Protein AF-0000000086637754 (afdb_homodimer)

Foldseek 3Di:
DPPADVLLVLVLVVLCVVDPDNVVSCVVSVVVVVVPDPPCPPHRCPCLNVFVLVVCCSPQCLLQPDQDPVLVVLVVVLVVLLVVVPPPPPDDPPPPVPVPLSRPPPPPVCPPPPPPDQLDPLQVQADCVLQDPQPDDSVVLSVLLSVCLAPPCLVQLQFQPVVASVCRSVVHPPRYHSLLSLLSLLLSLLLCCLNPVVSVVCNVVSLVVNVVVLVVPLVPQDSSNLSSLLSNLVSCVLAQNNVSNLVSLVSSLVSCVVLVQFLDPDPPNVVVLVPDDPNSLLRSQSNSLSSLLSLLLVLLFQVAAPGDARPGHGPRDHRLDDPDPDDPPDPVNVSSVVSCSRNNCRRSLSSVVSRLSSVVSCQQHVPQDPPFDFSCVRDPVLVLLVSLVVLSVSSSVDDPLLGDDPPHDLSSLLVSLVSLSSNLSSLVSCQVVCVPPPDHAARDVDSHPNHHSNSSNVSSLVVLLSSLSCSVVRDVSLLRDCSNLSSLLSNLLVLLVPVVDPCSVVSLSVSLVSLLSNCSSGVSSLLLSLLSLLVSLLSPVDALVRSVVSNCVSCVVVDDPDPDQRHWQGFRNPNVCSPPSRCRTSSNSSVCSVVSNVVRCVVVVVVVPPPPPPPPPVPPVVVD/DPPADVLLVLVLVVLCVVDPDNVVSCVVSVVVVVVPDPPCPVRNCPVLRVFPLVVCCSPQCLLQPDQDPVLVVLVVVLVVLLCVLVPPPPDDPPPPVPVPLSRPPPPPPPPPPPVPDQLDPLQVQADCVLQDPQPDDSVVLSVLLSVCLAPPCLVQLQFQPVVASVCRSVVHPPRYHSLLSLLSLLLSLLLCCLNPVVSVVCNVVSLVVNVVVLVVPLVPQDSSNLSSLLSNLVSCVLAQNNVVNLVSLVSSLVSCVVLVQFLDPDPPVVVVLVPDDPNVNLRSQSNSLSSLLSLLLVLLFQVAAPGDARPGGGPRDHRLDDPDPDDPPDPVNVSSVVSCSRNNCRRSLSSVVSRLSSVVSCQQHVPQDPPFDFSCVRDPVLVLLVSLVVLSVSSSVDDPLLGDDPPHDLSSLLVSLVSLSSNLSSLVSCQVVCVPPPDHAASPVDSHPNHHSNSSNVSSLVVLLSSLSCSVVRDVSLLRDCSNLSSLLSNLLVCLVPVVDPCSVVSLSVSLVSLLSNCSSGVSSLLLSLLSLLVSLLSPVDALVRSVSSNCVSCVVVPDPDPDQRHWQGFRNPVVCSVPSRCRTSSNSNVCSVVSNVVRCVVVVVVVPPPPPPPPPVVPVVVD

Sequence (1248 aa):
MKTGPESQAIDILRVLRSHADFDTAMSIIQPRIAQRNPGQERAAETPRHLGLESELMARHSLAFPPLQHLESDILKEVFNTGHASTTDSENDSSMTNEEPNPFPAHNTIRSPVPALDPCDERLEELDMSFWTAVPIPSDLAAKIISLYLETDHPLLGAFDPDLFVNDMINCRTEYCSHLLISAVMYWGCQLYTTLDSTVKHYRPQFCEEAEKRWTEEKWRDSLLTLAATQLLGLAYLGDGKDHYVLTYVSEVNSMGTRMGLFGVESSIAITKARELSPEMQSATSYAAWGTFNWIVLMALFYQQPGLSYPDYPPLLPIPGHAWHHVTDGSPESIRQTLQLRYMGDTFPVLCRFWRIIHEVTLKYYRDQPFPREGLSSHVTLSFAEYKYRELIAWAETLPPSMVRSEQSPHHVLVFHIWLHVAILSILRPFTVRARDSPKPLRLKTFPCKRSSPDAAYKASVHQLKRLIVVYRKNYKCSTYTMLWHTALIHVANAILGDTKDPAWRFYLFFCIQTYADLRRSFRFAETIGRSLVSMTLQQGDLTANEARRLMEQFEENRLSSSSDNIRATFMADLNLAMTDPEEASVESLSGRFEDIALFREFTNGGDSSEDEPMESDDNAWDTLMKTGPESQAIDILRVLRSHADFDTAMSIIQPRIAQRNPGQERAAETPRHLGLESELMARHSLAFPPLQHLESDILKEVFNTGHASTTDSENDSSMTNEEPNPFPAHNTIRSPVPALDPCDERLEELDMSFWTAVPIPSDLAAKIISLYLETDHPLLGAFDPDLFVNDMINCRTEYCSHLLISAVMYWGCQLYTTLDSTVKHYRPQFCEEAEKRWTEEKWRDSLLTLAATQLLGLAYLGDGKDHYVLTYVSEVNSMGTRMGLFGVESSIAITKARELSPEMQSATSYAAWGTFNWIVLMALFYQQPGLSYPDYPPLLPIPGHAWHHVTDGSPESIRQTLQLRYMGDTFPVLCRFWRIIHEVTLKYYRDQPFPREGLSSHVTLSFAEYKYRELIAWAETLPPSMVRSEQSPHHVLVFHIWLHVAILSILRPFTVRARDSPKPLRLKTFPCKRSSPDAAYKASVHQLKRLIVVYRKNYKCSTYTMLWHTALIHVANAILGDTKDPAWRFYLFFCIQTYADLRRSFRFAETIGRSLVSMTLQQGDLTANEARRLMEQFEENRLSSSSDNIRATFMADLNLAMTDPEEASVESLSGRFEDIALFREFTNGGDSSEDEPMESDDNAWDTL

Solvent-accessible surface area (backbone atoms only — not comparable to full-atom values): 67335 Å² total; per-residue (Å²): 91,56,81,52,40,63,68,53,22,50,48,49,42,48,46,43,41,76,32,90,50,64,66,60,26,42,62,62,46,43,58,68,53,58,72,53,57,81,83,65,65,67,67,56,71,49,53,52,72,35,55,42,50,57,40,38,32,69,76,37,37,72,72,34,56,68,91,45,68,68,54,50,50,50,49,49,51,56,52,45,50,38,51,55,56,63,61,74,70,65,69,82,72,77,69,76,73,62,70,62,66,34,71,59,76,72,69,65,72,71,58,69,73,63,81,70,70,59,82,48,77,64,44,78,60,40,58,41,74,81,54,43,86,67,91,61,57,32,70,59,51,33,52,32,53,31,50,36,48,62,56,47,35,26,76,45,30,39,51,39,66,66,53,26,51,53,19,51,47,67,74,38,68,86,58,27,48,50,46,32,51,26,15,51,46,26,37,20,29,32,35,39,20,65,81,39,63,77,40,51,72,50,29,64,54,25,43,53,52,22,49,55,44,41,72,70,43,68,82,52,86,43,64,60,52,44,33,21,42,54,38,40,24,52,36,32,40,36,61,9,39,33,75,51,26,59,51,33,48,40,46,44,50,53,48,36,38,75,72,46,36,24,45,52,91,62,68,61,48,50,58,58,48,66,72,43,53,72,66,53,39,47,38,49,22,19,27,31,47,14,50,51,42,48,44,44,50,48,48,68,60,36,68,50,75,84,65,68,72,75,80,34,71,54,81,57,57,52,58,84,52,70,86,50,97,72,60,90,82,35,76,64,46,52,48,44,52,53,50,34,68,61,30,51,67,48,39,45,51,44,52,56,51,39,55,57,48,40,58,48,46,41,58,62,40,71,60,46,59,85,76,77,54,46,54,57,77,77,44,54,67,68,56,40,50,48,52,52,40,25,50,53,17,49,41,63,58,56,53,78,85,61,45,89,52,94,80,44,57,70,64,45,52,42,49,53,43,51,51,34,46,50,50,40,64,56,29,51,67,43,26,62,54,35,69,67,38,88,61,76,46,62,44,62,61,45,49,25,75,67,23,21,44,42,48,55,37,50,43,36,48,55,51,42,58,49,48,56,52,49,42,55,73,75,32,76,60,58,48,39,52,66,90,58,51,64,47,44,46,52,50,46,49,52,32,69,76,39,68,82,42,86,58,32,63,57,52,45,49,49,41,40,51,51,26,51,50,29,33,69,34,18,52,36,32,51,43,45,37,42,14,53,48,28,51,38,38,70,73,60,80,40,52,56,69,58,45,52,51,52,46,45,63,56,45,72,70,58,74,75,80,70,84,70,81,68,39,39,74,34,56,48,38,64,75,47,34,46,76,38,48,70,67,14,7,19,42,45,29,35,69,37,32,66,61,49,37,50,52,50,50,56,64,59,57,58,64,64,66,68,78,58,82,74,80,77,70,82,63,54,75,80,66,111,93,57,82,52,42,66,67,53,22,51,50,50,42,48,46,40,42,76,31,90,50,64,67,59,27,41,62,61,47,43,57,69,54,58,73,53,55,83,85,66,65,67,68,57,71,50,51,51,70,60,33,43,53,50,39,39,31,71,77,37,38,72,73,34,56,69,90,44,68,68,55,49,52,50,49,49,50,57,53,43,51,38,50,56,57,63,62,75,68,66,69,79,73,76,70,76,73,62,70,62,66,33,70,58,77,71,70,66,73,71,59,69,73,63,82,70,70,60,82,49,77,66,45,78,61,40,59,41,75,80,55,43,86,67,91,62,55,32,71,60,51,32,51,31,52,31,50,35,48,64,57,48,35,26,76,44,30,39,51,38,66,67,54,26,52,52,18,51,47,66,74,38,69,86,59,26,48,51,45,32,50,25,15,50,46,26,36,21,28,33,37,39,19,66,81,38,64,76,41,51,71,50,28,64,53,26,45,52,52,23,50,54,43,41,72,70,42,68,83,51,87,43,67,57,52,45,31,20,42,52,39,40,23,52,34,31,40,37,61,10,39,33,76,52,25,60,49,33,48,39,47,44,52,51,47,36,39,74,72,48,36,25,44,52,91,64,69,61,47,50,58,59,47,68,72,44,53,71,66,54,36,48,38,49,21,19,29,30,48,16,50,51,42,48,44,45,50,48,48,68,59,37,70,50,75,85,64,69,71,74,80,33,71,53,82,58,58,54,57,84,52,69,88,52,96,72,61,89,82,34,75,63,46,52,48,44,51,52,49,35,67,61,31,50,68,47,39,44,52,45,51,57,50,40,55,58,47,41,57,49,48,40,58,63,40,70,62,47,60,83,76,78,54,46,52,58,77,77,44,54,68,68,55,40,51,48,52,52,40,24,51,53,16,49,42,63,57,54,54,78,85,60,46,88,52,94,80,44,56,70,62,44,52,43,48,54,42,50,52,34,47,49,50,39,64,56,29,51,66,43,27,61,55,33,69,68,36,91,60,76,46,62,44,60,61,44,50,26,76,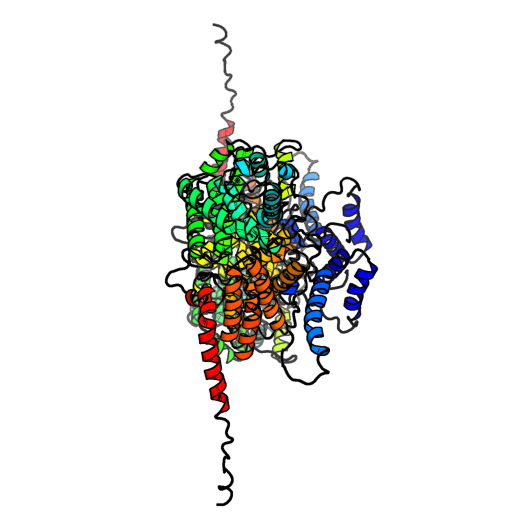66,23,22,43,42,49,54,36,50,44,37,49,55,50,42,59,49,48,56,53,49,43,55,72,74,30,75,60,59,47,38,51,66,89,57,49,64,47,43,47,52,50,48,49,53,31,70,76,39,70,81,43,85,58,31,63,58,52,46,47,49,43,41,50,50,24,52,49,29,32,69,36,19,53,34,31,52,44,45,36,44,15,52,48,28,50,40,40,70,73,61,80,39,51,55,67,58,44,50,49,52,47,45,64,56,46,70,70,58,75,74,80,70,84,68,81,69,39,39,75,34,55,47,39,64,74,46,35,45,76,37,48,70,70,14,8,19,42,45,29,36,70,38,34,66,60,49,37,50,52,52,49,55,63,60,58,57,64,68,65,66,78,58,81,75,80,80,65,78,65,56,67,78,67,110

Organism: NCBI:txid1208366

Nearest PDB structures (foldseek):
  4y6c-assembly1_A-2  TM=3.948E-01  e=2.705E+00  Podospora anserina
  4y6w-assembly1_A-2  TM=4.266E-01  e=5.555E+00  Podospora anserina
  8qai-assembly2_B  TM=2.849E-01  e=2.239E+00  synthetic construct
  6swu-assembly3_E  TM=2.716E-01  e=4.596E+00  Mus musculus
  4y6c-assembly1_A-2  TM=4.255E-01  e=1.484E+00  Podospora anserina

Radius of gyration: 36.79 Å; Cα contacts (8 Å, |Δi|>4): 1659; chains: 2; bounding box: 150×104×73 Å

Secondary structure (DSSP, 8-state):
--SS-HHHHHHHHHHHHH-S-HHHHHHHHHHHHHTS-SSS------TTTS-HHHHHHHH-TTTSPPPPHHHHHHHHHHHHHHHHHHHGGGSS---------SS---------------SSGGGGG--GGGT-SS---HHHHHHHHHHHHHHTHHHH--S-HHHHHHHHHTT-SSS--HHHHHHHHHHHHHHHTTT-GGGGGHHHHHHHHHHHHHHHHTTS--HHHHHHHHHHHHHHHHTTBHHHHHHHHHHHHHHHHHTTSSS---THHHHHHHTS-HHHHHHHHHHHHHHHHHHHHHHHHH--TT----SS---SPPTTS-SS---TTSHHHHHHHHHHHHHTTHHHHHHHHHHHHHHHHIIIIITPPSS---HHHHS-HHHHHHHHHHHHHHHTT--GGGS--TT--HHHHHHHHHHHHHHHHHHGGGHHHHHH-SS----TTSS-TT--HHHHHHHHHHHHHHHHHHHHHH-GGGGT--TTTHHHHHHHHHHHH-TTSTTHHHHHHHHHHHHHHHTTT-THHHHHHHHHHHHHHHHTSS-HHHHHHHHHHHHHT------S--B--SBS-HHHHTT-HHHHBHHHHHHTHHHHHHHHHHHHHTTTTS-------TTGGGT-/--SS-HHHHHHHHHHHHH-S-HHHHHHHHHHHHHTS-SSS------HHHH-HHHHHHHH-TTTSPPPPHHHHHHHHHHHHHHHHHHHGGGSS---------SS---------------SSGGGGG--GGGT-SS---HHHHHHHHHHHHHHTHHHH--S-HHHHHHHHHHT-SSS--HHHHHHHHHHHHHHHTTT-GGGGGHHHHHHHHHHHHHHHHTTS--HHHHHHHHHHHHHHHHTTBHHHHHHHHHHHHHHHHHTTSSS---THHHHHHHTS-HHHHHHHHHHHHHHHHHHHHHHHHH--TT----SS---SPPTTS-SS---TTSHHHHHHHHHHHHHTTHHHHHHHHHHHHHHHHIIIIITPPSS---HHHHS-HHHHHHHHHHHHHHHTT--GGGS--TT--HHHHHHHHHHHHHHHHHHGGGHHHHHH-SS----TTSS-TT--HHHHHHHHHHHHHHHHHHHHHH-GGGGT--TTTHHHHHHHHHHHH-TTSTTHHHHHHHHHHHHHHHTTT-THHHHHHHHHHHHHHHTTSS-HHHHHHHHHHHHHT------S--B--SBS-HHHHTT-HHHHBHHHHHHTHHHHHHHHHHHHHTTTTS-------TTSTTT-

Structure (mmCIF, N/CA/C/O backbone):
data_AF-0000000086637754-model_v1
#
loop_
_entity.id
_entity.type
_entity.pdbx_description
1 polymer 'Nitrogen assimilation transcription factor nit-4'
#
loop_
_atom_site.group_PDB
_atom_site.id
_atom_site.type_symbol
_atom_site.label_atom_id
_atom_site.label_alt_id
_atom_site.label_comp_id
_atom_site.label_asym_id
_atom_site.label_entity_id
_atom_site.label_seq_id
_atom_site.pdbx_PDB_ins_code
_atom_site.Cartn_x
_atom_site.Cartn_y
_atom_site.Cartn_z
_atom_site.occupancy
_atom_site.B_iso_or_equiv
_atom_site.auth_seq_id
_atom_site.auth_comp_id
_atom_site.auth_asym_id
_atom_site.auth_atom_id
_atom_site.pdbx_PDB_model_num
ATOM 1 N N . MET A 1 1 ? -2.59 -16.094 26.703 1 65.69 1 MET A N 1
ATOM 2 C CA . MET A 1 1 ? -1.518 -15.602 25.844 1 65.69 1 MET A CA 1
ATOM 3 C C . MET A 1 1 ? -0.929 -16.734 25.016 1 65.69 1 MET A C 1
ATOM 5 O O . MET A 1 1 ? -0.54 -16.516 23.859 1 65.69 1 MET A O 1
ATOM 9 N N . LYS A 1 2 ? -1.08 -17.797 25.641 1 63 2 LYS A N 1
ATOM 10 C CA . LYS A 1 2 ? -0.483 -18.938 24.953 1 63 2 LYS A CA 1
ATOM 11 C C . LYS A 1 2 ? -1.497 -19.625 24.031 1 63 2 LYS A C 1
ATOM 13 O O . LYS A 1 2 ? -1.157 -20.047 22.938 1 63 2 LYS A O 1
ATOM 18 N N . THR A 1 3 ? -2.656 -19.797 24.516 1 61.31 3 THR A N 1
ATOM 19 C CA . THR A 1 3 ? -3.6 -20.688 23.859 1 61.31 3 THR A CA 1
ATOM 20 C C . THR A 1 3 ? -4.625 -19.906 23.047 1 61.31 3 THR A C 1
ATOM 22 O O . THR A 1 3 ? -5.227 -20.438 22.109 1 61.31 3 THR A O 1
ATOM 25 N N . GLY A 1 4 ? -4.832 -18.703 23.438 1 57.12 4 GLY A N 1
ATOM 26 C CA . GLY A 1 4 ? -5.828 -17.922 22.719 1 57.12 4 GLY A CA 1
ATOM 27 C C . GLY A 1 4 ? -5.359 -17.453 21.359 1 57.12 4 GLY A C 1
ATOM 28 O O . GLY A 1 4 ? -4.215 -17.703 20.969 1 57.12 4 GLY A O 1
ATOM 29 N N . PRO A 1 5 ? -6.309 -16.984 20.5 1 61.28 5 PRO A N 1
ATOM 30 C CA . PRO A 1 5 ? -5.91 -16.422 19.203 1 61.28 5 PRO A CA 1
ATOM 31 C C . PRO A 1 5 ? -4.797 -15.391 19.328 1 61.28 5 PRO A C 1
ATOM 33 O O . PRO A 1 5 ? -4.742 -14.648 20.312 1 61.28 5 PRO A O 1
ATOM 36 N N . GLU A 1 6 ? -3.842 -15.406 18.422 1 62.47 6 GLU A N 1
ATOM 37 C CA . GLU A 1 6 ? -2.65 -14.57 18.5 1 62.47 6 GLU A CA 1
ATOM 38 C C . GLU A 1 6 ? -3.023 -13.094 18.625 1 62.47 6 GLU A C 1
ATOM 40 O O . GLU A 1 6 ? -2.408 -12.352 19.391 1 62.47 6 GLU A O 1
ATOM 45 N N . SER A 1 7 ? -3.955 -12.781 17.938 1 60.72 7 SER A N 1
ATOM 46 C CA . SER A 1 7 ? -4.391 -11.391 18.016 1 60.72 7 SER A CA 1
ATOM 47 C C . SER A 1 7 ? -4.797 -11.016 19.438 1 60.72 7 SER A C 1
ATOM 49 O O . SER A 1 7 ? -4.453 -9.938 19.922 1 60.72 7 SER A O 1
ATOM 51 N N . GLN A 1 8 ? -5.391 -11.953 20.031 1 62 8 GLN A N 1
ATOM 52 C CA . GLN A 1 8 ? -5.801 -11.727 21.422 1 62 8 GLN A CA 1
ATOM 53 C C . GLN A 1 8 ? -4.594 -11.727 22.359 1 62 8 GLN A C 1
ATOM 55 O O . GLN A 1 8 ? -4.539 -10.945 23.312 1 62 8 GLN A O 1
ATOM 60 N N . ALA A 1 9 ? -3.77 -12.555 22.031 1 68.5 9 ALA A N 1
ATOM 61 C CA . ALA A 1 9 ? -2.564 -12.633 22.859 1 68.5 9 ALA A CA 1
ATOM 62 C C . ALA A 1 9 ? -1.746 -11.344 22.75 1 68.5 9 ALA A C 1
ATOM 64 O O . ALA A 1 9 ? -1.242 -10.844 23.766 1 68.5 9 ALA A O 1
ATOM 65 N N . ILE A 1 10 ? -1.722 -10.859 21.625 1 68.75 10 ILE A N 1
ATOM 66 C CA . ILE A 1 10 ? -0.974 -9.625 21.422 1 68.75 10 ILE A CA 1
ATOM 67 C C . ILE A 1 10 ? -1.717 -8.461 22.062 1 68.75 10 ILE A C 1
ATOM 69 O O . ILE A 1 10 ? -1.1 -7.586 22.672 1 68.75 10 ILE A O 1
ATOM 73 N N . ASP A 1 11 ? -2.988 -8.555 22.031 1 64.81 11 ASP A N 1
ATOM 74 C CA . ASP A 1 11 ? -3.801 -7.555 22.719 1 64.81 11 ASP A CA 1
ATOM 75 C C . ASP A 1 11 ? -3.572 -7.605 24.219 1 64.81 11 ASP A C 1
ATOM 77 O O . ASP A 1 11 ? -3.443 -6.566 24.875 1 64.81 11 ASP A O 1
ATOM 81 N N . ILE A 1 12 ? -3.57 -8.727 24.734 1 68.5 12 ILE A N 1
ATOM 82 C CA . ILE A 1 12 ? -3.326 -8.93 26.156 1 68.5 12 ILE A CA 1
ATOM 83 C C . ILE A 1 12 ? -1.937 -8.414 26.531 1 68.5 12 ILE A C 1
ATOM 85 O O . ILE A 1 12 ? -1.764 -7.742 27.547 1 68.5 12 ILE A O 1
ATOM 89 N N . LEU A 1 13 ? -1.09 -8.617 25.609 1 73.25 13 LEU A N 1
ATOM 90 C CA . LEU A 1 13 ? 0.275 -8.164 25.859 1 73.25 13 LEU A CA 1
ATOM 91 C C . LEU A 1 13 ? 0.349 -6.637 25.859 1 73.25 13 LEU A C 1
ATOM 93 O O . LEU A 1 13 ? 1.004 -6.043 26.719 1 73.25 13 LEU A O 1
ATOM 97 N N . ARG A 1 14 ? -0.267 -6.145 25.062 1 65.75 14 ARG A N 1
ATOM 98 C CA . ARG A 1 14 ? -0.258 -4.691 24.953 1 65.75 14 ARG A CA 1
ATOM 99 C C . ARG A 1 14 ? -0.951 -4.051 26.156 1 65.75 14 ARG A C 1
ATOM 101 O O . ARG A 1 14 ? -0.489 -3.031 26.672 1 65.75 14 ARG A O 1
ATOM 108 N N . VAL A 1 15 ? -2.059 -4.672 26.594 1 65.88 15 VAL A N 1
ATOM 109 C CA . VAL A 1 15 ? -2.719 -4.227 27.812 1 65.88 15 VAL A CA 1
ATOM 110 C C . VAL A 1 15 ? -1.765 -4.367 29 1 65.88 15 VAL A C 1
ATOM 112 O O . VAL A 1 15 ? -1.677 -3.471 29.844 1 65.88 15 VAL A O 1
ATOM 115 N N . LEU A 1 16 ? -1.052 -5.367 28.906 1 68.81 16 LEU A N 1
ATOM 116 C CA . LEU A 1 16 ? -0.097 -5.629 29.969 1 68.81 16 LEU A CA 1
ATOM 117 C C . LEU A 1 16 ? 1.029 -4.602 29.969 1 68.81 16 LEU A C 1
ATOM 119 O O . LEU A 1 16 ? 1.475 -4.148 31.016 1 68.81 16 LEU A O 1
ATOM 123 N N . ARG A 1 17 ? 1.296 -4.211 28.781 1 65.25 17 ARG A N 1
ATOM 124 C CA . ARG A 1 17 ? 2.43 -3.303 28.625 1 65.25 17 ARG A CA 1
ATOM 125 C C . ARG A 1 17 ? 2.018 -1.862 28.906 1 65.25 17 ARG A C 1
ATOM 127 O O . ARG A 1 17 ? 2.828 -1.06 29.375 1 65.25 17 ARG A O 1
ATOM 134 N N . SER A 1 18 ? 0.872 -1.522 28.672 1 59.44 18 SER A N 1
ATOM 135 C CA . SER A 1 18 ? 0.367 -0.158 28.781 1 59.44 18 SER A CA 1
ATOM 136 C C . SER A 1 18 ? 0.038 0.196 30.234 1 59.44 18 SER A C 1
ATOM 138 O O . SER A 1 18 ? -0.172 1.366 30.562 1 59.44 18 SER A O 1
ATOM 140 N N . HIS A 1 19 ? -0.045 -0.891 31.094 1 54.66 19 HIS A N 1
ATOM 141 C CA . HIS A 1 19 ? -0.387 -0.637 32.5 1 54.66 19 HIS A CA 1
ATOM 142 C C . HIS A 1 19 ? 0.772 -0.991 33.406 1 54.66 19 HIS A C 1
ATOM 144 O O . HIS A 1 19 ? 1.374 -2.059 33.281 1 54.66 19 HIS A O 1
ATOM 150 N N . ALA A 1 20 ? 1.177 -0.069 34.156 1 60.94 20 ALA A N 1
ATOM 151 C CA . ALA A 1 20 ? 2.266 -0.27 35.125 1 60.94 20 ALA A CA 1
ATOM 152 C C . ALA A 1 20 ? 1.898 -1.324 36.156 1 60.94 20 ALA A C 1
ATOM 154 O O . ALA A 1 20 ? 2.742 -2.129 36.562 1 60.94 20 ALA A O 1
ATOM 155 N N . ASP A 1 21 ? 0.705 -1.374 36.719 1 64.31 21 ASP A N 1
ATOM 156 C CA . ASP A 1 21 ? 0.228 -2.295 37.75 1 64.31 21 ASP A CA 1
ATOM 157 C C . ASP A 1 21 ? -0.398 -3.539 37.125 1 64.31 21 ASP A C 1
ATOM 159 O O . ASP A 1 21 ? -1.306 -3.434 36.312 1 64.31 21 ASP A O 1
ATOM 163 N N . PHE A 1 22 ? 0.219 -4.664 37.469 1 64.12 22 PHE A N 1
ATOM 164 C CA . PHE A 1 22 ? -0.207 -5.953 36.938 1 64.12 22 PHE A CA 1
ATOM 165 C C . PHE A 1 22 ? -1.656 -6.242 37.312 1 64.12 22 PHE A C 1
ATOM 167 O O . PHE A 1 22 ? -2.416 -6.781 36.5 1 64.12 22 PHE A O 1
ATOM 174 N N . ASP A 1 23 ? -2 -5.84 38.438 1 63.53 23 ASP A N 1
ATOM 175 C CA . ASP A 1 23 ? -3.357 -6.109 38.906 1 63.53 23 ASP A CA 1
ATOM 176 C C . ASP A 1 23 ? -4.383 -5.336 38.094 1 63.53 23 ASP A C 1
ATOM 178 O O . ASP A 1 23 ? -5.445 -5.867 37.75 1 63.53 23 ASP A O 1
ATOM 182 N N . THR A 1 24 ? -4.039 -4.254 37.781 1 62.84 24 THR A N 1
ATOM 183 C CA . THR A 1 24 ? -4.918 -3.434 36.969 1 62.84 24 THR A CA 1
ATOM 184 C C . THR A 1 24 ? -4.988 -3.984 35.531 1 62.84 24 THR A C 1
ATOM 186 O O . THR A 1 24 ? -6.066 -4.043 34.938 1 62.84 24 THR A O 1
ATOM 189 N N . ALA A 1 25 ? -3.865 -4.363 35.062 1 66 25 ALA A N 1
ATOM 190 C CA . ALA A 1 25 ? -3.846 -4.961 33.75 1 66 25 ALA A CA 1
ATOM 191 C C . ALA A 1 25 ? -4.695 -6.23 33.719 1 66 25 ALA A C 1
ATOM 193 O O . ALA A 1 25 ? -5.469 -6.438 32.75 1 66 25 ALA A O 1
ATOM 194 N N . MET A 1 26 ? -4.594 -6.938 34.75 1 66.62 26 MET A N 1
ATOM 195 C CA . MET A 1 26 ? -5.309 -8.211 34.812 1 66.62 26 MET A CA 1
ATOM 196 C C . MET A 1 26 ? -6.805 -7.984 35 1 66.62 26 MET A C 1
ATOM 198 O O . MET A 1 26 ? -7.617 -8.789 34.531 1 66.62 26 MET A O 1
ATOM 202 N N . SER A 1 27 ? -7.18 -7.008 35.625 1 64.56 27 SER A N 1
ATOM 203 C CA . SER A 1 27 ? -8.594 -6.695 35.781 1 64.56 27 SER A CA 1
ATOM 204 C C . SER A 1 27 ? -9.258 -6.352 34.469 1 64.56 27 SER A C 1
ATOM 206 O O . SER A 1 27 ? -10.461 -6.562 34.281 1 64.56 27 SER A O 1
ATOM 208 N N . ILE A 1 28 ? -8.414 -5.906 33.562 1 62.66 28 ILE A N 1
ATOM 209 C CA . ILE A 1 28 ? -8.906 -5.566 32.219 1 62.66 28 ILE A CA 1
ATOM 210 C C . ILE A 1 28 ? -8.93 -6.816 31.344 1 62.66 28 ILE A C 1
ATOM 212 O O . ILE A 1 28 ? -9.859 -7.02 30.562 1 62.66 28 ILE A O 1
ATOM 216 N N . ILE A 1 29 ? -7.969 -7.582 31.609 1 62.34 29 ILE A N 1
ATOM 217 C CA . ILE A 1 29 ? -7.762 -8.758 30.766 1 62.34 29 ILE A CA 1
ATOM 218 C C . ILE A 1 29 ? -8.711 -9.875 31.188 1 62.34 29 ILE A C 1
ATOM 220 O O . ILE A 1 29 ? -9.281 -10.57 30.344 1 62.34 29 ILE A O 1
ATOM 224 N N . GLN A 1 30 ? -8.922 -10.031 32.5 1 61.75 30 GLN A N 1
ATOM 225 C CA . GLN A 1 30 ? -9.633 -11.172 33.094 1 61.75 30 GLN A CA 1
ATOM 226 C C . GLN A 1 30 ? -11.094 -11.18 32.656 1 61.75 30 GLN A C 1
ATOM 228 O O . GLN A 1 30 ? -11.625 -12.227 32.25 1 61.75 30 GLN A O 1
ATOM 233 N N . PRO A 1 31 ? -11.773 -10.164 32.75 1 56.25 31 PRO A N 1
ATOM 234 C CA . PRO A 1 31 ? -13.156 -10.258 32.281 1 56.25 31 PRO A CA 1
ATOM 235 C C . PRO A 1 31 ? -13.242 -10.578 30.781 1 56.25 31 PRO A C 1
ATOM 237 O O . PRO A 1 31 ? -14.203 -11.219 30.344 1 56.25 31 PRO A O 1
ATOM 240 N N . ARG A 1 32 ? -12.328 -10.156 30.078 1 50.78 32 ARG A N 1
ATOM 241 C CA . ARG A 1 32 ? -12.32 -10.422 28.641 1 50.78 32 ARG A CA 1
ATOM 242 C C . ARG A 1 32 ? -12.016 -11.891 28.359 1 50.78 32 ARG A C 1
ATOM 244 O O . ARG A 1 32 ? -12.531 -12.469 27.406 1 50.78 32 ARG A O 1
ATOM 251 N N . ILE A 1 33 ? -11.242 -12.359 29.25 1 51.59 33 ILE A N 1
ATOM 252 C CA . ILE A 1 33 ? -10.93 -13.781 29.156 1 51.59 33 ILE A CA 1
ATOM 253 C C . ILE A 1 33 ? -12.062 -14.594 29.781 1 51.59 33 ILE A C 1
ATOM 255 O O . ILE A 1 33 ? -12.422 -15.664 29.281 1 51.59 33 ILE A O 1
ATOM 259 N N . ALA A 1 34 ? -12.562 -14.328 30.953 1 46.62 34 ALA A N 1
ATOM 260 C CA . ALA A 1 34 ? -13.594 -15.062 31.688 1 46.62 34 ALA A CA 1
ATOM 261 C C . ALA A 1 34 ? -14.891 -15.133 30.875 1 46.62 34 ALA A C 1
ATOM 263 O O . ALA A 1 34 ? -15.656 -16.094 31 1 46.62 34 ALA A O 1
ATOM 264 N N . GLN A 1 35 ? -15.43 -14.094 30.375 1 41.38 35 GLN A N 1
ATOM 265 C CA . GLN A 1 35 ? -16.688 -14.242 29.641 1 41.38 35 GLN A CA 1
ATOM 266 C C . GLN A 1 35 ? -16.562 -15.305 28.562 1 41.38 35 GLN A C 1
ATOM 268 O O . GLN A 1 35 ? -17.531 -15.617 27.875 1 41.38 35 GLN A O 1
ATOM 273 N N . ARG A 1 36 ? -15.414 -15.766 28.328 1 39.34 36 ARG A N 1
ATOM 274 C CA . ARG A 1 36 ? -15.375 -16.891 27.406 1 39.34 36 ARG A CA 1
ATOM 275 C C . ARG A 1 36 ? -15.82 -18.188 28.078 1 39.34 36 ARG A C 1
ATOM 277 O O . ARG A 1 36 ? -15.109 -18.703 28.938 1 39.34 36 ARG A O 1
ATOM 284 N N . ASN A 1 37 ? -17.125 -18.453 28.359 1 33.06 37 ASN A N 1
ATOM 285 C CA . ASN A 1 37 ? -17.625 -19.797 28.609 1 33.06 37 ASN A CA 1
ATOM 286 C C . ASN A 1 37 ? -16.859 -20.844 27.797 1 33.06 37 ASN A C 1
ATOM 288 O O . ASN A 1 37 ? -16.484 -20.578 26.656 1 33.06 37 ASN A O 1
ATOM 292 N N . PRO A 1 38 ? -16.391 -22.062 28.375 1 34.97 38 PRO A N 1
ATOM 293 C CA . PRO A 1 38 ? -15.68 -23.203 27.797 1 34.97 38 PRO A CA 1
ATOM 294 C C . PRO A 1 38 ? -16.219 -23.594 26.422 1 34.97 38 PRO A C 1
ATOM 296 O O . PRO A 1 38 ? -15.484 -24.156 25.609 1 34.97 38 PRO A O 1
ATOM 299 N N . GLY A 1 39 ? -17.562 -24.094 26.344 1 32.22 39 GLY A N 1
ATOM 300 C CA . GLY A 1 39 ? -18.188 -24.641 25.156 1 32.22 39 GLY A CA 1
ATOM 301 C C . GLY A 1 39 ? -18 -23.781 23.922 1 32.22 39 GLY A C 1
ATOM 302 O O . GLY A 1 39 ? -18.047 -24.266 22.797 1 32.22 39 GLY A O 1
ATOM 303 N N . GLN A 1 40 ? -18.656 -22.656 24.031 1 29.58 40 GLN A N 1
ATOM 304 C CA . GLN A 1 40 ? -18.656 -21.875 22.797 1 29.58 40 GLN A CA 1
ATOM 305 C C . GLN A 1 40 ? -17.266 -21.344 22.484 1 29.58 40 GLN A C 1
ATOM 307 O O . GLN A 1 40 ? -16.828 -20.344 23.062 1 29.58 40 GLN A O 1
ATOM 312 N N . GLU A 1 41 ? -16.25 -22.156 22.578 1 31.39 41 GLU A N 1
ATOM 313 C CA . GLU A 1 41 ? -14.945 -21.875 21.969 1 31.39 41 GLU A CA 1
ATOM 314 C C . GLU A 1 41 ? -15.062 -20.828 20.875 1 31.39 41 GLU A C 1
ATOM 316 O O . GLU A 1 41 ? -15.375 -21.156 19.719 1 31.39 41 GLU A O 1
ATOM 321 N N . ARG A 1 42 ? -15.703 -19.766 21.203 1 31.08 42 ARG A N 1
ATOM 322 C CA . ARG A 1 42 ? -15.766 -18.734 20.172 1 31.08 42 ARG A CA 1
ATOM 323 C C . ARG A 1 42 ? -14.406 -18.547 19.5 1 31.08 42 ARG A C 1
ATOM 325 O O . ARG A 1 42 ? -13.406 -18.297 20.172 1 31.08 42 ARG A O 1
ATOM 332 N N . ALA A 1 43 ? -14.133 -19.094 18.484 1 28.39 43 ALA A N 1
ATOM 333 C CA . ALA A 1 43 ? -13.133 -18.859 17.453 1 28.39 43 ALA A CA 1
ATOM 334 C C . ALA A 1 43 ? -12.562 -17.453 17.531 1 28.39 43 ALA A C 1
ATOM 336 O O . ALA A 1 43 ? -13.312 -16.469 17.609 1 28.39 43 ALA A O 1
ATOM 337 N N . ALA A 1 44 ? -11.445 -17.172 18.281 1 33.03 44 ALA A N 1
ATOM 338 C CA . ALA A 1 44 ? -10.641 -15.953 18.203 1 33.03 44 ALA A CA 1
ATOM 339 C C . ALA A 1 44 ? -11.039 -15.094 17.016 1 33.03 44 ALA A C 1
ATOM 341 O O . ALA A 1 44 ? -10.852 -15.492 15.867 1 33.03 44 ALA A O 1
ATOM 342 N N . GLU A 1 45 ? -11.984 -14.438 17.047 1 35.22 45 GLU A N 1
ATOM 343 C CA . GLU A 1 45 ? -12.43 -13.539 15.984 1 35.22 45 GLU A CA 1
ATOM 344 C C . GLU A 1 45 ? -11.25 -12.891 15.273 1 35.22 45 GLU A C 1
ATOM 346 O O . GLU A 1 45 ? -10.477 -12.148 15.883 1 35.22 45 GLU A O 1
ATOM 351 N N . THR A 1 46 ? -10.391 -13.477 14.578 1 39.03 46 THR A N 1
ATOM 352 C CA . THR A 1 46 ? -9.359 -12.961 13.68 1 39.03 46 THR A CA 1
ATOM 353 C C . THR A 1 46 ? -9.617 -11.5 13.344 1 39.03 46 THR A C 1
ATOM 355 O O . THR A 1 46 ? -10.766 -11.102 13.117 1 39.03 46 THR A O 1
ATOM 358 N N . PRO A 1 47 ? -8.75 -10.539 13.781 1 41.12 47 PRO A N 1
ATOM 359 C CA . PRO A 1 47 ? -8.953 -9.156 13.344 1 41.12 47 PRO A CA 1
ATOM 360 C C . PRO A 1 47 ? -9.711 -9.07 12.016 1 41.12 47 PRO A C 1
ATOM 362 O O . PRO A 1 47 ? -10.125 -7.977 11.609 1 41.12 47 PRO A O 1
ATOM 365 N N . ARG A 1 48 ? -9.727 -10.156 11.305 1 47.75 48 ARG A N 1
ATOM 366 C CA . ARG A 1 48 ? -10.469 -10.18 10.039 1 47.75 48 ARG A CA 1
ATOM 367 C C . ARG A 1 48 ? -11.93 -9.805 10.258 1 47.75 48 ARG A C 1
ATOM 369 O O . ARG A 1 48 ? -12.547 -9.188 9.391 1 47.75 48 ARG A O 1
ATOM 376 N N . HIS A 1 49 ? -12.328 -10.117 11.477 1 50.31 49 HIS A N 1
ATOM 377 C CA . HIS A 1 49 ? -13.75 -9.844 11.664 1 50.31 49 HIS A CA 1
ATOM 378 C C . HIS A 1 49 ? -13.961 -8.586 12.492 1 50.31 49 HIS A C 1
ATOM 380 O O . HIS A 1 49 ? -15.086 -8.117 12.648 1 50.31 49 HIS A O 1
ATOM 386 N N . LEU A 1 50 ? -12.711 -8.164 12.898 1 61.31 50 LEU A N 1
ATOM 387 C CA . LEU A 1 50 ? -12.883 -6.887 13.578 1 61.31 50 LEU A CA 1
ATOM 388 C C . LEU A 1 50 ? -12.758 -5.73 12.594 1 61.31 50 LEU A C 1
ATOM 390 O O . LEU A 1 50 ? -12.133 -5.867 11.539 1 61.31 50 LEU A O 1
ATOM 394 N N . GLY A 1 51 ? -13.711 -4.914 12.586 1 81.38 51 GLY A N 1
ATOM 395 C CA . GLY A 1 51 ? -13.773 -3.727 11.75 1 81.38 51 GLY A CA 1
ATOM 396 C C . GLY A 1 51 ? -12.406 -3.141 11.445 1 81.38 51 GLY A C 1
ATOM 397 O O . GLY A 1 51 ? -11.414 -3.498 12.086 1 81.38 51 GLY A O 1
ATOM 398 N N . LEU A 1 52 ? -12.047 -2.557 10.43 1 90.12 52 LEU A N 1
ATOM 399 C CA . LEU A 1 52 ? -10.797 -1.937 10.008 1 90.12 52 LEU A CA 1
ATOM 400 C C . LEU A 1 52 ? -10.188 -1.12 11.141 1 90.12 52 LEU A C 1
ATOM 402 O O . LEU A 1 52 ? -8.969 -1.132 11.336 1 90.12 52 LEU A O 1
ATOM 406 N N . GLU A 1 53 ? -11.008 -0.429 11.938 1 91.31 53 GLU A N 1
ATOM 407 C CA . GLU A 1 53 ? -10.508 0.398 13.031 1 91.31 53 GLU A CA 1
ATOM 408 C C . GLU A 1 53 ? -9.766 -0.443 14.07 1 91.31 53 GLU A C 1
ATOM 410 O O . GLU A 1 53 ? -8.727 -0.025 14.586 1 91.31 53 GLU A O 1
ATOM 415 N N . SER A 1 54 ? -10.289 -1.599 14.297 1 87.44 54 SER A N 1
ATOM 416 C CA . SER A 1 54 ? -9.641 -2.504 15.242 1 87.44 54 SER A CA 1
ATOM 417 C C . SER A 1 54 ? -8.289 -2.975 14.719 1 87.44 54 SER A C 1
ATOM 419 O O . SER A 1 54 ? -7.324 -3.078 15.477 1 87.44 54 SER A O 1
ATOM 421 N N . GLU A 1 55 ? -8.297 -3.271 13.469 1 86.5 55 GLU A N 1
ATOM 422 C CA . GLU A 1 55 ? -7.027 -3.668 12.859 1 86.5 55 GLU A CA 1
ATOM 423 C C . GLU A 1 55 ? -6.004 -2.539 12.938 1 86.5 55 GLU A C 1
ATOM 425 O O . GLU A 1 55 ? -4.832 -2.777 13.25 1 86.5 55 GLU A O 1
ATOM 430 N N . LEU A 1 56 ? -6.418 -1.331 12.617 1 91.25 56 LEU A N 1
ATOM 431 C CA . LEU A 1 56 ? -5.539 -0.167 12.648 1 91.25 56 LEU A CA 1
ATOM 432 C C . LEU A 1 56 ? -5 0.074 14.055 1 91.25 56 LEU A C 1
ATOM 434 O O . LEU A 1 56 ? -3.811 0.346 14.227 1 91.25 56 LEU A O 1
ATOM 438 N N . MET A 1 57 ? -5.824 -0.036 15.039 1 87.94 57 MET A N 1
ATOM 439 C CA . MET A 1 57 ? -5.41 0.168 16.422 1 87.94 57 MET A CA 1
ATOM 440 C C . MET A 1 57 ? -4.398 -0.889 16.859 1 87.94 57 MET A C 1
ATOM 442 O O . MET A 1 57 ? -3.467 -0.594 17.609 1 87.94 57 MET A O 1
ATOM 446 N N . ALA A 1 58 ? -4.559 -2.035 16.281 1 79.88 58 ALA A N 1
ATOM 447 C CA . ALA A 1 58 ? -3.721 -3.164 16.688 1 79.88 58 ALA A CA 1
ATOM 448 C C . ALA A 1 58 ? -2.371 -3.125 15.969 1 79.88 58 ALA A C 1
ATOM 450 O O . ALA A 1 58 ? -1.333 -3.387 16.578 1 79.88 58 ALA A O 1
ATOM 451 N N . ARG A 1 59 ? -2.428 -2.793 14.75 1 80.69 59 ARG A N 1
ATOM 452 C CA . ARG A 1 59 ? -1.225 -2.947 13.938 1 80.69 59 ARG A CA 1
ATOM 453 C C . ARG A 1 59 ? -0.526 -1.606 13.734 1 80.69 59 ARG A C 1
ATOM 455 O O . ARG A 1 59 ? 0.663 -1.563 13.406 1 80.69 59 ARG A O 1
ATOM 462 N N . HIS A 1 60 ? -1.243 -0.56 13.898 1 86.81 60 HIS A N 1
ATOM 463 C CA . HIS A 1 60 ? -0.731 0.784 13.648 1 86.81 60 HIS A CA 1
ATOM 464 C C . HIS A 1 60 ? -1.098 1.729 14.789 1 86.81 60 HIS A C 1
ATOM 466 O O . HIS A 1 60 ? -1.679 2.791 14.562 1 86.81 60 HIS A O 1
ATOM 472 N N . SER A 1 61 ? -0.607 1.445 15.922 1 85.12 61 SER A N 1
ATOM 473 C CA . SER A 1 61 ? -1.05 2.094 17.156 1 85.12 61 SER A CA 1
ATOM 474 C C . SER A 1 61 ? -0.463 3.496 17.281 1 85.12 61 SER A C 1
ATOM 476 O O . SER A 1 61 ? -0.992 4.332 18.016 1 85.12 61 SER A O 1
ATOM 478 N N . LEU A 1 62 ? 0.552 3.773 16.594 1 87.19 62 LEU A N 1
ATOM 479 C CA . LEU A 1 62 ? 1.131 5.109 16.719 1 87.19 62 LEU A CA 1
ATOM 480 C C . LEU A 1 62 ? 0.264 6.137 15.992 1 87.19 62 LEU A C 1
ATOM 482 O O . LEU A 1 62 ? 0.108 7.266 16.469 1 87.19 62 LEU A O 1
ATOM 486 N N . ALA A 1 63 ? -0.27 5.676 14.898 1 90.94 63 ALA A N 1
ATOM 487 C CA . ALA A 1 63 ? -1.165 6.562 14.156 1 90.94 63 ALA A CA 1
ATOM 488 C C . ALA A 1 63 ? -2.592 6.469 14.688 1 90.94 63 ALA A C 1
ATOM 490 O O . ALA A 1 63 ? -3.342 7.445 14.641 1 90.94 63 ALA A O 1
ATOM 491 N N . PHE A 1 64 ? -2.943 5.27 15.109 1 93.06 64 PHE A N 1
ATOM 492 C CA . PHE A 1 64 ? -4.297 5.012 15.594 1 93.06 64 PHE A CA 1
ATOM 493 C C . PHE A 1 64 ? -4.266 4.414 16.984 1 93.06 64 PHE A C 1
ATOM 495 O O . PHE A 1 64 ? -4.676 3.268 17.188 1 93.06 64 PHE A O 1
ATOM 502 N N . PRO A 1 65 ? -3.902 5.266 17.875 1 90.06 65 PRO A N 1
ATOM 503 C CA . PRO A 1 65 ? -3.871 4.746 19.25 1 90.06 65 PRO A CA 1
ATOM 504 C C . PRO A 1 65 ? -5.266 4.461 19.797 1 90.06 65 PRO A C 1
ATOM 506 O O . PRO A 1 65 ? -6.215 5.188 19.5 1 90.06 65 PRO A O 1
ATOM 509 N N . PRO A 1 66 ? -5.332 3.42 20.578 1 84.62 66 PRO A N 1
ATOM 510 C CA . PRO A 1 66 ? -6.609 3.211 21.266 1 84.62 66 PRO A CA 1
ATOM 511 C C . PRO A 1 66 ? -6.938 4.324 22.25 1 84.62 66 PRO A C 1
ATOM 513 O O . PRO A 1 66 ? -6.062 5.121 22.594 1 84.62 66 PRO A O 1
ATOM 516 N N . LEU A 1 67 ? -8.188 4.418 22.594 1 82.31 67 LEU A N 1
ATOM 517 C CA . LEU A 1 67 ? -8.625 5.43 23.547 1 82.31 67 LEU A CA 1
ATOM 518 C C . LEU A 1 67 ? -7.891 5.281 24.875 1 82.31 67 LEU A C 1
ATOM 520 O O . LEU A 1 67 ? -7.965 4.227 25.516 1 82.31 67 LEU A O 1
ATOM 524 N N . GLN A 1 68 ? -7.18 6.309 25.203 1 77.56 68 GLN A N 1
ATOM 525 C CA . GLN A 1 68 ? -6.434 6.305 26.453 1 77.56 68 GLN A CA 1
ATOM 526 C C . GLN A 1 68 ? -7.32 6.73 27.625 1 77.56 68 GLN A C 1
ATOM 528 O O . GLN A 1 68 ? -8.336 7.398 27.422 1 77.56 68 GLN A O 1
ATOM 533 N N . HIS A 1 69 ? -6.949 6.359 28.734 1 72.81 69 HIS A N 1
ATOM 534 C CA . HIS A 1 69 ? -7.738 6.645 29.922 1 72.81 69 HIS A CA 1
ATOM 535 C C . HIS A 1 69 ? -7.934 8.148 30.109 1 72.81 69 HIS A C 1
ATOM 537 O O . HIS A 1 69 ? -9.039 8.602 30.406 1 72.81 69 HIS A O 1
ATOM 543 N N . LEU A 1 70 ? -6.934 8.797 29.969 1 74.44 70 LEU A N 1
ATOM 544 C CA . LEU A 1 70 ? -7.012 10.242 30.141 1 74.44 70 LEU A CA 1
ATOM 545 C C . LEU A 1 70 ? -7.988 10.852 29.141 1 74.44 70 LEU A C 1
ATOM 547 O O . LEU A 1 70 ? -8.758 11.75 29.484 1 74.44 70 LEU A O 1
ATOM 551 N N . GLU A 1 71 ? -7.891 10.406 27.969 1 79.62 71 GLU A N 1
ATOM 552 C CA . GLU A 1 71 ? -8.797 10.906 26.938 1 79.62 71 GLU A CA 1
ATOM 553 C C . GLU A 1 71 ? -10.25 10.57 27.266 1 79.62 71 GLU A C 1
ATOM 555 O O . GLU A 1 71 ? -11.141 11.398 27.078 1 79.62 71 GLU A O 1
ATOM 560 N N . SER A 1 72 ? -10.367 9.375 27.734 1 78.56 72 SER A N 1
ATOM 561 C CA . SER A 1 72 ? -11.711 8.93 28.094 1 78.56 72 SER A CA 1
ATOM 562 C C . SER A 1 72 ? -12.297 9.789 29.219 1 78.56 72 SER A C 1
ATOM 564 O O . SER A 1 72 ? -13.477 10.148 29.172 1 78.56 72 SER A O 1
ATOM 566 N N . ASP A 1 73 ? -11.484 10.086 30.094 1 77.5 73 ASP A N 1
ATOM 567 C CA . ASP A 1 73 ? -11.922 10.922 31.203 1 77.5 73 ASP A CA 1
ATOM 568 C C . ASP A 1 73 ? -12.305 12.32 30.719 1 77.5 73 ASP A C 1
ATOM 570 O O . ASP A 1 73 ? -13.312 12.883 31.156 1 77.5 73 ASP A O 1
ATOM 574 N N . ILE A 1 74 ? -11.578 12.773 29.875 1 79.44 74 ILE A N 1
ATOM 575 C CA . ILE A 1 74 ? -11.836 14.102 29.344 1 79.44 74 ILE A CA 1
ATOM 576 C C . ILE A 1 74 ? -13.133 14.102 28.547 1 79.44 74 ILE A C 1
ATOM 578 O O . ILE A 1 74 ? -13.969 14.992 28.703 1 79.44 74 ILE A O 1
ATOM 582 N N . LEU A 1 75 ? -13.297 13.148 27.844 1 81.62 75 LEU A N 1
ATOM 583 C CA . LEU A 1 75 ? -14.484 13.047 27 1 81.62 75 LEU A CA 1
ATOM 584 C C . LEU A 1 75 ? -15.734 12.883 27.859 1 81.62 75 LEU A C 1
ATOM 586 O O . LEU A 1 75 ? -16.766 13.516 27.594 1 81.62 75 LEU A O 1
ATOM 590 N N . LYS A 1 76 ? -15.547 12.086 28.875 1 73.5 76 LYS A N 1
ATOM 591 C CA . LYS A 1 76 ? -16.672 11.883 29.781 1 73.5 76 LYS A CA 1
ATOM 592 C C . LYS A 1 76 ? -17.047 13.188 30.484 1 73.5 76 LYS A C 1
ATOM 594 O O . LYS A 1 76 ? -18.219 13.5 30.641 1 73.5 76 LYS A O 1
ATOM 599 N N . GLU A 1 77 ? -16.078 13.805 30.844 1 75.38 77 GLU A N 1
ATOM 600 C CA . GLU A 1 77 ? -16.297 15.078 31.516 1 75.38 77 GLU A CA 1
ATOM 601 C C . GLU A 1 77 ? -16.984 16.078 30.594 1 75.38 77 GLU A C 1
ATOM 603 O O . GLU A 1 77 ? -17.922 16.766 30.984 1 75.38 77 GLU A O 1
ATOM 608 N N . VAL A 1 78 ? -16.547 16.094 29.406 1 74.12 78 VAL A N 1
ATOM 609 C CA . VAL A 1 78 ? -17.047 17.078 28.438 1 74.12 78 VAL A CA 1
ATOM 610 C C . VAL A 1 78 ? -18.469 16.688 28.016 1 74.12 78 VAL A C 1
ATOM 612 O O . VAL A 1 78 ? -19.328 17.562 27.859 1 74.12 78 VAL A O 1
ATOM 615 N N . PHE A 1 79 ? -18.703 15.445 27.922 1 72.56 79 PHE A N 1
ATOM 616 C CA . PHE A 1 79 ? -20.016 14.977 27.516 1 72.56 79 PHE A CA 1
ATOM 617 C C . PHE A 1 79 ? -21.031 15.148 28.641 1 72.56 79 PHE A C 1
ATOM 619 O O . PHE A 1 79 ? -22.203 15.438 28.391 1 72.56 79 PHE A O 1
ATOM 626 N N . ASN A 1 80 ? -20.562 14.867 29.844 1 64.44 80 ASN A N 1
ATOM 627 C CA . ASN A 1 80 ? -21.438 15.016 31 1 64.44 80 ASN A CA 1
ATOM 628 C C . ASN A 1 80 ? -21.781 16.469 31.266 1 64.44 80 ASN A C 1
ATOM 630 O O . ASN A 1 80 ? -22.906 16.781 31.672 1 64.44 80 ASN A O 1
ATOM 634 N N . THR A 1 81 ? -20.859 17.203 31.172 1 55.97 81 THR A N 1
ATOM 635 C CA . THR A 1 81 ? -21.125 18.625 31.344 1 55.97 81 THR A CA 1
ATOM 636 C C . THR A 1 81 ? -22.094 19.141 30.281 1 55.97 81 THR A C 1
ATOM 638 O O . THR A 1 81 ? -22.922 20.016 30.562 1 55.97 81 THR A O 1
ATOM 641 N N . GLY A 1 82 ? -22.078 18.516 29.281 1 51.06 82 GLY A N 1
ATOM 642 C CA . GLY A 1 82 ? -23.031 18.859 28.234 1 51.06 82 GLY A CA 1
ATOM 643 C C . GLY A 1 82 ? -24.453 18.391 28.531 1 51.06 82 GLY A C 1
ATOM 644 O O . GLY A 1 82 ? -25.422 19.094 28.25 1 51.06 82 GLY A O 1
ATOM 645 N N . HIS A 1 83 ? -24.609 17.141 29.312 1 46.5 83 HIS A N 1
ATOM 646 C CA . HIS A 1 83 ? -25.906 16.609 29.703 1 46.5 83 HIS A CA 1
ATOM 647 C C . HIS A 1 83 ? -26.438 17.312 30.938 1 46.5 83 HIS A C 1
ATOM 649 O O . HIS A 1 83 ? -27.656 17.5 31.078 1 46.5 83 HIS A O 1
ATOM 655 N N . ALA A 1 84 ? -25.672 17.625 32.062 1 42.94 84 ALA A N 1
ATOM 656 C CA . ALA A 1 84 ? -26.141 18.234 33.312 1 42.94 84 ALA A CA 1
ATOM 657 C C . ALA A 1 84 ? -26.766 19.594 33.031 1 42.94 84 ALA A C 1
ATOM 659 O O . ALA A 1 84 ? -27.703 20 33.75 1 42.94 84 ALA A O 1
ATOM 660 N N . SER A 1 85 ? -26.375 20.172 32.188 1 39.47 85 SER A N 1
ATOM 661 C CA . SER A 1 85 ? -27.062 21.438 31.969 1 39.47 85 SER A CA 1
ATOM 662 C C . SER A 1 85 ? -28.484 21.234 31.469 1 39.47 85 SER A C 1
ATOM 664 O O . SER A 1 85 ? -29.297 22.156 31.5 1 39.47 85 SER A O 1
ATOM 666 N N . THR A 1 86 ? -28.844 19.969 31.156 1 35.84 86 THR A N 1
ATOM 667 C CA . THR A 1 86 ? -30.219 19.734 30.719 1 35.84 86 THR A CA 1
ATOM 668 C C . THR A 1 86 ? -31.109 19.359 31.906 1 35.84 86 THR A C 1
ATOM 670 O O . THR A 1 86 ? -32.312 19.594 31.875 1 35.84 86 THR A O 1
ATOM 673 N N . THR A 1 87 ? -30.703 18.719 33 1 34.16 87 THR A N 1
ATOM 674 C CA . THR A 1 87 ? -31.625 18.172 33.969 1 34.16 87 THR A CA 1
ATOM 675 C C . THR A 1 87 ? -32.031 19.234 35 1 34.16 87 THR A C 1
ATOM 677 O O . THR A 1 87 ? -33.094 19.109 35.625 1 34.16 87 THR A O 1
ATOM 680 N N . ASP A 1 88 ? -31.156 20.047 35.594 1 33.16 88 ASP A N 1
ATOM 681 C CA . ASP A 1 88 ? -31.625 20.797 36.75 1 33.16 88 ASP A CA 1
ATOM 682 C C . ASP A 1 88 ? -32.688 21.812 36.375 1 33.16 88 ASP A C 1
ATOM 684 O O . ASP A 1 88 ? -33.156 22.594 37.219 1 33.16 88 ASP A O 1
ATOM 688 N N . SER A 1 89 ? -32.906 22.219 35.156 1 33.16 89 SER A N 1
ATOM 689 C CA . SER A 1 89 ? -33.906 23.266 34.938 1 33.16 89 SER A CA 1
ATOM 690 C C . SER A 1 89 ? -35.312 22.703 35 1 33.16 89 SER A C 1
ATOM 692 O O . SER A 1 89 ? -36.156 23.078 34.188 1 33.16 89 SER A O 1
ATOM 694 N N . GLU A 1 90 ? -35.562 21.625 35.562 1 30.75 90 GLU A N 1
ATOM 695 C CA . GLU A 1 90 ? -37 21.281 35.562 1 30.75 90 GLU A CA 1
ATOM 696 C C . GLU A 1 90 ? -37.781 22.25 36.438 1 30.75 90 GLU A C 1
ATOM 698 O O . GLU A 1 90 ? -39.031 22.156 36.5 1 30.75 90 GLU A O 1
ATOM 703 N N . ASN A 1 91 ? -37.312 22.797 37.531 1 29.62 91 ASN A N 1
ATOM 704 C CA . ASN A 1 91 ? -38.438 23.297 38.312 1 29.62 91 ASN A CA 1
ATOM 705 C C . ASN A 1 91 ? -39.156 24.469 37.625 1 29.62 91 ASN A C 1
ATOM 707 O O . ASN A 1 91 ? -40.375 24.609 37.719 1 29.62 91 ASN A O 1
ATOM 711 N N . ASP A 1 92 ? -38.688 25.75 37.781 1 30.8 92 ASP A N 1
ATOM 712 C CA . ASP A 1 92 ? -39.594 26.859 37.531 1 30.8 92 ASP A CA 1
ATOM 713 C C . ASP A 1 92 ? -40 26.922 36.062 1 30.8 92 ASP A C 1
ATOM 715 O O . ASP A 1 92 ? -39.188 26.766 35.156 1 30.8 92 ASP A O 1
ATOM 719 N N . SER A 1 93 ? -41.375 26.734 35.656 1 29.31 93 SER A N 1
ATOM 720 C CA . SER A 1 93 ? -42.219 26.531 34.469 1 29.31 93 SER A CA 1
ATOM 721 C C . SER A 1 93 ? -41.906 27.562 33.406 1 29.31 93 SER A C 1
ATOM 723 O O . SER A 1 93 ? -42.562 27.625 32.375 1 29.31 93 SER A O 1
ATOM 725 N N . SER A 1 94 ? -41.719 28.891 33.75 1 28.78 94 SER A N 1
ATOM 726 C CA . SER A 1 94 ? -41.844 29.766 32.594 1 28.78 94 SER A CA 1
ATOM 727 C C . SER A 1 94 ? -40.906 29.328 31.469 1 28.78 94 SER A C 1
ATOM 729 O O . SER A 1 94 ? -39.75 29.047 31.719 1 28.78 94 SER A O 1
ATOM 731 N N . MET A 1 95 ? -41.5 28.719 30.344 1 27.39 95 MET A N 1
ATOM 732 C CA . MET A 1 95 ? -41 28.156 29.094 1 27.39 95 MET A CA 1
ATOM 733 C C . MET A 1 95 ? -39.875 29 28.516 1 27.39 95 MET A C 1
ATOM 735 O O . MET A 1 95 ? -39.719 29.078 27.297 1 27.39 95 MET A O 1
ATOM 739 N N . THR A 1 96 ? -39.438 30.094 29.125 1 28.75 96 THR A N 1
ATOM 740 C CA . THR A 1 96 ? -38.5 30.625 28.156 1 28.75 96 THR A CA 1
ATOM 741 C C . THR A 1 96 ? -37.438 29.562 27.797 1 28.75 96 THR A C 1
ATOM 743 O O . THR A 1 96 ? -36.75 29.031 28.688 1 28.75 96 THR A O 1
ATOM 746 N N . ASN A 1 97 ? -37.844 28.625 26.891 1 30.06 97 ASN A N 1
ATOM 747 C CA . ASN A 1 97 ? -37.125 27.578 26.156 1 30.06 97 ASN A CA 1
ATOM 748 C C . ASN A 1 97 ? -35.656 27.938 25.938 1 30.06 97 ASN A C 1
ATOM 750 O O . ASN A 1 97 ? -35.281 28.312 24.828 1 30.06 97 ASN A O 1
ATOM 754 N N . GLU A 1 98 ? -35.188 28.859 26.672 1 30.53 98 GLU A N 1
ATOM 755 C CA . GLU A 1 98 ? -33.781 29.047 26.359 1 30.53 98 GLU A CA 1
ATOM 756 C C . GLU A 1 98 ? -33 27.766 26.594 1 30.53 98 GLU A C 1
ATOM 758 O O . GLU A 1 98 ? -32.844 27.297 27.734 1 30.53 98 GLU A O 1
ATOM 763 N N . GLU A 1 99 ? -33.312 26.734 25.797 1 33.53 99 GLU A N 1
ATOM 764 C CA . GLU A 1 99 ? -32.438 25.578 25.844 1 33.53 99 GLU A CA 1
ATOM 765 C C . GLU A 1 99 ? -31.016 25.984 26.234 1 33.53 99 GLU A C 1
ATOM 767 O O . GLU A 1 99 ? -30.422 26.875 25.609 1 33.53 99 GLU A O 1
ATOM 772 N N . PRO A 1 100 ? -30.75 25.891 27.547 1 32.81 100 PRO A N 1
ATOM 773 C CA . PRO A 1 100 ? -29.422 26.312 27.984 1 32.81 100 PRO A CA 1
ATOM 774 C C . PRO A 1 100 ? -28.312 25.844 27.062 1 32.81 100 PRO A C 1
ATOM 776 O O . PRO A 1 100 ? -28.453 24.797 26.406 1 32.81 100 PRO A O 1
ATOM 779 N N . ASN A 1 101 ? -27.641 26.766 26.453 1 34.72 101 ASN A N 1
ATOM 780 C CA . ASN A 1 101 ? -26.391 26.484 25.75 1 34.72 101 ASN A CA 1
ATOM 781 C C . ASN A 1 101 ? -25.578 25.422 26.484 1 34.72 101 ASN A C 1
ATOM 783 O O . ASN A 1 101 ? -25.219 25.609 27.641 1 34.72 101 ASN A O 1
ATOM 787 N N . PRO A 1 102 ? -25.953 24.219 26.297 1 37.28 102 PRO A N 1
ATOM 788 C CA . PRO A 1 102 ? -25.312 23.125 27.016 1 37.28 102 PRO A CA 1
ATOM 789 C C . PRO A 1 102 ? -23.812 23.359 27.234 1 37.28 102 PRO A C 1
ATOM 791 O O . PRO A 1 102 ? -23.156 22.594 27.953 1 37.28 102 PRO A O 1
ATOM 794 N N . PHE A 1 103 ? -23.156 23.922 26.375 1 34.34 103 PHE A N 1
ATOM 795 C CA . PHE A 1 103 ? -21.75 24.188 26.562 1 34.34 103 PHE A CA 1
ATOM 796 C C . PHE A 1 103 ? -21.547 25.484 27.328 1 34.34 103 PHE A C 1
ATOM 798 O O . PHE A 1 103 ? -21.578 26.578 26.75 1 34.34 103 PHE A O 1
ATOM 805 N N . PRO A 1 104 ? -22 25.531 28.625 1 34.44 104 PRO A N 1
ATOM 806 C CA . PRO A 1 104 ? -21.656 26.797 29.297 1 34.44 104 PRO A CA 1
ATOM 807 C C . PRO A 1 104 ? -20.266 27.297 28.922 1 34.44 104 PRO A C 1
ATOM 809 O O . PRO A 1 104 ? -19.406 26.516 28.5 1 34.44 104 PRO A O 1
ATOM 812 N N . ALA A 1 105 ? -20.156 28.625 28.641 1 35.44 105 ALA A N 1
ATOM 813 C CA . ALA A 1 105 ? -18.844 29.25 28.469 1 35.44 105 ALA A CA 1
ATOM 814 C C . ALA A 1 105 ? -17.812 28.625 29.406 1 35.44 105 ALA A C 1
ATOM 816 O O . ALA A 1 105 ? -18 28.641 30.625 1 35.44 105 ALA A O 1
ATOM 817 N N . HIS A 1 106 ? -17.453 27.406 29.219 1 32.59 106 HIS A N 1
ATOM 818 C CA . HIS A 1 106 ? -16.328 27.047 30.062 1 32.59 106 HIS A CA 1
ATOM 819 C C . HIS A 1 106 ? -15.555 28.281 30.516 1 32.59 106 HIS A C 1
ATOM 821 O O . HIS A 1 106 ? -15.039 29.047 29.703 1 32.59 106 HIS A O 1
ATOM 827 N N . ASN A 1 107 ? -16.062 28.922 31.562 1 30.2 107 ASN A N 1
ATOM 828 C CA . ASN A 1 107 ? -15.18 29.875 32.219 1 30.2 107 ASN A CA 1
ATOM 829 C C . ASN A 1 107 ? -13.742 29.359 32.281 1 30.2 107 ASN A C 1
ATOM 831 O O . ASN A 1 107 ? -13.445 28.438 33.031 1 30.2 107 ASN A O 1
ATOM 835 N N . THR A 1 108 ? -13.164 29.078 31.203 1 33.56 108 THR A N 1
ATOM 836 C CA . THR A 1 108 ? -11.727 28.891 31.375 1 33.56 108 THR A CA 1
ATOM 837 C C . THR A 1 108 ? -11.219 29.688 32.562 1 33.56 108 THR A C 1
ATOM 839 O O . THR A 1 108 ? -11.367 30.906 32.625 1 33.56 108 THR A O 1
ATOM 842 N N . ILE A 1 109 ? -11.492 29.25 33.781 1 32 109 ILE A N 1
ATOM 843 C CA . ILE A 1 109 ? -10.734 29.828 34.875 1 32 109 ILE A CA 1
ATOM 844 C C . ILE A 1 109 ? -9.461 30.484 34.344 1 32 109 ILE A C 1
ATOM 846 O O . ILE A 1 109 ? -8.625 29.812 33.75 1 32 109 ILE A O 1
ATOM 850 N N . ARG A 1 110 ? -9.555 31.734 34.031 1 36.22 110 ARG A N 1
ATOM 851 C CA . ARG A 1 110 ? -8.43 32.656 33.844 1 36.22 110 ARG A CA 1
ATOM 852 C C . ARG A 1 110 ? -7.277 32.312 34.75 1 36.22 110 ARG A C 1
ATOM 854 O O . ARG A 1 110 ? -7.23 32.781 35.906 1 36.22 110 ARG A O 1
ATOM 861 N N . SER A 1 111 ? -7.055 31.062 35.125 1 33.66 111 SER A N 1
ATOM 862 C CA . SER A 1 111 ? -5.809 31.172 35.875 1 33.66 111 SER A CA 1
ATOM 863 C C . SER A 1 111 ? -4.898 32.25 35.281 1 33.66 111 SER A C 1
ATOM 865 O O . SER A 1 111 ? -4.781 32.375 34.062 1 33.66 111 SER A O 1
ATOM 867 N N . PRO A 1 112 ? -4.773 33.281 35.969 1 34.41 112 PRO A N 1
ATOM 868 C CA . PRO A 1 112 ? -3.779 34.219 35.438 1 34.41 112 PRO A CA 1
ATOM 869 C C . PRO A 1 112 ? -2.648 33.562 34.688 1 34.41 112 PRO A C 1
ATOM 871 O O . PRO A 1 112 ? -2.188 32.469 35.094 1 34.41 112 PRO A O 1
ATOM 874 N N . VAL A 1 113 ? -2.705 33.531 33.406 1 40.97 113 VAL A N 1
ATOM 875 C CA . VAL A 1 113 ? -1.516 33.125 32.656 1 40.97 113 VAL A CA 1
ATOM 876 C C . VAL A 1 113 ? -0.271 33.344 33.531 1 40.97 113 VAL A C 1
ATOM 878 O O . VAL A 1 113 ? 0.034 34.5 33.906 1 40.97 113 VAL A O 1
ATOM 881 N N . PRO A 1 114 ? 0.049 32.562 34.406 1 41.03 114 PRO A N 1
ATOM 882 C CA . PRO A 1 114 ? 1.321 32.875 35.062 1 41.03 114 PRO A CA 1
ATOM 883 C C . PRO A 1 114 ? 2.275 33.625 34.125 1 41.03 114 PRO A C 1
ATOM 885 O O . PRO A 1 114 ? 2.189 33.5 32.906 1 41.03 114 PRO A O 1
ATOM 888 N N . ALA A 1 115 ? 2.74 34.719 34.5 1 45.56 115 ALA A N 1
ATOM 889 C CA . ALA A 1 115 ? 3.82 35.438 33.844 1 45.56 115 ALA A CA 1
ATOM 890 C C . ALA A 1 115 ? 4.742 34.5 33.094 1 45.56 115 ALA A C 1
ATOM 892 O O . ALA A 1 115 ? 5.426 33.656 33.719 1 45.56 115 ALA A O 1
ATOM 893 N N . LEU A 1 116 ? 4.324 33.969 31.953 1 53.72 116 LEU A N 1
ATOM 894 C CA . LEU A 1 116 ? 5.102 33.031 31.141 1 53.72 116 LEU A CA 1
ATOM 895 C C . LEU A 1 116 ? 6.574 33.406 31.125 1 53.72 116 LEU A C 1
ATOM 897 O O . LEU A 1 116 ? 6.906 34.562 30.781 1 53.72 116 LEU A O 1
ATOM 901 N N . ASP A 1 117 ? 7.363 32.844 31.938 1 65.5 117 ASP A N 1
ATOM 902 C CA . ASP A 1 117 ? 8.797 33 31.734 1 65.5 117 ASP A CA 1
ATOM 903 C C . ASP A 1 117 ? 9.156 32.844 30.25 1 65.5 117 ASP A C 1
ATOM 905 O O . ASP A 1 117 ? 8.555 32.031 29.531 1 65.5 117 ASP A O 1
ATOM 909 N N . PRO A 1 118 ? 9.781 33.844 29.781 1 77.31 118 PRO A N 1
ATOM 910 C CA . PRO A 1 118 ? 10.195 33.781 28.375 1 77.31 118 PRO A CA 1
ATOM 911 C C . PRO A 1 118 ? 10.805 32.406 28.016 1 77.31 118 PRO A C 1
ATOM 913 O O . PRO A 1 118 ? 11.469 31.797 28.859 1 77.31 118 PRO A O 1
ATOM 916 N N . CYS A 1 119 ? 10.43 31.938 26.938 1 81.81 119 CYS A N 1
ATOM 917 C CA . CYS A 1 119 ? 10.953 30.656 26.469 1 81.81 119 CYS A CA 1
ATOM 918 C C . CYS A 1 119 ? 12.469 30.719 26.297 1 81.81 119 CYS A C 1
ATOM 920 O O . CYS A 1 119 ? 13.141 29.688 26.281 1 81.81 119 CYS A O 1
ATOM 922 N N . ASP A 1 120 ? 13 31.891 26.094 1 85.19 120 ASP A N 1
ATOM 923 C CA . ASP A 1 120 ? 14.414 32.188 25.938 1 85.19 120 ASP A CA 1
ATOM 924 C C . ASP A 1 120 ? 14.844 33.375 26.812 1 85.19 120 ASP A C 1
ATOM 926 O O . ASP A 1 120 ? 14.336 34.469 26.656 1 85.19 120 ASP A O 1
ATOM 930 N N . GLU A 1 121 ? 15.82 33.188 27.594 1 86.75 121 GLU A N 1
ATOM 931 C CA . GLU A 1 121 ? 16.25 34.188 28.562 1 86.75 121 GLU A CA 1
ATOM 932 C C . GLU A 1 121 ? 16.844 35.406 27.844 1 86.75 121 GLU A C 1
ATOM 934 O O . GLU A 1 121 ? 16.781 36.531 28.359 1 86.75 121 GLU A O 1
ATOM 939 N N . ARG A 1 122 ? 17.281 35.281 26.656 1 90.06 122 ARG A N 1
ATOM 940 C CA . ARG A 1 122 ? 17.891 36.375 25.906 1 90.06 122 ARG A CA 1
ATOM 941 C C . ARG A 1 122 ? 16.859 37.438 25.594 1 90.06 122 ARG A C 1
ATOM 943 O O . ARG A 1 122 ? 17.234 38.594 25.328 1 90.06 122 ARG A O 1
ATOM 950 N N . LEU A 1 123 ? 15.68 37.094 25.641 1 92.62 123 LEU A N 1
ATOM 951 C CA . LEU A 1 123 ? 14.609 38 25.234 1 92.62 123 LEU A CA 1
ATOM 952 C C . LEU A 1 123 ? 14.43 39.125 26.25 1 92.62 123 LEU A C 1
ATOM 954 O O . LEU A 1 123 ? 13.805 40.156 25.953 1 92.62 123 LEU A O 1
ATOM 958 N N . GLU A 1 124 ? 15.031 38.969 27.391 1 91.75 124 GLU A N 1
ATOM 959 C CA . GLU A 1 124 ? 14.953 40.031 28.422 1 91.75 124 GLU A CA 1
ATOM 960 C C . GLU A 1 124 ? 15.75 41.25 28 1 91.75 124 GLU A C 1
ATOM 962 O O . GLU A 1 124 ? 15.484 42.375 28.484 1 91.75 124 GLU A O 1
ATOM 967 N N . GLU A 1 125 ? 16.641 41.062 27.078 1 93.94 125 GLU A N 1
ATOM 968 C CA . GLU A 1 125 ? 17.531 42.156 26.656 1 93.94 125 GLU A CA 1
ATOM 969 C C . GLU A 1 125 ? 17.031 42.781 25.359 1 93.94 125 GLU A C 1
ATOM 971 O O . GLU A 1 125 ? 17.734 43.594 24.75 1 93.94 125 GLU A O 1
ATOM 976 N N . LEU A 1 126 ? 15.852 42.5 25 1 96.06 126 LEU A N 1
ATOM 977 C CA . LEU A 1 126 ? 15.312 42.969 23.719 1 96.06 126 LEU A CA 1
ATOM 978 C C . LEU A 1 126 ? 15.109 44.469 23.734 1 96.06 126 LEU A C 1
ATOM 980 O O . LEU A 1 126 ? 14.625 45.031 24.734 1 96.06 126 LEU A O 1
ATOM 984 N N . ASP A 1 127 ? 15.547 45.125 22.656 1 95.5 127 ASP A N 1
ATOM 985 C CA . ASP A 1 127 ? 15.305 46.531 22.438 1 95.5 127 ASP A CA 1
ATOM 986 C C . ASP A 1 127 ? 14.5 46.781 21.172 1 95.5 127 ASP A C 1
ATOM 988 O O . ASP A 1 127 ? 15.055 46.781 20.062 1 95.5 127 ASP A O 1
ATOM 992 N N . MET A 1 128 ? 13.266 47.125 21.25 1 96.69 128 MET A N 1
ATOM 993 C CA . MET A 1 128 ? 12.359 47.25 20.125 1 96.69 128 MET A CA 1
ATOM 994 C C . MET A 1 128 ? 12.539 48.562 19.406 1 96.69 128 MET A C 1
ATOM 996 O O . MET A 1 128 ? 12.125 48.719 18.25 1 96.69 128 MET A O 1
ATOM 1000 N N . SER A 1 129 ? 13.188 49.438 20.062 1 95.94 129 SER A N 1
ATOM 1001 C CA . SER A 1 129 ? 13.359 50.781 19.469 1 95.94 129 SER A CA 1
ATOM 1002 C C . SER A 1 129 ? 14.227 50.719 18.219 1 95.94 129 SER A C 1
ATOM 1004 O O . SER A 1 129 ? 14.078 51.531 17.312 1 95.94 129 SER A O 1
ATOM 1006 N N . PHE A 1 130 ? 15.023 49.781 18.188 1 96.62 130 PHE A N 1
ATOM 1007 C CA . PHE A 1 130 ? 15.883 49.594 17.031 1 96.62 130 PHE A CA 1
ATOM 1008 C C . PHE A 1 130 ? 15.094 49.031 15.852 1 96.62 130 PHE A C 1
ATOM 1010 O O . PHE A 1 130 ? 15.383 49.344 14.695 1 96.62 130 PHE A O 1
ATOM 1017 N N . TRP A 1 131 ? 14.125 48.25 16.047 1 97.75 131 TRP A N 1
ATOM 1018 C CA . TRP A 1 131 ? 13.539 47.375 15.016 1 97.75 131 TRP A CA 1
ATOM 1019 C C . TRP A 1 131 ? 12.266 48 14.453 1 97.75 131 TRP A C 1
ATOM 1021 O O . TRP A 1 131 ? 11.891 47.719 13.312 1 97.75 131 TRP A O 1
ATOM 1031 N N . THR A 1 132 ? 11.57 48.781 15.242 1 97.69 132 THR A N 1
ATOM 1032 C CA . THR A 1 132 ? 10.258 49.25 14.797 1 97.69 132 THR A CA 1
ATOM 1033 C C . THR A 1 132 ? 9.984 50.656 15.273 1 97.69 132 THR A C 1
ATOM 1035 O O . THR A 1 132 ? 10.578 51.125 16.25 1 97.69 132 THR A O 1
ATOM 1038 N N . ALA A 1 133 ? 9.133 51.312 14.547 1 96.56 133 ALA A N 1
ATOM 1039 C CA . ALA A 1 133 ? 8.68 52.656 14.93 1 96.56 133 ALA A CA 1
ATOM 1040 C C . ALA A 1 133 ? 7.418 52.594 15.797 1 96.56 133 ALA A C 1
ATOM 1042 O O . ALA A 1 133 ? 7 53.594 16.375 1 96.56 133 ALA A O 1
ATOM 1043 N N . VAL A 1 134 ? 6.855 51.406 15.859 1 97.62 134 VAL A N 1
ATOM 1044 C CA . VAL A 1 134 ? 5.672 51.219 16.688 1 97.62 134 VAL A CA 1
ATOM 1045 C C . VAL A 1 134 ? 6.047 51.344 18.156 1 97.62 134 VAL A C 1
ATOM 1047 O O . VAL A 1 134 ? 7 50.688 18.625 1 97.62 134 VAL A O 1
ATOM 1050 N N . PRO A 1 135 ? 5.363 52.156 18.906 1 95.94 135 PRO A N 1
ATOM 1051 C CA . PRO A 1 135 ? 5.742 52.406 20.297 1 95.94 135 PRO A CA 1
ATOM 1052 C C . PRO A 1 135 ? 5.32 51.281 21.234 1 95.94 135 PRO A C 1
ATOM 1054 O O . PRO A 1 135 ? 4.617 51.531 22.219 1 95.94 135 PRO A O 1
ATOM 1057 N N . ILE A 1 136 ? 5.746 50.094 21.047 1 96.75 136 ILE A N 1
ATOM 1058 C CA . ILE A 1 136 ? 5.457 48.969 21.922 1 96.75 136 ILE A CA 1
ATOM 1059 C C . ILE A 1 136 ? 6.594 48.812 22.938 1 96.75 136 ILE A C 1
ATOM 1061 O O . ILE A 1 136 ? 7.77 48.906 22.578 1 96.75 136 ILE A O 1
ATOM 1065 N N . PRO A 1 137 ? 6.254 48.656 24.203 1 96.31 137 PRO A N 1
ATOM 1066 C CA . PRO A 1 137 ? 7.309 48.375 25.188 1 96.31 137 PRO A CA 1
ATOM 1067 C C . PRO A 1 137 ? 8.07 47.094 24.875 1 96.31 137 PRO A C 1
ATOM 1069 O O . PRO A 1 137 ? 7.461 46.094 24.469 1 96.31 137 PRO A O 1
ATOM 1072 N N . SER A 1 138 ? 9.359 47.094 25.078 1 96.06 138 SER A N 1
ATOM 1073 C CA . SER A 1 138 ? 10.219 45.969 24.75 1 96.06 138 SER A CA 1
ATOM 1074 C C . SER A 1 138 ? 9.844 44.75 25.547 1 96.06 138 SER A C 1
ATOM 1076 O O . SER A 1 138 ? 9.93 43.625 25.047 1 96.06 138 SER A O 1
ATOM 1078 N N . ASP A 1 139 ? 9.445 44.969 26.75 1 93.81 139 ASP A N 1
ATOM 1079 C CA . ASP A 1 139 ? 9.078 43.844 27.609 1 93.81 139 ASP A CA 1
ATOM 1080 C C . ASP A 1 139 ? 7.832 43.125 27.078 1 93.81 139 ASP A C 1
ATOM 1082 O O . ASP A 1 139 ? 7.758 41.906 27.078 1 93.81 139 ASP A O 1
ATOM 1086 N N . LEU A 1 140 ? 6.902 43.938 26.625 1 95.06 140 LEU A N 1
ATOM 1087 C CA . LEU A 1 140 ? 5.691 43.344 26.047 1 95.06 140 LEU A CA 1
ATOM 1088 C C . LEU A 1 140 ? 5.996 42.656 24.719 1 95.06 140 LEU A C 1
ATOM 1090 O O . LEU A 1 140 ? 5.48 41.562 24.469 1 95.06 140 LEU A O 1
ATOM 1094 N N . ALA A 1 141 ? 6.77 43.281 23.938 1 96.88 141 ALA A N 1
ATOM 1095 C CA . ALA A 1 141 ? 7.168 42.688 22.672 1 96.88 141 ALA A CA 1
ATOM 1096 C C . ALA A 1 141 ? 7.867 41.344 22.906 1 96.88 141 ALA A C 1
ATOM 1098 O O . ALA A 1 141 ? 7.656 40.406 22.141 1 96.88 141 ALA A O 1
ATOM 1099 N N . ALA A 1 142 ? 8.68 41.281 23.891 1 95.44 142 ALA A N 1
ATOM 1100 C CA . ALA A 1 142 ? 9.398 40.031 24.219 1 95.44 142 ALA A CA 1
ATOM 1101 C C . ALA A 1 142 ? 8.43 38.906 24.562 1 95.44 142 ALA A C 1
ATOM 1103 O O . ALA A 1 142 ? 8.648 37.781 24.172 1 95.44 142 ALA A O 1
ATOM 1104 N N . LYS A 1 143 ? 7.434 39.25 25.234 1 94.31 143 LYS A N 1
ATOM 1105 C CA . LYS A 1 143 ? 6.426 38.25 25.578 1 94.31 143 LYS A CA 1
ATOM 1106 C C . LYS A 1 143 ? 5.691 37.75 24.344 1 94.31 143 LYS A C 1
ATOM 1108 O O . LYS A 1 143 ? 5.41 36.562 24.219 1 94.31 143 LYS A O 1
ATOM 1113 N N . ILE A 1 144 ? 5.387 38.656 23.5 1 96 144 ILE A N 1
ATOM 1114 C CA . ILE A 1 144 ? 4.676 38.312 22.266 1 96 144 ILE A CA 1
ATOM 1115 C C . ILE A 1 144 ? 5.547 37.406 21.406 1 96 144 ILE A C 1
ATOM 1117 O O . ILE A 1 144 ? 5.078 36.375 20.891 1 96 144 ILE A O 1
ATOM 1121 N N . ILE A 1 145 ? 6.75 37.75 21.234 1 95.44 145 ILE A N 1
ATOM 1122 C CA . ILE A 1 145 ? 7.68 36.969 20.438 1 95.44 145 ILE A CA 1
ATOM 1123 C C . ILE A 1 145 ? 7.898 35.594 21.078 1 95.44 145 ILE A C 1
ATOM 1125 O O . ILE A 1 145 ? 7.961 34.562 20.391 1 95.44 145 ILE A O 1
ATOM 1129 N N . SER A 1 146 ? 8 35.594 22.391 1 92.88 146 SER A N 1
ATOM 1130 C CA . SER A 1 146 ? 8.148 34.344 23.109 1 92.88 146 SER A CA 1
ATOM 1131 C C . SER A 1 146 ? 6.965 33.406 22.859 1 92.88 146 SER A C 1
ATOM 1133 O O . SER A 1 146 ? 7.141 32.219 22.656 1 92.88 146 SER A O 1
ATOM 1135 N N . LEU A 1 147 ? 5.82 33.969 22.859 1 92.81 147 LEU A N 1
ATOM 1136 C CA . LEU A 1 147 ? 4.617 33.188 22.609 1 92.81 147 LEU A CA 1
ATOM 1137 C C . LEU A 1 147 ? 4.656 32.562 21.219 1 92.81 147 LEU A C 1
ATOM 1139 O O . LEU A 1 147 ? 4.355 31.391 21.047 1 92.81 147 LEU A O 1
ATOM 1143 N N . TYR A 1 148 ? 5.004 33.344 20.25 1 93.94 148 TYR A N 1
ATOM 1144 C CA . TYR A 1 148 ? 5.109 32.844 18.891 1 93.94 148 TYR A CA 1
ATOM 1145 C C . TYR A 1 148 ? 6.121 31.719 18.781 1 93.94 148 TYR A C 1
ATOM 1147 O O . TYR A 1 148 ? 5.852 30.688 18.156 1 93.94 148 TYR A O 1
ATOM 1155 N N . LEU A 1 149 ? 7.27 31.891 19.328 1 92.38 149 LEU A N 1
ATOM 1156 C CA . LEU A 1 149 ? 8.359 30.922 19.234 1 92.38 149 LEU A CA 1
ATOM 1157 C C . LEU A 1 149 ? 7.969 29.609 19.906 1 92.38 149 LEU A C 1
ATOM 1159 O O . LEU A 1 149 ? 8.398 28.531 19.469 1 92.38 149 LEU A O 1
ATOM 1163 N N . GLU A 1 150 ? 7.109 29.688 20.812 1 88.88 150 GLU A N 1
ATOM 1164 C CA . GLU A 1 150 ? 6.727 28.5 21.578 1 88.88 150 GLU A CA 1
ATOM 1165 C C . GLU A 1 150 ? 5.562 27.781 20.906 1 88.88 150 GLU A C 1
ATOM 1167 O O . GLU A 1 150 ? 5.48 26.547 20.953 1 88.88 150 GLU A O 1
ATOM 1172 N N . THR A 1 151 ? 4.684 28.484 20.312 1 90.94 151 THR A N 1
ATOM 1173 C CA . THR A 1 151 ? 3.43 27.875 19.891 1 90.94 151 THR A CA 1
ATOM 1174 C C . THR A 1 151 ? 3.451 27.594 18.391 1 90.94 151 THR A C 1
ATOM 1176 O O . THR A 1 151 ? 3.25 26.453 17.969 1 90.94 151 THR A O 1
ATOM 1179 N N . ASP A 1 152 ? 3.756 28.562 17.594 1 94.31 152 ASP A N 1
ATOM 1180 C CA . ASP A 1 152 ? 3.545 28.422 16.156 1 94.31 152 ASP A CA 1
ATOM 1181 C C . ASP A 1 152 ? 4.852 28.094 15.445 1 94.31 152 ASP A C 1
ATOM 1183 O O . ASP A 1 152 ? 4.848 27.422 14.414 1 94.31 152 ASP A O 1
ATOM 1187 N N . HIS A 1 153 ? 5.934 28.609 15.945 1 93.94 153 HIS A N 1
ATOM 1188 C CA . HIS A 1 153 ? 7.191 28.438 15.227 1 93.94 153 HIS A CA 1
ATOM 1189 C C . HIS A 1 153 ? 7.543 26.953 15.07 1 93.94 153 HIS A C 1
ATOM 1191 O O . HIS A 1 153 ? 8.055 26.547 14.031 1 93.94 153 HIS A O 1
ATOM 1197 N N . PRO A 1 154 ? 7.309 26.141 16.078 1 92.31 154 PRO A N 1
ATOM 1198 C CA . PRO A 1 154 ? 7.625 24.719 15.906 1 92.31 154 PRO A CA 1
ATOM 1199 C C . PRO A 1 154 ? 6.855 24.078 14.75 1 92.31 154 PRO A C 1
ATOM 1201 O O . PRO A 1 154 ? 7.309 23.078 14.18 1 92.31 154 PRO A O 1
ATOM 1204 N N . LEU A 1 155 ? 5.746 24.641 14.43 1 95.38 155 LEU A N 1
ATOM 1205 C CA . LEU A 1 155 ? 4.891 24.094 13.383 1 95.38 155 LEU A CA 1
ATOM 1206 C C . LEU A 1 155 ? 5.223 24.719 12.031 1 95.38 155 LEU A C 1
ATOM 1208 O O . LEU A 1 155 ? 5.117 24.047 10.992 1 95.38 155 LEU A O 1
ATOM 1212 N N . LEU A 1 156 ? 5.633 25.969 12.039 1 95.62 156 LEU A N 1
ATOM 1213 C CA . LEU A 1 156 ? 5.82 26.703 10.797 1 95.62 156 LEU A CA 1
ATOM 1214 C C . LEU A 1 156 ? 7.281 26.688 10.367 1 95.62 156 LEU A C 1
ATOM 1216 O O . LEU A 1 156 ? 7.586 26.578 9.18 1 95.62 156 LEU A O 1
ATOM 1220 N N . GLY A 1 157 ? 8.156 26.844 11.297 1 93.81 157 GLY A N 1
ATOM 1221 C CA . GLY A 1 157 ? 9.586 26.766 11.047 1 93.81 157 GLY A CA 1
ATOM 1222 C C . GLY A 1 157 ? 10.055 27.734 9.961 1 93.81 157 GLY A C 1
ATOM 1223 O O . GLY A 1 157 ? 10.867 27.375 9.117 1 93.81 157 GLY A O 1
ATOM 1224 N N . ALA A 1 158 ? 9.617 28.938 9.953 1 94.75 158 ALA A N 1
ATOM 1225 C CA . ALA A 1 158 ? 9.867 29.906 8.883 1 94.75 158 ALA A CA 1
ATOM 1226 C C . ALA A 1 158 ? 11.328 30.344 8.875 1 94.75 158 ALA A C 1
ATOM 1228 O O . ALA A 1 158 ? 11.844 30.766 7.836 1 94.75 158 ALA A O 1
ATOM 1229 N N . PHE A 1 159 ? 12 30.328 9.977 1 95.5 159 PHE A N 1
ATOM 1230 C CA . PHE A 1 159 ? 13.398 30.719 10.125 1 95.5 159 PHE A CA 1
ATOM 1231 C C . PHE A 1 159 ? 14.062 29.953 11.266 1 95.5 159 PHE A C 1
ATOM 1233 O O . PHE A 1 159 ? 13.383 29.297 12.062 1 95.5 159 PHE A O 1
ATOM 1240 N N . ASP A 1 160 ? 15.383 29.984 11.266 1 92.38 160 ASP A N 1
ATOM 1241 C CA . ASP A 1 160 ? 16.109 29.406 12.391 1 92.38 160 ASP A CA 1
ATOM 1242 C C . ASP A 1 160 ? 15.914 30.234 13.656 1 92.38 160 ASP A C 1
ATOM 1244 O O . ASP A 1 160 ? 16.375 31.375 13.727 1 92.38 160 ASP A O 1
ATOM 1248 N N . PRO A 1 161 ? 15.281 29.641 14.695 1 92.06 161 PRO A N 1
ATOM 1249 C CA . PRO A 1 161 ? 14.898 30.453 15.852 1 92.06 161 PRO A CA 1
ATOM 1250 C C . PRO A 1 161 ? 16.109 30.922 16.656 1 92.06 161 PRO A C 1
ATOM 1252 O O . PRO A 1 161 ? 16.094 32.031 17.219 1 92.06 161 PRO A O 1
ATOM 1255 N N . ASP A 1 162 ? 17.109 30.141 16.703 1 89.81 162 ASP A N 1
ATOM 1256 C CA . ASP A 1 162 ? 18.297 30.516 17.469 1 89.81 162 ASP A CA 1
ATOM 1257 C C . ASP A 1 162 ? 19.016 31.688 16.812 1 89.81 162 ASP A C 1
ATOM 1259 O O . ASP A 1 162 ? 19.406 32.656 17.5 1 89.81 162 ASP A O 1
ATOM 1263 N N . LEU A 1 163 ? 19.203 31.609 15.547 1 93.06 163 LEU A N 1
ATOM 1264 C CA . LEU A 1 163 ? 19.875 32.688 14.812 1 93.06 163 LEU A CA 1
ATOM 1265 C C . LEU A 1 163 ? 19.031 33.938 14.836 1 93.06 163 LEU A C 1
ATOM 1267 O O . LEU A 1 163 ? 19.578 35.062 14.969 1 93.06 163 LEU A O 1
ATOM 1271 N N . PHE A 1 164 ? 17.828 33.812 14.758 1 95.56 164 PHE A N 1
ATOM 1272 C CA . PHE A 1 164 ? 16.891 34.938 14.789 1 95.56 164 PHE A CA 1
ATOM 1273 C C . PHE A 1 164 ? 16.969 35.656 16.125 1 95.56 164 PHE A C 1
ATOM 1275 O O . PHE A 1 164 ? 17.109 36.875 16.156 1 95.56 164 PHE A O 1
ATOM 1282 N N . VAL A 1 165 ? 16.891 34.906 17.188 1 94.19 165 VAL A N 1
ATOM 1283 C CA . VAL A 1 165 ? 16.891 35.531 18.516 1 94.19 165 VAL A CA 1
ATOM 1284 C C . VAL A 1 165 ? 18.234 36.188 18.766 1 94.19 165 VAL A C 1
ATOM 1286 O O . VAL A 1 165 ? 18.297 37.312 19.312 1 94.19 165 VAL A O 1
ATOM 1289 N N . ASN A 1 166 ? 19.25 35.5 18.359 1 93.75 166 ASN A N 1
ATOM 1290 C CA . ASN A 1 166 ? 20.594 36.062 18.547 1 93.75 166 ASN A CA 1
ATOM 1291 C C . ASN A 1 166 ? 20.75 37.406 17.844 1 93.75 166 ASN A C 1
ATOM 1293 O O . ASN A 1 166 ? 21.25 38.375 18.438 1 93.75 166 ASN A O 1
ATOM 1297 N N . ASP A 1 167 ? 20.359 37.438 16.656 1 96.69 167 ASP A N 1
ATOM 1298 C CA . ASP A 1 167 ? 20.516 38.656 15.883 1 96.69 167 ASP A CA 1
ATOM 1299 C C . ASP A 1 167 ? 19.547 39.75 16.391 1 96.69 167 ASP A C 1
ATOM 1301 O O . ASP A 1 167 ? 19.891 40.906 16.406 1 96.69 167 ASP A O 1
ATOM 1305 N N . MET A 1 168 ? 18.422 39.406 16.75 1 97 168 MET A N 1
ATOM 1306 C CA . MET A 1 168 ? 17.438 40.344 17.266 1 97 168 MET A CA 1
ATOM 1307 C C . MET A 1 168 ? 17.953 41.062 18.516 1 97 168 MET A C 1
ATOM 1309 O O . MET A 1 168 ? 17.859 42.281 18.625 1 97 168 MET A O 1
ATOM 1313 N N . ILE A 1 169 ? 18.516 40.281 19.406 1 96.06 169 ILE A N 1
ATOM 1314 C CA . ILE A 1 169 ? 18.984 40.812 20.672 1 96.06 169 ILE A CA 1
ATOM 1315 C C . ILE A 1 169 ? 20.219 41.688 20.453 1 96.06 169 ILE A C 1
ATOM 1317 O O . ILE A 1 169 ? 20.391 42.719 21.109 1 96.06 169 ILE A O 1
ATOM 1321 N N . ASN A 1 170 ? 21.031 41.344 19.5 1 96.56 170 ASN A N 1
ATOM 1322 C CA . ASN A 1 170 ? 22.281 42.062 19.25 1 96.56 170 ASN A CA 1
ATOM 1323 C C . ASN A 1 170 ? 22.109 43.125 18.156 1 96.56 170 ASN A C 1
ATOM 1325 O O . ASN A 1 170 ? 23.094 43.719 17.719 1 96.56 170 ASN A O 1
ATOM 1329 N N . CYS A 1 171 ? 20.969 43.312 17.688 1 96.5 171 CYS A N 1
ATOM 1330 C CA . CYS A 1 171 ? 20.625 44.312 16.703 1 96.5 171 CYS A CA 1
ATOM 1331 C C . CYS A 1 171 ? 21.453 44.125 15.43 1 96.5 171 CYS A C 1
ATOM 1333 O O . CYS A 1 171 ? 22.062 45.094 14.938 1 96.5 171 CYS A O 1
ATOM 1335 N N . ARG A 1 172 ? 21.516 42.875 15.023 1 96.62 172 ARG A N 1
ATOM 1336 C CA . ARG A 1 172 ? 22.172 42.531 13.766 1 96.62 172 ARG A CA 1
ATOM 1337 C C . ARG A 1 172 ? 21.156 42.156 12.695 1 96.62 172 ARG A C 1
ATOM 1339 O O . ARG A 1 172 ? 20.078 41.688 13 1 96.62 172 ARG A O 1
ATOM 1346 N N . THR A 1 173 ? 21.516 42.344 11.445 1 95.5 173 THR A N 1
ATOM 1347 C CA . THR A 1 173 ? 20.531 42.188 10.383 1 95.5 173 THR A CA 1
ATOM 1348 C C . THR A 1 173 ? 20.906 41.031 9.469 1 95.5 173 THR A C 1
ATOM 1350 O O . THR A 1 173 ? 20.406 40.938 8.344 1 95.5 173 THR A O 1
ATOM 1353 N N . GLU A 1 174 ? 21.703 40.156 9.906 1 95.69 174 GLU A N 1
ATOM 1354 C CA . GLU A 1 174 ? 22.094 39 9.086 1 95.69 174 GLU A CA 1
ATOM 1355 C C . GLU A 1 174 ? 21 37.938 9.055 1 95.69 174 GLU A C 1
ATOM 1357 O O . GLU A 1 174 ? 20.688 37.406 8 1 95.69 174 GLU A O 1
ATOM 1362 N N . TYR A 1 175 ? 20.438 37.656 10.25 1 96.75 175 TYR A N 1
ATOM 1363 C CA . TYR A 1 175 ? 19.422 36.625 10.352 1 96.75 175 TYR A CA 1
ATOM 1364 C C . TYR A 1 175 ? 18.125 37.188 10.93 1 96.75 175 TYR A C 1
ATOM 1366 O O . TYR A 1 175 ? 17.234 36.438 11.344 1 96.75 175 TYR A O 1
ATOM 1374 N N . CYS A 1 176 ? 18.047 38.438 11.008 1 97.38 176 CYS A N 1
ATOM 1375 C CA . CYS A 1 176 ? 16.875 39.188 11.43 1 97.38 176 CYS A CA 1
ATOM 1376 C C . CYS A 1 176 ? 16.734 40.469 10.633 1 97.38 176 CYS A C 1
ATOM 1378 O O . CYS A 1 176 ? 17.734 41.031 10.141 1 97.38 176 CYS A O 1
ATOM 1380 N N . SER A 1 177 ? 15.555 40.906 10.383 1 97.5 177 SER A N 1
ATOM 1381 C CA . SER A 1 177 ? 15.32 42.125 9.656 1 97.5 177 SER A CA 1
ATOM 1382 C C . SER A 1 177 ? 14.141 42.906 10.242 1 97.5 177 SER A C 1
ATOM 1384 O O . SER A 1 177 ? 13.32 42.344 10.969 1 97.5 177 SER A O 1
ATOM 1386 N N . HIS A 1 178 ? 14.078 44.156 9.875 1 97.75 178 HIS A N 1
ATOM 1387 C CA . HIS A 1 178 ? 12.969 45 10.32 1 97.75 178 HIS A CA 1
ATOM 1388 C C . HIS A 1 178 ? 11.633 44.469 9.812 1 97.75 178 HIS A C 1
ATOM 1390 O O . HIS A 1 178 ? 10.648 44.438 10.547 1 97.75 178 HIS A O 1
ATOM 1396 N N . LEU A 1 179 ? 11.664 44.031 8.594 1 97.88 179 LEU A N 1
ATOM 1397 C CA . LEU A 1 179 ? 10.453 43.469 7.996 1 97.88 179 LEU A CA 1
ATOM 1398 C C . LEU A 1 179 ? 10.016 42.219 8.727 1 97.88 179 LEU A C 1
ATOM 1400 O O . LEU A 1 179 ? 8.836 42.031 9.023 1 97.88 179 LEU A O 1
ATOM 1404 N N . LEU A 1 180 ? 10.961 41.312 8.961 1 98.31 180 LEU A N 1
ATOM 1405 C CA . LEU A 1 180 ? 10.633 40.062 9.625 1 98.31 180 LEU A CA 1
ATOM 1406 C C . LEU A 1 180 ? 10.078 40.312 11.016 1 98.31 180 LEU A C 1
ATOM 1408 O O . LEU A 1 180 ? 9.109 39.688 11.43 1 98.31 180 LEU A O 1
ATOM 1412 N N . ILE A 1 181 ? 10.648 41.25 11.742 1 98.25 181 ILE A N 1
ATOM 1413 C CA . ILE A 1 181 ? 10.172 41.594 13.086 1 98.25 181 ILE A CA 1
ATOM 1414 C C . ILE A 1 181 ? 8.75 42.125 13 1 98.25 181 ILE A C 1
ATOM 1416 O O . ILE A 1 181 ? 7.887 41.75 13.797 1 98.25 181 ILE A O 1
ATOM 1420 N N . SER A 1 182 ? 8.539 43 12.078 1 98.25 182 SER A N 1
ATOM 1421 C CA . SER A 1 182 ? 7.199 43.562 11.914 1 98.25 182 SER A CA 1
ATOM 1422 C C . SER A 1 182 ? 6.176 42.469 11.602 1 98.25 182 SER A C 1
ATOM 1424 O O . SER A 1 182 ? 5.047 42.5 12.094 1 98.25 182 SER A O 1
ATOM 1426 N N . ALA A 1 183 ? 6.566 41.562 10.734 1 98.06 183 ALA A N 1
ATOM 1427 C CA . ALA A 1 183 ? 5.672 40.469 10.375 1 98.06 183 ALA A CA 1
ATOM 1428 C C . ALA A 1 183 ? 5.402 39.562 11.578 1 98.06 183 ALA A C 1
ATOM 1430 O O . ALA A 1 183 ? 4.262 39.156 11.812 1 98.06 183 ALA A O 1
ATOM 1431 N N . VAL A 1 184 ? 6.449 39.188 12.328 1 98.19 184 VAL A N 1
ATOM 1432 C CA . VAL A 1 184 ? 6.32 38.375 13.508 1 98.19 184 VAL A CA 1
ATOM 1433 C C . VAL A 1 184 ? 5.418 39.031 14.531 1 98.19 184 VAL A C 1
ATOM 1435 O O . VAL A 1 184 ? 4.57 38.406 15.156 1 98.19 184 VAL A O 1
ATOM 1438 N N . MET A 1 185 ? 5.629 40.312 14.664 1 98.31 185 MET A N 1
ATOM 1439 C CA . MET A 1 185 ? 4.84 41.062 15.641 1 98.31 185 MET A CA 1
ATOM 1440 C C . MET A 1 185 ? 3.385 41.188 15.188 1 98.31 185 MET A C 1
ATOM 1442 O O . MET A 1 185 ? 2.471 41.125 16.016 1 98.31 185 MET A O 1
ATOM 1446 N N . TYR A 1 186 ? 3.201 41.375 13.891 1 97.5 186 TYR A N 1
ATOM 1447 C CA . TYR A 1 186 ? 1.84 41.406 13.367 1 97.5 186 TYR A CA 1
ATOM 1448 C C . TYR A 1 186 ? 1.105 40.094 13.695 1 97.5 186 TYR A C 1
ATOM 1450 O O . TYR A 1 186 ? 0.006 40.125 14.258 1 97.5 186 TYR A O 1
ATOM 1458 N N . TRP A 1 187 ? 1.711 39 13.445 1 96.62 187 TRP A N 1
ATOM 1459 C CA . TRP A 1 187 ? 1.149 37.688 13.742 1 96.62 187 TRP A CA 1
ATOM 1460 C C . TRP A 1 187 ? 1.052 37.438 15.242 1 96.62 187 TRP A C 1
ATOM 1462 O O . TRP A 1 187 ? 0.016 37 15.742 1 96.62 187 TRP A O 1
ATOM 1472 N N . GLY A 1 188 ? 2.088 37.812 15.938 1 96.25 188 GLY A N 1
ATOM 1473 C CA . GLY A 1 188 ? 2.143 37.594 17.375 1 96.25 188 GLY A CA 1
ATOM 1474 C C . GLY A 1 188 ? 1.097 38.406 18.125 1 96.25 188 GLY A C 1
ATOM 1475 O O . GLY A 1 188 ? 0.541 37.938 19.125 1 96.25 188 GLY A O 1
ATOM 1476 N N . CYS A 1 189 ? 0.854 39.594 17.672 1 96.25 189 CYS A N 1
ATOM 1477 C CA . CYS A 1 189 ? -0.156 40.438 18.312 1 96.25 189 CYS A CA 1
ATOM 1478 C C . CYS A 1 189 ? -1.54 39.812 18.188 1 96.25 189 CYS A C 1
ATOM 1480 O O . CYS A 1 189 ? -2.367 39.938 19.094 1 96.25 189 CYS A O 1
ATOM 1482 N N . GLN A 1 190 ? -1.781 39.188 17.094 1 94.69 190 GLN A N 1
ATOM 1483 C CA . GLN A 1 190 ? -3.057 38.5 16.938 1 94.69 190 GLN A CA 1
ATOM 1484 C C . GLN A 1 190 ? -3.209 37.406 17.969 1 94.69 190 GLN A C 1
ATOM 1486 O O . GLN A 1 190 ? -4.25 37.281 18.609 1 94.69 190 GLN A O 1
ATOM 1491 N N . LEU A 1 191 ? -2.154 36.656 18.141 1 94.06 191 LEU A N 1
ATOM 1492 C CA . LEU A 1 191 ? -2.162 35.531 19.078 1 94.06 191 LEU A CA 1
ATOM 1493 C C . LEU A 1 191 ? -2.338 36.031 20.516 1 94.06 191 LEU A C 1
ATOM 1495 O O . LEU A 1 191 ? -3.107 35.469 21.281 1 94.06 191 LEU A O 1
ATOM 1499 N N . TYR A 1 192 ? -1.653 37.094 20.781 1 94 192 TYR A N 1
ATOM 1500 C CA . TYR A 1 192 ? -1.521 37.594 22.156 1 94 192 TYR A CA 1
ATOM 1501 C C . TYR A 1 192 ? -2.752 38.375 22.578 1 94 192 TYR A C 1
ATOM 1503 O O . TYR A 1 192 ? -2.967 38.594 23.766 1 94 192 TYR A O 1
ATOM 1511 N N . THR A 1 193 ? -3.584 38.719 21.734 1 91.94 193 THR A N 1
ATOM 1512 C CA . THR A 1 193 ? -4.754 39.562 22.016 1 91.94 193 THR A CA 1
ATOM 1513 C C . THR A 1 193 ? -5.688 38.875 23 1 91.94 193 THR A C 1
ATOM 1515 O O . THR A 1 193 ? -6.32 39.531 23.828 1 91.94 193 THR A O 1
ATOM 1518 N N . THR A 1 194 ? -5.793 37.594 22.875 1 89.5 194 THR A N 1
ATOM 1519 C CA . THR A 1 194 ? -6.648 36.844 23.781 1 89.5 194 THR A CA 1
ATOM 1520 C C . THR A 1 194 ? -6.105 36.875 25.203 1 89.5 194 THR A C 1
ATOM 1522 O O . THR A 1 194 ? -6.871 36.844 26.172 1 89.5 194 THR A O 1
ATOM 1525 N N . LEU A 1 195 ? -4.844 36.969 25.312 1 89.19 195 LEU A N 1
ATOM 1526 C CA . LEU A 1 195 ? -4.207 36.969 26.625 1 89.19 195 LEU A CA 1
ATOM 1527 C C . LEU A 1 195 ? -4.215 38.375 27.219 1 89.19 195 LEU A C 1
ATOM 1529 O O . LEU A 1 195 ? -4.348 38.531 28.438 1 89.19 195 LEU A O 1
ATOM 1533 N N . ASP A 1 196 ? -3.955 39.312 26.344 1 91.69 196 ASP A N 1
ATOM 1534 C CA . ASP A 1 196 ? -3.926 40.719 26.734 1 91.69 196 ASP A CA 1
ATOM 1535 C C . ASP A 1 196 ? -4.598 41.594 25.672 1 91.69 196 ASP A C 1
ATOM 1537 O O . ASP A 1 196 ? -4.004 41.875 24.641 1 91.69 196 ASP A O 1
ATOM 1541 N N . SER A 1 197 ? -5.707 42.094 25.953 1 88.81 197 SER A N 1
ATOM 1542 C CA . SER A 1 197 ? -6.535 42.812 25 1 88.81 197 SER A CA 1
ATOM 1543 C C . SER A 1 197 ? -5.922 44.156 24.656 1 88.81 197 SER A C 1
ATOM 1545 O O . SER A 1 197 ? -6.25 44.75 23.625 1 88.81 197 SER A O 1
ATOM 1547 N N . THR A 1 198 ? -5.043 44.562 25.422 1 88.75 198 THR A N 1
ATOM 1548 C CA . THR A 1 198 ? -4.422 45.875 25.188 1 88.75 198 THR A CA 1
ATOM 1549 C C . THR A 1 198 ? -3.512 45.812 23.953 1 88.75 198 THR A C 1
ATOM 1551 O O . THR A 1 198 ? -3.186 46.844 23.375 1 88.75 198 THR A O 1
ATOM 1554 N N . VAL A 1 199 ? -3.15 44.656 23.625 1 93.62 199 VAL A N 1
ATOM 1555 C CA . VAL A 1 199 ? -2.229 44.469 22.516 1 93.62 199 VAL A CA 1
ATOM 1556 C C . VAL A 1 199 ? -2.959 44.688 21.188 1 93.62 199 VAL A C 1
ATOM 1558 O O . VAL A 1 199 ? -2.328 44.938 20.156 1 93.62 199 VAL A O 1
ATOM 1561 N N . LYS A 1 200 ? -4.25 44.75 21.203 1 90.88 200 LYS A N 1
ATOM 1562 C CA . LYS A 1 200 ? -5.09 44.875 20.016 1 90.88 200 LYS A CA 1
ATOM 1563 C C . LYS A 1 200 ? -4.766 46.156 19.25 1 90.88 200 LYS A C 1
ATOM 1565 O O . LYS A 1 200 ? -4.844 46.188 18.031 1 90.88 200 LYS A O 1
ATOM 1570 N N . HIS A 1 201 ? -4.391 47.094 19.984 1 92.56 201 HIS A N 1
ATOM 1571 C CA . HIS A 1 201 ? -4.172 48.406 19.359 1 92.56 201 HIS A CA 1
ATOM 1572 C C . HIS A 1 201 ? -2.883 48.406 18.531 1 92.56 201 HIS A C 1
ATOM 1574 O O . HIS A 1 201 ? -2.725 49.219 17.625 1 92.56 201 HIS A O 1
ATOM 1580 N N . TYR A 1 202 ? -1.966 47.531 18.828 1 96.19 202 TYR A N 1
ATOM 1581 C CA . TYR A 1 202 ? -0.696 47.469 18.109 1 96.19 202 TYR A CA 1
ATOM 1582 C C . TYR A 1 202 ? -0.842 46.719 16.797 1 96.19 202 TYR A C 1
ATOM 1584 O O . TYR A 1 202 ? -0.031 46.875 15.883 1 96.19 202 TYR A O 1
ATOM 1592 N N . ARG A 1 203 ? -1.828 45.938 16.641 1 94.62 203 ARG A N 1
ATOM 1593 C CA . ARG A 1 203 ? -2.018 45.031 15.5 1 94.62 203 ARG A CA 1
ATOM 1594 C C . ARG A 1 203 ? -2.076 45.844 14.195 1 94.62 203 ARG A C 1
ATOM 1596 O O . ARG A 1 203 ? -1.297 45.594 13.273 1 94.62 203 ARG A O 1
ATOM 1603 N N . PRO A 1 204 ? -2.938 46.812 14.078 1 94.19 204 PRO A N 1
ATOM 1604 C CA . PRO A 1 204 ? -2.986 47.594 12.828 1 94.19 204 PRO A CA 1
ATOM 1605 C C . PRO A 1 204 ? -1.693 48.344 12.547 1 94.19 204 PRO A C 1
ATOM 1607 O O . PRO A 1 204 ? -1.324 48.531 11.391 1 94.19 204 PRO A O 1
ATOM 1610 N N . GLN A 1 205 ? -0.997 48.719 13.57 1 97.25 205 GLN A N 1
ATOM 1611 C CA . GLN A 1 205 ? 0.255 49.469 13.406 1 97.25 205 GLN A CA 1
ATOM 1612 C C . GLN A 1 205 ? 1.338 48.562 12.812 1 97.25 205 GLN A C 1
ATOM 1614 O O . GLN A 1 205 ? 2.035 48.969 11.875 1 97.25 205 GLN A O 1
ATOM 1619 N N . PHE A 1 206 ? 1.414 47.406 13.305 1 97.75 206 PHE A N 1
ATOM 1620 C CA . PHE A 1 206 ? 2.402 46.469 12.789 1 97.75 206 PHE A CA 1
ATOM 1621 C C . PHE A 1 206 ? 2.012 46 11.398 1 97.75 206 PHE A C 1
ATOM 1623 O O . PHE A 1 206 ? 2.877 45.719 10.555 1 97.75 206 PHE A O 1
ATOM 1630 N N . CYS A 1 207 ? 0.714 45.844 11.133 1 95.94 207 CYS A N 1
ATOM 1631 C CA . CYS A 1 207 ? 0.24 45.531 9.789 1 95.94 207 CYS A CA 1
ATOM 1632 C C . CYS A 1 207 ? 0.705 46.562 8.773 1 95.94 207 CYS A C 1
ATOM 1634 O O . CYS A 1 207 ? 1.29 46.219 7.746 1 95.94 207 CYS A O 1
ATOM 1636 N N . GLU A 1 208 ? 0.495 47.75 9.117 1 96.56 208 GLU A N 1
ATOM 1637 C CA . GLU A 1 208 ? 0.856 48.844 8.219 1 96.56 208 GLU A CA 1
ATOM 1638 C C . GLU A 1 208 ? 2.365 48.906 8 1 96.56 208 GLU A C 1
ATOM 1640 O O . GLU A 1 208 ? 2.826 49.062 6.867 1 96.56 208 GLU A O 1
ATOM 1645 N N . GLU A 1 209 ? 3.064 48.781 9.07 1 97.94 209 GLU A N 1
ATOM 1646 C CA . GLU A 1 209 ? 4.52 48.844 8.969 1 97.94 209 GLU A CA 1
ATOM 1647 C C . GLU A 1 209 ? 5.059 47.656 8.148 1 97.94 209 GLU A C 1
ATOM 1649 O O . GLU A 1 209 ? 5.934 47.844 7.297 1 97.94 209 GLU A O 1
ATOM 1654 N N . ALA A 1 210 ? 4.574 46.5 8.414 1 96.75 210 ALA A N 1
ATOM 1655 C CA . ALA A 1 210 ? 5.023 45.281 7.699 1 96.75 210 ALA A CA 1
ATOM 1656 C C . ALA A 1 210 ? 4.699 45.406 6.211 1 96.75 210 ALA A C 1
ATOM 1658 O O . ALA A 1 210 ? 5.52 45.031 5.363 1 96.75 210 ALA A O 1
ATOM 1659 N N . GLU A 1 211 ? 3.549 45.875 5.867 1 95.19 211 GLU A N 1
ATOM 1660 C CA . GLU A 1 211 ? 3.127 46.031 4.473 1 95.19 211 GLU A CA 1
ATOM 1661 C C . GLU A 1 211 ? 4 47.031 3.727 1 95.19 211 GLU A C 1
ATOM 1663 O O . GLU A 1 211 ? 4.367 46.781 2.572 1 95.19 211 GLU A O 1
ATOM 1668 N N . LYS A 1 212 ? 4.207 48.062 4.34 1 96.62 212 LYS A N 1
ATOM 1669 C CA . LYS A 1 212 ? 5.051 49.094 3.738 1 96.62 212 LYS A CA 1
ATOM 1670 C C . LYS A 1 212 ? 6.449 48.562 3.449 1 96.62 212 LYS A C 1
ATOM 1672 O O . LYS A 1 212 ? 6.973 48.719 2.346 1 96.62 212 LYS A O 1
ATOM 1677 N N . ARG A 1 213 ? 7 47.938 4.434 1 97 213 ARG A N 1
ATOM 1678 C CA . ARG A 1 213 ? 8.336 47.406 4.273 1 97 213 ARG A CA 1
ATOM 1679 C C . ARG A 1 213 ? 8.359 46.281 3.219 1 97 213 ARG A C 1
ATOM 1681 O O . ARG A 1 213 ? 9.305 46.188 2.439 1 97 213 ARG A O 1
ATOM 1688 N N . TRP A 1 214 ? 7.344 45.5 3.213 1 96.44 214 TRP A N 1
ATOM 1689 C CA . TRP A 1 214 ? 7.258 44.406 2.254 1 96.44 214 TRP A CA 1
ATOM 1690 C C . TRP A 1 214 ? 7.164 44.938 0.827 1 96.44 214 TRP A C 1
ATOM 1692 O O . TRP A 1 214 ? 7.789 44.375 -0.088 1 96.44 214 TRP A O 1
ATOM 1702 N N . THR A 1 215 ? 6.418 45.938 0.635 1 94.69 215 THR A N 1
ATOM 1703 C CA . THR A 1 215 ? 6.27 46.562 -0.684 1 94.69 215 THR A CA 1
ATOM 1704 C C . THR A 1 215 ? 7.613 47.062 -1.204 1 94.69 215 THR A C 1
ATOM 1706 O O . THR A 1 215 ? 7.883 47 -2.404 1 94.69 215 THR A O 1
ATOM 1709 N N . GLU A 1 216 ? 8.398 47.375 -0.291 1 93.88 216 GLU A N 1
ATOM 1710 C CA . GLU A 1 216 ? 9.703 47.906 -0.664 1 93.88 216 GLU A CA 1
ATOM 1711 C C . GLU A 1 216 ? 10.711 46.781 -0.889 1 93.88 216 GLU A C 1
ATOM 1713 O O . GLU A 1 216 ? 11.625 46.906 -1.709 1 93.88 216 GLU A O 1
ATOM 1718 N N . GLU A 1 217 ? 10.547 45.75 -0.175 1 93.12 217 GLU A N 1
ATOM 1719 C CA . GLU A 1 217 ? 11.609 44.75 -0.13 1 93.12 217 GLU A CA 1
ATOM 1720 C C . GLU A 1 217 ? 11.25 43.531 -0.977 1 93.12 217 GLU A C 1
ATOM 1722 O O . GLU A 1 217 ? 12.117 42.688 -1.291 1 93.12 217 GLU A O 1
ATOM 1727 N N . LYS A 1 218 ? 10.07 43.344 -1.395 1 89.75 218 LYS A N 1
ATOM 1728 C CA . LYS A 1 218 ? 9.586 42.125 -2.055 1 89.75 218 LYS A CA 1
ATOM 1729 C C . LYS A 1 218 ? 10.375 41.875 -3.334 1 89.75 218 LYS A C 1
ATOM 1731 O O . LYS A 1 218 ? 10.445 40.719 -3.789 1 89.75 218 LYS A O 1
ATOM 1736 N N . TRP A 1 219 ? 11.039 42.781 -3.852 1 89.56 219 TRP A N 1
ATOM 1737 C CA . TRP A 1 219 ? 11.734 42.625 -5.121 1 89.56 219 TRP A CA 1
ATOM 1738 C C . TRP A 1 219 ? 13.125 42.031 -4.914 1 89.56 219 TRP A C 1
ATOM 1740 O O . TRP A 1 219 ? 13.742 41.531 -5.863 1 89.56 219 TRP A O 1
ATOM 1750 N N . ARG A 1 220 ? 13.5 42.031 -3.713 1 91.75 220 ARG A N 1
ATOM 1751 C CA . ARG A 1 220 ? 14.805 41.438 -3.404 1 91.75 220 ARG A CA 1
ATOM 1752 C C . ARG A 1 220 ? 14.648 40.094 -2.734 1 91.75 220 ARG A C 1
ATOM 1754 O O . ARG A 1 220 ? 14.172 40 -1.601 1 91.75 220 ARG A O 1
ATOM 1761 N N . ASP A 1 221 ? 15.172 39.125 -3.445 1 94.31 221 ASP A N 1
ATOM 1762 C CA . ASP A 1 221 ? 15.094 37.781 -2.895 1 94.31 221 ASP A CA 1
ATOM 1763 C C . ASP A 1 221 ? 16.031 37.625 -1.7 1 94.31 221 ASP A C 1
ATOM 1765 O O . ASP A 1 221 ? 17.219 37.969 -1.779 1 94.31 221 ASP A O 1
ATOM 1769 N N . SER A 1 222 ? 15.516 37.25 -0.601 1 95.62 222 SER A N 1
ATOM 1770 C CA . SER A 1 222 ? 16.297 36.938 0.59 1 95.62 222 SER A CA 1
ATOM 1771 C C . SER A 1 222 ? 15.555 35.969 1.491 1 95.62 222 SER A C 1
ATOM 1773 O O . SER A 1 222 ? 14.328 35.875 1.433 1 95.62 222 SER A O 1
ATOM 1775 N N . LEU A 1 223 ? 16.312 35.281 2.305 1 96.31 223 LEU A N 1
ATOM 1776 C CA . LEU A 1 223 ? 15.711 34.344 3.229 1 96.31 223 LEU A CA 1
ATOM 1777 C C . LEU A 1 223 ? 14.758 35.031 4.191 1 96.31 223 LEU A C 1
ATOM 1779 O O . LEU A 1 223 ? 13.695 34.5 4.516 1 96.31 223 LEU A O 1
ATOM 1783 N N . LEU A 1 224 ? 15.141 36.188 4.609 1 97.25 224 LEU A N 1
ATOM 1784 C CA . LEU A 1 224 ? 14.375 36.938 5.598 1 97.25 224 LEU A CA 1
ATOM 1785 C C . LEU A 1 224 ? 13.086 37.5 4.988 1 97.25 224 LEU A C 1
ATOM 1787 O O . LEU A 1 224 ? 12.039 37.469 5.637 1 97.25 224 LEU A O 1
ATOM 1791 N N . THR A 1 225 ? 13.164 37.906 3.754 1 97.38 225 THR A N 1
ATOM 1792 C CA . THR A 1 225 ? 11.969 38.375 3.064 1 97.38 225 THR A CA 1
ATOM 1793 C C . THR A 1 225 ? 11 37.219 2.83 1 97.38 225 THR A C 1
ATOM 1795 O O . THR A 1 225 ? 9.781 37.406 2.918 1 97.38 225 THR A O 1
ATOM 1798 N N . LEU A 1 226 ? 11.562 36.156 2.502 1 97.38 226 LEU A N 1
ATOM 1799 C CA . LEU A 1 226 ? 10.758 34.938 2.305 1 97.38 226 LEU A CA 1
ATOM 1800 C C . LEU A 1 226 ? 9.984 34.594 3.572 1 97.38 226 LEU A C 1
ATOM 1802 O O . LEU A 1 226 ? 8.773 34.406 3.529 1 97.38 226 LEU A O 1
ATOM 1806 N N . ALA A 1 227 ? 10.68 34.531 4.664 1 97.56 227 ALA A N 1
ATOM 1807 C CA . ALA A 1 227 ? 10.07 34.188 5.953 1 97.56 227 ALA A CA 1
ATOM 1808 C C . ALA A 1 227 ? 9.016 35.25 6.336 1 97.56 227 ALA A C 1
ATOM 1810 O O . ALA A 1 227 ? 7.938 34.875 6.82 1 97.56 227 ALA A O 1
ATOM 1811 N N . ALA A 1 228 ? 9.336 36.438 6.133 1 98 228 ALA A N 1
ATOM 1812 C CA . ALA A 1 228 ? 8.414 37.531 6.465 1 98 228 ALA A CA 1
ATOM 1813 C C . ALA A 1 228 ? 7.145 37.438 5.617 1 98 228 ALA A C 1
ATOM 1815 O O . ALA A 1 228 ? 6.043 37.688 6.117 1 98 228 ALA A O 1
ATOM 1816 N N . THR A 1 229 ? 7.34 37.156 4.359 1 97.44 229 THR A N 1
ATOM 1817 C CA . THR A 1 229 ? 6.203 37.062 3.449 1 97.44 229 THR A CA 1
ATOM 1818 C C . THR A 1 229 ? 5.254 35.969 3.891 1 97.44 229 THR A C 1
ATOM 1820 O O . THR A 1 229 ? 4.035 36.125 3.844 1 97.44 229 THR A O 1
ATOM 1823 N N . GLN A 1 230 ? 5.812 34.875 4.266 1 96.88 230 GLN A N 1
ATOM 1824 C CA . GLN A 1 230 ? 5.016 33.75 4.777 1 96.88 230 GLN A CA 1
ATOM 1825 C C . GLN A 1 230 ? 4.195 34.188 5.992 1 96.88 230 GLN A C 1
ATOM 1827 O O . GLN A 1 230 ? 2.99 33.938 6.055 1 96.88 230 GLN A O 1
ATOM 1832 N N . LEU A 1 231 ? 4.816 34.812 6.938 1 97.38 231 LEU A N 1
ATOM 1833 C CA . LEU A 1 231 ? 4.156 35.219 8.172 1 97.38 231 LEU A CA 1
ATOM 1834 C C . LEU A 1 231 ? 3.121 36.281 7.91 1 97.38 231 LEU A C 1
ATOM 1836 O O . LEU A 1 231 ? 2.068 36.312 8.555 1 97.38 231 LEU A O 1
ATOM 1840 N N . LEU A 1 232 ? 3.443 37.156 6.957 1 96.38 232 LEU A N 1
ATOM 1841 C CA . LEU A 1 232 ? 2.477 38.188 6.555 1 96.38 232 LEU A CA 1
ATOM 1842 C C . LEU A 1 232 ? 1.224 37.531 5.973 1 96.38 232 LEU A C 1
ATOM 1844 O O . LEU A 1 232 ? 0.105 37.969 6.27 1 96.38 232 LEU A O 1
ATOM 1848 N N . GLY A 1 233 ? 1.446 36.562 5.125 1 94.38 233 GLY A N 1
ATOM 1849 C CA . GLY A 1 233 ? 0.317 35.844 4.57 1 94.38 233 GLY A CA 1
ATOM 1850 C C . GLY A 1 233 ? -0.559 35.188 5.633 1 94.38 233 GLY A C 1
ATOM 1851 O O . GLY A 1 233 ? -1.787 35.25 5.543 1 94.38 233 GLY A O 1
ATOM 1852 N N . LEU A 1 234 ? 0.036 34.656 6.633 1 94.62 234 LEU A N 1
ATOM 1853 C CA . LEU A 1 234 ? -0.694 34 7.727 1 94.62 234 LEU A CA 1
ATOM 1854 C C . LEU A 1 234 ? -1.476 35.031 8.531 1 94.62 234 LEU A C 1
ATOM 1856 O O . LEU A 1 234 ? -2.611 34.781 8.938 1 94.62 234 LEU A O 1
ATOM 1860 N N . ALA A 1 235 ? -0.799 36.156 8.797 1 95.19 235 ALA A N 1
ATOM 1861 C CA . ALA A 1 235 ? -1.449 37.188 9.562 1 95.19 235 ALA A CA 1
ATOM 1862 C C . ALA A 1 235 ? -2.668 37.75 8.82 1 95.19 235 ALA A C 1
ATOM 1864 O O . ALA A 1 235 ? -3.703 38.031 9.43 1 95.19 235 ALA A O 1
ATOM 1865 N N . TYR A 1 236 ? -2.525 37.844 7.539 1 93.44 236 TYR A N 1
ATOM 1866 C CA . TYR A 1 236 ? -3.654 38.312 6.738 1 93.44 236 TYR A CA 1
ATOM 1867 C C . TYR A 1 236 ? -4.789 37.281 6.754 1 93.44 236 TYR A C 1
ATOM 1869 O O . TYR A 1 236 ? -5.965 37.656 6.738 1 93.44 236 TYR A O 1
ATOM 1877 N N . LEU A 1 237 ? -4.453 36.094 6.727 1 91.5 237 LEU A N 1
ATOM 1878 C CA . LEU A 1 237 ? -5.465 35.031 6.863 1 91.5 237 LEU A CA 1
ATOM 1879 C C . LEU A 1 237 ? -6.234 35.188 8.172 1 91.5 237 LEU A C 1
ATOM 1881 O O . LEU A 1 237 ? -7.461 35.094 8.195 1 91.5 237 LEU A O 1
ATOM 1885 N N . GLY A 1 238 ? -5.492 35.438 9.234 1 91 238 GLY A N 1
ATOM 1886 C CA . GLY A 1 238 ? -6.121 35.656 10.531 1 91 238 GLY A CA 1
ATOM 1887 C C . GLY A 1 238 ? -7.07 36.844 10.555 1 91 238 GLY A C 1
ATOM 1888 O O . GLY A 1 238 ? -8.07 36.812 11.273 1 91 238 GLY A O 1
ATOM 1889 N N . ASP A 1 239 ? -6.734 37.75 9.711 1 88.81 239 ASP A N 1
ATOM 1890 C CA . ASP A 1 239 ? -7.531 38.969 9.656 1 88.81 239 ASP A CA 1
ATOM 1891 C C . ASP A 1 239 ? -8.68 38.844 8.656 1 88.81 239 ASP A C 1
ATOM 1893 O O . ASP A 1 239 ? -9.453 39.781 8.453 1 88.81 239 ASP A O 1
ATOM 1897 N N . GLY A 1 240 ? -8.727 37.688 8.023 1 84.94 240 GLY A N 1
ATOM 1898 C CA . GLY A 1 240 ? -9.82 37.438 7.098 1 84.94 240 GLY A CA 1
ATOM 1899 C C . GLY A 1 240 ? -9.641 38.125 5.754 1 84.94 240 GLY A C 1
ATOM 1900 O O . GLY A 1 240 ? -10.617 38.531 5.129 1 84.94 240 GLY A O 1
ATOM 1901 N N . LYS A 1 241 ? -8.5 38.344 5.383 1 82.5 241 LYS A N 1
ATOM 1902 C CA . LYS A 1 241 ? -8.188 38.969 4.09 1 82.5 241 LYS A CA 1
ATOM 1903 C C . LYS A 1 241 ? -7.582 37.938 3.135 1 82.5 241 LYS A C 1
ATOM 1905 O O . LYS A 1 241 ? -6.43 38.062 2.717 1 82.5 241 LYS A O 1
ATOM 1910 N N . ASP A 1 242 ? -8.391 37.125 2.609 1 76.19 242 ASP A N 1
ATOM 1911 C CA . ASP A 1 242 ? -7.992 35.906 1.913 1 76.19 242 ASP A CA 1
ATOM 1912 C C . ASP A 1 242 ? -7.367 36.25 0.558 1 76.19 242 ASP A C 1
ATOM 1914 O O . ASP A 1 242 ? -6.512 35.5 0.072 1 76.19 242 ASP A O 1
ATOM 1918 N N . HIS A 1 243 ? -7.754 37.219 -0.119 1 76.44 243 HIS A N 1
ATOM 1919 C CA . HIS A 1 243 ? -7.191 37.562 -1.425 1 76.44 243 HIS A CA 1
ATOM 1920 C C . HIS A 1 243 ? -5.691 37.812 -1.329 1 76.44 243 HIS A C 1
ATOM 1922 O O . HIS A 1 243 ? -4.938 37.438 -2.232 1 76.44 243 HIS A O 1
ATOM 1928 N N . TYR A 1 244 ? -5.344 38.219 -0.254 1 81.12 244 TYR A N 1
ATOM 1929 C CA . TYR A 1 244 ? -3.93 38.5 -0.064 1 81.12 244 TYR A CA 1
ATOM 1930 C C . TYR A 1 244 ? -3.141 37.25 0.222 1 81.12 244 TYR A C 1
ATOM 1932 O O . TYR A 1 244 ? -1.981 37.125 -0.18 1 81.12 244 TYR A O 1
ATOM 1940 N N . VAL A 1 245 ? -3.803 36.344 0.817 1 86 245 VAL A N 1
ATOM 1941 C CA . VAL A 1 245 ? -3.107 35.125 1.225 1 86 245 VAL A CA 1
ATOM 1942 C C . VAL A 1 245 ? -2.625 34.375 -0.01 1 86 245 VAL A C 1
ATOM 1944 O O . VAL A 1 245 ? -1.479 33.906 -0.056 1 86 245 VAL A O 1
ATOM 1947 N N . LEU A 1 246 ? -3.449 34.25 -1.023 1 85.31 246 LEU A N 1
ATOM 1948 C CA . LEU A 1 246 ? -3.1 33.5 -2.236 1 85.31 246 LEU A CA 1
ATOM 1949 C C . LEU A 1 246 ? -1.975 34.219 -2.99 1 85.31 246 LEU A C 1
ATOM 1951 O O . LEU A 1 246 ? -1.113 33.562 -3.58 1 85.31 246 LEU A O 1
ATOM 1955 N N . THR A 1 247 ? -2.035 35.5 -2.846 1 88.06 247 THR A N 1
ATOM 1956 C CA . THR A 1 247 ? -0.961 36.281 -3.453 1 88.06 247 THR A CA 1
ATOM 1957 C C . THR A 1 247 ? 0.367 36 -2.754 1 88.06 247 THR A C 1
ATOM 1959 O O . THR A 1 247 ? 1.395 35.844 -3.412 1 88.06 247 THR A O 1
ATOM 1962 N N . TYR A 1 248 ? 0.331 36 -1.485 1 92.56 248 TYR A N 1
ATOM 1963 C CA . TYR A 1 248 ? 1.555 35.75 -0.726 1 92.56 248 TYR A CA 1
ATOM 1964 C C . TYR A 1 248 ? 2.072 34.344 -0.938 1 92.56 248 TYR A C 1
ATOM 1966 O O . TYR A 1 248 ? 3.283 34.125 -1 1 92.56 248 TYR A O 1
ATOM 1974 N N . VAL A 1 249 ? 1.169 33.406 -1.081 1 93.31 249 VAL A N 1
ATOM 1975 C CA . VAL A 1 249 ? 1.568 32.031 -1.351 1 93.31 249 VAL A CA 1
ATOM 1976 C C . VAL A 1 249 ? 2.266 31.953 -2.707 1 93.31 249 VAL A C 1
ATOM 1978 O O . VAL A 1 249 ? 3.297 31.281 -2.844 1 93.31 249 VAL A O 1
ATOM 1981 N N . SER A 1 250 ? 1.695 32.594 -3.65 1 92.31 250 SER A N 1
ATOM 1982 C CA . SER A 1 250 ? 2.291 32.594 -4.984 1 92.31 250 SER A CA 1
ATOM 1983 C C . SER A 1 250 ? 3.656 33.281 -4.965 1 92.31 250 SER A C 1
ATOM 1985 O O . SER A 1 250 ? 4.59 32.844 -5.629 1 92.31 250 SER A O 1
ATOM 1987 N N . GLU A 1 251 ? 3.713 34.344 -4.199 1 94.38 251 GLU A N 1
ATOM 1988 C CA . GLU A 1 251 ? 4.957 35.094 -4.117 1 94.38 251 GLU A CA 1
ATOM 1989 C C . GLU A 1 251 ? 6.062 34.281 -3.453 1 94.38 251 GLU A C 1
ATOM 1991 O O . GLU A 1 251 ? 7.207 34.281 -3.902 1 94.38 251 GLU A O 1
ATOM 1996 N N . VAL A 1 252 ? 5.758 33.656 -2.396 1 95.88 252 VAL A N 1
ATOM 1997 C CA . VAL A 1 252 ? 6.77 32.875 -1.697 1 95.88 252 VAL A CA 1
ATOM 1998 C C . VAL A 1 252 ? 7.203 31.688 -2.566 1 95.88 252 VAL A C 1
ATOM 2000 O O . VAL A 1 252 ? 8.375 31.297 -2.553 1 95.88 252 VAL A O 1
ATOM 2003 N N . ASN A 1 253 ? 6.25 31.094 -3.268 1 95.69 253 ASN A N 1
ATOM 2004 C CA . ASN A 1 253 ? 6.598 30.016 -4.172 1 95.69 253 ASN A CA 1
ATOM 2005 C C . ASN A 1 253 ? 7.574 30.469 -5.254 1 95.69 253 ASN A C 1
ATOM 2007 O O . ASN A 1 253 ? 8.562 29.781 -5.531 1 95.69 253 ASN A O 1
ATOM 2011 N N . SER A 1 254 ? 7.266 31.578 -5.836 1 94.5 254 SER A N 1
ATOM 2012 C CA . SER A 1 254 ? 8.109 32.125 -6.891 1 94.5 254 SER A CA 1
ATOM 2013 C C . SER A 1 254 ? 9.484 32.5 -6.352 1 94.5 254 SER A C 1
ATOM 2015 O O . SER A 1 254 ? 10.508 32.188 -6.961 1 94.5 254 SER A O 1
ATOM 2017 N N . MET A 1 255 ? 9.516 33.219 -5.242 1 95.12 255 MET A N 1
ATOM 2018 C CA . MET A 1 255 ? 10.766 33.656 -4.633 1 95.12 255 MET A CA 1
ATOM 2019 C C . MET A 1 255 ? 11.625 32.438 -4.242 1 95.12 255 MET A C 1
ATOM 2021 O O . MET A 1 255 ? 12.828 32.438 -4.508 1 95.12 255 MET A O 1
ATOM 2025 N N . GLY A 1 256 ? 11 31.484 -3.564 1 93.81 256 GLY A N 1
ATOM 2026 C CA . GLY A 1 256 ? 11.719 30.281 -3.191 1 93.81 256 GLY A CA 1
ATOM 2027 C C . GLY A 1 256 ? 12.305 29.547 -4.379 1 93.81 256 GLY A C 1
ATOM 2028 O O . GLY A 1 256 ? 13.414 29.016 -4.309 1 93.81 256 GLY A O 1
ATOM 2029 N N . THR A 1 257 ? 11.578 29.484 -5.457 1 91.94 257 THR A N 1
ATOM 2030 C CA . THR A 1 257 ? 12.031 28.828 -6.672 1 91.94 257 THR A CA 1
ATOM 2031 C C . THR A 1 257 ? 13.203 29.578 -7.297 1 91.94 257 THR A C 1
ATOM 2033 O O . THR A 1 257 ? 14.18 28.969 -7.73 1 91.94 257 THR A O 1
ATOM 2036 N N . ARG A 1 258 ? 13.109 30.922 -7.316 1 91.25 258 ARG A N 1
ATOM 2037 C CA . ARG A 1 258 ? 14.18 31.734 -7.867 1 91.25 258 ARG A CA 1
ATOM 2038 C C . ARG A 1 258 ? 15.461 31.578 -7.062 1 91.25 258 ARG A C 1
ATOM 2040 O O . ARG A 1 258 ? 16.562 31.609 -7.621 1 91.25 258 ARG A O 1
ATOM 2047 N N . MET A 1 259 ? 15.281 31.375 -5.781 1 91 259 MET A N 1
ATOM 2048 C CA . MET A 1 259 ? 16.438 31.25 -4.898 1 91 259 MET A CA 1
ATOM 2049 C C . MET A 1 259 ? 17 29.828 -4.941 1 91 259 MET A C 1
ATOM 2051 O O . MET A 1 259 ? 18.047 29.547 -4.355 1 91 259 MET A O 1
ATOM 2055 N N . GLY A 1 260 ? 16.219 28.891 -5.605 1 88.44 260 GLY A N 1
ATOM 2056 C CA . GLY A 1 260 ? 16.656 27.516 -5.746 1 88.44 260 GLY A CA 1
ATOM 2057 C C . GLY A 1 260 ? 16.422 26.688 -4.5 1 88.44 260 GLY A C 1
ATOM 2058 O O . GLY A 1 260 ? 17.078 25.672 -4.293 1 88.44 260 GLY A O 1
ATOM 2059 N N . LEU A 1 261 ? 15.508 27.141 -3.676 1 90.62 261 LEU A N 1
ATOM 2060 C CA . LEU A 1 261 ? 15.25 26.438 -2.424 1 90.62 261 LEU A CA 1
ATOM 2061 C C . LEU A 1 261 ? 14.406 25.188 -2.662 1 90.62 261 LEU A C 1
ATOM 2063 O O . LEU A 1 261 ? 14.578 24.172 -1.98 1 90.62 261 LEU A O 1
ATOM 2067 N N . PHE A 1 262 ? 13.484 25.219 -3.545 1 88.06 262 PHE A N 1
ATOM 2068 C CA . PHE A 1 262 ? 12.617 24.125 -3.973 1 88.06 262 PHE A CA 1
ATOM 2069 C C . PHE A 1 262 ? 12.07 24.375 -5.371 1 88.06 262 PHE A C 1
ATOM 2071 O O . PHE A 1 262 ? 12.32 25.438 -5.957 1 88.06 262 PHE A O 1
ATOM 2078 N N . GLY A 1 263 ? 11.438 23.359 -5.973 1 84.81 263 GLY A N 1
ATOM 2079 C CA . GLY A 1 263 ? 10.836 23.484 -7.293 1 84.81 263 GLY A CA 1
ATOM 2080 C C . GLY A 1 263 ? 11.828 23.281 -8.422 1 84.81 263 GLY A C 1
ATOM 2081 O O . GLY A 1 263 ? 11.469 23.375 -9.594 1 84.81 263 GLY A O 1
ATOM 2082 N N . VAL A 1 264 ? 13.023 23.125 -8.055 1 76.44 264 VAL A N 1
ATOM 2083 C CA . VAL A 1 264 ? 14.047 22.953 -9.07 1 76.44 264 VAL A CA 1
ATOM 2084 C C . VAL A 1 264 ? 14.648 21.547 -8.961 1 76.44 264 VAL A C 1
ATOM 2086 O O . VAL A 1 264 ? 14.758 21 -7.867 1 76.44 264 VAL A O 1
ATOM 2089 N N . GLU A 1 265 ? 14.781 20.75 -10.117 1 67.75 265 GLU A N 1
ATOM 2090 C CA . GLU A 1 265 ? 15.32 19.391 -10.125 1 67.75 265 GLU A CA 1
ATOM 2091 C C . GLU A 1 265 ? 16.797 19.375 -9.766 1 67.75 265 GLU A C 1
ATOM 2093 O O . GLU A 1 265 ? 17.312 18.391 -9.25 1 67.75 265 GLU A O 1
ATOM 2098 N N . SER A 1 266 ? 17.5 20.5 -9.883 1 62.91 266 SER A N 1
ATOM 2099 C CA . SER A 1 266 ? 18.938 20.438 -10.109 1 62.91 266 SER A CA 1
ATOM 2100 C C . SER A 1 266 ? 19.703 20.391 -8.797 1 62.91 266 SER A C 1
ATOM 2102 O O . SER A 1 266 ? 19.281 20.969 -7.797 1 62.91 266 SER A O 1
ATOM 2104 N N . SER A 1 267 ? 20.547 19.281 -8.586 1 61.12 267 SER A N 1
ATOM 2105 C CA . SER A 1 267 ? 21.625 19.016 -7.637 1 61.12 267 SER A CA 1
ATOM 2106 C C . SER A 1 267 ? 22.547 20.234 -7.5 1 61.12 267 SER A C 1
ATOM 2108 O O . SER A 1 267 ? 23.391 20.266 -6.609 1 61.12 267 SER A O 1
ATOM 2110 N N . ILE A 1 268 ? 22.391 21.203 -8.297 1 59.69 268 ILE A N 1
ATOM 2111 C CA . ILE A 1 268 ? 23.297 22.344 -8.227 1 59.69 268 ILE A CA 1
ATOM 2112 C C . ILE A 1 268 ? 23.031 23.141 -6.953 1 59.69 268 ILE A C 1
ATOM 2114 O O . ILE A 1 268 ? 23.969 23.609 -6.297 1 59.69 268 ILE A O 1
ATOM 2118 N N . ALA A 1 269 ? 21.812 23.172 -6.531 1 62.09 269 ALA A N 1
ATOM 2119 C CA . ALA A 1 269 ? 21.469 23.953 -5.336 1 62.09 269 ALA A CA 1
ATOM 2120 C C . ALA A 1 269 ? 22.109 23.344 -4.09 1 62.09 269 ALA A C 1
ATOM 2122 O O . ALA A 1 269 ? 22.578 24.062 -3.213 1 62.09 269 ALA A O 1
ATOM 2123 N N . ILE A 1 270 ? 22.281 22.125 -4.145 1 66.56 270 ILE A N 1
ATOM 2124 C CA . ILE A 1 270 ? 22.844 21.453 -2.988 1 66.56 270 ILE A CA 1
ATOM 2125 C C . ILE A 1 270 ? 24.344 21.75 -2.898 1 66.56 270 ILE A C 1
ATOM 2127 O O . ILE A 1 270 ? 24.875 21.969 -1.806 1 66.56 270 ILE A O 1
ATOM 2131 N N . THR A 1 271 ? 24.922 21.766 -4.016 1 68.88 271 THR A N 1
ATOM 2132 C CA . THR A 1 271 ? 26.344 22.031 -4.02 1 68.88 271 THR A CA 1
ATOM 2133 C C . THR A 1 271 ? 26.641 23.438 -3.521 1 68.88 271 THR A C 1
ATOM 2135 O O . THR A 1 271 ? 27.578 23.656 -2.746 1 68.88 271 THR A O 1
ATOM 2138 N N . LYS A 1 272 ? 25.859 24.344 -3.877 1 69.62 272 LYS A N 1
ATOM 2139 C CA . LYS A 1 272 ? 26.047 25.719 -3.439 1 69.62 272 LYS A CA 1
ATOM 2140 C C . LYS A 1 272 ? 25.766 25.859 -1.945 1 69.62 272 LYS A C 1
ATOM 2142 O O . LYS A 1 272 ? 26.469 26.609 -1.253 1 69.62 272 LYS A O 1
ATOM 2147 N N . ALA A 1 273 ? 24.875 25.109 -1.493 1 75 273 ALA A N 1
ATOM 2148 C CA . ALA A 1 273 ? 24.5 25.188 -0.085 1 75 273 ALA A CA 1
ATOM 2149 C C . ALA A 1 273 ? 25.578 24.594 0.809 1 75 273 ALA A C 1
ATOM 2151 O O . ALA A 1 273 ? 25.781 25.031 1.941 1 75 273 ALA A O 1
ATOM 2152 N N . ARG A 1 274 ? 26.328 23.719 0.239 1 74.5 274 ARG A N 1
ATOM 2153 C CA . ARG A 1 274 ? 27.375 23.047 1.018 1 74.5 274 ARG A CA 1
ATOM 2154 C C . ARG A 1 274 ? 28.547 23.984 1.261 1 74.5 274 ARG A C 1
ATOM 2156 O O . ARG A 1 274 ? 29.297 23.828 2.236 1 74.5 274 ARG A O 1
ATOM 2163 N N . GLU A 1 275 ? 28.609 24.969 0.43 1 80.88 275 GLU A N 1
ATOM 2164 C CA . GLU A 1 275 ? 29.719 25.906 0.537 1 80.88 275 GLU A CA 1
ATOM 2165 C C . GLU A 1 275 ? 29.422 27.016 1.539 1 80.88 275 GLU A C 1
ATOM 2167 O O . GLU A 1 275 ? 30.312 27.734 1.96 1 80.88 275 GLU A O 1
ATOM 2172 N N . LEU A 1 276 ? 28.281 27.016 2.084 1 83.19 276 LEU A N 1
ATOM 2173 C CA . LEU A 1 276 ? 27.859 28.062 3.016 1 83.19 276 LEU A CA 1
ATOM 2174 C C . LEU A 1 276 ? 28.328 27.75 4.434 1 83.19 276 LEU A C 1
ATOM 2176 O O . LEU A 1 276 ? 28.656 26.594 4.734 1 83.19 276 LEU A O 1
ATOM 2180 N N . SER A 1 277 ? 28.391 28.781 5.238 1 86.19 277 SER A N 1
ATOM 2181 C CA . SER A 1 277 ? 28.672 28.578 6.656 1 86.19 277 SER A CA 1
ATOM 2182 C C . SER A 1 277 ? 27.578 27.719 7.309 1 86.19 277 SER A C 1
ATOM 2184 O O . SER A 1 277 ? 26.453 27.672 6.816 1 86.19 277 SER A O 1
ATOM 2186 N N . PRO A 1 278 ? 27.922 27.062 8.352 1 83.88 278 PRO A N 1
ATOM 2187 C CA . PRO A 1 278 ? 26.938 26.234 9.031 1 83.88 278 PRO A CA 1
ATOM 2188 C C . PRO A 1 278 ? 25.688 27 9.43 1 83.88 278 PRO A C 1
ATOM 2190 O O . PRO A 1 278 ? 24.578 26.469 9.375 1 83.88 278 PRO A O 1
ATOM 2193 N N . GLU A 1 279 ? 25.906 28.234 9.852 1 88 279 GLU A N 1
ATOM 2194 C CA . GLU A 1 279 ? 24.766 29.078 10.227 1 88 279 GLU A CA 1
ATOM 2195 C C . GLU A 1 279 ? 23.875 29.359 9.023 1 88 279 GLU A C 1
ATOM 2197 O O . GLU A 1 279 ? 22.656 29.266 9.109 1 88 279 GLU A O 1
ATOM 2202 N N . MET A 1 280 ? 24.547 29.656 7.973 1 90.5 280 MET A N 1
ATOM 2203 C CA . MET A 1 280 ? 23.797 29.953 6.762 1 90.5 280 MET A CA 1
ATOM 2204 C C . MET A 1 280 ? 23.109 28.703 6.207 1 90.5 280 MET A C 1
ATOM 2206 O O . MET A 1 280 ? 22.031 28.781 5.633 1 90.5 280 MET A O 1
ATOM 2210 N N . GLN A 1 281 ? 23.734 27.609 6.395 1 88.44 281 GLN A N 1
ATOM 2211 C CA . GLN A 1 281 ? 23.125 26.344 5.996 1 88.44 281 GLN A CA 1
ATOM 2212 C C . GLN A 1 281 ? 21.844 26.078 6.777 1 88.44 281 GLN A C 1
ATOM 2214 O O . GLN A 1 281 ? 20.828 25.688 6.195 1 88.44 281 GLN A O 1
ATOM 2219 N N . SER A 1 282 ? 21.922 26.312 8.016 1 89.38 282 SER A N 1
ATOM 2220 C CA . SER A 1 282 ? 20.75 26.109 8.867 1 89.38 282 SER A CA 1
ATOM 2221 C C . SER A 1 282 ? 19.641 27.078 8.492 1 89.38 282 SER A C 1
ATOM 2223 O O . SER A 1 282 ? 18.484 26.672 8.367 1 89.38 282 SER A O 1
ATOM 2225 N N . ALA A 1 283 ? 20 28.328 8.32 1 92.94 283 ALA A N 1
ATOM 2226 C CA . ALA A 1 283 ? 19.016 29.344 7.949 1 92.94 283 ALA A CA 1
ATOM 2227 C C . ALA A 1 283 ? 18.344 29 6.621 1 92.94 283 ALA A C 1
ATOM 2229 O O . ALA A 1 283 ? 17.141 29.172 6.465 1 92.94 283 ALA A O 1
ATOM 2230 N N . THR A 1 284 ? 19.141 28.516 5.742 1 92.75 284 THR A N 1
ATOM 2231 C CA . THR A 1 284 ? 18.641 28.188 4.414 1 92.75 284 THR A CA 1
ATOM 2232 C C . THR A 1 284 ? 17.703 26.984 4.477 1 92.75 284 THR A C 1
ATOM 2234 O O . THR A 1 284 ? 16.672 26.953 3.811 1 92.75 284 THR A O 1
ATOM 2237 N N . SER A 1 285 ? 18.031 26.031 5.277 1 91.75 285 SER A N 1
ATOM 2238 C CA . SER A 1 285 ? 17.203 24.844 5.434 1 91.75 285 SER A CA 1
ATOM 2239 C C . SER A 1 285 ? 15.852 25.203 6.051 1 91.75 285 SER A C 1
ATOM 2241 O O . SER A 1 285 ? 14.812 24.734 5.594 1 91.75 285 SER A O 1
ATOM 2243 N N . TYR A 1 286 ? 15.875 26.016 7.012 1 93.19 286 TYR A N 1
ATOM 2244 C CA . TYR A 1 286 ? 14.633 26.453 7.645 1 93.19 286 TYR A CA 1
ATOM 2245 C C . TYR A 1 286 ? 13.75 27.203 6.656 1 93.19 286 TYR A C 1
ATOM 2247 O O . TYR A 1 286 ? 12.547 26.938 6.566 1 93.19 286 TYR A O 1
ATOM 2255 N N . ALA A 1 287 ? 14.352 28.047 5.98 1 95 287 ALA A N 1
ATOM 2256 C CA . ALA A 1 287 ? 13.594 28.844 5.023 1 95 287 ALA A CA 1
ATOM 2257 C C . ALA A 1 287 ? 12.992 27.969 3.932 1 95 287 ALA A C 1
ATOM 2259 O O . ALA A 1 287 ? 11.828 28.141 3.555 1 95 287 ALA A O 1
ATOM 2260 N N . ALA A 1 288 ? 13.781 27.094 3.463 1 94.25 288 ALA A N 1
ATOM 2261 C CA . ALA A 1 288 ? 13.328 26.219 2.385 1 94.25 288 ALA A CA 1
ATOM 2262 C C . ALA A 1 288 ? 12.172 25.344 2.84 1 94.25 288 ALA A C 1
ATOM 2264 O O . ALA A 1 288 ? 11.109 25.328 2.215 1 94.25 288 ALA A O 1
ATOM 2265 N N . TRP A 1 289 ? 12.375 24.656 3.904 1 95.31 289 TRP A N 1
ATOM 2266 C CA . TRP A 1 289 ? 11.375 23.688 4.367 1 95.31 289 TRP A CA 1
ATOM 2267 C C . TRP A 1 289 ? 10.172 24.406 4.973 1 95.31 289 TRP A C 1
ATOM 2269 O O . TRP A 1 289 ? 9.031 23.969 4.793 1 95.31 289 TRP A O 1
ATOM 2279 N N . GLY A 1 290 ? 10.445 25.469 5.73 1 96.94 290 GLY A N 1
ATOM 2280 C CA . GLY A 1 290 ? 9.336 26.219 6.301 1 96.94 290 GLY A CA 1
ATOM 2281 C C . GLY A 1 290 ? 8.367 26.75 5.258 1 96.94 290 GLY A C 1
ATOM 2282 O O . GLY A 1 290 ? 7.156 26.609 5.402 1 96.94 290 GLY A O 1
ATOM 2283 N N . THR A 1 291 ? 8.922 27.266 4.246 1 97.12 291 THR A N 1
ATOM 2284 C CA . THR A 1 291 ? 8.102 27.828 3.178 1 97.12 291 THR A CA 1
ATOM 2285 C C . THR A 1 291 ? 7.406 26.734 2.391 1 97.12 291 THR A C 1
ATOM 2287 O O . THR A 1 291 ? 6.219 26.844 2.078 1 97.12 291 THR A O 1
ATOM 2290 N N . PHE A 1 292 ? 8.133 25.766 2.094 1 96.81 292 PHE A N 1
ATOM 2291 C CA . PHE A 1 292 ? 7.57 24.609 1.388 1 96.81 292 PHE A CA 1
ATOM 2292 C C . PHE A 1 292 ? 6.391 24.031 2.154 1 96.81 292 PHE A C 1
ATOM 2294 O O . PHE A 1 292 ? 5.328 23.797 1.58 1 96.81 292 PHE A O 1
ATOM 2301 N N . ASN A 1 293 ? 6.602 23.797 3.438 1 97.56 293 ASN A N 1
ATOM 2302 C CA . ASN A 1 293 ? 5.555 23.234 4.285 1 97.56 293 ASN A CA 1
ATOM 2303 C C . ASN A 1 293 ? 4.309 24.109 4.297 1 97.56 293 ASN A C 1
ATOM 2305 O O . ASN A 1 293 ? 3.188 23.609 4.238 1 97.56 293 ASN A O 1
ATOM 2309 N N . TRP A 1 294 ? 4.535 25.312 4.367 1 96.81 294 TRP A N 1
ATOM 2310 C CA . TRP A 1 294 ? 3.41 26.25 4.426 1 96.81 294 TRP A CA 1
ATOM 2311 C C . TRP A 1 294 ? 2.611 26.203 3.125 1 96.81 294 TRP A C 1
ATOM 2313 O O . TRP A 1 294 ? 1.378 26.234 3.146 1 96.81 294 TRP A O 1
ATOM 2323 N N . ILE A 1 295 ? 3.252 26.188 1.99 1 96.06 295 ILE A N 1
ATOM 2324 C CA . ILE A 1 295 ? 2.564 26.141 0.704 1 96.06 295 ILE A CA 1
ATOM 2325 C C . ILE A 1 295 ? 1.688 24.891 0.629 1 96.06 295 ILE A C 1
ATOM 2327 O O . ILE A 1 295 ? 0.532 24.953 0.204 1 96.06 295 ILE A O 1
ATOM 2331 N N . VAL A 1 296 ? 2.246 23.812 1.066 1 96.56 296 VAL A N 1
ATOM 2332 C CA . VAL A 1 296 ? 1.513 22.547 1.019 1 96.56 296 VAL A CA 1
ATOM 2333 C C . VAL A 1 296 ? 0.326 22.609 1.979 1 96.56 296 VAL A C 1
ATOM 2335 O O . VAL A 1 296 ? -0.763 22.125 1.658 1 96.56 296 VAL A O 1
ATOM 2338 N N . LEU A 1 297 ? 0.567 23.156 3.137 1 96.06 297 LEU A N 1
ATOM 2339 C CA . LEU A 1 297 ? -0.507 23.328 4.105 1 96.06 297 LEU A CA 1
ATOM 2340 C C . LEU A 1 297 ? -1.642 24.156 3.518 1 96.06 297 LEU A C 1
ATOM 2342 O O . LEU A 1 297 ? -2.814 23.812 3.664 1 96.06 297 LEU A O 1
ATOM 2346 N N . MET A 1 298 ? -1.31 25.219 2.85 1 94 298 MET A N 1
ATOM 2347 C CA . MET A 1 298 ? -2.32 26.078 2.246 1 94 298 MET A CA 1
ATOM 2348 C C . MET A 1 298 ? -3.059 25.359 1.128 1 94 298 MET A C 1
ATOM 2350 O O . MET A 1 298 ? -4.266 25.547 0.95 1 94 298 MET A O 1
ATOM 2354 N N . ALA A 1 299 ? -2.314 24.562 0.424 1 92.62 299 ALA A N 1
ATOM 2355 C CA . ALA A 1 299 ? -2.947 23.781 -0.643 1 92.62 299 ALA A CA 1
ATOM 2356 C C . ALA A 1 299 ? -3.99 22.828 -0.08 1 92.62 299 ALA A C 1
ATOM 2358 O O . ALA A 1 299 ? -5.078 22.688 -0.641 1 92.62 299 ALA A O 1
ATOM 2359 N N . LEU A 1 300 ? -3.65 22.203 0.975 1 92.12 300 LEU A N 1
ATOM 2360 C CA . LEU A 1 300 ? -4.555 21.25 1.602 1 92.12 300 LEU A CA 1
ATOM 2361 C C . LEU A 1 300 ? -5.758 21.953 2.211 1 92.12 300 LEU A C 1
ATOM 2363 O O . LEU A 1 300 ? -6.867 21.422 2.207 1 92.12 300 LEU A O 1
ATOM 2367 N N . PHE A 1 301 ? -5.496 23.109 2.752 1 90.12 301 PHE A N 1
ATOM 2368 C CA . PHE A 1 301 ? -6.535 23.875 3.42 1 90.12 301 PHE A CA 1
ATOM 2369 C C . PHE A 1 301 ? -7.504 24.469 2.404 1 90.12 301 PHE A C 1
ATOM 2371 O O . PHE A 1 301 ? -8.719 24.391 2.58 1 90.12 301 PHE A O 1
ATOM 2378 N N . TYR A 1 302 ? -6.996 25.062 1.385 1 85.75 302 TYR A N 1
ATOM 2379 C CA . TYR A 1 302 ? -7.836 25.781 0.43 1 85.75 302 TYR A CA 1
ATOM 2380 C C . TYR A 1 302 ? -8.469 24.812 -0.568 1 85.75 302 TYR A C 1
ATOM 2382 O O . TYR A 1 302 ? -9.609 25.016 -0.995 1 85.75 302 TYR A O 1
ATOM 2390 N N . GLN A 1 303 ? -7.84 23.75 -0.917 1 80.69 303 GLN A N 1
ATOM 2391 C CA . GLN A 1 303 ? -8.297 22.734 -1.855 1 80.69 303 GLN A CA 1
ATOM 2392 C C . GLN A 1 303 ? -8.82 23.375 -3.141 1 80.69 303 GLN A C 1
ATOM 2394 O O . GLN A 1 303 ? -9.883 22.984 -3.639 1 80.69 303 GLN A O 1
ATOM 2399 N N . GLN A 1 304 ? -8.219 24.484 -3.58 1 74.69 304 GLN A N 1
ATOM 2400 C CA . GLN A 1 304 ? -8.688 25.203 -4.754 1 74.69 304 GLN A CA 1
ATOM 2401 C C . GLN A 1 304 ? -7.723 25.062 -5.922 1 74.69 304 GLN A C 1
ATOM 2403 O O . GLN A 1 304 ? -6.516 24.891 -5.719 1 74.69 304 GLN A O 1
ATOM 2408 N N . PRO A 1 305 ? -8.445 24.984 -7.031 1 64.44 305 PRO A N 1
ATOM 2409 C CA . PRO A 1 305 ? -7.559 25.016 -8.195 1 64.44 305 PRO A CA 1
ATOM 2410 C C . PRO A 1 305 ? -6.863 26.375 -8.359 1 64.44 305 PRO A C 1
ATOM 2412 O O . PRO A 1 305 ? -7.359 27.391 -7.871 1 64.44 305 PRO A O 1
ATOM 2415 N N . GLY A 1 306 ? -5.766 26.406 -8.836 1 69.81 306 GLY A N 1
ATOM 2416 C CA . GLY A 1 306 ? -5.098 27.641 -9.188 1 69.81 306 GLY A CA 1
ATOM 2417 C C . GLY A 1 306 ? -4.047 28.062 -8.172 1 69.81 306 GLY A C 1
ATOM 2418 O O . GLY A 1 306 ? -3.379 29.094 -8.352 1 69.81 306 GLY A O 1
ATOM 2419 N N . LEU A 1 307 ? -4.004 27.328 -7.141 1 81.69 307 LEU A N 1
ATOM 2420 C CA . LEU A 1 307 ? -2.928 27.609 -6.203 1 81.69 307 LEU A CA 1
ATOM 2421 C C . LEU A 1 307 ? -1.571 27.25 -6.809 1 81.69 307 LEU A C 1
ATOM 2423 O O . LEU A 1 307 ? -1.497 26.484 -7.77 1 81.69 307 LEU A O 1
ATOM 2427 N N . SER A 1 308 ? -0.659 28.016 -6.34 1 86.56 308 SER A N 1
ATOM 2428 C CA . SER A 1 308 ? 0.703 27.719 -6.766 1 86.56 308 SER A CA 1
ATOM 2429 C C . SER A 1 308 ? 1.285 26.562 -5.969 1 86.56 308 SER A C 1
ATOM 2431 O O . SER A 1 308 ? 1.121 26.484 -4.746 1 86.56 308 SER A O 1
ATOM 2433 N N . TYR A 1 309 ? 1.87 25.656 -6.707 1 89.94 309 TYR A N 1
ATOM 2434 C CA . TYR A 1 309 ? 2.473 24.484 -6.098 1 89.94 309 TYR A CA 1
ATOM 2435 C C . TYR A 1 309 ? 3.949 24.375 -6.461 1 89.94 309 TYR A C 1
ATOM 2437 O O . TYR A 1 309 ? 4.332 24.625 -7.605 1 89.94 309 TYR A O 1
ATOM 2445 N N . PRO A 1 310 ? 4.734 24.047 -5.402 1 93.12 310 PRO A N 1
ATOM 2446 C CA . PRO A 1 310 ? 6.102 23.719 -5.801 1 93.12 310 PRO A CA 1
ATOM 2447 C C . PRO A 1 310 ? 6.18 22.406 -6.594 1 93.12 310 PRO A C 1
ATOM 2449 O O . PRO A 1 310 ? 5.535 21.422 -6.234 1 93.12 310 PRO A O 1
ATOM 2452 N N . ASP A 1 311 ? 6.984 22.359 -7.562 1 90.5 311 ASP A N 1
ATOM 2453 C CA . ASP A 1 311 ? 7.098 21.172 -8.391 1 90.5 311 ASP A CA 1
ATOM 2454 C C . ASP A 1 311 ? 7.855 20.062 -7.656 1 90.5 311 ASP A C 1
ATOM 2456 O O . ASP A 1 311 ? 7.559 18.875 -7.828 1 90.5 311 ASP A O 1
ATOM 2460 N N . TYR A 1 312 ? 8.836 20.531 -6.926 1 91.31 312 TYR A N 1
ATOM 2461 C CA . TYR A 1 312 ? 9.664 19.578 -6.199 1 91.31 312 TYR A CA 1
ATOM 2462 C C . TYR A 1 312 ? 9.93 20.047 -4.773 1 91.31 312 TYR A C 1
ATOM 2464 O O . TYR A 1 312 ? 10 21.25 -4.516 1 91.31 312 TYR A O 1
ATOM 2472 N N . PRO A 1 313 ? 10.031 19.078 -3.826 1 93.69 313 PRO A N 1
ATOM 2473 C CA . PRO A 1 313 ? 10.43 19.453 -2.467 1 93.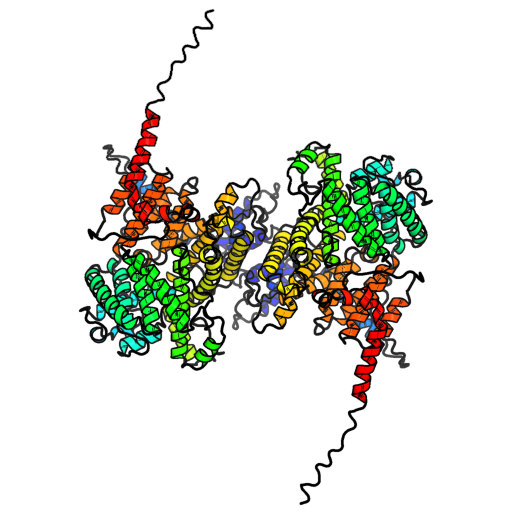69 313 PRO A CA 1
ATOM 2474 C C . PRO A 1 313 ? 11.875 19.922 -2.387 1 93.69 313 PRO A C 1
ATOM 2476 O O . PRO A 1 313 ? 12.641 19.75 -3.342 1 93.69 313 PRO A O 1
ATOM 2479 N N . PRO A 1 314 ? 12.141 20.547 -1.271 1 91.94 314 PRO A N 1
ATOM 2480 C CA . PRO A 1 314 ? 13.531 20.953 -1.1 1 91.94 314 PRO A CA 1
ATOM 2481 C C . PRO A 1 314 ? 14.5 19.766 -1.114 1 91.94 314 PRO A C 1
ATOM 2483 O O . PRO A 1 314 ? 14.164 18.688 -0.614 1 91.94 314 PRO A O 1
ATOM 2486 N N . LEU A 1 315 ? 15.664 20 -1.611 1 85.75 315 LEU A N 1
ATOM 2487 C CA . LEU A 1 315 ? 16.703 18.984 -1.616 1 85.75 315 LEU A CA 1
ATOM 2488 C C . LEU A 1 315 ? 17.672 19.188 -0.451 1 85.75 315 LEU A C 1
ATOM 2490 O O . LEU A 1 315 ? 18.469 18.312 -0.145 1 85.75 315 LEU A O 1
ATOM 2494 N N . LEU A 1 316 ? 17.516 20.344 0.154 1 86.5 316 LEU A N 1
ATOM 2495 C CA . LEU A 1 316 ? 18.344 20.641 1.319 1 86.5 316 LEU A CA 1
ATOM 2496 C C . LEU A 1 316 ? 17.984 19.734 2.488 1 86.5 316 LEU A C 1
ATOM 2498 O O . LEU A 1 316 ? 16.844 19.266 2.59 1 86.5 316 LEU A O 1
ATOM 2502 N N . PRO A 1 317 ? 18.938 19.5 3.316 1 85.19 317 PRO A N 1
ATOM 2503 C CA . PRO A 1 317 ? 18.641 18.656 4.477 1 85.19 317 PRO A CA 1
ATOM 2504 C C . PRO A 1 317 ? 17.562 19.266 5.379 1 85.19 317 PRO A C 1
ATOM 2506 O O . PRO A 1 317 ? 17.5 20.484 5.543 1 85.19 317 PRO A O 1
ATOM 2509 N N . ILE A 1 318 ? 16.797 18.453 5.953 1 88.81 318 ILE A N 1
ATOM 2510 C CA . ILE A 1 318 ? 15.797 18.859 6.93 1 88.81 318 ILE A CA 1
ATOM 2511 C C . ILE A 1 318 ? 16.484 19.422 8.172 1 88.81 318 ILE A C 1
ATOM 2513 O O . ILE A 1 318 ? 17.484 18.859 8.633 1 88.81 318 ILE A O 1
ATOM 2517 N N . PRO A 1 319 ? 15.992 20.5 8.609 1 84.75 319 PRO A N 1
ATOM 2518 C CA . PRO A 1 319 ? 16.609 21.047 9.828 1 84.75 319 PRO A CA 1
ATOM 2519 C C . PRO A 1 319 ? 16.703 20.031 10.953 1 84.75 319 PRO A C 1
ATOM 2521 O O . PRO A 1 319 ? 15.758 19.281 11.211 1 84.75 319 PRO A O 1
ATOM 2524 N N . GLY A 1 320 ? 17.844 19.938 11.625 1 73.75 320 GLY A N 1
ATOM 2525 C CA . GLY A 1 320 ? 18.109 18.953 12.664 1 73.75 320 GLY A CA 1
ATOM 2526 C C . GLY A 1 320 ? 18.875 17.75 12.164 1 73.75 320 GLY A C 1
ATOM 2527 O O . GLY A 1 320 ? 19.469 17.016 12.961 1 73.75 320 GLY A O 1
ATOM 2528 N N . HIS A 1 321 ? 18.703 17.391 10.914 1 65.94 321 HIS A N 1
ATOM 2529 C CA . HIS A 1 321 ? 19.484 16.297 10.336 1 65.94 321 HIS A CA 1
ATOM 2530 C C . HIS A 1 321 ? 20.844 16.797 9.852 1 65.94 321 HIS A C 1
ATOM 2532 O O . HIS A 1 321 ? 20.969 17.938 9.406 1 65.94 321 HIS A O 1
ATOM 2538 N N . ALA A 1 322 ? 21.781 16.047 10.406 1 54.44 322 ALA A N 1
ATOM 2539 C CA . ALA A 1 322 ? 23.156 16.484 10.164 1 54.44 322 ALA A CA 1
ATOM 2540 C C . ALA A 1 322 ? 23.438 16.594 8.672 1 54.44 322 ALA A C 1
ATOM 2542 O O . ALA A 1 322 ? 23.062 15.719 7.891 1 54.44 322 ALA A O 1
ATOM 2543 N N . TRP A 1 323 ? 23.688 17.781 8.18 1 42.44 323 TRP A N 1
ATOM 2544 C CA . TRP A 1 323 ? 24.219 17.984 6.832 1 42.44 323 TRP A CA 1
ATOM 2545 C C . TRP A 1 323 ? 25.406 17.062 6.559 1 42.44 323 TRP A C 1
ATOM 2547 O O . TRP A 1 323 ? 25.562 16.562 5.445 1 42.44 323 TRP A O 1
ATOM 2557 N N . HIS A 1 324 ? 26.312 17.016 7.59 1 43.88 324 HIS A N 1
ATOM 2558 C CA . HIS A 1 324 ? 27.531 16.203 7.598 1 43.88 324 HIS A CA 1
ATOM 2559 C C . HIS A 1 324 ? 27.547 15.242 8.789 1 43.88 324 HIS A C 1
ATOM 2561 O O . HIS A 1 324 ? 26.812 15.445 9.758 1 43.88 324 HIS A O 1
ATOM 2567 N N . HIS A 1 325 ? 27.969 13.93 8.695 1 40.44 325 HIS A N 1
ATOM 2568 C CA . HIS A 1 325 ? 28.266 13.047 9.82 1 40.44 325 HIS A CA 1
ATOM 2569 C C . HIS A 1 325 ? 28.812 13.836 11.008 1 40.44 325 HIS A C 1
ATOM 2571 O O . HIS A 1 325 ? 29.938 14.336 10.945 1 40.44 325 HIS A O 1
ATOM 2577 N N . VAL A 1 326 ? 28.094 14.508 11.734 1 44.06 326 VAL A N 1
ATOM 2578 C CA . VAL A 1 326 ? 28.562 15.438 12.75 1 44.06 326 VAL A CA 1
ATOM 2579 C C . VAL A 1 326 ? 29 14.664 14 1 44.06 326 VAL A C 1
ATOM 2581 O O . VAL A 1 326 ? 28.281 13.781 14.461 1 44.06 326 VAL A O 1
ATOM 2584 N N . THR A 1 327 ? 30.219 14.648 14.359 1 40.69 327 THR A N 1
ATOM 2585 C CA . THR A 1 327 ? 30.859 14.156 15.578 1 40.69 327 THR A CA 1
ATOM 2586 C C . THR A 1 327 ? 30.234 14.805 16.812 1 40.69 327 THR A C 1
ATOM 2588 O O . THR A 1 327 ? 29.906 15.992 16.797 1 40.69 327 THR A O 1
ATOM 2591 N N . ASP A 1 328 ? 30 14.125 17.844 1 45.03 328 ASP A N 1
ATOM 2592 C CA . ASP A 1 328 ? 29.547 14.547 19.172 1 45.03 328 ASP A CA 1
ATOM 2593 C C . ASP A 1 328 ? 30.453 15.648 19.719 1 45.03 328 ASP A C 1
ATOM 2595 O O . ASP A 1 328 ? 31.672 15.523 19.719 1 45.03 328 ASP A O 1
ATOM 2599 N N . GLY A 1 329 ? 29.875 16.828 20.172 1 47.12 329 GLY A N 1
ATOM 2600 C CA . GLY A 1 329 ? 30.594 17.938 20.781 1 47.12 329 GLY A CA 1
ATOM 2601 C C . GLY A 1 329 ? 30.844 19.078 19.844 1 47.12 329 GLY A C 1
ATOM 2602 O O . GLY A 1 329 ? 31.375 20.125 20.25 1 47.12 329 GLY A O 1
ATOM 2603 N N . SER A 1 330 ? 30.578 18.938 18.703 1 49.41 330 SER A N 1
ATOM 2604 C CA . SER A 1 330 ? 30.828 19.984 17.719 1 49.41 330 SER A CA 1
ATOM 2605 C C . SER A 1 330 ? 29.797 21.094 17.797 1 49.41 330 SER A C 1
ATOM 2607 O O . SER A 1 330 ? 28.703 20.891 18.328 1 49.41 330 SER A O 1
ATOM 2609 N N . PRO A 1 331 ? 30.219 22.297 17.516 1 49.94 331 PRO A N 1
ATOM 2610 C CA . PRO A 1 331 ? 29.25 23.406 17.484 1 49.94 331 PRO A CA 1
ATOM 2611 C C . PRO A 1 331 ? 27.953 23.031 16.781 1 49.94 331 PRO A C 1
ATOM 2613 O O . PRO A 1 331 ? 26.875 23.5 17.172 1 49.94 331 PRO A O 1
ATOM 2616 N N . GLU A 1 332 ? 28.047 22.156 15.953 1 53.44 332 GLU A N 1
ATOM 2617 C CA . GLU A 1 332 ? 26.859 21.656 15.25 1 53.44 332 GLU A CA 1
ATOM 2618 C C . GLU A 1 332 ? 26 20.797 16.156 1 53.44 332 GLU A C 1
ATOM 2620 O O . GLU A 1 332 ? 24.766 20.891 16.109 1 53.44 332 GLU A O 1
ATOM 2625 N N . SER A 1 333 ? 26.609 20.047 16.953 1 51.69 333 SER A N 1
ATOM 2626 C CA . SER A 1 333 ? 25.891 19.234 17.922 1 51.69 333 SER A CA 1
ATOM 2627 C C . SER A 1 333 ? 25.188 20.094 18.953 1 51.69 333 SER A C 1
ATOM 2629 O O . SER A 1 333 ? 24.062 19.797 19.359 1 51.69 333 SER A O 1
ATOM 2631 N N . ILE A 1 334 ? 25.781 21.172 19.391 1 46.34 334 ILE A N 1
ATOM 2632 C CA . ILE A 1 334 ? 25.203 22.094 20.344 1 46.34 334 ILE A CA 1
ATOM 2633 C C . ILE A 1 334 ? 24 22.797 19.734 1 46.34 334 ILE A C 1
ATOM 2635 O O . ILE A 1 334 ? 22.969 22.953 20.391 1 46.34 334 ILE A O 1
ATOM 2639 N N . ARG A 1 335 ? 24.172 23.203 18.562 1 51.53 335 ARG A N 1
ATOM 2640 C CA . ARG A 1 335 ? 23.078 23.859 17.859 1 51.53 335 ARG A CA 1
ATOM 2641 C C . ARG A 1 335 ? 21.891 22.922 17.703 1 51.53 335 ARG A C 1
ATOM 2643 O O . ARG A 1 335 ? 20.734 23.344 17.844 1 51.53 335 ARG A O 1
ATOM 2650 N N . GLN A 1 336 ? 22.266 21.75 17.484 1 55.81 336 GLN A N 1
ATOM 2651 C CA . GLN A 1 336 ? 21.203 20.75 17.391 1 55.81 336 GLN A CA 1
ATOM 2652 C C . GLN A 1 336 ? 20.453 20.609 18.719 1 55.81 336 GLN A C 1
ATOM 2654 O O . GLN A 1 336 ? 19.219 20.484 18.734 1 55.81 336 GLN A O 1
ATOM 2659 N N . THR A 1 337 ? 21.188 20.766 19.688 1 50.38 337 THR A N 1
ATOM 2660 C CA . THR A 1 337 ? 20.594 20.688 21.016 1 50.38 337 THR A CA 1
ATOM 2661 C C . THR A 1 337 ? 19.703 21.891 21.297 1 50.38 337 THR A C 1
ATOM 2663 O O . THR A 1 337 ? 18.625 21.75 21.875 1 50.38 337 THR A O 1
ATOM 2666 N N . LEU A 1 338 ? 20.203 23.047 20.906 1 49.59 338 LEU A N 1
ATOM 2667 C CA . LEU A 1 338 ? 19.422 24.266 21.125 1 49.59 338 LEU A CA 1
ATOM 2668 C C . LEU A 1 338 ? 18.172 24.266 20.266 1 49.59 338 LEU A C 1
ATOM 2670 O O . LEU A 1 338 ? 17.109 24.703 20.703 1 49.59 338 LEU A O 1
ATOM 2674 N N . GLN A 1 339 ? 18.344 23.844 19.078 1 53.06 339 GLN A N 1
ATOM 2675 C CA . GLN A 1 339 ? 17.203 23.75 18.172 1 53.06 339 GLN A CA 1
ATOM 2676 C C . GLN A 1 339 ? 16.141 22.797 18.734 1 53.06 339 GLN A C 1
ATOM 2678 O O . GLN A 1 339 ? 14.945 23.078 18.625 1 53.06 339 GLN A O 1
ATOM 2683 N N . LEU A 1 340 ? 16.688 21.859 19.359 1 54.34 340 LEU A N 1
ATOM 2684 C CA . LEU A 1 340 ? 15.797 20.891 19.969 1 54.34 340 LEU A CA 1
ATOM 2685 C C . LEU A 1 340 ? 15.047 21.5 21.156 1 54.34 340 LEU A C 1
ATOM 2687 O O . LEU A 1 340 ? 13.93 21.094 21.469 1 54.34 340 LEU A O 1
ATOM 2691 N N . ARG A 1 341 ? 15.625 22.547 21.641 1 53.5 341 ARG A N 1
ATOM 2692 C CA . ARG A 1 341 ? 15 23.234 22.766 1 53.5 341 ARG A CA 1
ATOM 2693 C C . ARG A 1 341 ? 13.719 23.922 22.328 1 53.5 341 ARG A C 1
ATOM 2695 O O . ARG A 1 341 ? 12.727 23.938 23.062 1 53.5 341 ARG A O 1
ATOM 2702 N N . TYR A 1 342 ? 13.781 24.562 21.172 1 55.34 342 TYR A N 1
ATOM 2703 C CA . TYR A 1 342 ? 12.609 25.312 20.734 1 55.34 342 TYR A CA 1
ATOM 2704 C C . TYR A 1 342 ? 11.562 24.391 20.109 1 55.34 342 TYR A C 1
ATOM 2706 O O . TYR A 1 342 ? 10.367 24.562 20.344 1 55.34 342 TYR A O 1
ATOM 2714 N N . MET A 1 343 ? 12.047 23.562 19.375 1 64.06 343 MET A N 1
ATOM 2715 C CA . MET A 1 343 ? 11.133 22.938 18.422 1 64.06 343 MET A CA 1
ATOM 2716 C C . MET A 1 343 ? 11.07 21.438 18.625 1 64.06 343 MET A C 1
ATOM 2718 O O . MET A 1 343 ? 10.133 20.781 18.156 1 64.06 343 MET A O 1
ATOM 2722 N N . GLY A 1 344 ? 11.805 20.969 19.5 1 67.06 344 GLY A N 1
ATOM 2723 C CA . GLY A 1 344 ? 11.914 19.531 19.594 1 67.06 344 GLY A CA 1
ATOM 2724 C C . GLY A 1 344 ? 12.031 18.844 18.25 1 67.06 344 GLY A C 1
ATOM 2725 O O . GLY A 1 344 ? 12.727 19.328 17.359 1 67.06 344 GLY A O 1
ATOM 2726 N N . ASP A 1 345 ? 11.422 17.703 18.031 1 81.25 345 ASP A N 1
ATOM 2727 C CA . ASP A 1 345 ? 11.461 16.906 16.812 1 81.25 345 ASP A CA 1
ATOM 2728 C C . ASP A 1 345 ? 10.258 17.203 15.922 1 81.25 345 ASP A C 1
ATOM 2730 O O . ASP A 1 345 ? 10.07 16.562 14.883 1 81.25 345 ASP A O 1
ATOM 2734 N N . THR A 1 346 ? 9.523 18.281 16.25 1 91 346 THR A N 1
ATOM 2735 C CA . THR A 1 346 ? 8.25 18.484 15.562 1 91 346 THR A CA 1
ATOM 2736 C C . THR A 1 346 ? 8.469 18.969 14.133 1 91 346 THR A C 1
ATOM 2738 O O . THR A 1 346 ? 7.922 18.406 13.188 1 91 346 THR A O 1
ATOM 2741 N N . PHE A 1 347 ? 9.359 19.938 14.016 1 92.94 347 PHE A N 1
ATOM 2742 C CA . PHE A 1 347 ? 9.5 20.547 12.703 1 92.94 347 PHE A CA 1
ATOM 2743 C C . PHE A 1 347 ? 10.133 19.578 11.719 1 92.94 347 PHE A C 1
ATOM 2745 O O . PHE A 1 347 ? 9.664 19.438 10.586 1 92.94 347 PHE A O 1
ATOM 2752 N N . PRO A 1 348 ? 11.148 18.844 12.109 1 90.94 348 PRO A N 1
ATOM 2753 C CA . PRO A 1 348 ? 11.703 17.844 11.195 1 90.94 348 PRO A CA 1
ATOM 2754 C C . PRO A 1 348 ? 10.68 16.781 10.789 1 90.94 348 PRO A C 1
ATOM 2756 O O . PRO A 1 348 ? 10.633 16.375 9.633 1 90.94 348 PRO A O 1
ATOM 2759 N N . VAL A 1 349 ? 9.906 16.375 11.703 1 93.12 349 VAL A N 1
ATOM 2760 C CA . VAL A 1 349 ? 8.875 15.383 11.422 1 93.12 349 VAL A CA 1
ATOM 2761 C C . VAL A 1 349 ? 7.844 15.961 10.461 1 93.12 349 VAL A C 1
ATOM 2763 O O . VAL A 1 349 ? 7.398 15.281 9.531 1 93.12 349 VAL A O 1
ATOM 2766 N N . LEU A 1 350 ? 7.555 17.203 10.656 1 96.25 350 LEU A N 1
ATOM 2767 C CA . LEU A 1 350 ? 6.574 17.875 9.797 1 96.25 350 LEU A CA 1
ATOM 2768 C C . LEU A 1 350 ? 7.102 18 8.375 1 96.25 350 LEU A C 1
ATOM 2770 O O . LEU A 1 350 ? 6.332 17.922 7.414 1 96.25 350 LEU A O 1
ATOM 2774 N N . CYS A 1 351 ? 8.367 18.219 8.273 1 95.88 351 CYS A N 1
ATOM 2775 C CA . CYS A 1 351 ? 8.953 18.328 6.941 1 95.88 351 CYS A CA 1
ATOM 2776 C C . CYS A 1 351 ? 8.742 17.047 6.145 1 95.88 351 CYS A C 1
ATOM 2778 O O . CYS A 1 351 ? 8.367 17.094 4.973 1 95.88 351 CYS A O 1
ATOM 2780 N N . ARG A 1 352 ? 8.906 15.961 6.762 1 94.38 352 ARG A N 1
ATOM 2781 C CA . ARG A 1 352 ? 8.688 14.68 6.102 1 94.38 352 ARG A CA 1
ATOM 2782 C C . ARG A 1 352 ? 7.207 14.461 5.816 1 94.38 352 ARG A C 1
ATOM 2784 O O . ARG A 1 352 ? 6.848 13.922 4.766 1 94.38 352 ARG A O 1
ATOM 2791 N N . PHE A 1 353 ? 6.461 14.828 6.746 1 97.12 353 PHE A N 1
ATOM 2792 C CA . PHE A 1 353 ? 5.016 14.703 6.613 1 97.12 353 PHE A CA 1
ATOM 2793 C C . PHE A 1 353 ? 4.512 15.484 5.402 1 97.12 353 PHE A C 1
ATOM 2795 O O . PHE A 1 353 ? 3.805 14.938 4.555 1 97.12 353 PHE A O 1
ATOM 2802 N N . TRP A 1 354 ? 4.902 16.688 5.344 1 97.88 354 TRP A N 1
ATOM 2803 C CA . TRP A 1 354 ? 4.402 17.547 4.281 1 97.88 354 TRP A CA 1
ATOM 2804 C C . TRP A 1 354 ? 4.961 17.125 2.926 1 97.88 354 TRP A C 1
ATOM 2806 O O . TRP A 1 354 ? 4.32 17.344 1.892 1 97.88 354 TRP A O 1
ATOM 2816 N N . ARG A 1 355 ? 6.098 16.547 2.928 1 96.31 355 ARG A N 1
ATOM 2817 C CA . ARG A 1 355 ? 6.629 15.984 1.689 1 96.31 355 ARG A CA 1
ATOM 2818 C C . ARG A 1 355 ? 5.691 14.93 1.118 1 96.31 355 ARG A C 1
ATOM 2820 O O . ARG A 1 355 ? 5.449 14.891 -0.09 1 96.31 355 ARG A O 1
ATOM 2827 N N . ILE A 1 356 ? 5.164 14.078 1.942 1 96.56 356 ILE A N 1
ATOM 2828 C CA . ILE A 1 356 ? 4.223 13.055 1.512 1 96.56 356 ILE A CA 1
ATOM 2829 C C . ILE A 1 356 ? 2.943 13.711 0.994 1 96.56 356 ILE A C 1
ATOM 2831 O O . ILE A 1 356 ? 2.438 13.344 -0.07 1 96.56 356 ILE A O 1
ATOM 2835 N N . ILE A 1 357 ? 2.467 14.719 1.689 1 97.88 357 ILE A N 1
ATOM 2836 C CA . ILE A 1 357 ? 1.198 15.352 1.345 1 97.88 357 ILE A CA 1
ATOM 2837 C C . ILE A 1 357 ? 1.361 16.172 0.067 1 97.88 357 ILE A C 1
ATOM 2839 O O . ILE A 1 357 ? 0.405 16.344 -0.691 1 97.88 357 ILE A O 1
ATOM 2843 N N . HIS A 1 358 ? 2.59 16.672 -0.131 1 97.25 358 HIS A N 1
ATOM 2844 C CA . HIS A 1 358 ? 2.867 17.406 -1.364 1 97.25 358 HIS A CA 1
ATOM 2845 C C . HIS A 1 358 ? 2.51 16.562 -2.59 1 97.25 358 HIS A C 1
ATOM 2847 O O . HIS A 1 358 ? 1.893 17.062 -3.531 1 97.25 358 HIS A O 1
ATOM 2853 N N . GLU A 1 359 ? 2.846 15.289 -2.59 1 95.56 359 GLU A N 1
ATOM 2854 C CA . GLU A 1 359 ? 2.514 14.406 -3.699 1 95.56 359 GLU A CA 1
ATOM 2855 C C . GLU A 1 359 ? 1.003 14.273 -3.869 1 95.56 359 GLU A C 1
ATOM 2857 O O . GLU A 1 359 ? 0.504 14.188 -4.996 1 95.56 359 GLU A O 1
ATOM 2862 N N . VAL A 1 360 ? 0.303 14.281 -2.789 1 95.56 360 VAL A N 1
ATOM 2863 C CA . VAL A 1 360 ? -1.152 14.18 -2.811 1 95.56 360 VAL A CA 1
ATOM 2864 C C . VAL A 1 360 ? -1.751 15.445 -3.432 1 95.56 360 VAL A C 1
ATOM 2866 O O . VAL A 1 360 ? -2.629 15.359 -4.293 1 95.56 360 VAL A O 1
ATOM 2869 N N . THR A 1 361 ? -1.241 16.594 -2.986 1 94.5 361 THR A N 1
ATOM 2870 C CA . THR A 1 361 ? -1.808 17.859 -3.463 1 94.5 361 THR A CA 1
ATOM 2871 C C . THR A 1 361 ? -1.559 18.031 -4.957 1 94.5 361 THR A C 1
ATOM 2873 O O . THR A 1 361 ? -2.383 18.609 -5.668 1 94.5 361 THR A O 1
ATOM 2876 N N . LEU A 1 362 ? -0.457 17.547 -5.445 1 93.12 362 LEU A N 1
ATOM 2877 C CA . LEU A 1 362 ? -0.185 17.625 -6.879 1 93.12 362 LEU A CA 1
ATOM 2878 C C . LEU A 1 362 ? -1.207 16.812 -7.668 1 93.12 362 LEU A C 1
ATOM 2880 O O . LEU A 1 362 ? -1.804 17.328 -8.625 1 93.12 362 LEU A O 1
ATOM 2884 N N . LYS A 1 363 ? -1.436 15.609 -7.227 1 91.94 363 LYS A N 1
ATOM 2885 C CA . LYS A 1 363 ? -2.334 14.719 -7.953 1 91.94 363 LYS A CA 1
ATOM 2886 C C . LYS A 1 363 ? -3.789 15.156 -7.793 1 91.94 363 LYS A C 1
ATOM 2888 O O . LYS A 1 363 ? -4.574 15.07 -8.734 1 91.94 363 LYS A O 1
ATOM 2893 N N . TYR A 1 364 ? -4.172 15.578 -6.605 1 90 364 TYR A N 1
ATOM 2894 C CA . TYR A 1 364 ? -5.562 15.883 -6.289 1 90 364 TYR A CA 1
ATOM 2895 C C . TYR A 1 364 ? -5.969 17.234 -6.859 1 90 364 TYR A C 1
ATOM 2897 O O . TYR A 1 364 ? -7.094 17.406 -7.336 1 90 364 TYR A O 1
ATOM 2905 N N . TYR A 1 365 ? -5.02 18.188 -6.832 1 87.75 365 TYR A N 1
ATOM 2906 C CA . TYR A 1 365 ? -5.461 19.547 -7.105 1 87.75 365 TYR A CA 1
ATOM 2907 C C . TYR A 1 365 ? -4.695 20.141 -8.281 1 87.75 365 TYR A C 1
ATOM 2909 O O . TYR A 1 365 ? -5.297 20.688 -9.219 1 87.75 365 TYR A O 1
ATOM 2917 N N . ARG A 1 366 ? -3.42 20.094 -8.266 1 87 366 ARG A N 1
ATOM 2918 C CA . ARG A 1 366 ? -2.641 20.703 -9.336 1 87 366 ARG A CA 1
ATOM 2919 C C . ARG A 1 366 ? -2.977 20.062 -10.68 1 87 366 ARG A C 1
ATOM 2921 O O . ARG A 1 366 ? -3.162 20.766 -11.68 1 87 366 ARG A O 1
ATOM 2928 N N . ASP A 1 367 ? -3.055 18.719 -10.758 1 84.88 367 ASP A N 1
ATOM 2929 C CA . ASP A 1 367 ? -3.205 17.969 -12 1 84.88 367 ASP A CA 1
ATOM 2930 C C . ASP A 1 367 ? -4.68 17.734 -12.328 1 84.88 367 ASP A C 1
ATOM 2932 O O . ASP A 1 367 ? -5.008 16.953 -13.219 1 84.88 367 ASP A O 1
ATOM 2936 N N . GLN A 1 368 ? -5.492 18.312 -11.531 1 82.19 368 GLN A N 1
ATOM 2937 C CA . GLN A 1 368 ? -6.91 18.141 -11.82 1 82.19 368 GLN A CA 1
ATOM 2938 C C . GLN A 1 368 ? -7.254 18.641 -13.219 1 82.19 368 GLN A C 1
ATOM 2940 O O . GLN A 1 368 ? -6.922 19.766 -13.578 1 82.19 368 GLN A O 1
ATOM 2945 N N . PRO A 1 369 ? -7.824 17.672 -13.945 1 77.75 369 PRO A N 1
ATOM 2946 C CA . PRO A 1 369 ? -8.156 18.078 -15.32 1 77.75 369 PRO A CA 1
ATOM 2947 C C . PRO A 1 369 ? -9.242 19.141 -15.375 1 77.75 369 PRO A C 1
ATOM 2949 O O . PRO A 1 369 ? -10.039 19.266 -14.438 1 77.75 369 PRO A O 1
ATOM 2952 N N . PHE A 1 370 ? -9.25 19.891 -16.422 1 71.44 370 PHE A N 1
ATOM 2953 C CA . PHE A 1 370 ? -10.297 20.859 -16.734 1 71.44 370 PHE A CA 1
ATOM 2954 C C . PHE A 1 370 ? -11.219 20.328 -17.828 1 71.44 370 PHE A C 1
ATOM 2956 O O . PHE A 1 370 ? -10.75 19.812 -18.844 1 71.44 370 PHE A O 1
ATOM 2963 N N . PRO A 1 371 ? -12.617 20.266 -17.75 1 69.5 371 PRO A N 1
ATOM 2964 C CA . PRO A 1 371 ? -13.367 20.844 -16.625 1 69.5 371 PRO A CA 1
ATOM 2965 C C . PRO A 1 371 ? -13.305 19.969 -15.367 1 69.5 371 PRO A C 1
ATOM 2967 O O . PRO A 1 371 ? -13.109 18.75 -15.461 1 69.5 371 PRO A O 1
ATOM 2970 N N . ARG A 1 372 ? -13.453 20.734 -14.367 1 70.94 372 ARG A N 1
ATOM 2971 C CA . ARG A 1 372 ? -13.312 20.062 -13.086 1 70.94 372 ARG A CA 1
ATOM 2972 C C . ARG A 1 372 ? -14.414 19.031 -12.891 1 70.94 372 ARG A C 1
ATOM 2974 O O . ARG A 1 372 ? -15.594 19.328 -13.07 1 70.94 372 ARG A O 1
ATOM 2981 N N . GLU A 1 373 ? -13.953 17.812 -12.891 1 71.5 373 GLU A N 1
ATOM 2982 C CA . GLU A 1 373 ? -14.852 16.75 -12.469 1 71.5 373 GLU A CA 1
ATOM 2983 C C . GLU A 1 373 ? -14.547 16.297 -11.047 1 71.5 373 GLU A C 1
ATOM 2985 O O . GLU A 1 373 ? -13.625 16.797 -10.414 1 71.5 373 GLU A O 1
ATOM 2990 N N . GLY A 1 374 ? -15.453 15.617 -10.453 1 72.44 374 GLY A N 1
ATOM 2991 C CA . GLY A 1 374 ? -15.203 15.086 -9.117 1 72.44 374 GLY A CA 1
ATOM 2992 C C . GLY A 1 374 ? -13.844 14.414 -8.992 1 72.44 374 GLY A C 1
ATOM 2993 O O . GLY A 1 374 ? -13.328 13.859 -9.961 1 72.44 374 GLY A O 1
ATOM 2994 N N . LEU A 1 375 ? -13.07 14.641 -7.945 1 76.06 375 LEU A N 1
ATOM 2995 C CA . LEU A 1 375 ? -11.727 14.125 -7.707 1 76.06 375 LEU A CA 1
ATOM 2996 C C . LEU A 1 375 ? -11.664 12.633 -8.008 1 76.06 375 LEU A C 1
ATOM 2998 O O . LEU A 1 375 ? -10.648 12.141 -8.516 1 76.06 375 LEU A O 1
ATOM 3002 N N . SER A 1 376 ? -12.727 11.961 -7.805 1 73.69 376 SER A N 1
ATOM 3003 C CA . SER A 1 376 ? -12.734 10.516 -7.969 1 73.69 376 SER A CA 1
ATOM 3004 C C . SER A 1 376 ? -12.703 10.125 -9.445 1 73.69 376 SER A C 1
ATOM 3006 O O . SER A 1 376 ? -12.438 8.969 -9.781 1 73.69 376 SER A O 1
ATOM 3008 N N . SER A 1 377 ? -12.859 11.086 -10.227 1 77.12 377 SER A N 1
ATOM 3009 C CA . SER A 1 377 ? -12.836 10.805 -11.656 1 77.12 377 SER A CA 1
ATOM 3010 C C . SER A 1 377 ? -11.406 10.781 -12.188 1 77.12 377 SER A C 1
ATOM 3012 O O . SER A 1 377 ? -11.125 10.133 -13.195 1 77.12 377 SER A O 1
ATOM 3014 N N . HIS A 1 378 ? -10.578 11.492 -11.492 1 83.81 378 HIS A N 1
ATOM 3015 C CA . HIS A 1 378 ? -9.227 11.562 -12.031 1 83.81 378 HIS A CA 1
ATOM 3016 C C . HIS A 1 378 ? -8.227 10.883 -11.102 1 83.81 378 HIS A C 1
ATOM 3018 O O . HIS A 1 378 ? -7.133 10.508 -11.523 1 83.81 378 HIS A O 1
ATOM 3024 N N . VAL A 1 379 ? -8.539 10.812 -9.875 1 89.94 379 VAL A N 1
ATOM 3025 C CA . VAL A 1 379 ? -7.676 10.117 -8.922 1 89.94 379 VAL A CA 1
ATOM 3026 C C . VAL A 1 379 ? -8.203 8.703 -8.68 1 89.94 379 VAL A C 1
ATOM 3028 O O . VAL A 1 379 ? -9.391 8.516 -8.438 1 89.94 379 VAL A O 1
ATOM 3031 N N . THR A 1 380 ? -7.32 7.703 -8.758 1 91.94 380 THR A N 1
ATOM 3032 C CA . THR A 1 380 ? -7.73 6.316 -8.562 1 91.94 380 THR A CA 1
ATOM 3033 C C . THR A 1 380 ? -7.738 5.957 -7.082 1 91.94 380 THR A C 1
ATOM 3035 O O . THR A 1 380 ? -6.992 6.539 -6.293 1 91.94 380 THR A O 1
ATOM 3038 N N . LEU A 1 381 ? -8.547 5.066 -6.711 1 93.25 381 LEU A N 1
ATOM 3039 C CA . LEU A 1 381 ? -8.57 4.562 -5.344 1 93.25 381 LEU A CA 1
ATOM 3040 C C . LEU A 1 381 ? -7.23 3.934 -4.977 1 93.25 381 LEU A C 1
ATOM 3042 O O . LEU A 1 381 ? -6.789 4.023 -3.828 1 93.25 381 LEU A O 1
ATOM 3046 N N . SER A 1 382 ? -6.539 3.307 -5.961 1 92.19 382 SER A N 1
ATOM 3047 C CA . SER A 1 382 ? -5.242 2.688 -5.715 1 92.19 382 SER A CA 1
ATOM 3048 C C . SER A 1 382 ? -4.215 3.719 -5.262 1 92.19 382 SER A C 1
ATOM 3050 O O . SER A 1 382 ? -3.377 3.436 -4.402 1 92.19 382 SER A O 1
ATOM 3052 N N . PHE A 1 383 ? -4.289 4.914 -5.812 1 94.12 383 PHE A N 1
ATOM 3053 C CA . PHE A 1 383 ? -3.389 5.984 -5.402 1 94.12 383 PHE A CA 1
ATOM 3054 C C . PHE A 1 383 ? -3.688 6.43 -3.975 1 94.12 383 PHE A C 1
ATOM 3056 O O . PHE A 1 383 ? -2.773 6.57 -3.158 1 94.12 383 PHE A O 1
ATOM 3063 N N . ALA A 1 384 ? -4.973 6.68 -3.766 1 96.12 384 ALA A N 1
ATOM 3064 C CA . ALA A 1 384 ? -5.379 7.098 -2.426 1 96.12 384 ALA A CA 1
ATOM 3065 C C . ALA A 1 384 ? -4.957 6.074 -1.379 1 96.12 384 ALA A C 1
ATOM 3067 O O . ALA A 1 384 ? -4.441 6.434 -0.318 1 96.12 384 ALA A O 1
ATOM 3068 N N . GLU A 1 385 ? -5.199 4.805 -1.727 1 96.5 385 GLU A N 1
ATOM 3069 C CA . GLU A 1 385 ? -4.832 3.73 -0.807 1 96.5 385 GLU A CA 1
ATOM 3070 C C . GLU A 1 385 ? -3.322 3.67 -0.604 1 96.5 385 GLU A C 1
ATOM 3072 O O . GLU A 1 385 ? -2.85 3.426 0.509 1 96.5 385 GLU A O 1
ATOM 3077 N N . TYR A 1 386 ? -2.602 3.857 -1.624 1 95.31 386 TYR A N 1
ATOM 3078 C CA . TYR A 1 386 ? -1.146 3.854 -1.546 1 95.31 386 TYR A CA 1
ATOM 3079 C C . TYR A 1 386 ? -0.645 4.953 -0.619 1 95.31 386 TYR A C 1
ATOM 3081 O O . TYR A 1 386 ? 0.227 4.719 0.221 1 95.31 386 TYR A O 1
ATOM 3089 N N . LYS A 1 387 ? -1.125 6.145 -0.782 1 96.81 387 LYS A N 1
ATOM 3090 C CA . LYS A 1 387 ? -0.708 7.27 0.049 1 96.81 387 LYS A CA 1
ATOM 3091 C C . LYS A 1 387 ? -1.16 7.086 1.494 1 96.81 387 LYS A C 1
ATOM 3093 O O . LYS A 1 387 ? -0.451 7.469 2.426 1 96.81 387 LYS A O 1
ATOM 3098 N N . TYR A 1 388 ? -2.393 6.551 1.636 1 97.38 388 TYR A N 1
ATOM 3099 C CA . TYR A 1 388 ? -2.887 6.227 2.969 1 97.38 388 TYR A CA 1
ATOM 3100 C C . TYR A 1 388 ? -1.949 5.254 3.678 1 97.38 388 TYR A C 1
ATOM 3102 O O . TYR A 1 388 ? -1.574 5.473 4.832 1 97.38 388 TYR A O 1
ATOM 3110 N N . ARG A 1 389 ? -1.483 4.223 2.957 1 95.56 389 ARG A N 1
ATOM 3111 C CA . ARG A 1 389 ? -0.557 3.234 3.5 1 95.56 389 ARG A CA 1
ATOM 3112 C C . ARG A 1 389 ? 0.801 3.863 3.797 1 95.56 389 ARG A C 1
ATOM 3114 O O . ARG A 1 389 ? 1.462 3.498 4.77 1 95.56 389 ARG A O 1
ATOM 3121 N N . GLU A 1 390 ? 1.23 4.699 2.93 1 95.62 390 GLU A N 1
ATOM 3122 C CA . GLU A 1 390 ? 2.504 5.383 3.123 1 95.62 390 GLU A CA 1
ATOM 3123 C C . GLU A 1 390 ? 2.5 6.207 4.406 1 95.62 390 GLU A C 1
ATOM 3125 O O . GLU A 1 390 ? 3.467 6.184 5.172 1 95.62 390 GLU A O 1
ATOM 3130 N N . LEU A 1 391 ? 1.4 6.922 4.645 1 97 391 LEU A N 1
ATOM 3131 C CA . LEU A 1 391 ? 1.28 7.754 5.84 1 97 391 LEU A CA 1
ATOM 3132 C C . LEU A 1 391 ? 1.306 6.895 7.102 1 97 391 LEU A C 1
ATOM 3134 O O . LEU A 1 391 ? 1.974 7.242 8.078 1 97 391 LEU A O 1
ATOM 3138 N N . ILE A 1 392 ? 0.583 5.816 7.039 1 95.12 392 ILE A N 1
ATOM 3139 C CA . ILE A 1 392 ? 0.507 4.934 8.195 1 95.12 392 ILE A CA 1
ATOM 3140 C C . ILE A 1 392 ? 1.884 4.336 8.484 1 95.12 392 ILE A C 1
ATOM 3142 O O . ILE A 1 392 ? 2.322 4.297 9.641 1 95.12 392 ILE A O 1
ATOM 3146 N N . ALA A 1 393 ? 2.557 3.879 7.43 1 91.19 393 ALA A N 1
ATOM 3147 C CA . ALA A 1 393 ? 3.889 3.301 7.586 1 91.19 393 ALA A CA 1
ATOM 3148 C C . ALA A 1 393 ? 4.875 4.336 8.125 1 91.19 393 ALA A C 1
ATOM 3150 O O . ALA A 1 393 ? 5.699 4.023 8.984 1 91.19 393 ALA A O 1
ATOM 3151 N N . TRP A 1 394 ? 4.801 5.492 7.602 1 93.38 394 TRP A N 1
ATOM 3152 C CA . TRP A 1 394 ? 5.672 6.574 8.047 1 93.38 394 TRP A CA 1
ATOM 3153 C C . TRP A 1 394 ? 5.414 6.914 9.508 1 93.38 394 TRP A C 1
ATOM 3155 O O . TRP A 1 394 ? 6.352 7.137 10.281 1 93.38 394 TRP A O 1
ATOM 3165 N N . ALA A 1 395 ? 4.148 6.98 9.891 1 92.94 395 ALA A N 1
ATOM 3166 C CA . ALA A 1 395 ? 3.789 7.316 11.266 1 92.94 395 ALA A CA 1
ATOM 3167 C C . ALA A 1 395 ? 4.391 6.32 12.25 1 92.94 395 ALA A C 1
ATOM 3169 O O . ALA A 1 395 ? 4.695 6.672 13.391 1 92.94 395 ALA A O 1
ATOM 3170 N N . GLU A 1 396 ? 4.609 5.168 11.773 1 85.69 396 GLU A N 1
ATOM 3171 C CA . GLU A 1 396 ? 5.18 4.133 12.633 1 85.69 396 GLU A CA 1
ATOM 3172 C C . GLU A 1 396 ? 6.664 4.387 12.891 1 85.69 396 GLU A C 1
ATOM 3174 O O . GLU A 1 396 ? 7.25 3.789 13.797 1 85.69 396 GLU A O 1
ATOM 3179 N N . THR A 1 397 ? 7.211 5.285 12.203 1 83.5 397 THR A N 1
ATOM 3180 C CA . THR A 1 397 ? 8.633 5.59 12.359 1 83.5 397 THR A CA 1
ATOM 3181 C C . THR A 1 397 ? 8.82 6.84 13.211 1 83.5 397 THR A C 1
ATOM 3183 O O . THR A 1 397 ? 9.945 7.324 13.367 1 83.5 397 THR A O 1
ATOM 3186 N N . LEU A 1 398 ? 7.758 7.363 13.758 1 87.62 398 LEU A N 1
ATOM 3187 C CA . LEU A 1 398 ? 7.852 8.578 14.57 1 87.62 398 LEU A CA 1
ATOM 3188 C C . LEU A 1 398 ? 8.75 8.352 15.781 1 87.62 398 LEU A C 1
ATOM 3190 O O . LEU A 1 398 ? 8.695 7.289 16.406 1 87.62 398 LEU A O 1
ATOM 3194 N N . PRO A 1 399 ? 9.602 9.305 16.078 1 82.38 399 PRO A N 1
ATOM 3195 C CA . PRO A 1 399 ? 10.375 9.203 17.312 1 82.38 399 PRO A CA 1
ATOM 3196 C C . PRO A 1 399 ? 9.492 9.266 18.562 1 82.38 399 PRO A C 1
ATOM 3198 O O . PRO A 1 399 ? 8.367 9.766 18.5 1 82.38 399 PRO A O 1
ATOM 3201 N N . PRO A 1 400 ? 9.984 8.805 19.641 1 78.62 400 PRO A N 1
ATOM 3202 C CA . PRO A 1 400 ? 9.195 8.758 20.875 1 78.62 400 PRO A CA 1
ATOM 3203 C C . PRO A 1 400 ? 8.68 10.133 21.297 1 78.62 400 PRO A C 1
ATOM 3205 O O . PRO A 1 400 ? 7.586 10.242 21.844 1 78.62 400 PRO A O 1
ATOM 3208 N N . SER A 1 401 ? 9.414 11.156 20.969 1 83.5 401 SER A N 1
ATOM 3209 C CA . SER A 1 401 ? 9.031 12.508 21.359 1 83.5 401 SER A CA 1
ATOM 3210 C C . SER A 1 401 ? 7.793 12.969 20.594 1 83.5 401 SER A C 1
ATOM 3212 O O . SER A 1 401 ? 7.141 13.938 20.984 1 83.5 401 SER A O 1
ATOM 3214 N N . MET A 1 402 ? 7.465 12.234 19.578 1 90.88 402 MET A N 1
ATOM 3215 C CA . MET A 1 402 ? 6.363 12.664 18.719 1 90.88 402 MET A CA 1
ATOM 3216 C C . MET A 1 402 ? 5.168 11.734 18.859 1 90.88 402 MET A C 1
ATOM 3218 O O . MET A 1 402 ? 4.195 11.836 18.109 1 90.88 402 MET A O 1
ATOM 3222 N N . VAL A 1 403 ? 5.297 10.852 19.812 1 85.88 403 VAL A N 1
ATOM 3223 C CA . VAL A 1 403 ? 4.188 9.945 20.078 1 85.88 403 VAL A CA 1
ATOM 3224 C C . VAL A 1 403 ? 3.156 10.633 20.969 1 85.88 403 VAL A C 1
ATOM 3226 O O . VAL A 1 403 ? 3.516 11.367 21.891 1 85.88 403 VAL A O 1
ATOM 3229 N N . ARG A 1 404 ? 1.948 10.438 20.625 1 87.38 404 ARG A N 1
ATOM 3230 C CA . ARG A 1 404 ? 0.86 11.023 21.391 1 87.38 404 ARG A CA 1
ATOM 3231 C C . ARG A 1 404 ? 0.832 10.469 22.812 1 87.38 404 ARG A C 1
ATOM 3233 O O . ARG A 1 404 ? 0.76 9.25 23 1 87.38 404 ARG A O 1
ATOM 3240 N N . SER A 1 405 ? 0.995 11.375 23.719 1 77.5 405 SER A N 1
ATOM 3241 C CA . SER A 1 405 ? 0.943 11 25.125 1 77.5 405 SER A CA 1
ATOM 3242 C C . SER A 1 405 ? 0.375 12.133 25.984 1 77.5 405 SER A C 1
ATOM 3244 O O . SER A 1 405 ? 0.165 13.242 25.5 1 77.5 405 SER A O 1
ATOM 3246 N N . GLU A 1 406 ? 0.171 11.875 27.219 1 75.25 406 GLU A N 1
ATOM 3247 C CA . GLU A 1 406 ? -0.36 12.867 28.141 1 75.25 406 GLU A CA 1
ATOM 3248 C C . GLU A 1 406 ? 0.642 14 28.375 1 75.25 406 GLU A C 1
ATOM 3250 O O . GLU A 1 406 ? 0.256 15.117 28.719 1 75.25 406 GLU A O 1
ATOM 3255 N N . GLN A 1 407 ? 1.774 13.641 28.109 1 77.94 407 GLN A N 1
ATOM 3256 C CA . GLN A 1 407 ? 2.83 14.602 28.406 1 77.94 407 GLN A CA 1
ATOM 3257 C C . GLN A 1 407 ? 3.33 15.273 27.125 1 77.94 407 GLN A C 1
ATOM 3259 O O . GLN A 1 407 ? 4.254 16.094 27.172 1 77.94 407 GLN A O 1
ATOM 3264 N N . SER A 1 408 ? 2.67 15.031 26.109 1 84.94 408 SER A N 1
ATOM 3265 C CA . SER A 1 408 ? 3.117 15.594 24.844 1 84.94 408 SER A CA 1
ATOM 3266 C C . SER A 1 408 ? 2.854 17.094 24.781 1 84.94 408 SER A C 1
ATOM 3268 O O . SER A 1 408 ? 1.816 17.562 25.25 1 84.94 408 SER A O 1
ATOM 3270 N N . PRO A 1 409 ? 3.863 17.828 24.312 1 88.5 409 PRO A N 1
ATOM 3271 C CA . PRO A 1 409 ? 3.598 19.25 24.109 1 88.5 409 PRO A CA 1
ATOM 3272 C C . PRO A 1 409 ? 2.484 19.5 23.094 1 88.5 409 PRO A C 1
ATOM 3274 O O . PRO A 1 409 ? 2.1 18.594 22.359 1 88.5 409 PRO A O 1
ATOM 3277 N N . HIS A 1 410 ? 1.948 20.719 23.062 1 91.81 410 HIS A N 1
ATOM 3278 C CA . HIS A 1 410 ? 0.789 21.062 22.25 1 91.81 410 HIS A CA 1
ATOM 3279 C C . HIS A 1 410 ? 1.073 20.844 20.766 1 91.81 410 HIS A C 1
ATOM 3281 O O . HIS A 1 410 ? 0.196 20.406 20.016 1 91.81 410 HIS A O 1
ATOM 3287 N N . HIS A 1 411 ? 2.293 21.188 20.344 1 92.56 411 HIS A N 1
ATOM 3288 C CA . HIS A 1 411 ? 2.6 21.125 18.922 1 92.56 411 HIS A CA 1
ATOM 3289 C C . HIS A 1 411 ? 2.639 19.672 18.438 1 92.56 411 HIS A C 1
ATOM 3291 O O . HIS A 1 411 ? 2.398 19.406 17.25 1 92.56 411 HIS A O 1
ATOM 3297 N N . VAL A 1 412 ? 2.883 18.719 19.328 1 93.12 412 VAL A N 1
ATOM 3298 C CA . VAL A 1 412 ? 2.822 17.297 18.953 1 93.12 412 VAL A CA 1
ATOM 3299 C C . VAL A 1 412 ? 1.377 16.906 18.672 1 93.12 412 VAL A C 1
ATOM 3301 O O . VAL A 1 412 ? 1.109 16.156 17.734 1 93.12 412 VAL A O 1
ATOM 3304 N N . LEU A 1 413 ? 0.459 17.391 19.422 1 94.25 413 LEU A N 1
ATOM 3305 C CA . LEU A 1 413 ? -0.95 17.094 19.188 1 94.25 413 LEU A CA 1
ATOM 3306 C C . LEU A 1 413 ? -1.429 17.719 17.875 1 94.25 413 LEU A C 1
ATOM 3308 O O . LEU A 1 413 ? -2.248 17.125 17.172 1 94.25 413 LEU A O 1
ATOM 3312 N N . VAL A 1 414 ? -0.932 18.891 17.656 1 96.12 414 VAL A N 1
ATOM 3313 C CA . VAL A 1 414 ? -1.307 19.547 16.406 1 96.12 414 VAL A CA 1
ATOM 3314 C C . VAL A 1 414 ? -0.819 18.719 15.219 1 96.12 414 VAL A C 1
ATOM 3316 O O . VAL A 1 414 ? -1.511 18.609 14.203 1 96.12 414 VAL A O 1
ATOM 3319 N N . PHE A 1 415 ? 0.37 18.188 15.398 1 96.44 415 PHE A N 1
ATOM 3320 C CA . PHE A 1 415 ? 0.862 17.281 14.359 1 96.44 415 PHE A CA 1
ATOM 3321 C C . PHE A 1 415 ? -0.12 16.141 14.125 1 96.44 415 PHE A C 1
ATOM 3323 O O . PHE A 1 415 ? -0.453 15.828 12.977 1 96.44 415 PHE A O 1
ATOM 3330 N N . HIS A 1 416 ? -0.553 15.516 15.094 1 97.12 416 HIS A N 1
ATOM 3331 C CA . HIS A 1 416 ? -1.472 14.391 14.969 1 97.12 416 HIS A CA 1
ATOM 3332 C C . HIS A 1 416 ? -2.812 14.836 14.391 1 97.12 416 HIS A C 1
ATOM 3334 O O . HIS A 1 416 ? -3.463 14.086 13.664 1 97.12 416 HIS A O 1
ATOM 3340 N N . ILE A 1 417 ? -3.213 16 14.734 1 97.69 417 ILE A N 1
ATOM 3341 C CA . ILE A 1 417 ? -4.41 16.578 14.125 1 97.69 417 ILE A CA 1
ATOM 3342 C C . ILE A 1 417 ? -4.219 16.703 12.617 1 97.69 417 ILE A C 1
ATOM 3344 O O . ILE A 1 417 ? -5.07 16.266 11.836 1 97.69 417 ILE A O 1
ATOM 3348 N N . TRP A 1 418 ? -3.074 17.266 12.273 1 98.25 418 TRP A N 1
ATOM 3349 C CA . TRP A 1 418 ? -2.789 17.422 10.852 1 98.25 418 TRP A CA 1
ATOM 3350 C C . TRP A 1 418 ? -2.711 16.078 10.148 1 98.25 418 TRP A C 1
ATOM 3352 O O . TRP A 1 418 ? -3.115 15.945 8.992 1 98.25 418 TRP A O 1
ATOM 3362 N N . LEU A 1 419 ? -2.178 15.102 10.812 1 98.12 419 LEU A N 1
ATOM 3363 C CA . LEU A 1 419 ? -2.08 13.75 10.258 1 98.12 419 LEU A CA 1
ATOM 3364 C C . LEU A 1 419 ? -3.459 13.219 9.883 1 98.12 419 LEU A C 1
ATOM 3366 O O . LEU A 1 419 ? -3.664 12.758 8.758 1 98.12 419 LEU A O 1
ATOM 3370 N N . HIS A 1 420 ? -4.34 13.336 10.758 1 98.19 420 HIS A N 1
ATOM 3371 C CA . HIS A 1 420 ? -5.664 12.773 10.508 1 98.19 420 HIS A CA 1
ATOM 3372 C C . HIS A 1 420 ? -6.457 13.648 9.539 1 98.19 420 HIS A C 1
ATOM 3374 O O . HIS A 1 420 ? -7.258 13.133 8.75 1 98.19 420 HIS A O 1
ATOM 3380 N N . VAL A 1 421 ? -6.223 14.93 9.555 1 98.12 421 VAL A N 1
ATOM 3381 C CA . VAL A 1 421 ? -6.836 15.797 8.555 1 98.12 421 VAL A CA 1
ATOM 3382 C C . VAL A 1 421 ? -6.363 15.391 7.164 1 98.12 421 VAL A C 1
ATOM 3384 O O . VAL A 1 421 ? -7.156 15.352 6.219 1 98.12 421 VAL A O 1
ATOM 3387 N N . ALA A 1 422 ? -5.105 15.133 7.105 1 98.25 422 ALA A N 1
ATOM 3388 C CA . ALA A 1 422 ? -4.551 14.695 5.828 1 98.25 422 ALA A CA 1
ATOM 3389 C C . ALA A 1 422 ? -5.18 13.383 5.375 1 98.25 422 ALA A C 1
ATOM 3391 O O . ALA A 1 422 ? -5.516 13.219 4.203 1 98.25 422 ALA A O 1
ATOM 3392 N N . ILE A 1 423 ? -5.301 12.469 6.285 1 98.19 423 ILE A N 1
ATOM 3393 C CA . ILE A 1 423 ? -5.895 11.18 5.969 1 98.19 423 ILE A CA 1
ATOM 3394 C C . ILE A 1 423 ? -7.332 11.375 5.488 1 98.19 423 ILE A C 1
ATOM 3396 O O . ILE A 1 423 ? -7.75 10.773 4.5 1 98.19 423 ILE A O 1
ATOM 3400 N N . LEU A 1 424 ? -8.055 12.211 6.16 1 97.44 424 LEU A N 1
ATOM 3401 C CA . LEU A 1 424 ? -9.422 12.484 5.754 1 97.44 424 LEU A CA 1
ATOM 3402 C C . LEU A 1 424 ? -9.469 13.094 4.355 1 97.44 424 LEU A C 1
ATOM 3404 O O . LEU A 1 424 ? -10.32 12.734 3.543 1 97.44 424 LEU A O 1
ATOM 3408 N N . SER A 1 425 ? -8.555 13.961 4.121 1 95.62 425 SER A N 1
ATOM 3409 C CA . SER A 1 425 ? -8.508 14.617 2.816 1 95.62 425 SER A CA 1
ATOM 3410 C C . SER A 1 425 ? -8.227 13.609 1.703 1 95.62 425 SER A C 1
ATOM 3412 O O . SER A 1 425 ? -8.727 13.758 0.588 1 95.62 425 SER A O 1
ATOM 3414 N N . ILE A 1 426 ? -7.484 12.625 1.972 1 96.69 426 ILE A N 1
ATOM 3415 C CA . ILE A 1 426 ? -7.102 11.617 0.991 1 96.69 426 ILE A CA 1
ATOM 3416 C C . ILE A 1 426 ? -8.281 10.695 0.706 1 96.69 426 ILE A C 1
ATOM 3418 O O . ILE A 1 426 ? -8.531 10.328 -0.445 1 96.69 426 ILE A O 1
ATOM 3422 N N . LEU A 1 427 ? -9.039 10.375 1.716 1 96.44 427 LEU A N 1
ATOM 3423 C CA . LEU A 1 427 ? -10.016 9.297 1.607 1 96.44 427 LEU A CA 1
ATOM 3424 C C . LEU A 1 427 ? -11.398 9.852 1.281 1 96.44 427 LEU A C 1
ATOM 3426 O O . LEU A 1 427 ? -12.242 9.141 0.723 1 96.44 427 LEU A O 1
ATOM 3430 N N . ARG A 1 428 ? -11.68 11.07 1.561 1 93.06 428 ARG A N 1
ATOM 3431 C CA . ARG A 1 428 ? -13.016 11.664 1.498 1 93.06 428 ARG A CA 1
ATOM 3432 C C . ARG A 1 428 ? -13.609 11.523 0.102 1 93.06 428 ARG A C 1
ATOM 3434 O O . ARG A 1 428 ? -14.781 11.156 -0.043 1 93.06 428 ARG A O 1
ATOM 3441 N N . PRO A 1 429 ? -12.906 11.766 -0.949 1 91.19 429 PRO A N 1
ATOM 3442 C CA . PRO A 1 429 ? -13.484 11.695 -2.293 1 91.19 429 PRO A CA 1
ATOM 3443 C C . PRO A 1 429 ? -14.055 10.32 -2.619 1 91.19 429 PRO A C 1
ATOM 3445 O O . PRO A 1 429 ? -14.859 10.18 -3.541 1 91.19 429 PRO A O 1
ATOM 3448 N N . PHE A 1 430 ? -13.711 9.328 -1.869 1 93.06 430 PHE A N 1
ATOM 3449 C CA . PHE A 1 430 ? -14.094 7.965 -2.215 1 93.06 430 PHE A CA 1
ATOM 3450 C C . PHE A 1 430 ? -15.164 7.445 -1.26 1 93.06 430 PHE A C 1
ATOM 3452 O O . PHE A 1 430 ? -15.648 6.324 -1.419 1 93.06 430 PHE A O 1
ATOM 3459 N N . THR A 1 431 ? -15.492 8.211 -0.281 1 90.19 431 THR A N 1
ATOM 3460 C CA . THR A 1 431 ? -16.422 7.738 0.741 1 90.19 431 THR A CA 1
ATOM 3461 C C . THR A 1 431 ? -17.828 7.625 0.179 1 90.19 431 THR A C 1
ATOM 3463 O O . THR A 1 431 ? -18.547 6.668 0.479 1 90.19 431 THR A O 1
ATOM 3466 N N . VAL A 1 432 ? -18.188 8.625 -0.608 1 80.62 432 VAL A N 1
ATOM 3467 C CA . VAL A 1 432 ? -19.531 8.594 -1.178 1 80.62 432 VAL A CA 1
ATOM 3468 C C . VAL A 1 432 ? -19.672 7.387 -2.107 1 80.62 432 VAL A C 1
ATOM 3470 O O . VAL A 1 432 ? -20.656 6.648 -2.031 1 80.62 432 VAL A O 1
ATOM 3473 N N . ARG A 1 433 ? -18.719 7.188 -2.939 1 81.06 433 ARG A N 1
ATOM 3474 C CA . ARG A 1 433 ? -18.734 6.043 -3.848 1 81.06 433 ARG A CA 1
ATOM 3475 C C . ARG A 1 433 ? -18.734 4.73 -3.072 1 81.06 433 ARG A C 1
ATOM 3477 O O . ARG A 1 433 ? -19.359 3.756 -3.494 1 81.06 433 ARG A O 1
ATOM 3484 N N . ALA A 1 434 ? -18.016 4.727 -2.062 1 83.69 434 ALA A N 1
ATOM 3485 C CA . ALA A 1 434 ? -17.922 3.52 -1.247 1 83.69 434 ALA A CA 1
ATOM 3486 C C . ALA A 1 434 ? -19.266 3.193 -0.606 1 83.69 434 ALA A C 1
ATOM 3488 O O . ALA A 1 434 ? -19.625 2.021 -0.454 1 83.69 434 ALA A O 1
ATOM 3489 N N . ARG A 1 435 ? -20 4.168 -0.257 1 78.5 435 ARG A N 1
ATOM 3490 C CA . ARG A 1 435 ? -21.297 3.973 0.396 1 78.5 435 ARG A CA 1
ATOM 3491 C C . ARG A 1 435 ? -22.375 3.596 -0.617 1 78.5 435 ARG A C 1
ATOM 3493 O O . ARG A 1 435 ? -23.25 2.779 -0.326 1 78.5 435 ARG A O 1
ATOM 3500 N N . ASP A 1 436 ? -22.203 4.172 -1.768 1 76.25 436 ASP A N 1
ATOM 3501 C CA . ASP A 1 436 ? -23.281 4.047 -2.752 1 76.25 436 ASP A CA 1
ATOM 3502 C C . ASP A 1 436 ? -23.031 2.857 -3.68 1 76.25 436 ASP A C 1
ATOM 3504 O O . ASP A 1 436 ? -23.953 2.373 -4.336 1 76.25 436 ASP A O 1
ATOM 3508 N N . SER A 1 437 ? -21.875 2.363 -3.732 1 75.31 437 SER A N 1
ATOM 3509 C CA . SER A 1 437 ? -21.562 1.299 -4.68 1 75.31 437 SER A CA 1
ATOM 3510 C C . SER A 1 437 ? -22.141 -0.036 -4.223 1 75.31 437 SER A C 1
ATOM 3512 O O . SER A 1 437 ? -22.078 -0.372 -3.037 1 75.31 437 SER A O 1
ATOM 3514 N N . PRO A 1 438 ? -22.828 -0.59 -5.156 1 70.81 438 PRO A N 1
ATOM 3515 C CA . PRO A 1 438 ? -23.344 -1.92 -4.824 1 70.81 438 PRO A CA 1
ATOM 3516 C C . PRO A 1 438 ? -22.234 -2.922 -4.512 1 70.81 438 PRO A C 1
ATOM 3518 O O . PRO A 1 438 ? -22.438 -3.838 -3.709 1 70.81 438 PRO A O 1
ATOM 3521 N N . LYS A 1 439 ? -21.172 -2.709 -5.168 1 72.69 439 LYS A N 1
ATOM 3522 C CA . LYS A 1 439 ? -20.016 -3.541 -4.863 1 72.69 439 LYS A CA 1
ATOM 3523 C C . LYS A 1 439 ? -19.094 -2.861 -3.852 1 72.69 439 LYS A C 1
ATOM 3525 O O . LYS A 1 439 ? -18.75 -1.69 -4.012 1 72.69 439 LYS A O 1
ATOM 3530 N N . PRO A 1 440 ? -18.891 -3.521 -2.812 1 77.69 440 PRO A N 1
ATOM 3531 C CA . PRO A 1 440 ? -18.047 -2.902 -1.788 1 77.69 440 PRO A CA 1
ATOM 3532 C C . PRO A 1 440 ? -16.672 -2.516 -2.314 1 77.69 440 PRO A C 1
ATOM 3534 O O . PRO A 1 440 ? -16 -3.33 -2.953 1 77.69 440 PRO A O 1
ATOM 3537 N N . LEU A 1 441 ? -16.453 -1.224 -2.238 1 86.81 441 LEU A N 1
ATOM 3538 C CA . LEU A 1 441 ? -15.094 -0.762 -2.543 1 86.81 441 LEU A CA 1
ATOM 3539 C C . LEU A 1 441 ? -14.117 -1.174 -1.446 1 86.81 441 LEU A C 1
ATOM 3541 O O . LEU A 1 441 ? -14.25 -0.74 -0.3 1 86.81 441 LEU A O 1
ATOM 3545 N N . ARG A 1 442 ? -13.242 -2.031 -1.776 1 89.25 442 ARG A N 1
ATOM 3546 C CA . ARG A 1 442 ? -12.344 -2.588 -0.767 1 89.25 442 ARG A CA 1
ATOM 3547 C C . ARG A 1 442 ? -10.938 -2.006 -0.899 1 89.25 442 ARG A C 1
ATOM 3549 O O . ARG A 1 442 ? -10.453 -1.804 -2.012 1 89.25 442 ARG A O 1
ATOM 3556 N N . LEU A 1 443 ? -10.383 -1.674 0.257 1 93.62 443 LEU A N 1
ATOM 3557 C CA . LEU A 1 443 ? -8.953 -1.4 0.288 1 93.62 443 LEU A CA 1
ATOM 3558 C C . LEU A 1 443 ? -8.148 -2.695 0.216 1 93.62 443 LEU A C 1
ATOM 3560 O O . LEU A 1 443 ? -8.219 -3.525 1.124 1 93.62 443 LEU A O 1
ATOM 3564 N N . LYS A 1 444 ? -7.328 -2.832 -0.729 1 92.12 444 LYS A N 1
ATOM 3565 C CA . LYS A 1 444 ? -6.75 -4.121 -1.091 1 92.12 444 LYS A CA 1
ATOM 3566 C C . LYS A 1 444 ? -5.512 -4.422 -0.252 1 92.12 444 LYS A C 1
ATOM 3568 O O . LYS A 1 444 ? -5.051 -5.566 -0.201 1 92.12 444 LYS A O 1
ATOM 3573 N N . THR A 1 445 ? -4.945 -3.496 0.408 1 93.62 445 THR A N 1
ATOM 3574 C CA . THR A 1 445 ? -3.67 -3.686 1.088 1 93.62 445 THR A CA 1
ATOM 3575 C C . THR A 1 445 ? -3.883 -3.941 2.576 1 93.62 445 THR A C 1
ATOM 3577 O O . THR A 1 445 ? -2.934 -3.896 3.363 1 93.62 445 THR A O 1
ATOM 3580 N N . PHE A 1 446 ? -5.129 -4.129 2.947 1 91.44 446 PHE A N 1
ATOM 3581 C CA . PHE A 1 446 ? -5.473 -4.477 4.32 1 91.44 446 PHE A CA 1
ATOM 3582 C C . PHE A 1 446 ? -6.117 -5.855 4.387 1 91.44 446 PHE A C 1
ATOM 3584 O O . PHE A 1 446 ? -6.949 -6.199 3.545 1 91.44 446 PHE A O 1
ATOM 3591 N N . PRO A 1 447 ? -5.77 -6.633 5.355 1 83.88 447 PRO A N 1
ATOM 3592 C CA . PRO A 1 447 ? -6.344 -7.973 5.484 1 83.88 447 PRO A CA 1
ATOM 3593 C C . PRO A 1 447 ? -7.824 -7.945 5.859 1 83.88 447 PRO A C 1
ATOM 3595 O O . PRO A 1 447 ? -8.57 -8.859 5.508 1 83.88 447 PRO A O 1
ATOM 3598 N N . CYS A 1 448 ? -8.25 -6.93 6.484 1 83.62 448 CYS A N 1
ATOM 3599 C CA . CYS A 1 448 ? -9.641 -6.832 6.906 1 83.62 448 CYS A CA 1
ATOM 3600 C C . CYS A 1 448 ? -10.578 -6.82 5.703 1 83.62 448 CYS A C 1
ATOM 3602 O O . CYS A 1 448 ? -10.438 -5.98 4.809 1 83.62 448 CYS A O 1
ATOM 3604 N N . LYS A 1 449 ? -11.547 -7.75 5.699 1 78.25 449 LYS A N 1
ATOM 3605 C CA . LYS A 1 449 ? -12.469 -7.891 4.574 1 78.25 449 LYS A CA 1
ATOM 3606 C C . LYS A 1 449 ? -13.375 -6.668 4.441 1 78.25 449 LYS A C 1
ATOM 3608 O O . LYS A 1 449 ? -13.812 -6.328 3.342 1 78.25 449 LYS A O 1
ATOM 3613 N N . ARG A 1 450 ? -13.609 -6.082 5.543 1 81.25 450 ARG A N 1
ATOM 3614 C CA . ARG A 1 450 ? -14.516 -4.941 5.539 1 81.25 450 ARG A CA 1
ATOM 3615 C C . ARG A 1 450 ? -13.75 -3.627 5.445 1 81.25 450 ARG A C 1
ATOM 3617 O O . ARG A 1 450 ? -14.25 -2.578 5.859 1 81.25 450 ARG A O 1
ATOM 3624 N N . SER A 1 451 ? -12.594 -3.709 4.914 1 90.88 451 SER A N 1
ATOM 3625 C CA . SER A 1 451 ? -11.797 -2.498 4.734 1 90.88 451 SER A CA 1
ATOM 3626 C C . SER A 1 451 ? -12.289 -1.69 3.537 1 90.88 451 SER A C 1
ATOM 3628 O O . SER A 1 451 ? -12.328 -2.199 2.416 1 90.88 451 SER A O 1
ATOM 3630 N N . SER A 1 452 ? -12.836 -0.549 3.779 1 93.25 452 SER A N 1
ATOM 3631 C CA . SER A 1 452 ? -13.305 0.385 2.76 1 93.25 452 SER A CA 1
ATOM 3632 C C . SER A 1 452 ? -12.812 1.8 3.037 1 93.25 452 SER A C 1
ATOM 3634 O O . SER A 1 452 ? -12.383 2.107 4.152 1 93.25 452 SER A O 1
ATOM 3636 N N . PRO A 1 453 ? -12.797 2.662 2.02 1 94.19 453 PRO A N 1
ATOM 3637 C CA . PRO A 1 453 ? -12.422 4.055 2.271 1 94.19 453 PRO A CA 1
ATOM 3638 C C . PRO A 1 453 ? -13.297 4.723 3.33 1 94.19 453 PRO A C 1
ATOM 3640 O O . PRO A 1 453 ? -12.805 5.523 4.125 1 94.19 453 PRO A O 1
ATOM 3643 N N . ASP A 1 454 ? -14.539 4.32 3.357 1 92.81 454 ASP A N 1
ATOM 3644 C CA . ASP A 1 454 ? -15.453 4.879 4.352 1 92.81 454 ASP A CA 1
ATOM 3645 C C . ASP A 1 454 ? -15.078 4.418 5.758 1 92.81 454 ASP A C 1
ATOM 3647 O O . ASP A 1 454 ? -15.109 5.207 6.703 1 92.81 454 ASP A O 1
ATOM 3651 N N . ALA A 1 455 ? -14.758 3.156 5.863 1 93.12 455 ALA A N 1
ATOM 3652 C CA . ALA A 1 455 ? -14.352 2.631 7.164 1 93.12 455 ALA A CA 1
ATOM 3653 C C . ALA A 1 455 ? -13.062 3.303 7.645 1 93.12 455 ALA A C 1
ATOM 3655 O O . ALA A 1 455 ? -12.93 3.627 8.828 1 93.12 455 ALA A O 1
ATOM 3656 N N . ALA A 1 456 ? -12.125 3.428 6.75 1 96.5 456 ALA A N 1
ATOM 3657 C CA . ALA A 1 456 ? -10.867 4.094 7.078 1 96.5 456 ALA A CA 1
ATOM 3658 C C . ALA A 1 456 ? -11.102 5.551 7.461 1 96.5 456 ALA A C 1
ATOM 3660 O O . ALA A 1 456 ? -10.492 6.059 8.406 1 96.5 456 ALA A O 1
ATOM 3661 N N . TYR A 1 457 ? -11.938 6.227 6.691 1 96.25 457 TYR A N 1
ATOM 3662 C CA . TYR A 1 457 ? -12.328 7.605 6.961 1 96.25 457 TYR A CA 1
ATOM 3663 C C . TYR A 1 457 ? -12.922 7.742 8.352 1 96.25 457 TYR A C 1
ATOM 3665 O O . TYR A 1 457 ? -12.531 8.625 9.125 1 96.25 457 TYR A O 1
ATOM 3673 N N . LYS A 1 458 ? -13.805 6.852 8.68 1 93.5 458 LYS A N 1
ATOM 3674 C CA . LYS A 1 458 ? -14.477 6.891 9.977 1 93.5 458 LYS A CA 1
ATOM 3675 C C . LYS A 1 458 ? -13.492 6.664 11.117 1 93.5 458 LYS A C 1
ATOM 3677 O O . LYS A 1 458 ? -13.602 7.297 12.172 1 93.5 458 LYS A O 1
ATOM 3682 N N . ALA A 1 459 ? -12.586 5.758 10.898 1 95.62 459 ALA A N 1
ATOM 3683 C CA . ALA A 1 459 ? -11.57 5.504 11.914 1 95.62 459 ALA A CA 1
ATOM 3684 C C . ALA A 1 459 ? -10.773 6.77 12.227 1 95.62 459 ALA A C 1
ATOM 3686 O O . ALA A 1 459 ? -10.477 7.059 13.391 1 95.62 459 ALA A O 1
ATOM 3687 N N . SER A 1 460 ? -10.461 7.48 11.211 1 97.5 460 SER A N 1
ATOM 3688 C CA . SER A 1 460 ? -9.68 8.703 11.391 1 97.5 460 SER A CA 1
ATOM 3689 C C . SER A 1 460 ? -10.539 9.82 11.984 1 97.5 460 SER A C 1
ATOM 3691 O O . SER A 1 460 ? -10.039 10.656 12.734 1 97.5 460 SER A O 1
ATOM 3693 N N . VAL A 1 461 ? -11.781 9.859 11.617 1 96.19 461 VAL A N 1
ATOM 3694 C CA . VAL A 1 461 ? -12.703 10.836 12.211 1 96.19 461 VAL A CA 1
ATOM 3695 C C . VAL A 1 461 ? -12.773 10.625 13.719 1 96.19 461 VAL A C 1
ATOM 3697 O O . VAL A 1 461 ? -12.766 11.586 14.492 1 96.19 461 VAL A O 1
ATOM 3700 N N . HIS A 1 462 ? -12.82 9.391 14.117 1 94.25 462 HIS A N 1
ATOM 3701 C CA . HIS A 1 462 ? -12.867 9.078 15.539 1 94.25 462 HIS A CA 1
ATOM 3702 C C . HIS A 1 462 ? -11.633 9.602 16.266 1 94.25 462 HIS A C 1
ATOM 3704 O O . HIS A 1 462 ? -11.742 10.148 17.359 1 94.25 462 HIS A O 1
ATOM 3710 N N . GLN A 1 463 ? -10.516 9.383 15.602 1 95.81 463 GLN A N 1
ATOM 3711 C CA . GLN A 1 463 ? -9.281 9.914 16.188 1 95.81 463 GLN A CA 1
ATOM 3712 C C . GLN A 1 463 ? -9.328 11.438 16.281 1 95.81 463 GLN A C 1
ATOM 3714 O O . GLN A 1 463 ? -8.953 12 17.312 1 95.81 463 GLN A O 1
ATOM 3719 N N . LEU A 1 464 ? -9.742 12.07 15.242 1 97 464 LEU A N 1
ATOM 3720 C CA . LEU A 1 464 ? -9.75 13.523 15.164 1 97 464 LEU A CA 1
ATOM 3721 C C . LEU A 1 464 ? -10.711 14.117 16.188 1 97 464 LEU A C 1
ATOM 3723 O O . LEU A 1 464 ? -10.414 15.148 16.812 1 97 464 LEU A O 1
ATOM 3727 N N . LYS A 1 465 ? -11.891 13.516 16.328 1 94 465 LYS A N 1
ATOM 3728 C CA . LYS A 1 465 ? -12.859 13.938 17.328 1 94 465 LYS A CA 1
ATOM 3729 C C . LYS A 1 465 ? -12.25 13.938 18.734 1 94 465 LYS A C 1
ATOM 3731 O O . LYS A 1 465 ? -12.445 14.883 19.5 1 94 465 LYS A O 1
ATOM 3736 N N . ARG A 1 466 ? -11.531 12.938 19 1 93.19 466 ARG A N 1
ATOM 3737 C CA . ARG A 1 466 ? -10.859 12.844 20.297 1 93.19 466 ARG A CA 1
ATOM 3738 C C . ARG A 1 466 ? -9.789 13.922 20.438 1 93.19 466 ARG A C 1
ATOM 3740 O O . ARG A 1 466 ? -9.695 14.578 21.469 1 93.19 466 ARG A O 1
ATOM 3747 N N . LEU A 1 467 ? -9.062 14.094 19.422 1 95.69 467 LEU A N 1
ATOM 3748 C CA . LEU A 1 467 ? -7.906 14.984 19.453 1 95.69 467 LEU A CA 1
ATOM 3749 C C . LEU A 1 467 ? -8.344 16.438 19.672 1 95.69 467 LEU A C 1
ATOM 3751 O O . LEU A 1 467 ? -7.715 17.156 20.438 1 95.69 467 LEU A O 1
ATOM 3755 N N . ILE A 1 468 ? -9.398 16.844 19.031 1 95.75 468 ILE A N 1
ATOM 3756 C CA . ILE A 1 468 ? -9.797 18.25 19.141 1 95.75 468 ILE A CA 1
ATOM 3757 C C . ILE A 1 468 ? -10.305 18.531 20.547 1 95.75 468 ILE A C 1
ATOM 3759 O O . ILE A 1 468 ? -10.047 19.594 21.109 1 95.75 468 ILE A O 1
ATOM 3763 N N . VAL A 1 469 ? -10.969 17.562 21.156 1 93.25 469 VAL A N 1
ATOM 3764 C CA . VAL A 1 469 ? -11.492 17.734 22.5 1 93.25 469 VAL A CA 1
ATOM 3765 C C . VAL A 1 469 ? -10.344 17.734 23.516 1 93.25 469 VAL A C 1
ATOM 3767 O O . VAL A 1 469 ? -10.281 18.609 24.375 1 93.25 469 VAL A O 1
ATOM 3770 N N . VAL A 1 470 ? -9.461 16.844 23.328 1 92.12 470 VAL A N 1
ATOM 3771 C CA . VAL A 1 470 ? -8.32 16.734 24.234 1 92.12 470 VAL A CA 1
ATOM 3772 C C . VAL A 1 470 ? -7.438 17.969 24.109 1 92.12 470 VAL A C 1
ATOM 3774 O O . VAL A 1 470 ? -6.949 18.5 25.109 1 92.12 470 VAL A O 1
ATOM 3777 N N . TYR A 1 471 ? -7.238 18.438 22.938 1 94.25 471 TYR A N 1
ATOM 3778 C CA . TYR A 1 471 ? -6.418 19.609 22.688 1 94.25 471 TYR A CA 1
ATOM 3779 C C . TYR A 1 471 ? -7.016 20.844 23.375 1 94.25 471 TYR A C 1
ATOM 3781 O O . TYR A 1 471 ? -6.305 21.609 24.031 1 94.25 471 TYR A O 1
ATOM 3789 N N . ARG A 1 472 ? -8.258 21.031 23.234 1 92.88 472 ARG A N 1
ATOM 3790 C CA . ARG A 1 472 ? -8.953 22.172 23.797 1 92.88 472 ARG A CA 1
ATOM 3791 C C . ARG A 1 472 ? -8.93 22.125 25.328 1 92.88 472 ARG A C 1
ATOM 3793 O O . ARG A 1 472 ? -8.828 23.172 25.984 1 92.88 472 ARG A O 1
ATOM 3800 N N . LYS A 1 473 ? -9.047 20.969 25.797 1 89.25 473 LYS A N 1
ATOM 3801 C CA . LYS A 1 473 ? -9.141 20.812 27.234 1 89.25 473 LYS A CA 1
ATOM 3802 C C . LYS A 1 473 ? -7.766 20.922 27.891 1 89.25 473 LYS A C 1
ATOM 3804 O O . LYS A 1 473 ? -7.637 21.469 29 1 89.25 473 LYS A O 1
ATOM 3809 N N . ASN A 1 474 ? -6.781 20.406 27.25 1 88.81 474 ASN A N 1
ATOM 3810 C CA . ASN A 1 474 ? -5.477 20.266 27.891 1 88.81 474 ASN A CA 1
ATOM 3811 C C . ASN A 1 474 ? -4.574 21.453 27.609 1 88.81 474 ASN A C 1
ATOM 3813 O O . ASN A 1 474 ? -3.627 21.703 28.359 1 88.81 474 ASN A O 1
ATOM 3817 N N . TYR A 1 475 ? -4.828 22.172 26.594 1 91 475 TYR A N 1
ATOM 3818 C CA . TYR A 1 475 ? -3.883 23.219 26.219 1 91 475 TYR A CA 1
ATOM 3819 C C . TYR A 1 475 ? -4.59 24.547 26.047 1 91 475 TYR A C 1
ATOM 3821 O O . TYR A 1 475 ? -5.418 24.719 25.141 1 91 475 TYR A O 1
ATOM 3829 N N . LYS A 1 476 ? -4.125 25.422 26.719 1 89.62 476 LYS A N 1
ATOM 3830 C CA . LYS A 1 476 ? -4.715 26.75 26.688 1 89.62 476 LYS A CA 1
ATOM 3831 C C . LYS A 1 476 ? -4.461 27.422 25.344 1 89.62 476 LYS A C 1
ATOM 3833 O O . LYS A 1 476 ? -5.273 28.234 24.891 1 89.62 476 LYS A O 1
ATOM 3838 N N . CYS A 1 477 ? -3.379 27.109 24.75 1 91.38 477 CYS A N 1
ATOM 3839 C CA . CYS A 1 477 ? -3.016 27.75 23.484 1 91.38 477 CYS A CA 1
ATOM 3840 C C . CYS A 1 477 ? -4.031 27.438 22.391 1 91.38 477 CYS A C 1
ATOM 3842 O O . CYS A 1 477 ? -4.102 28.125 21.375 1 91.38 477 CYS A O 1
ATOM 3844 N N . SER A 1 478 ? -4.883 26.453 22.594 1 93 478 SER A N 1
ATOM 3845 C CA . SER A 1 478 ? -5.902 26.078 21.609 1 93 478 SER A CA 1
ATOM 3846 C C . SER A 1 478 ? -6.906 27.219 21.406 1 93 478 SER A C 1
ATOM 3848 O O . SER A 1 478 ? -7.629 27.234 20.406 1 93 478 SER A O 1
ATOM 3850 N N . THR A 1 479 ? -6.855 28.172 22.25 1 91.12 479 THR A N 1
ATOM 3851 C CA . THR A 1 479 ? -7.828 29.25 22.156 1 91.12 479 THR A CA 1
ATOM 3852 C C . THR A 1 479 ? -7.242 30.453 21.422 1 91.12 479 THR A C 1
ATOM 3854 O O . THR A 1 479 ? -7.973 31.359 21.016 1 91.12 479 THR A O 1
ATOM 3857 N N . TYR A 1 480 ? -5.945 30.438 21.234 1 92.19 480 TYR A N 1
ATOM 3858 C CA . TYR A 1 480 ? -5.414 31.641 20.609 1 92.19 480 TYR A CA 1
ATOM 3859 C C . TYR A 1 480 ? -4.457 31.281 19.469 1 92.19 480 TYR A C 1
ATOM 3861 O O . TYR A 1 480 ? -3.82 32.156 18.891 1 92.19 480 TYR A O 1
ATOM 3869 N N . THR A 1 481 ? -4.266 30.047 19.125 1 93.81 481 THR A N 1
ATOM 3870 C CA . THR A 1 481 ? -3.588 29.641 17.906 1 93.81 481 THR A CA 1
ATOM 3871 C C . THR A 1 481 ? -4.582 29.031 16.922 1 93.81 481 THR A C 1
ATOM 3873 O O . THR A 1 481 ? -5.535 28.359 17.328 1 93.81 481 THR A O 1
ATOM 3876 N N . MET A 1 482 ? -4.344 29.234 15.695 1 93.31 482 MET A N 1
ATOM 3877 C CA . MET A 1 482 ? -5.371 28.828 14.742 1 93.31 482 MET A CA 1
ATOM 3878 C C . MET A 1 482 ? -4.855 27.719 13.828 1 93.31 482 MET A C 1
ATOM 3880 O O . MET A 1 482 ? -5.602 27.203 12.992 1 93.31 482 MET A O 1
ATOM 3884 N N . LEU A 1 483 ? -3.711 27.266 13.945 1 95.12 483 LEU A N 1
ATOM 3885 C CA . LEU A 1 483 ? -3.107 26.359 12.977 1 95.12 483 LEU A CA 1
ATOM 3886 C C . LEU A 1 483 ? -3.785 25 13.023 1 95.12 483 LEU A C 1
ATOM 3888 O O . LEU A 1 483 ? -3.668 24.203 12.078 1 95.12 483 LEU A O 1
ATOM 3892 N N . TRP A 1 484 ? -4.57 24.656 14.023 1 96.56 484 TRP A N 1
ATOM 3893 C CA . TRP A 1 484 ? -5.195 23.359 14.18 1 96.56 484 TRP A CA 1
ATOM 3894 C C . TRP A 1 484 ? -6.656 23.391 13.758 1 96.56 484 TRP A C 1
ATOM 3896 O O . TRP A 1 484 ? -7.316 22.359 13.68 1 96.56 484 TRP A O 1
ATOM 3906 N N . HIS A 1 485 ? -7.223 24.516 13.375 1 94.81 485 HIS A N 1
ATOM 3907 C CA . HIS A 1 485 ? -8.664 24.734 13.266 1 94.81 485 HIS A CA 1
ATOM 3908 C C . HIS A 1 485 ? -9.258 23.938 12.117 1 94.81 485 HIS A C 1
ATOM 3910 O O . HIS A 1 485 ? -10.453 23.641 12.117 1 94.81 485 HIS A O 1
ATOM 3916 N N . THR A 1 486 ? -8.422 23.594 11.148 1 94.75 486 THR A N 1
ATOM 3917 C CA . THR A 1 486 ? -8.922 22.828 10.016 1 94.75 486 THR A CA 1
ATOM 3918 C C . THR A 1 486 ? -9.562 21.531 10.492 1 94.75 486 THR A C 1
ATOM 3920 O O . THR A 1 486 ? -10.445 20.984 9.828 1 94.75 486 THR A O 1
ATOM 3923 N N . ALA A 1 487 ? -9.086 21.062 11.586 1 97.56 487 ALA A N 1
ATOM 3924 C CA . ALA A 1 487 ? -9.672 19.859 12.164 1 97.56 487 ALA A CA 1
ATOM 3925 C C . ALA A 1 487 ? -11.156 20.031 12.43 1 97.56 487 ALA A C 1
ATOM 3927 O O . ALA A 1 487 ? -11.953 19.109 12.234 1 97.56 487 ALA A O 1
ATOM 3928 N N . LEU A 1 488 ? -11.547 21.25 12.836 1 96.88 488 LEU A N 1
ATOM 3929 C CA . LEU A 1 488 ? -12.938 21.547 13.156 1 96.88 488 LEU A CA 1
ATOM 3930 C C . LEU A 1 488 ? -13.805 21.5 11.906 1 96.88 488 LEU A C 1
ATOM 3932 O O . LEU A 1 488 ? -14.922 20.969 11.938 1 96.88 488 LEU A O 1
ATOM 3936 N N . ILE A 1 489 ? -13.242 21.984 10.867 1 95.81 489 ILE A N 1
ATOM 3937 C CA . ILE A 1 489 ? -13.969 21.953 9.602 1 95.81 489 ILE A CA 1
ATOM 3938 C C . ILE A 1 489 ? -14.172 20.5 9.164 1 95.81 489 ILE A C 1
ATOM 3940 O O . ILE A 1 489 ? -15.266 20.125 8.734 1 95.81 489 ILE A O 1
ATOM 3944 N N . HIS A 1 490 ? -13.195 19.719 9.297 1 96.94 490 HIS A N 1
ATOM 3945 C CA . HIS A 1 490 ? -13.273 18.328 8.883 1 96.94 490 HIS A CA 1
ATOM 3946 C C . HIS A 1 490 ? -14.227 17.531 9.766 1 96.94 490 HIS A C 1
ATOM 3948 O O . HIS A 1 490 ? -14.992 16.703 9.273 1 96.94 490 HIS A O 1
ATOM 3954 N N . VAL A 1 491 ? -14.172 17.781 11.047 1 96.44 491 VAL A N 1
ATOM 3955 C CA . VAL A 1 491 ? -15.07 17.094 11.969 1 96.44 491 VAL A CA 1
ATOM 3956 C C . VAL A 1 491 ? -16.516 17.484 11.68 1 96.44 491 VAL A C 1
ATOM 3958 O O . VAL A 1 491 ? -17.406 16.641 11.633 1 96.44 491 VAL A O 1
ATOM 3961 N N . ALA A 1 492 ? -16.703 18.75 11.445 1 95.12 492 ALA A N 1
ATOM 3962 C CA . ALA A 1 492 ? -18.047 19.219 11.141 1 95.12 492 ALA A CA 1
ATOM 3963 C C . ALA A 1 492 ? -18.594 18.562 9.875 1 95.12 492 ALA A C 1
ATOM 3965 O O . ALA A 1 492 ? -19.75 18.141 9.828 1 95.12 492 ALA A O 1
ATOM 3966 N N . ASN A 1 493 ? -17.781 18.5 8.875 1 93.75 493 ASN A N 1
ATOM 3967 C CA . ASN A 1 493 ? -18.188 17.844 7.637 1 93.75 493 ASN A CA 1
ATOM 3968 C C . ASN A 1 493 ? -18.469 16.359 7.848 1 93.75 493 ASN A C 1
ATOM 3970 O O . ASN A 1 493 ? -19.406 15.812 7.254 1 93.75 493 ASN A O 1
ATOM 3974 N N . ALA A 1 494 ? -17.688 15.75 8.664 1 93.38 494 ALA A N 1
ATOM 3975 C CA . ALA A 1 494 ? -17.844 14.32 8.914 1 93.38 494 ALA A CA 1
ATOM 3976 C C . ALA A 1 494 ? -19.141 14.031 9.664 1 93.38 494 ALA A C 1
ATOM 3978 O O . ALA A 1 494 ? -19.844 13.07 9.352 1 93.38 494 ALA A O 1
ATOM 3979 N N . ILE A 1 495 ? -19.438 14.828 10.617 1 90.88 495 ILE A N 1
ATOM 3980 C CA . ILE A 1 495 ? -20.594 14.562 11.469 1 90.88 495 ILE A CA 1
ATOM 3981 C C . ILE A 1 495 ? -21.875 14.883 10.711 1 90.88 495 ILE A C 1
ATOM 3983 O O . ILE A 1 495 ? -22.906 14.227 10.906 1 90.88 495 ILE A O 1
ATOM 3987 N N . LEU A 1 496 ? -21.844 15.82 9.883 1 87.81 496 LEU A N 1
ATOM 3988 C CA . LEU A 1 496 ? -23.016 16.188 9.109 1 87.81 496 LEU A CA 1
ATOM 3989 C C . LEU A 1 496 ? -23.312 15.133 8.047 1 87.81 496 LEU A C 1
ATOM 3991 O O . LEU A 1 496 ? -24.469 14.961 7.641 1 87.81 496 LEU A O 1
ATOM 3995 N N . GLY A 1 497 ? -22.344 14.383 7.637 1 79.69 497 GLY A N 1
ATOM 3996 C CA . GLY A 1 497 ? -22.531 13.281 6.703 1 79.69 497 GLY A CA 1
ATOM 3997 C C . GLY A 1 497 ? -23.047 12.016 7.367 1 79.69 497 GLY A C 1
ATOM 3998 O O . GLY A 1 497 ? -23.5 11.102 6.688 1 79.69 497 GLY A O 1
ATOM 3999 N N . ASP A 1 498 ? -22.938 12.023 8.695 1 79.06 498 ASP A N 1
ATOM 4000 C CA . ASP A 1 498 ? -23.359 10.859 9.461 1 79.06 498 ASP A CA 1
ATOM 4001 C C . ASP A 1 498 ? -24.125 11.273 10.719 1 79.06 498 ASP A C 1
ATOM 4003 O O . ASP A 1 498 ? -23.625 11.102 11.836 1 79.06 498 ASP A O 1
ATOM 4007 N N . THR A 1 499 ? -25.344 11.648 10.609 1 74.62 499 THR A N 1
ATOM 4008 C CA . THR A 1 499 ? -26.141 12.148 11.734 1 74.62 499 THR A CA 1
ATOM 4009 C C . THR A 1 499 ? -26.719 10.992 12.539 1 74.62 499 THR A C 1
ATOM 4011 O O . THR A 1 499 ? -27.438 11.219 13.516 1 74.62 499 THR A O 1
ATOM 4014 N N . LYS A 1 500 ? -26.344 9.82 12.094 1 75.62 500 LYS A N 1
ATOM 4015 C CA . LYS A 1 500 ? -26.734 8.664 12.891 1 75.62 500 LYS A CA 1
ATOM 4016 C C . LYS A 1 500 ? -25.906 8.562 14.172 1 75.62 500 LYS A C 1
ATOM 4018 O O . LYS A 1 500 ? -26.312 7.902 15.125 1 75.62 500 LYS A O 1
ATOM 4023 N N . ASP A 1 501 ? -24.859 9.234 14.164 1 79.12 501 ASP A N 1
ATOM 4024 C CA . ASP A 1 501 ? -24.047 9.336 15.375 1 79.12 501 ASP A CA 1
ATOM 4025 C C . ASP A 1 501 ? -24.75 10.164 16.453 1 79.12 501 ASP A C 1
ATOM 4027 O O . ASP A 1 501 ? -25.078 11.328 16.219 1 79.12 501 ASP A O 1
ATOM 4031 N N . PRO A 1 502 ? -24.953 9.578 17.484 1 78.62 502 PRO A N 1
ATOM 4032 C CA . PRO A 1 502 ? -25.703 10.289 18.531 1 78.62 502 PRO A CA 1
ATOM 4033 C C . PRO A 1 502 ? -24.953 11.516 19.062 1 78.62 502 PRO A C 1
ATOM 4035 O O . PRO A 1 502 ? -25.578 12.438 19.594 1 78.62 502 PRO A O 1
ATOM 4038 N N . ALA A 1 503 ? -23.672 11.547 18.859 1 82.31 503 ALA A N 1
ATOM 4039 C CA . ALA A 1 503 ? -22.875 12.641 19.422 1 82.31 503 ALA A CA 1
ATOM 4040 C C . ALA A 1 503 ? -22.688 13.758 18.406 1 82.31 503 ALA A C 1
ATOM 4042 O O . ALA A 1 503 ? -21.938 14.711 18.656 1 82.31 503 ALA A O 1
ATOM 4043 N N . TRP A 1 504 ? -23.406 13.711 17.281 1 87.5 504 TRP A N 1
ATOM 4044 C CA . TRP A 1 504 ? -23.141 14.664 16.219 1 87.5 504 TRP A CA 1
ATOM 4045 C C . TRP A 1 504 ? -23.469 16.094 16.656 1 87.5 504 TRP A C 1
ATOM 4047 O O . TRP A 1 504 ? -22.734 17.031 16.328 1 87.5 504 TRP A O 1
ATOM 4057 N N . ARG A 1 505 ? -24.5 16.281 17.469 1 84.69 505 ARG A N 1
ATOM 4058 C CA . ARG A 1 505 ? -24.891 17.609 17.938 1 84.69 505 ARG A CA 1
ATOM 4059 C C . ARG A 1 505 ? -23.844 18.188 18.891 1 84.69 505 ARG A C 1
ATOM 4061 O O . ARG A 1 505 ? -23.562 19.391 18.844 1 84.69 505 ARG A O 1
ATOM 4068 N N . PHE A 1 506 ? -23.375 17.328 19.688 1 86.56 506 PHE A N 1
ATOM 4069 C CA . PHE A 1 506 ? -22.328 17.766 20.609 1 86.56 506 PHE A CA 1
ATOM 4070 C C . PHE A 1 506 ? -21.141 18.312 19.828 1 86.56 506 PHE A C 1
ATOM 4072 O O . PHE A 1 506 ? -20.641 19.406 20.141 1 86.56 506 PHE A O 1
ATOM 4079 N N . TYR A 1 507 ? -20.688 17.578 18.938 1 91.44 507 TYR A N 1
ATOM 4080 C CA . TYR A 1 507 ? -19.484 17.969 18.203 1 91.44 507 TYR A CA 1
ATOM 4081 C C . TYR A 1 507 ? -19.75 19.188 17.344 1 91.44 507 TYR A C 1
ATOM 4083 O O . TYR A 1 507 ? -18.859 20.016 17.141 1 91.44 507 TYR A O 1
ATOM 4091 N N . LEU A 1 508 ? -20.969 19.297 16.797 1 91 508 LEU A N 1
ATOM 4092 C CA . LEU A 1 508 ? -21.312 20.5 16.047 1 91 508 LEU A CA 1
ATOM 4093 C C . LEU A 1 508 ? -21.219 21.734 16.938 1 91 508 LEU A C 1
ATOM 4095 O O . LEU A 1 508 ? -20.578 22.719 16.547 1 91 508 LEU A O 1
ATOM 4099 N N . PHE A 1 509 ? -21.734 21.641 18.062 1 88.5 509 PHE A N 1
ATOM 4100 C CA . PHE A 1 509 ? -21.703 22.766 18.984 1 88.5 509 PHE A CA 1
ATOM 4101 C C . PHE A 1 509 ? -20.266 23.031 19.453 1 88.5 509 PHE A C 1
ATOM 4103 O O . PHE A 1 509 ? -19.875 24.188 19.641 1 88.5 509 PHE A O 1
ATOM 4110 N N . PHE A 1 510 ? -19.609 21.984 19.672 1 91.25 510 PHE A N 1
ATOM 4111 C CA . PHE A 1 510 ? -18.219 22.094 20.078 1 91.25 510 PHE A CA 1
ATOM 4112 C C . PHE A 1 510 ? -17.422 22.891 19.031 1 91.25 510 PHE A C 1
ATOM 4114 O O . PHE A 1 510 ? -16.641 23.781 19.391 1 91.25 510 PHE A O 1
ATOM 4121 N N . CYS A 1 511 ? -17.609 22.594 17.781 1 94.38 511 CYS A N 1
ATOM 4122 C CA . CYS A 1 511 ? -16.906 23.281 16.703 1 94.38 511 CYS A CA 1
ATOM 4123 C C . CYS A 1 511 ? -17.281 24.75 16.656 1 94.38 511 CYS A C 1
ATOM 4125 O O . CYS A 1 511 ? -16.422 25.625 16.578 1 94.38 511 CYS A O 1
ATOM 4127 N N . ILE A 1 512 ? -18.547 25 16.781 1 90.31 512 ILE A N 1
ATOM 4128 C CA . ILE A 1 512 ? -19.047 26.375 16.703 1 90.31 512 ILE A CA 1
ATOM 4129 C C . ILE A 1 512 ? -18.531 27.172 17.891 1 90.31 512 ILE A C 1
ATOM 4131 O O . ILE A 1 512 ? -18.078 28.312 17.719 1 90.31 512 ILE A O 1
ATOM 4135 N N . GLN A 1 513 ? -18.531 26.578 19.016 1 89 513 GLN A N 1
ATOM 4136 C CA . GLN A 1 513 ? -18.062 27.266 20.219 1 89 513 GLN A CA 1
ATOM 4137 C C . GLN A 1 513 ? -16.562 27.531 20.141 1 89 513 GLN A C 1
ATOM 4139 O O . GLN A 1 513 ? -16.078 28.562 20.609 1 89 513 GLN A O 1
ATOM 4144 N N . THR A 1 514 ? -15.891 26.578 19.688 1 93.5 514 THR A N 1
ATOM 4145 C CA . THR A 1 514 ? -14.453 26.75 19.547 1 93.5 514 THR A CA 1
ATOM 4146 C C . THR A 1 514 ? -14.133 27.906 18.609 1 93.5 514 THR A C 1
ATOM 4148 O O . THR A 1 514 ? -13.227 28.703 18.875 1 93.5 514 THR A O 1
ATOM 4151 N N . TYR A 1 515 ? -14.836 28.031 17.531 1 93 515 TYR A N 1
ATOM 4152 C CA . TYR A 1 515 ? -14.625 29.156 16.625 1 93 515 TYR A CA 1
ATOM 4153 C C . TYR A 1 515 ? -15.039 30.469 17.281 1 93 515 TYR A C 1
ATOM 4155 O O . TYR A 1 515 ? -14.453 31.531 17.016 1 93 515 TYR A O 1
ATOM 4163 N N . ALA A 1 516 ? -16.016 30.406 18.109 1 89.75 516 ALA A N 1
ATOM 4164 C CA . ALA A 1 516 ? -16.406 31.594 18.859 1 89.75 516 ALA A CA 1
ATOM 4165 C C . ALA A 1 516 ? -15.266 32.094 19.75 1 89.75 516 ALA A C 1
ATOM 4167 O O . ALA A 1 516 ? -15.055 33.281 19.891 1 89.75 516 ALA A O 1
ATOM 4168 N N . ASP A 1 517 ? -14.578 31.156 20.312 1 88.94 517 ASP A N 1
ATOM 4169 C CA . ASP A 1 517 ? -13.438 31.516 21.156 1 88.94 517 ASP A CA 1
ATOM 4170 C C . ASP A 1 517 ? -12.281 32.062 20.312 1 88.94 517 ASP A C 1
ATOM 4172 O O . ASP A 1 517 ? -11.609 33 20.719 1 88.94 517 ASP A O 1
ATOM 4176 N N . LEU A 1 518 ? -12.078 31.5 19.203 1 92.12 518 LEU A N 1
ATOM 4177 C CA . LEU A 1 518 ? -10.961 31.875 18.344 1 92.12 518 LEU A CA 1
ATOM 4178 C C . LEU A 1 518 ? -11.219 33.25 17.703 1 92.12 518 LEU A C 1
ATOM 4180 O O . LEU A 1 518 ? -10.273 33.906 17.281 1 92.12 518 LEU A O 1
ATOM 4184 N N . ARG A 1 519 ? -12.414 33.656 17.656 1 89.12 519 ARG A N 1
ATOM 4185 C CA . ARG A 1 519 ? -12.781 34.938 17.047 1 89.12 519 ARG A CA 1
ATOM 4186 C C . ARG A 1 519 ? -12.164 36.125 17.797 1 89.12 519 ARG A C 1
ATOM 4188 O O . ARG A 1 519 ? -11.977 37.188 17.219 1 89.12 519 ARG A O 1
ATOM 4195 N N . ARG A 1 520 ? -11.836 35.875 18.984 1 84.62 520 ARG A N 1
ATOM 4196 C CA . ARG A 1 520 ? -11.227 36.938 19.781 1 84.62 520 ARG A CA 1
ATOM 4197 C C . ARG A 1 520 ? -9.867 37.312 19.219 1 84.62 520 ARG A C 1
ATOM 4199 O O . ARG A 1 520 ? -9.484 38.5 19.266 1 84.62 520 ARG A O 1
ATOM 4206 N N . SER A 1 521 ? -9.258 36.344 18.688 1 88.56 521 SER A N 1
ATOM 4207 C CA . SER A 1 521 ? -7.918 36.594 18.156 1 88.56 521 SER A CA 1
ATOM 4208 C C . SER A 1 521 ? -7.934 36.688 16.641 1 88.56 521 SER A C 1
ATOM 4210 O O . SER A 1 521 ? -7.094 37.375 16.047 1 88.56 521 SER A O 1
ATOM 4212 N N . PHE A 1 522 ? -8.906 36.031 16.047 1 91.5 522 PHE A N 1
ATOM 4213 C CA . PHE A 1 522 ? -8.867 35.906 14.586 1 91.5 522 PHE A CA 1
ATOM 4214 C C . PHE A 1 522 ? -10.227 36.219 13.984 1 91.5 522 PHE A C 1
ATOM 4216 O O . PHE A 1 522 ? -11.211 35.531 14.234 1 91.5 522 PHE A O 1
ATOM 4223 N N . ARG A 1 523 ? -10.227 37.094 13.094 1 86.44 523 ARG A N 1
ATOM 4224 C CA . ARG A 1 523 ? -11.469 37.562 12.492 1 86.44 523 ARG A CA 1
ATOM 4225 C C . ARG A 1 523 ? -12.062 36.531 11.562 1 86.44 523 ARG A C 1
ATOM 4227 O O . ARG A 1 523 ? -13.289 36.406 11.438 1 86.44 523 ARG A O 1
ATOM 4234 N N . PHE A 1 524 ? -11.297 35.812 10.883 1 87.69 524 PHE A N 1
ATOM 4235 C CA . PHE A 1 524 ? -11.797 34.844 9.93 1 87.69 524 PHE A CA 1
ATOM 4236 C C . PHE A 1 524 ? -12.672 33.812 10.633 1 87.69 524 PHE A C 1
ATOM 4238 O O . PHE A 1 524 ? -13.539 33.188 10 1 87.69 524 PHE A O 1
ATOM 4245 N N . ALA A 1 525 ? -12.406 33.531 11.922 1 90 525 ALA A N 1
ATOM 4246 C CA . ALA A 1 525 ? -13.148 32.531 12.688 1 90 525 ALA A CA 1
ATOM 4247 C C . ALA A 1 525 ? -14.633 32.875 12.766 1 90 525 ALA A C 1
ATOM 4249 O O . ALA A 1 525 ? -15.484 32 12.867 1 90 525 ALA A O 1
ATOM 4250 N N . GLU A 1 526 ? -14.906 34.125 12.656 1 86.5 526 GLU A N 1
ATOM 4251 C CA . GLU A 1 526 ? -16.297 34.562 12.672 1 86.5 526 GLU A CA 1
ATOM 4252 C C . GLU A 1 526 ? -17.062 34.062 11.469 1 86.5 526 GLU A C 1
ATOM 4254 O O . GLU A 1 526 ? -18.188 33.562 11.609 1 86.5 526 GLU A O 1
ATOM 4259 N N . THR A 1 527 ? -16.484 34.094 10.391 1 88.31 527 THR A N 1
ATOM 4260 C CA . THR A 1 527 ? -17.141 33.688 9.156 1 88.31 527 THR A CA 1
ATOM 4261 C C . THR A 1 527 ? -17.25 32.156 9.078 1 88.31 527 THR A C 1
ATOM 4263 O O . THR A 1 527 ? -18.219 31.641 8.531 1 88.31 527 THR A O 1
ATOM 4266 N N . ILE A 1 528 ? -16.312 31.516 9.617 1 91.12 528 ILE A N 1
ATOM 4267 C CA . ILE A 1 528 ? -16.344 30.047 9.562 1 91.12 528 ILE A CA 1
ATOM 4268 C C . ILE A 1 528 ? -17.484 29.531 10.422 1 91.12 528 ILE A C 1
ATOM 4270 O O . ILE A 1 528 ? -18.234 28.641 10 1 91.12 528 ILE A O 1
ATOM 4274 N N . GLY A 1 529 ? -17.625 30.094 11.641 1 89.62 529 GLY A N 1
ATOM 4275 C CA . GLY A 1 529 ? -18.734 29.688 12.492 1 89.62 529 GLY A CA 1
ATOM 4276 C C . GLY A 1 529 ? -20.094 29.859 11.828 1 89.62 529 GLY A C 1
ATOM 4277 O O . GLY A 1 529 ? -20.938 28.969 11.891 1 89.62 529 GLY A O 1
ATOM 4278 N N . ARG A 1 530 ? -20.219 30.922 11.188 1 89.38 530 ARG A N 1
ATOM 4279 C CA . ARG A 1 530 ? -21.453 31.203 10.469 1 89.38 530 ARG A CA 1
ATOM 4280 C C . ARG A 1 530 ? -21.672 30.203 9.336 1 89.38 530 ARG A C 1
ATOM 4282 O O . ARG A 1 530 ? -22.797 29.75 9.109 1 89.38 530 ARG A O 1
ATOM 4289 N N . SER A 1 531 ? -20.656 29.984 8.68 1 92.44 531 SER A N 1
ATOM 4290 C CA . SER A 1 531 ? -20.734 29.062 7.555 1 92.44 531 SER A CA 1
ATOM 4291 C C . SER A 1 531 ? -21.125 27.656 8.008 1 92.44 531 SER A C 1
ATOM 4293 O O . SER A 1 531 ? -21.844 26.953 7.301 1 92.44 531 SER A O 1
ATOM 4295 N N . LEU A 1 532 ? -20.625 27.25 9.148 1 92.94 532 LEU A N 1
ATOM 4296 C CA . LEU A 1 532 ? -20.953 25.922 9.672 1 92.94 532 LEU A CA 1
ATOM 4297 C C . LEU A 1 532 ? -22.438 25.828 10.008 1 92.94 532 LEU A C 1
ATOM 4299 O O . LEU A 1 532 ? -23.078 24.797 9.734 1 92.94 532 LEU A O 1
ATOM 4303 N N . VAL A 1 533 ? -22.953 26.844 10.539 1 91.38 533 VAL A N 1
ATOM 4304 C CA . VAL A 1 533 ? -24.391 26.875 10.852 1 91.38 533 VAL A CA 1
ATOM 4305 C C . VAL A 1 533 ? -25.203 26.828 9.562 1 91.38 533 VAL A C 1
ATOM 4307 O O . VAL A 1 533 ? -26.188 26.094 9.469 1 91.38 533 VAL A O 1
ATOM 4310 N N . SER A 1 534 ? -24.766 27.594 8.648 1 90.69 534 SER A N 1
ATOM 4311 C CA . SER A 1 534 ? -25.438 27.625 7.359 1 90.69 534 SER A CA 1
ATOM 4312 C C . SER A 1 534 ? -25.422 26.25 6.691 1 90.69 534 SER A C 1
ATOM 4314 O O . SER A 1 534 ? -26.438 25.828 6.113 1 90.69 534 SER A O 1
ATOM 4316 N N . MET A 1 535 ? -24.312 25.703 6.715 1 91.56 535 MET A N 1
ATOM 4317 C CA . MET A 1 535 ? -24.156 24.375 6.117 1 91.56 535 MET A CA 1
ATOM 4318 C C . MET A 1 535 ? -25.062 23.359 6.785 1 91.56 535 MET A C 1
ATOM 4320 O O . MET A 1 535 ? -25.688 22.531 6.109 1 91.56 535 MET A O 1
ATOM 4324 N N . THR A 1 536 ? -25.141 23.391 8.055 1 89.94 536 THR A N 1
ATOM 4325 C CA . THR A 1 536 ? -25.984 22.469 8.812 1 89.94 536 THR A CA 1
ATOM 4326 C C . THR A 1 536 ? -27.453 22.703 8.5 1 89.94 536 THR A C 1
ATOM 4328 O O . THR A 1 536 ? -28.234 21.75 8.398 1 89.94 536 THR A O 1
ATOM 4331 N N . LEU A 1 537 ? -27.75 23.891 8.359 1 89.88 537 LEU A N 1
ATOM 4332 C CA . LEU A 1 537 ? -29.109 24.281 8 1 89.88 537 LEU A CA 1
ATOM 4333 C C . LEU A 1 537 ? -29.453 23.812 6.594 1 89.88 537 LEU A C 1
ATOM 4335 O O . LEU A 1 537 ? -30.547 23.281 6.355 1 89.88 537 LEU A O 1
ATOM 4339 N N . GLN A 1 538 ? -28.641 24 5.742 1 87.94 538 GLN A N 1
ATOM 4340 C CA . GLN A 1 538 ? -28.828 23.625 4.348 1 87.94 538 GLN A CA 1
ATOM 4341 C C . GLN A 1 538 ? -29.062 22.109 4.211 1 87.94 538 GLN A C 1
ATOM 4343 O O . GLN A 1 538 ? -29.828 21.672 3.363 1 87.94 538 GLN A O 1
ATOM 4348 N N . GLN A 1 539 ? -28.375 21.391 4.992 1 85.75 539 GLN A N 1
ATOM 4349 C CA . GLN A 1 539 ? -28.484 19.938 4.93 1 85.75 539 GLN A CA 1
ATOM 4350 C C . GLN A 1 539 ? -29.734 19.438 5.645 1 85.75 539 GLN A C 1
ATOM 4352 O O . GLN A 1 539 ? -30.094 18.266 5.535 1 85.75 539 GLN A O 1
ATOM 4357 N N . GLY A 1 540 ? -30.359 20.328 6.426 1 78.56 540 GLY A N 1
ATOM 4358 C CA . GLY A 1 540 ? -31.641 20 7.051 1 78.56 540 GLY A CA 1
ATOM 4359 C C . GLY A 1 540 ? -31.484 19.391 8.43 1 78.56 540 GLY A C 1
ATOM 4360 O O . GLY A 1 540 ? -32.438 18.844 8.977 1 78.56 540 GLY A O 1
ATOM 4361 N N . ASP A 1 541 ? -30.359 19.516 8.961 1 84.38 541 ASP A N 1
ATOM 4362 C CA . ASP A 1 541 ? -30.078 18.859 10.234 1 84.38 541 ASP A CA 1
ATOM 4363 C C . ASP A 1 541 ? -30.453 19.766 11.406 1 84.38 541 ASP A C 1
ATOM 4365 O O . ASP A 1 541 ? -30.5 19.328 12.555 1 84.38 541 ASP A O 1
ATOM 4369 N N . LEU A 1 542 ? -30.656 21.094 11.047 1 84.75 542 LEU A N 1
ATOM 4370 C CA . LEU A 1 542 ? -31.156 22.078 12.008 1 84.75 542 LEU A CA 1
ATOM 4371 C C . LEU A 1 542 ? -32.406 22.766 11.484 1 84.75 542 LEU A C 1
ATOM 4373 O O . LEU A 1 542 ? -32.562 22.969 10.273 1 84.75 542 LEU A O 1
ATOM 4377 N N . THR A 1 543 ? -33.25 23.094 12.391 1 85.12 543 THR A N 1
ATOM 4378 C CA . THR A 1 543 ? -34.344 23.953 12 1 85.12 543 THR A CA 1
ATOM 4379 C C . THR A 1 543 ? -33.906 25.406 11.859 1 85.12 543 THR A C 1
ATOM 4381 O O . THR A 1 543 ? -32.875 25.781 12.414 1 85.12 543 THR A O 1
ATOM 4384 N N . ALA A 1 544 ? -34.656 26.125 11.102 1 86.81 544 ALA A N 1
ATOM 4385 C CA . ALA A 1 544 ? -34.312 27.547 10.898 1 86.81 544 ALA A CA 1
ATOM 4386 C C . ALA A 1 544 ? -34.281 28.281 12.234 1 86.81 544 ALA A C 1
ATOM 4388 O O . ALA A 1 544 ? -33.406 29.141 12.445 1 86.81 544 ALA A O 1
ATOM 4389 N N . ASN A 1 545 ? -35.188 27.969 13.086 1 86.06 545 ASN A N 1
ATOM 4390 C CA . ASN A 1 545 ? -35.25 28.625 14.391 1 86.06 545 ASN A CA 1
ATOM 4391 C C . ASN A 1 545 ? -34.031 28.266 15.242 1 86.06 545 ASN A C 1
ATOM 4393 O O . ASN A 1 545 ? -33.438 29.125 15.891 1 86.06 545 ASN A O 1
ATOM 4397 N N . GLU A 1 546 ? -33.719 27.062 15.258 1 86.5 546 GLU A N 1
ATOM 4398 C CA . GLU A 1 546 ? -32.531 26.609 16 1 86.5 546 GLU A CA 1
ATOM 4399 C C . GLU A 1 546 ? -31.266 27.25 15.445 1 86.5 546 GLU A C 1
ATOM 4401 O O . GLU A 1 546 ? -30.391 27.656 16.203 1 86.5 546 GLU A O 1
ATOM 4406 N N . ALA A 1 547 ? -31.203 27.328 14.18 1 89.81 547 ALA A N 1
ATOM 4407 C CA . ALA A 1 547 ? -30.047 27.922 13.523 1 89.81 547 ALA A CA 1
ATOM 4408 C C . ALA A 1 547 ? -29.906 29.406 13.875 1 89.81 547 ALA A C 1
ATOM 4410 O O . ALA A 1 547 ? -28.781 29.891 14.109 1 89.81 547 ALA A O 1
ATOM 4411 N N . ARG A 1 548 ? -31 30.078 13.906 1 88.75 548 ARG A N 1
ATOM 4412 C CA . ARG A 1 548 ? -30.969 31.484 14.258 1 88.75 548 ARG A CA 1
ATOM 4413 C C . ARG A 1 548 ? -30.547 31.688 15.711 1 88.75 548 ARG A C 1
ATOM 4415 O O . ARG A 1 548 ? -29.859 32.656 16.031 1 88.75 548 ARG A O 1
ATOM 4422 N N . ARG A 1 549 ? -30.938 30.891 16.453 1 84.5 549 ARG A N 1
ATOM 4423 C CA . ARG A 1 549 ? -30.531 30.953 17.859 1 84.5 549 ARG A CA 1
ATOM 4424 C C . ARG A 1 549 ? -29.031 30.719 18.016 1 84.5 549 ARG A C 1
ATOM 4426 O O . ARG A 1 549 ? -28.375 31.422 18.797 1 84.5 549 ARG A O 1
ATOM 4433 N N . LEU A 1 550 ? -28.656 29.766 17.375 1 85.38 550 LEU A N 1
ATOM 4434 C CA . LEU A 1 550 ? -27.219 29.469 17.406 1 85.38 550 LEU A CA 1
ATOM 4435 C C . LEU A 1 550 ? -26.406 30.641 16.875 1 85.38 550 LEU A C 1
ATOM 4437 O O . LEU A 1 550 ? -25.344 30.969 17.406 1 85.38 550 LEU A O 1
ATOM 4441 N N . MET A 1 551 ? -26.938 31.203 15.867 1 87 551 MET A N 1
ATOM 4442 C CA . MET A 1 551 ? -26.281 32.344 15.266 1 87 551 MET A CA 1
ATOM 4443 C C . MET A 1 551 ? -26.234 33.531 16.234 1 87 551 MET A C 1
ATOM 4445 O O . MET A 1 551 ? -25.234 34.25 16.312 1 87 551 MET A O 1
ATOM 4449 N N . GLU A 1 552 ? -27.266 33.688 16.891 1 82.81 552 GLU A N 1
ATOM 4450 C CA . GLU A 1 552 ? -27.328 34.75 17.875 1 82.81 552 GLU A CA 1
ATOM 4451 C C . GLU A 1 552 ? -26.328 34.531 19 1 82.81 552 GLU A C 1
ATOM 4453 O O . GLU A 1 552 ? -25.672 35.469 19.453 1 82.81 552 GLU A O 1
ATOM 4458 N N . GLN A 1 553 ? -26.281 33.406 19.406 1 77.88 553 GLN A N 1
ATOM 4459 C CA . GLN A 1 553 ? -25.312 33.062 20.453 1 77.88 553 GLN A CA 1
ATOM 4460 C C . GLN A 1 553 ? -23.891 33.25 19.969 1 77.88 553 GLN A C 1
ATOM 4462 O O . GLN A 1 553 ? -23.031 33.688 20.734 1 77.88 553 GLN A O 1
ATOM 4467 N N . PHE A 1 554 ? -23.719 32.938 18.797 1 81.88 554 PHE A N 1
ATOM 4468 C CA . PHE A 1 554 ? -22.406 33.062 18.188 1 81.88 554 PHE A CA 1
ATOM 4469 C C . PHE A 1 554 ? -22 34.5 18.016 1 81.88 554 PHE A C 1
ATOM 4471 O O . PHE A 1 554 ? -20.844 34.875 18.219 1 81.88 554 PHE A O 1
ATOM 4478 N N . GLU A 1 555 ? -23.016 35.344 17.688 1 75.5 555 GLU A N 1
ATOM 4479 C CA . GLU A 1 555 ? -22.734 36.75 17.344 1 75.5 555 GLU A CA 1
ATOM 4480 C C . GLU A 1 555 ? -22.766 37.625 18.594 1 75.5 555 GLU A C 1
ATOM 4482 O O . GLU A 1 555 ? -22.266 38.75 18.578 1 75.5 555 GLU A O 1
ATOM 4487 N N . GLU A 1 556 ? -23.594 37.312 19.562 1 62.94 556 GLU A N 1
ATOM 4488 C CA . GLU A 1 556 ? -23.672 38.125 20.766 1 62.94 556 GLU A CA 1
ATOM 4489 C C . GLU A 1 556 ? -22.281 38.562 21.234 1 62.94 556 GLU A C 1
ATOM 4491 O O . GLU A 1 556 ? -22.109 39.656 21.75 1 62.94 556 GLU A O 1
ATOM 4496 N N . ASN A 1 557 ? -21.438 37.75 21.094 1 53.09 557 ASN A N 1
ATOM 4497 C CA . ASN A 1 557 ? -20.109 38.094 21.578 1 53.09 557 ASN A CA 1
ATOM 4498 C C . ASN A 1 557 ? -19.266 38.719 20.469 1 53.09 557 ASN A C 1
ATOM 4500 O O . ASN A 1 557 ? -18.031 38.656 20.5 1 53.09 557 ASN A O 1
ATOM 4504 N N . ARG A 1 558 ? -20.062 39.219 19.453 1 55.09 558 ARG A N 1
ATOM 4505 C CA . ARG A 1 558 ? -19.359 39.844 18.328 1 55.09 558 ARG A CA 1
ATOM 4506 C C . ARG A 1 558 ? -18.609 41.094 18.781 1 55.09 558 ARG A C 1
ATOM 4508 O O . ARG A 1 558 ? -19.219 42.031 19.312 1 55.09 558 ARG A O 1
ATOM 4515 N N . LEU A 1 559 ? -17.406 40.844 19.109 1 48.28 559 LEU A N 1
ATOM 4516 C CA . LEU A 1 559 ? -16.547 41.969 19.484 1 48.28 559 LEU A CA 1
ATOM 4517 C C . LEU A 1 559 ? -16.484 43 18.391 1 48.28 559 LEU A C 1
ATOM 4519 O O . LEU A 1 559 ? -16.266 44.188 18.656 1 48.28 559 LEU A O 1
ATOM 4523 N N . SER A 1 560 ? -16.031 42.719 17.109 1 50.25 560 SER A N 1
ATOM 4524 C CA . SER A 1 560 ? -15.578 43.781 16.219 1 50.25 560 SER A CA 1
ATOM 4525 C C . SER A 1 560 ? -16.672 44.156 15.227 1 50.25 560 SER A C 1
ATOM 4527 O O . SER A 1 560 ? -17.266 43.281 14.594 1 50.25 560 SER A O 1
ATOM 4529 N N . SER A 1 561 ? -17.266 45.219 15.531 1 46 561 SER A N 1
ATOM 4530 C CA . SER A 1 561 ? -18.125 46.031 14.664 1 46 561 SER A CA 1
ATOM 4531 C C . SER A 1 561 ? -17.453 46.281 13.32 1 46 561 SER A C 1
ATOM 4533 O O . SER A 1 561 ? -17.922 47.125 12.547 1 46 561 SER A O 1
ATOM 4535 N N . SER A 1 562 ? -16.219 45.938 13.117 1 49.03 562 SER A N 1
ATOM 4536 C CA . SER A 1 562 ? -15.586 46.531 11.953 1 49.03 562 SER A CA 1
ATOM 4537 C C . SER A 1 562 ? -16.266 46.094 10.664 1 49.03 562 SER A C 1
ATOM 4539 O O . SER A 1 562 ? -16.625 44.938 10.508 1 49.03 562 SER A O 1
ATOM 4541 N N . SER A 1 563 ? -16.844 47.062 9.914 1 49.41 563 SER A N 1
ATOM 4542 C CA . SER A 1 563 ? -17.562 47.188 8.648 1 49.41 563 SER A CA 1
ATOM 4543 C C . SER A 1 563 ? -16.844 46.438 7.535 1 49.41 563 SER A C 1
ATOM 4545 O O . SER A 1 563 ? -17.391 46.281 6.441 1 49.41 563 SER A O 1
ATOM 4547 N N . ASP A 1 564 ? -15.586 46 7.703 1 58.69 564 ASP A N 1
ATOM 4548 C CA . ASP A 1 564 ? -14.906 45.531 6.5 1 58.69 564 ASP A CA 1
ATOM 4549 C C . ASP A 1 564 ? -15.258 44.094 6.199 1 58.69 564 ASP A C 1
ATOM 4551 O O . ASP A 1 564 ? -15.32 43.25 7.109 1 58.69 564 ASP A O 1
ATOM 4555 N N . ASN A 1 565 ? -15.586 43.812 5.016 1 66.31 565 ASN A N 1
ATOM 4556 C CA . ASN A 1 565 ? -16.016 42.531 4.477 1 66.31 565 ASN A CA 1
ATOM 4557 C C . ASN A 1 565 ? -14.93 41.469 4.645 1 66.31 565 ASN A C 1
ATOM 4559 O O . ASN A 1 565 ? -13.781 41.688 4.258 1 66.31 565 ASN A O 1
ATOM 4563 N N . ILE A 1 566 ? -15.164 40.406 5.477 1 78.88 566 ILE A N 1
ATOM 4564 C CA . ILE A 1 566 ? -14.273 39.281 5.648 1 78.88 566 ILE A CA 1
ATOM 4565 C C . ILE A 1 566 ? -14.297 38.406 4.387 1 78.88 566 ILE A C 1
ATOM 4567 O O . ILE A 1 566 ? -15.367 38.062 3.889 1 78.88 566 ILE A O 1
ATOM 4571 N N . ARG A 1 567 ? -13.148 38.25 3.746 1 76.69 567 ARG A N 1
ATOM 4572 C CA . ARG A 1 567 ? -13.016 37.375 2.594 1 76.69 567 ARG A CA 1
ATOM 4573 C C . ARG A 1 567 ? -12.422 36.031 3.004 1 76.69 567 ARG A C 1
ATOM 4575 O O . ARG A 1 567 ? -11.391 35.969 3.672 1 76.69 567 ARG A O 1
ATOM 4582 N N . ALA A 1 568 ? -13.125 34.969 2.834 1 79.62 568 ALA A N 1
ATOM 4583 C CA . ALA A 1 568 ? -12.695 33.594 3.15 1 79.62 568 ALA A CA 1
ATOM 4584 C C . ALA A 1 568 ? -13.094 32.625 2.041 1 79.62 568 ALA A C 1
ATOM 4586 O O . ALA A 1 568 ? -14.148 32 2.107 1 79.62 568 ALA A O 1
ATOM 4587 N N . THR A 1 569 ? -12.18 32.344 1.111 1 78.5 569 THR A N 1
ATOM 4588 C CA . THR A 1 569 ? -12.531 31.594 -0.09 1 78.5 569 THR A CA 1
ATOM 4589 C C . THR A 1 569 ? -12.188 30.109 0.079 1 78.5 569 THR A C 1
ATOM 4591 O O . THR A 1 569 ? -12.367 29.312 -0.847 1 78.5 569 THR A O 1
ATOM 4594 N N . PHE A 1 570 ? -11.664 29.812 1.236 1 83.56 570 PHE A N 1
ATOM 4595 C CA . PHE A 1 570 ? -11.414 28.406 1.487 1 83.56 570 PHE A CA 1
ATOM 4596 C C . PHE A 1 570 ? -12.719 27.656 1.747 1 83.56 570 PHE A C 1
ATOM 4598 O O . PHE A 1 570 ? -13.766 28.281 1.904 1 83.56 570 PHE A O 1
ATOM 4605 N N . MET A 1 571 ? -12.617 26.391 1.822 1 86.81 571 MET A N 1
ATOM 4606 C CA . MET A 1 571 ? -13.812 25.547 1.731 1 86.81 571 MET A CA 1
ATOM 4607 C C . MET A 1 571 ? -14.383 25.266 3.115 1 86.81 571 MET A C 1
ATOM 4609 O O . MET A 1 571 ? -13.641 25.016 4.062 1 86.81 571 MET A O 1
ATOM 4613 N N . ALA A 1 572 ? -15.656 25.406 3.189 1 89.25 572 ALA A N 1
ATOM 4614 C CA . ALA A 1 572 ? -16.375 24.984 4.391 1 89.25 572 ALA A CA 1
ATOM 4615 C C . ALA A 1 572 ? -17.031 23.625 4.188 1 89.25 572 ALA A C 1
ATOM 4617 O O . ALA A 1 572 ? -16.859 22.719 5 1 89.25 572 ALA A O 1
ATOM 4618 N N . ASP A 1 573 ? -17.766 23.547 3.133 1 90.44 573 ASP A N 1
ATOM 4619 C CA . ASP A 1 573 ? -18.375 22.281 2.734 1 90.44 573 ASP A CA 1
ATOM 4620 C C . ASP A 1 573 ? -17.422 21.484 1.844 1 90.44 573 ASP A C 1
ATOM 4622 O O . ASP A 1 573 ? -17.391 21.688 0.628 1 90.44 573 ASP A O 1
ATOM 4626 N N . LEU A 1 574 ? -16.859 20.531 2.381 1 90.12 574 LEU A N 1
ATOM 4627 C CA . LEU A 1 574 ? -15.781 19.828 1.7 1 90.12 574 LEU A CA 1
ATOM 4628 C C . LEU A 1 574 ? -16.328 18.875 0.65 1 90.12 574 LEU A C 1
ATOM 4630 O O . LEU A 1 574 ? -15.656 18.578 -0.344 1 90.12 574 LEU A O 1
ATOM 4634 N N . ASN A 1 575 ? -17.484 18.344 0.848 1 84.19 575 ASN A N 1
ATOM 4635 C CA . ASN A 1 575 ? -18.094 17.469 -0.153 1 84.19 575 ASN A CA 1
ATOM 4636 C C . ASN A 1 575 ? -18.547 18.25 -1.378 1 84.19 575 ASN A C 1
ATOM 4638 O O . ASN A 1 575 ? -18.328 17.828 -2.514 1 84.19 575 ASN A O 1
ATOM 4642 N N . LEU A 1 576 ? -19.172 19.344 -1.123 1 84 576 LEU A N 1
ATOM 4643 C CA . LEU A 1 576 ? -19.625 20.203 -2.211 1 84 576 LEU A CA 1
ATOM 4644 C C . LEU A 1 576 ? -18.453 20.797 -2.973 1 84 576 LEU A C 1
ATOM 4646 O O . LEU A 1 576 ? -18.562 21.078 -4.172 1 84 576 LEU A O 1
ATOM 4650 N N . ALA A 1 577 ? -17.359 20.984 -2.264 1 85.38 577 ALA A N 1
ATOM 4651 C CA . ALA A 1 577 ? -16.172 21.594 -2.844 1 85.38 577 ALA A CA 1
ATOM 4652 C C . ALA A 1 577 ? -15.656 20.766 -4.02 1 85.38 577 ALA A C 1
ATOM 4654 O O . ALA A 1 577 ? -15.039 21.312 -4.941 1 85.38 577 ALA A O 1
ATOM 4655 N N . MET A 1 578 ? -15.945 19.531 -4.039 1 78.25 578 MET A N 1
ATOM 4656 C CA . MET A 1 578 ? -15.453 18.625 -5.082 1 78.25 578 MET A CA 1
ATOM 4657 C C . MET A 1 578 ? -16.172 18.875 -6.398 1 78.25 578 MET A C 1
ATOM 4659 O O . MET A 1 578 ? -15.617 18.641 -7.473 1 78.25 578 MET A O 1
ATOM 4663 N N . THR A 1 579 ? -17.375 19.391 -6.324 1 76.5 579 THR A N 1
ATOM 4664 C CA . THR A 1 579 ? -18.172 19.594 -7.527 1 76.5 579 THR A CA 1
ATOM 4665 C C . THR A 1 579 ? -18.406 21.078 -7.777 1 76.5 579 THR A C 1
ATOM 4667 O O . THR A 1 579 ? -18.406 21.531 -8.93 1 76.5 579 THR A O 1
ATOM 4670 N N . ASP A 1 580 ? -18.531 21.797 -6.652 1 83.31 580 ASP A N 1
ATOM 4671 C CA . ASP A 1 580 ? -18.812 23.219 -6.758 1 83.31 580 ASP A CA 1
ATOM 4672 C C . ASP A 1 580 ? -18.078 24.016 -5.68 1 83.31 580 ASP A C 1
ATOM 4674 O O . ASP A 1 580 ? -18.672 24.438 -4.691 1 83.31 580 ASP A O 1
ATOM 4678 N N . PRO A 1 581 ? -16.875 24.375 -5.969 1 81.94 581 PRO A N 1
ATOM 4679 C CA . PRO A 1 581 ? -16.062 25.062 -4.965 1 81.94 581 PRO A CA 1
ATOM 4680 C C . PRO A 1 581 ? -16.594 26.453 -4.637 1 81.94 581 PRO A C 1
ATOM 4682 O O . PRO A 1 581 ? -16.469 26.922 -3.5 1 81.94 581 PRO A O 1
ATOM 4685 N N . GLU A 1 582 ? -17.219 27.109 -5.531 1 82.31 582 GLU A N 1
ATOM 4686 C CA . GLU A 1 582 ? -17.703 28.469 -5.293 1 82.31 582 GLU A CA 1
ATOM 4687 C C . GLU A 1 582 ? -18.812 28.484 -4.254 1 82.31 582 GLU A C 1
ATOM 4689 O O . GLU A 1 582 ? -18.812 29.297 -3.336 1 82.31 582 GLU A O 1
ATOM 4694 N N . GLU A 1 583 ? -19.672 27.609 -4.379 1 84.5 583 GLU A N 1
ATOM 4695 C CA . GLU A 1 583 ? -20.797 27.547 -3.449 1 84.5 583 GLU A CA 1
ATOM 4696 C C . GLU A 1 583 ? -20.375 26.922 -2.121 1 84.5 583 GLU A C 1
ATOM 4698 O O . GLU A 1 583 ? -21.016 27.141 -1.093 1 84.5 583 GLU A O 1
ATOM 4703 N N . ALA A 1 584 ? -19.266 26.188 -2.168 1 87.81 584 ALA A N 1
ATOM 4704 C CA . ALA A 1 584 ? -18.828 25.438 -0.991 1 87.81 584 ALA A CA 1
ATOM 4705 C C . ALA A 1 584 ? -17.969 26.297 -0.072 1 87.81 584 ALA A C 1
ATOM 4707 O O . ALA A 1 584 ? -17.719 25.922 1.073 1 87.81 584 ALA A O 1
ATOM 4708 N N . SER A 1 585 ? -17.641 27.469 -0.485 1 88.38 585 SER A N 1
ATOM 4709 C CA . SER A 1 585 ? -16.688 28.312 0.237 1 88.38 585 SER A CA 1
ATOM 4710 C C . SER A 1 585 ? -17.297 28.875 1.511 1 88.38 585 SER A C 1
ATOM 4712 O O . SER A 1 585 ? -18.531 29.031 1.602 1 88.38 585 SER A O 1
ATOM 4714 N N . VAL A 1 586 ? -16.484 29.188 2.434 1 88.31 586 VAL A N 1
ATOM 4715 C CA . VAL A 1 586 ? -16.891 29.781 3.705 1 88.31 586 VAL A CA 1
ATOM 4716 C C . VAL A 1 586 ? -17.609 31.094 3.455 1 88.31 586 VAL A C 1
ATOM 4718 O O . VAL A 1 586 ? -18.656 31.359 4.055 1 88.31 586 VAL A O 1
ATOM 4721 N N . GLU A 1 587 ? -17.094 31.859 2.598 1 85.56 587 GLU A N 1
ATOM 4722 C CA . GLU A 1 587 ? -17.672 33.156 2.291 1 85.56 587 GLU A CA 1
ATOM 4723 C C . GLU A 1 587 ? -19.078 33.031 1.713 1 85.56 587 GLU A C 1
ATOM 4725 O O . GLU A 1 587 ? -20 33.719 2.135 1 85.56 587 GLU A O 1
ATOM 4730 N N . SER A 1 588 ? -19.234 32.125 0.812 1 87.06 588 SER A N 1
ATOM 4731 C CA . SER A 1 588 ? -20.531 31.922 0.165 1 87.06 588 SER A CA 1
ATOM 4732 C C . SER A 1 588 ? -21.562 31.406 1.157 1 87.06 588 SER A C 1
ATOM 4734 O O . SER A 1 588 ? -22.672 31.938 1.229 1 87.06 588 SER A O 1
ATOM 4736 N N . LEU A 1 589 ? -21.203 30.5 1.93 1 89.19 589 LEU A N 1
ATOM 4737 C CA . LEU A 1 589 ? -22.141 29.891 2.873 1 89.19 589 LEU A CA 1
ATOM 4738 C C . LEU A 1 589 ? -22.5 30.875 3.986 1 89.19 589 LEU A C 1
ATOM 4740 O O . LEU A 1 589 ? -23.656 30.922 4.43 1 89.19 589 LEU A O 1
ATOM 4744 N N . SER A 1 590 ? -21.5 31.547 4.43 1 87.94 590 SER A N 1
ATOM 4745 C CA . SER A 1 590 ? -21.75 32.531 5.477 1 87.94 590 SER A CA 1
ATOM 4746 C C . SER A 1 590 ? -22.703 33.625 5.004 1 87.94 590 SER A C 1
ATOM 4748 O O . SER A 1 590 ? -23.594 34.031 5.75 1 87.94 590 SER A O 1
ATOM 4750 N N . GLY A 1 591 ? -22.594 34.031 3.793 1 85.56 591 GLY A N 1
ATOM 4751 C CA . GLY A 1 591 ? -23.406 35.094 3.24 1 85.56 591 GLY A CA 1
ATOM 4752 C C . GLY A 1 591 ? -24.828 34.656 2.912 1 85.56 591 GLY A C 1
ATOM 4753 O O . GLY A 1 591 ? -25.75 35.469 2.908 1 85.56 591 GLY A O 1
ATOM 4754 N N . ARG A 1 592 ? -25.031 33.438 2.734 1 87.31 592 ARG A N 1
ATOM 4755 C CA . ARG A 1 592 ? -26.328 32.938 2.268 1 87.31 592 ARG A CA 1
ATOM 4756 C C . ARG A 1 592 ? -27.156 32.406 3.426 1 87.31 592 ARG A C 1
ATOM 4758 O O . ARG A 1 592 ? -28.172 31.75 3.213 1 87.31 592 ARG A O 1
ATOM 4765 N N . PHE A 1 593 ? -26.766 32.719 4.59 1 88.44 593 PHE A N 1
ATOM 4766 C CA . PHE A 1 593 ? -27.453 32.125 5.734 1 88.44 593 PHE A CA 1
ATOM 4767 C C . PHE A 1 593 ? -28.938 32.438 5.699 1 88.44 593 PHE A C 1
ATOM 4769 O O . PHE A 1 593 ? -29.781 31.547 5.793 1 88.44 593 PHE A O 1
ATOM 4776 N N . GLU A 1 594 ? -29.219 33.75 5.566 1 84.62 594 GLU A N 1
ATOM 4777 C CA . GLU A 1 594 ? -30.609 34.156 5.617 1 84.62 594 GLU A CA 1
ATOM 4778 C C . GLU A 1 594 ? -31.406 33.594 4.441 1 84.62 594 GLU A C 1
ATOM 4780 O O . GLU A 1 594 ? -32.594 33.25 4.586 1 84.62 594 GLU A O 1
ATOM 4785 N N . ASP A 1 595 ? -30.797 33.531 3.311 1 86.75 595 ASP A N 1
ATOM 4786 C CA . ASP A 1 595 ? -31.453 32.969 2.145 1 86.75 595 ASP A CA 1
ATOM 4787 C C . ASP A 1 595 ? -31.781 31.484 2.379 1 86.75 595 ASP A C 1
ATOM 4789 O O . ASP A 1 595 ? -32.875 31.031 2.035 1 86.75 595 ASP A O 1
ATOM 4793 N N . ILE A 1 596 ? -30.859 30.828 2.932 1 86.25 596 ILE A N 1
ATOM 4794 C CA . ILE A 1 596 ? -31.031 29.406 3.197 1 86.25 596 ILE A CA 1
ATOM 4795 C C . ILE A 1 596 ? -32.125 29.203 4.258 1 86.25 596 ILE A C 1
ATOM 4797 O O . ILE A 1 596 ? -32.938 28.297 4.141 1 86.25 596 ILE A O 1
ATOM 4801 N N . ALA A 1 597 ? -32.062 29.984 5.262 1 84.5 597 ALA A N 1
ATOM 4802 C CA . ALA A 1 597 ? -33.062 29.906 6.336 1 84.5 597 ALA A CA 1
ATOM 4803 C C . ALA A 1 597 ? -34.469 30.141 5.809 1 84.5 597 ALA A C 1
ATOM 4805 O O . ALA A 1 597 ? -35.406 29.406 6.152 1 84.5 597 ALA A O 1
ATOM 4806 N N . LEU A 1 598 ? -34.594 31.109 5.012 1 83.12 598 LEU A N 1
ATOM 4807 C CA . LEU A 1 598 ? -35.875 31.453 4.426 1 83.12 598 LEU A CA 1
ATOM 4808 C C . LEU A 1 598 ? -36.375 30.312 3.535 1 83.12 598 LEU A C 1
ATOM 4810 O O . LEU A 1 598 ? -37.562 29.984 3.549 1 83.12 598 LEU A O 1
ATOM 4814 N N . PHE A 1 599 ? -35.531 29.891 2.787 1 82.19 599 PHE A N 1
ATOM 4815 C CA . PHE A 1 599 ? -35.906 28.781 1.905 1 82.19 599 PHE A CA 1
ATOM 4816 C C . PHE A 1 599 ? -36.406 27.594 2.707 1 82.19 599 PHE A C 1
ATOM 4818 O O . PHE A 1 599 ? -37.406 26.969 2.336 1 82.19 599 PHE A O 1
ATOM 4825 N N . ARG A 1 600 ? -35.781 27.297 3.785 1 80.56 600 ARG A N 1
ATOM 4826 C CA . ARG A 1 600 ? -36.125 26.141 4.613 1 80.56 600 ARG A CA 1
ATOM 4827 C C . ARG A 1 600 ? -37.469 26.375 5.324 1 80.56 600 ARG A C 1
ATOM 4829 O O . ARG A 1 600 ? -38.219 25.438 5.586 1 80.56 600 ARG A O 1
ATOM 4836 N N . GLU A 1 601 ? -37.719 27.516 5.707 1 77.75 601 GLU A N 1
ATOM 4837 C CA . GLU A 1 601 ? -39 27.875 6.336 1 77.75 601 GLU A CA 1
ATOM 4838 C C . GLU A 1 601 ? -40.156 27.734 5.352 1 77.75 601 GLU A C 1
ATOM 4840 O O . GLU A 1 601 ? -41.219 27.281 5.723 1 77.75 601 GLU A O 1
ATOM 4845 N N . PHE A 1 602 ? -39.875 28.109 4.184 1 70.81 602 PHE A N 1
ATOM 4846 C CA . PHE A 1 602 ? -40.906 28.031 3.152 1 70.81 602 PHE A CA 1
ATOM 4847 C C . PHE A 1 602 ? -41.188 26.578 2.781 1 70.81 602 PHE A C 1
ATOM 4849 O O . PHE A 1 602 ? -42.344 26.203 2.549 1 70.81 602 PHE A O 1
ATOM 4856 N N . THR A 1 603 ? -40.219 25.75 2.688 1 67.88 603 THR A N 1
ATOM 4857 C CA . THR A 1 603 ? -40.375 24.359 2.303 1 67.88 603 THR A CA 1
ATOM 4858 C C . THR A 1 603 ? -40.969 23.547 3.447 1 67.88 603 THR A C 1
ATOM 4860 O O . THR A 1 603 ? -41.75 22.609 3.215 1 67.88 603 THR A O 1
ATOM 4863 N N . ASN A 1 604 ? -40.719 23.797 4.723 1 59.28 604 ASN A N 1
ATOM 4864 C CA . ASN A 1 604 ? -41.312 23.109 5.859 1 59.28 604 ASN A CA 1
ATOM 4865 C C . ASN A 1 604 ? -42.688 23.672 6.188 1 59.28 604 ASN A C 1
ATOM 4867 O O . ASN A 1 604 ? -43.562 22.953 6.699 1 59.28 604 ASN A O 1
ATOM 4871 N N . GLY A 1 605 ? -43.094 24.922 6.055 1 52.16 605 GLY A N 1
ATOM 4872 C CA . GLY A 1 605 ? -44.406 25.484 6.215 1 52.16 605 GLY A CA 1
ATOM 4873 C C . GLY A 1 605 ? -45.406 24.969 5.199 1 52.16 605 GLY A C 1
ATOM 4874 O O . GLY A 1 605 ? -46.625 24.969 5.449 1 52.16 605 GLY A O 1
ATOM 4875 N N . GLY A 1 606 ? -45.031 24.641 4.016 1 44 606 GLY A N 1
ATOM 4876 C CA . GLY A 1 606 ? -46 24.094 3.064 1 44 606 GLY A CA 1
ATOM 4877 C C . GLY A 1 606 ? -46.5 22.719 3.443 1 44 606 GLY A C 1
ATOM 4878 O O . GLY A 1 606 ? -47.531 22.266 2.926 1 44 606 GLY A O 1
ATOM 4879 N N . ASP A 1 607 ? -45.688 21.922 4.055 1 40.78 607 ASP A N 1
ATOM 4880 C CA . ASP A 1 607 ? -46.25 20.594 4.375 1 40.78 607 ASP A CA 1
ATOM 4881 C C . ASP A 1 607 ? -47.25 20.672 5.516 1 40.78 607 ASP A C 1
ATOM 4883 O O . ASP A 1 607 ? -47.844 19.656 5.902 1 40.78 607 ASP A O 1
ATOM 4887 N N . SER A 1 608 ? -47.344 21.703 6.309 1 38.06 608 SER A N 1
ATOM 4888 C CA . SER A 1 608 ? -48.375 21.625 7.336 1 38.06 608 SER A CA 1
ATOM 4889 C C . SER A 1 608 ? -49.75 21.859 6.742 1 38.06 608 SER A C 1
ATOM 4891 O O . SER A 1 608 ? -50.75 21.672 7.426 1 38.06 608 SER A O 1
ATOM 4893 N N . SER A 1 609 ? -49.969 22.547 5.66 1 33.91 609 SER A N 1
ATOM 4894 C CA . SER A 1 609 ? -51.375 22.797 5.355 1 33.91 609 SER A CA 1
ATOM 4895 C C . SER A 1 609 ? -52.062 21.547 4.777 1 33.91 609 SER A C 1
ATOM 4897 O O . SER A 1 609 ? -53.281 21.5 4.656 1 33.91 609 SER A O 1
ATOM 4899 N N . GLU A 1 610 ? -51.469 20.703 4.02 1 33.22 610 GLU A N 1
ATOM 4900 C CA . GLU A 1 610 ? -52.344 19.812 3.266 1 33.22 610 GLU A CA 1
ATOM 4901 C C . GLU A 1 610 ? -52.844 18.672 4.133 1 33.22 610 GLU A C 1
ATOM 4903 O O . GLU A 1 610 ? -53.594 17.812 3.662 1 33.22 610 GLU A O 1
ATOM 4908 N N . ASP A 1 611 ? -52.375 18.297 5.293 1 32 611 ASP A N 1
ATOM 4909 C CA . ASP A 1 611 ? -53.062 17.141 5.875 1 32 611 ASP A CA 1
ATOM 4910 C C . ASP A 1 611 ? -54.375 17.547 6.539 1 32 611 ASP A C 1
ATOM 4912 O O . ASP A 1 611 ? -54.438 17.766 7.75 1 32 611 ASP A O 1
ATOM 4916 N N . GLU A 1 612 ? -55.25 18.391 5.898 1 29.98 612 GLU A N 1
ATOM 4917 C CA . GLU A 1 612 ? -56.625 18.156 6.293 1 29.98 612 GLU A CA 1
ATOM 4918 C C . GLU A 1 612 ? -57.062 16.719 5.988 1 29.98 612 GLU A C 1
ATOM 4920 O O . GLU A 1 612 ? -56.719 16.172 4.945 1 29.98 612 GLU A O 1
ATOM 4925 N N . PRO A 1 613 ? -57.562 15.945 7 1 32.41 613 PRO A N 1
ATOM 4926 C CA . PRO A 1 613 ? -58.125 14.625 6.746 1 32.41 613 PRO A CA 1
ATOM 4927 C C . PRO A 1 613 ? -59.156 14.633 5.625 1 32.41 613 PRO A C 1
ATOM 4929 O O . PRO A 1 613 ? -60.062 15.477 5.621 1 32.41 613 PRO A O 1
ATOM 4932 N N . MET A 1 614 ? -58.844 14.531 4.395 1 27.78 614 MET A N 1
ATOM 4933 C CA . MET A 1 614 ? -59.938 14.188 3.49 1 27.78 614 MET A CA 1
ATOM 4934 C C . MET A 1 614 ? -60.719 12.984 4.012 1 27.78 614 MET A C 1
ATOM 4936 O O . MET A 1 614 ? -60.125 11.938 4.297 1 27.78 614 MET A O 1
ATOM 4940 N N . GLU A 1 615 ? -61.906 13.258 4.707 1 27.83 615 GLU A N 1
ATOM 4941 C CA . GLU A 1 615 ? -63 12.32 4.996 1 27.83 615 GLU A CA 1
ATOM 4942 C C . GLU A 1 615 ? -63.375 11.5 3.768 1 27.83 615 GLU A C 1
ATOM 4944 O O . GLU A 1 615 ? -63.781 12.047 2.746 1 27.83 615 GLU A O 1
ATOM 4949 N N . SER A 1 616 ? -62.5 10.578 3.32 1 24.27 616 SER A N 1
ATOM 4950 C CA . SER A 1 616 ? -63 9.602 2.355 1 24.27 616 SER A CA 1
ATOM 4951 C C . SER A 1 616 ? -64.25 8.922 2.861 1 24.27 616 SER A C 1
ATOM 4953 O O . SER A 1 616 ? -64.312 8.422 3.988 1 24.27 616 SER A O 1
ATOM 4955 N N . ASP A 1 617 ? -65.5 9.383 2.41 1 25.27 617 ASP A N 1
ATOM 4956 C CA . ASP A 1 617 ? -66.875 8.875 2.324 1 25.27 617 ASP A CA 1
ATOM 4957 C C . ASP A 1 617 ? -66.938 7.465 1.735 1 25.27 617 ASP A C 1
ATOM 4959 O O . ASP A 1 617 ? -67.938 7.02 1.227 1 25.27 617 ASP A O 1
ATOM 4963 N N . ASP A 1 618 ? -65.938 6.617 1.698 1 24.17 618 ASP A N 1
ATOM 4964 C CA . ASP A 1 618 ? -66.188 5.27 1.195 1 24.17 618 ASP A CA 1
ATOM 4965 C C . ASP A 1 618 ? -67.25 4.543 2.051 1 24.17 618 ASP A C 1
ATOM 4967 O O . ASP A 1 618 ? -67.25 3.309 2.078 1 24.17 618 ASP A O 1
ATOM 4971 N N . ASN A 1 619 ? -68.25 5.18 2.697 1 22.33 619 ASN A N 1
ATOM 4972 C CA . ASN A 1 619 ? -69.438 4.387 3.064 1 22.33 619 ASN A CA 1
ATOM 4973 C C . ASN A 1 619 ? -70.125 3.832 1.831 1 22.33 619 ASN A C 1
ATOM 4975 O O . ASN A 1 619 ? -70.812 2.805 1.908 1 22.33 619 ASN A O 1
ATOM 4979 N N . ALA A 1 620 ? -70.688 4.547 0.77 1 24.05 620 ALA A N 1
ATOM 4980 C CA . ALA A 1 620 ? -71.875 4.18 0.042 1 24.05 620 ALA A CA 1
ATOM 4981 C C . ALA A 1 620 ? -71.688 2.863 -0.706 1 24.05 620 ALA A C 1
ATOM 4983 O O . ALA A 1 620 ? -72.688 2.154 -0.978 1 24.05 620 ALA A O 1
ATOM 4984 N N . TRP A 1 621 ? -70.688 2.439 -1.391 1 21.75 621 TRP A N 1
ATOM 4985 C CA . TRP A 1 621 ? -71.062 1.294 -2.213 1 21.75 621 TRP A CA 1
ATOM 4986 C C . TRP A 1 621 ? -71.312 0.069 -1.348 1 21.75 621 TRP A C 1
ATOM 4988 O O . TRP A 1 621 ? -71.688 -1.002 -1.863 1 21.75 621 TRP A O 1
ATOM 4998 N N . ASP A 1 622 ? -71.375 -0.107 0.029 1 20.77 622 ASP A N 1
ATOM 4999 C CA . ASP A 1 622 ? -72.25 -1.08 0.627 1 20.77 622 ASP A CA 1
ATOM 5000 C C . ASP A 1 622 ? -73.688 -0.528 0.704 1 20.77 622 ASP A C 1
ATOM 5002 O O . ASP A 1 622 ? -74.625 -1.184 1.236 1 20.77 622 ASP A O 1
ATOM 5006 N N . THR A 1 623 ? -74.25 0.678 0.49 1 22.03 623 THR A N 1
ATOM 5007 C CA . THR A 1 623 ? -75.688 0.663 0.22 1 22.03 623 THR A CA 1
ATOM 5008 C C . THR A 1 623 ? -76 0.21 -1.211 1 22.03 623 THR A C 1
ATOM 5010 O O . THR A 1 623 ? -77 -0.356 -1.495 1 22.03 623 THR A O 1
ATOM 5013 N N . LEU A 1 624 ? -75.75 0.322 -2.553 1 21.31 624 LEU A N 1
ATOM 5014 C CA . LEU A 1 624 ? -76.375 -0.617 -3.459 1 21.31 624 LEU A CA 1
ATOM 5015 C C . LEU A 1 624 ? -75.625 -1.929 -3.529 1 21.31 624 LEU A C 1
ATOM 5017 O O . LEU A 1 624 ? -74.375 -1.929 -3.51 1 21.31 624 LEU A O 1
ATOM 5021 N N . MET B 1 1 ? 8.477 -8.922 28.797 1 65.12 1 MET B N 1
ATOM 5022 C CA . MET B 1 1 ? 7.254 -8.703 28.031 1 65.12 1 MET B CA 1
ATOM 5023 C C . MET B 1 1 ? 6.617 -7.363 28.406 1 65.12 1 MET B C 1
ATOM 5025 O O . MET B 1 1 ? 6.039 -6.688 27.547 1 65.12 1 MET B O 1
ATOM 5029 N N . LYS B 1 2 ? 6.926 -7.09 29.578 1 62.94 2 LYS B N 1
ATOM 5030 C CA . LYS B 1 2 ? 6.312 -5.855 30.047 1 62.94 2 LYS B CA 1
ATOM 5031 C C . LYS B 1 2 ? 7.211 -4.652 29.781 1 62.94 2 LYS B C 1
ATOM 5033 O O . LYS B 1 2 ? 6.73 -3.576 29.422 1 62.94 2 LYS B O 1
ATOM 5038 N N . THR B 1 3 ? 8.445 -4.797 30.031 1 61.06 3 THR B N 1
ATOM 5039 C CA . THR B 1 3 ? 9.336 -3.643 30.109 1 61.06 3 THR B CA 1
ATOM 5040 C C . THR B 1 3 ? 10.141 -3.504 28.812 1 61.06 3 THR B C 1
ATOM 5042 O O . THR B 1 3 ? 10.602 -2.41 28.484 1 61.06 3 THR B O 1
ATOM 5045 N N . GLY B 1 4 ? 10.312 -4.582 28.156 1 57.22 4 GLY B N 1
ATOM 5046 C CA . GLY B 1 4 ? 11.117 -4.516 26.953 1 57.22 4 GLY B CA 1
ATOM 5047 C C . GLY B 1 4 ? 10.383 -3.857 25.797 1 57.22 4 GLY B C 1
ATOM 5048 O O . GLY B 1 4 ? 9.211 -3.502 25.906 1 57.22 4 GLY B O 1
ATOM 5049 N N . PRO B 1 5 ? 11.141 -3.48 24.719 1 61.06 5 PRO B N 1
ATOM 5050 C CA . PRO B 1 5 ? 10.492 -2.941 23.531 1 61.06 5 PRO B CA 1
ATOM 5051 C C . PRO B 1 5 ? 9.344 -3.812 23.031 1 61.06 5 PRO B C 1
ATOM 5053 O O . PRO B 1 5 ? 9.391 -5.039 23.156 1 61.06 5 PRO B O 1
ATOM 5056 N N . GLU B 1 6 ? 8.266 -3.205 22.594 1 62.53 6 GLU B N 1
ATOM 5057 C CA . GLU B 1 6 ? 7.047 -3.924 22.234 1 62.53 6 GLU B CA 1
ATOM 5058 C C . GLU B 1 6 ? 7.32 -4.984 21.172 1 62.53 6 GLU B C 1
ATOM 5060 O O . GLU B 1 6 ? 6.789 -6.094 21.25 1 62.53 6 GLU B O 1
ATOM 5065 N N . SER B 1 7 ? 8.086 -4.617 20.328 1 60.47 7 SER B N 1
ATOM 5066 C CA . SER B 1 7 ? 8.422 -5.578 19.297 1 60.47 7 SER B CA 1
ATOM 5067 C C . SER B 1 7 ? 9.031 -6.848 19.875 1 60.47 7 SER B C 1
ATOM 5069 O O . SER B 1 7 ? 8.688 -7.957 19.469 1 60.47 7 SER B O 1
ATOM 5071 N N . GLN B 1 8 ? 9.789 -6.625 20.859 1 61.94 8 GLN B N 1
ATOM 5072 C CA . GLN B 1 8 ? 10.406 -7.762 21.547 1 61.94 8 GLN B CA 1
ATOM 5073 C C . GLN B 1 8 ? 9.375 -8.531 22.375 1 61.94 8 GLN B C 1
ATOM 5075 O O . GLN B 1 8 ? 9.422 -9.758 22.438 1 61.94 8 GLN B O 1
ATOM 5080 N N . ALA B 1 9 ? 8.578 -7.797 22.906 1 68.38 9 ALA B N 1
ATOM 5081 C CA . ALA B 1 9 ? 7.535 -8.43 23.703 1 68.38 9 ALA B CA 1
ATOM 5082 C C . ALA B 1 9 ? 6.617 -9.289 22.828 1 68.38 9 ALA B C 1
ATOM 5084 O O . ALA B 1 9 ? 6.25 -10.406 23.219 1 68.38 9 ALA B O 1
ATOM 5085 N N . ILE B 1 10 ? 6.371 -8.781 21.75 1 68.62 10 ILE B N 1
ATOM 5086 C CA . ILE B 1 10 ? 5.512 -9.523 20.828 1 68.62 10 ILE B CA 1
ATOM 5087 C C . ILE B 1 10 ? 6.262 -10.734 20.281 1 68.62 10 ILE B C 1
ATOM 5089 O O . ILE B 1 10 ? 5.695 -11.82 20.156 1 68.62 10 ILE B O 1
ATOM 5093 N N . ASP B 1 11 ? 7.52 -10.539 20.094 1 64.56 11 ASP B N 1
ATOM 5094 C CA . ASP B 1 11 ? 8.359 -11.656 19.688 1 64.56 11 ASP B CA 1
ATOM 5095 C C . ASP B 1 11 ? 8.383 -12.742 20.766 1 64.56 11 ASP B C 1
ATOM 5097 O O . ASP B 1 11 ? 8.281 -13.93 20.453 1 64.56 11 ASP B O 1
ATOM 5101 N N . ILE B 1 12 ? 8.547 -12.367 21.922 1 68.56 12 ILE B N 1
ATOM 5102 C CA . ILE B 1 12 ? 8.562 -13.289 23.047 1 68.56 12 ILE B CA 1
ATOM 5103 C C . ILE B 1 12 ? 7.211 -14 23.141 1 68.56 12 ILE B C 1
ATOM 5105 O O . ILE B 1 12 ? 7.16 -15.219 23.359 1 68.56 12 ILE B O 1
ATOM 5109 N N . LEU B 1 13 ? 6.238 -13.25 22.828 1 73 13 LEU B N 1
ATOM 5110 C CA . LEU B 1 13 ? 4.898 -13.836 22.891 1 73 13 LEU B CA 1
ATOM 5111 C C . LEU B 1 13 ? 4.715 -14.875 21.781 1 73 13 LEU B C 1
ATOM 5113 O O . LEU B 1 13 ? 4.168 -15.953 22.031 1 73 13 LEU B O 1
ATOM 5117 N N . ARG B 1 14 ? 5.164 -14.578 20.797 1 65.19 14 ARG B N 1
ATOM 5118 C CA . ARG B 1 14 ? 5.027 -15.484 19.672 1 65.19 14 ARG B CA 1
ATOM 5119 C C . ARG B 1 14 ? 5.855 -16.75 19.875 1 65.19 14 ARG B C 1
ATOM 5121 O O . ARG B 1 14 ? 5.41 -17.859 19.562 1 65.19 14 ARG B O 1
ATOM 5128 N N . VAL B 1 15 ? 7.07 -16.562 20.438 1 65.69 15 VAL B N 1
ATOM 5129 C CA . VAL B 1 15 ? 7.887 -17.703 20.812 1 65.69 15 VAL B CA 1
ATOM 5130 C C . VAL B 1 15 ? 7.152 -18.547 21.859 1 65.69 15 VAL B C 1
ATOM 5132 O O . VAL B 1 15 ? 7.141 -19.781 21.781 1 65.69 15 VAL B O 1
ATOM 5135 N N . LEU B 1 16 ? 6.516 -17.859 22.641 1 68.88 16 LEU B N 1
ATOM 5136 C CA . LEU B 1 16 ? 5.77 -18.531 23.703 1 68.88 16 LEU B CA 1
ATOM 5137 C C . LEU B 1 16 ? 4.586 -19.297 23.125 1 68.88 16 LEU B C 1
ATOM 5139 O O . LEU B 1 16 ? 4.285 -20.406 23.578 1 68.88 16 LEU B O 1
ATOM 5143 N N . ARG B 1 17 ? 4.098 -18.719 22.094 1 65.38 17 ARG B N 1
ATOM 5144 C CA . ARG B 1 17 ? 2.893 -19.312 21.531 1 65.38 17 ARG B CA 1
ATOM 5145 C C . ARG B 1 17 ? 3.238 -20.469 20.594 1 65.38 17 ARG B C 1
ATOM 5147 O O . ARG B 1 17 ? 2.461 -21.406 20.453 1 65.38 17 ARG B O 1
ATOM 5154 N N . SER B 1 18 ? 4.305 -20.422 20.016 1 59.28 18 SER B N 1
ATOM 5155 C CA . SER B 1 18 ? 4.719 -21.406 19 1 59.28 18 SER B CA 1
ATOM 5156 C C . SER B 1 18 ? 5.258 -22.672 19.656 1 59.28 18 SER B C 1
ATOM 5158 O O . SER B 1 18 ? 5.422 -23.688 18.984 1 59.28 18 SER B O 1
ATOM 5160 N N . HIS B 1 19 ? 5.57 -22.547 20.984 1 54.72 19 HIS B N 1
ATOM 5161 C CA . HIS B 1 19 ? 6.125 -23.703 21.672 1 54.72 19 HIS B CA 1
ATOM 5162 C C . HIS B 1 19 ? 5.168 -24.219 22.75 1 54.72 19 HIS B C 1
ATOM 5164 O O . HIS B 1 19 ? 4.645 -23.438 23.547 1 54.72 19 HIS B O 1
ATOM 5170 N N . ALA B 1 20 ? 4.828 -25.438 22.625 1 60.38 20 ALA B N 1
ATOM 5171 C CA . ALA B 1 20 ? 3.932 -26.078 23.594 1 60.38 20 ALA B CA 1
ATOM 5172 C C . ALA B 1 20 ? 4.551 -26.094 24.984 1 60.38 20 ALA B C 1
ATOM 5174 O O . ALA B 1 20 ? 3.852 -25.891 25.984 1 60.38 20 ALA B O 1
ATOM 5175 N N . ASP B 1 21 ? 5.82 -26.406 25.203 1 64.06 21 ASP B N 1
ATOM 5176 C CA . ASP B 1 21 ? 6.527 -26.5 26.469 1 64.06 21 ASP B CA 1
ATOM 5177 C C . ASP B 1 21 ? 7.133 -25.156 26.875 1 64.06 21 ASP B C 1
ATOM 5179 O O . ASP B 1 21 ? 7.887 -24.562 26.094 1 64.06 21 ASP B O 1
ATOM 5183 N N . PHE B 1 22 ? 6.656 -24.688 28 1 63.94 22 PHE B N 1
ATOM 5184 C CA . PHE B 1 22 ? 7.078 -23.406 28.531 1 63.94 22 PHE B CA 1
ATOM 5185 C C . PHE B 1 22 ? 8.586 -23.375 28.75 1 63.94 22 PHE B C 1
ATOM 5187 O O . PHE B 1 22 ? 9.234 -22.359 28.484 1 63.94 22 PHE B O 1
ATOM 5194 N N . ASP B 1 23 ? 9.086 -24.469 29.172 1 63.31 23 ASP B N 1
ATOM 5195 C CA . ASP B 1 23 ? 10.516 -24.516 29.453 1 63.31 23 ASP B CA 1
ATOM 5196 C C . ASP B 1 23 ? 11.336 -24.359 28.172 1 63.31 23 ASP B C 1
ATOM 5198 O O . ASP B 1 23 ? 12.359 -23.672 28.156 1 63.31 23 ASP B O 1
ATOM 5202 N N . THR B 1 24 ? 10.867 -24.891 27.234 1 63.09 24 THR B N 1
ATOM 5203 C CA . THR B 1 24 ? 11.523 -24.766 25.953 1 63.09 24 THR B CA 1
ATOM 5204 C C . THR B 1 24 ? 11.398 -23.359 25.391 1 63.09 24 THR B C 1
ATOM 5206 O O . THR B 1 24 ? 12.359 -22.797 24.859 1 63.09 24 THR B O 1
ATOM 5209 N N . ALA B 1 25 ? 10.234 -22.859 25.562 1 65.62 25 ALA B N 1
ATOM 5210 C CA . ALA B 1 25 ? 10.031 -21.484 25.125 1 65.62 25 ALA B CA 1
ATOM 5211 C C . ALA B 1 25 ? 10.953 -20.531 25.875 1 65.62 25 ALA B C 1
ATOM 5213 O O . ALA B 1 25 ? 11.57 -19.641 25.266 1 65.62 25 ALA B O 1
ATOM 5214 N N . MET B 1 26 ? 11.078 -20.812 27.078 1 66.56 26 MET B N 1
ATOM 5215 C CA . MET B 1 26 ? 11.891 -19.953 27.938 1 66.56 26 MET B CA 1
ATOM 5216 C C . MET B 1 26 ? 13.375 -20.125 27.641 1 66.56 26 MET B C 1
ATOM 5218 O O . MET B 1 26 ? 14.156 -19.188 27.797 1 66.56 26 MET B O 1
ATOM 5222 N N . SER B 1 27 ? 13.781 -21.219 27.281 1 64.44 27 SER B N 1
ATOM 5223 C CA . SER B 1 27 ? 15.172 -21.453 26.938 1 64.44 27 SER B CA 1
ATOM 5224 C C . SER B 1 27 ? 15.578 -20.672 25.688 1 64.44 27 SER B C 1
ATOM 5226 O O . SER B 1 27 ? 16.75 -20.312 25.531 1 64.44 27 SER B O 1
ATOM 5228 N N . ILE B 1 28 ? 14.562 -20.375 24.906 1 62.06 28 ILE B N 1
ATOM 5229 C CA . ILE B 1 28 ? 14.797 -19.594 23.703 1 62.06 28 ILE B CA 1
ATOM 5230 C C . ILE B 1 28 ? 14.758 -18.094 24.031 1 62.06 28 ILE B C 1
ATOM 5232 O O . ILE B 1 28 ? 15.562 -17.328 23.5 1 62.06 28 ILE B O 1
ATOM 5236 N N . ILE B 1 29 ? 13.922 -17.844 24.938 1 62.5 29 ILE B N 1
ATOM 5237 C CA . ILE B 1 29 ? 13.664 -16.453 25.266 1 62.5 29 ILE B CA 1
ATOM 5238 C C . ILE B 1 29 ? 14.742 -15.93 26.219 1 62.5 29 ILE B C 1
ATOM 5240 O O . ILE B 1 29 ? 15.211 -14.797 26.062 1 62.5 29 ILE B O 1
ATOM 5244 N N . GLN B 1 30 ? 15.203 -16.781 27.172 1 62.41 30 GLN B N 1
ATOM 5245 C CA . GLN B 1 30 ? 16.078 -16.359 28.266 1 62.41 30 GLN B CA 1
ATOM 5246 C C . GLN B 1 30 ? 17.438 -15.93 27.734 1 62.41 30 GLN B C 1
ATOM 5248 O O . GLN B 1 30 ? 17.969 -14.891 28.156 1 62.41 30 GLN B O 1
ATOM 5253 N N . PRO B 1 31 ? 18.062 -16.641 26.969 1 56.16 31 PRO B N 1
ATOM 5254 C CA . PRO B 1 31 ? 19.344 -16.141 26.484 1 56.16 31 PRO B CA 1
ATOM 5255 C C . PRO B 1 31 ? 19.203 -14.82 25.719 1 56.16 31 PRO B C 1
ATOM 5257 O O . PRO B 1 31 ? 20.125 -13.992 25.734 1 56.16 31 PRO B O 1
ATOM 5260 N N . ARG B 1 32 ? 18.172 -14.633 25.109 1 50.72 32 ARG B N 1
ATOM 5261 C CA . ARG B 1 32 ? 17.938 -13.406 24.359 1 50.72 32 ARG B CA 1
ATOM 5262 C C . ARG B 1 32 ? 17.688 -12.227 25.297 1 50.72 32 ARG B C 1
ATOM 5264 O O . ARG B 1 32 ? 18.078 -11.094 24.984 1 50.72 32 ARG B O 1
ATOM 5271 N N . ILE B 1 33 ? 17.094 -12.633 26.344 1 51.03 33 ILE B N 1
ATOM 5272 C CA . ILE B 1 33 ? 16.891 -11.625 27.375 1 51.03 33 ILE B CA 1
ATOM 5273 C C . ILE B 1 33 ? 18.172 -11.438 28.188 1 51.03 33 ILE B C 1
ATOM 5275 O O . ILE B 1 33 ? 18.5 -10.312 28.578 1 51.03 33 ILE B O 1
ATOM 5279 N N . ALA B 1 34 ? 18.891 -12.453 28.703 1 46.12 34 ALA B N 1
ATOM 5280 C CA . ALA B 1 34 ? 20.094 -12.406 29.547 1 46.12 34 ALA B CA 1
ATOM 5281 C C . ALA B 1 34 ? 21.219 -11.672 28.844 1 46.12 34 ALA B C 1
ATOM 5283 O O . ALA B 1 34 ? 22.078 -11.062 29.5 1 46.12 34 ALA B O 1
ATOM 5284 N N . GLN B 1 35 ? 21.594 -11.984 27.656 1 41.06 35 GLN B N 1
ATOM 5285 C CA . GLN B 1 35 ? 22.703 -11.242 27.062 1 41.06 35 GLN B CA 1
ATOM 5286 C C . GLN B 1 35 ? 22.469 -9.742 27.156 1 41.06 35 GLN B C 1
ATOM 5288 O O . GLN B 1 35 ? 23.312 -8.945 26.734 1 41.06 35 GLN B O 1
ATOM 5293 N N . ARG B 1 36 ? 21.344 -9.352 27.547 1 39.09 36 ARG B N 1
ATOM 5294 C CA . ARG B 1 36 ? 21.219 -7.914 27.781 1 39.09 36 ARG B CA 1
ATOM 5295 C C . ARG B 1 36 ? 21.875 -7.516 29.094 1 39.09 36 ARG B C 1
ATOM 5297 O O . ARG B 1 36 ? 21.391 -7.859 30.172 1 39.09 36 ARG B O 1
ATOM 5304 N N . ASN B 1 37 ? 23.234 -7.426 29.234 1 32.62 37 ASN B N 1
ATOM 5305 C CA . ASN B 1 37 ? 23.859 -6.676 30.328 1 32.62 37 ASN B CA 1
ATOM 5306 C C . ASN B 1 37 ? 23.047 -5.441 30.703 1 32.62 37 ASN B C 1
ATOM 5308 O O . ASN B 1 37 ? 22.469 -4.789 29.828 1 32.62 37 ASN B O 1
ATOM 5312 N N . PRO B 1 38 ? 22.75 -5.117 32.031 1 34.25 38 PRO B N 1
ATOM 5313 C CA . PRO B 1 38 ? 22.031 -3.975 32.625 1 34.25 38 PRO B CA 1
ATOM 5314 C C . PRO B 1 38 ? 22.375 -2.652 31.953 1 34.25 38 PRO B C 1
ATOM 5316 O O . PRO B 1 38 ? 21.562 -1.724 31.953 1 34.25 38 PRO B O 1
ATOM 5319 N N . GLY B 1 39 ? 23.719 -2.18 32.062 1 32.19 39 GLY B N 1
ATOM 5320 C CA . GLY B 1 39 ? 24.219 -0.891 31.578 1 32.19 39 GLY B CA 1
ATOM 5321 C C . GLY B 1 39 ? 23.781 -0.567 30.172 1 32.19 39 GLY B C 1
ATOM 5322 O O . GLY B 1 39 ? 23.672 0.604 29.797 1 32.19 39 GLY B O 1
ATOM 5323 N N . GLN B 1 40 ? 24.391 -1.339 29.297 1 29.36 40 GLN B N 1
ATOM 5324 C CA . GLN B 1 40 ? 24.156 -0.959 27.906 1 29.36 40 GLN B CA 1
ATOM 5325 C C . GLN B 1 40 ? 22.703 -1.2 27.516 1 29.36 40 GLN B C 1
ATOM 5327 O O . GLN B 1 40 ? 22.297 -2.338 27.25 1 29.36 40 GLN B O 1
ATOM 5332 N N . GLU B 1 41 ? 21.719 -0.812 28.344 1 30.98 41 GLU B N 1
ATOM 5333 C CA . GLU B 1 41 ? 20.328 -0.719 27.938 1 30.98 41 GLU B CA 1
ATOM 5334 C C . GLU B 1 41 ? 20.188 -0.639 26.422 1 30.98 41 GLU B C 1
ATOM 5336 O O . GLU B 1 41 ? 20.328 0.437 25.828 1 30.98 41 GLU B O 1
ATOM 5341 N N . ARG B 1 42 ? 20.797 -1.546 25.766 1 30.92 42 ARG B N 1
ATOM 5342 C CA . ARG B 1 42 ? 20.625 -1.533 24.312 1 30.92 42 ARG B CA 1
ATOM 5343 C C . ARG B 1 42 ? 19.172 -1.255 23.938 1 30.92 42 ARG B C 1
ATOM 5345 O O . ARG B 1 42 ? 18.266 -1.961 24.375 1 30.92 42 ARG B O 1
ATOM 5352 N N . ALA B 1 43 ? 18.781 -0.152 23.719 1 28.62 43 ALA B N 1
ATOM 5353 C CA . ALA B 1 43 ? 17.625 0.399 23.016 1 28.62 43 ALA B CA 1
ATOM 5354 C C . ALA B 1 43 ? 16.953 -0.658 22.141 1 28.62 43 ALA B C 1
ATOM 5356 O O . ALA B 1 43 ? 17.625 -1.326 21.344 1 28.62 43 ALA B O 1
ATOM 5357 N N . ALA B 1 44 ? 15.969 -1.502 22.625 1 32.34 44 ALA B N 1
ATOM 5358 C CA . ALA B 1 44 ? 15.086 -2.381 21.859 1 32.34 44 ALA B CA 1
ATOM 5359 C C . ALA B 1 44 ? 15.164 -2.084 20.375 1 32.34 44 ALA B C 1
ATOM 5361 O O . ALA B 1 44 ? 14.812 -0.989 19.922 1 32.34 44 ALA B O 1
ATOM 5362 N N . GLU B 1 45 ? 16.062 -2.49 19.734 1 35.12 45 GLU B N 1
ATOM 5363 C CA . GLU B 1 45 ? 16.281 -2.289 18.297 1 35.12 45 GLU B CA 1
ATOM 5364 C C . GLU B 1 45 ? 14.969 -2.291 17.531 1 35.12 45 GLU B C 1
ATOM 5366 O O . GLU B 1 45 ? 14.25 -3.295 17.516 1 35.12 45 GLU B O 1
ATOM 5371 N N . THR B 1 46 ? 14.062 -1.434 17.625 1 38.72 46 THR B N 1
ATOM 5372 C CA . THR B 1 46 ? 12.867 -1.202 16.812 1 38.72 46 THR B CA 1
ATOM 5373 C C . THR B 1 46 ? 12.969 -1.927 15.477 1 38.72 46 THR B C 1
ATOM 5375 O O . THR B 1 46 ? 14.039 -1.956 14.867 1 38.72 46 THR B O 1
ATOM 5378 N N . PRO B 1 47 ? 12.148 -2.967 15.203 1 41.22 47 PRO B N 1
ATOM 5379 C CA . PRO B 1 47 ? 12.18 -3.58 13.875 1 41.22 47 PRO B CA 1
ATOM 5380 C C . PRO B 1 47 ? 12.703 -2.629 12.797 1 41.22 47 PRO B C 1
ATOM 5382 O O . PRO B 1 47 ? 12.953 -3.051 11.672 1 41.22 47 PRO B O 1
ATOM 5385 N N . ARG B 1 48 ? 12.742 -1.391 13.133 1 47.47 48 ARG B N 1
ATOM 5386 C CA . ARG B 1 48 ? 13.266 -0.411 12.188 1 47.47 48 ARG B CA 1
ATOM 5387 C C . ARG B 1 48 ? 14.703 -0.736 11.805 1 47.47 48 ARG B C 1
ATOM 5389 O O . ARG B 1 48 ? 15.117 -0.501 10.672 1 47.47 48 ARG B O 1
ATOM 5396 N N . HIS B 1 49 ? 15.359 -1.506 12.773 1 50.75 49 HIS B N 1
ATOM 5397 C CA . HIS B 1 49 ? 16.781 -1.7 12.469 1 50.75 49 HIS B CA 1
ATOM 5398 C C . HIS B 1 49 ? 17.047 -3.135 12.031 1 50.75 49 HIS B C 1
ATOM 5400 O O . HIS B 1 49 ? 18.156 -3.447 11.57 1 50.75 49 HIS B O 1
ATOM 5406 N N . LEU B 1 50 ? 16.062 -3.961 12.195 1 58.12 50 LEU B N 1
ATOM 5407 C CA . LEU B 1 50 ? 16.344 -5.367 11.922 1 58.12 50 LEU B CA 1
ATOM 5408 C C . LEU B 1 50 ? 16.172 -5.676 10.438 1 58.12 50 LEU B C 1
ATOM 5410 O O . LEU B 1 50 ? 16.531 -6.766 9.984 1 58.12 50 LEU B O 1
ATOM 5414 N N . GLY B 1 51 ? 16.047 -4.852 9.68 1 81.06 51 GLY B N 1
ATOM 5415 C CA . GLY B 1 51 ? 15.914 -5.055 8.25 1 81.06 51 GLY B CA 1
ATOM 5416 C C . GLY B 1 51 ? 14.5 -5.402 7.828 1 81.06 51 GLY B C 1
ATOM 5417 O O . GLY B 1 51 ? 13.656 -5.715 8.664 1 81.06 51 GLY B O 1
ATOM 5418 N N . LEU B 1 52 ? 14.203 -5.406 6.703 1 90.75 52 LEU B N 1
ATOM 5419 C CA . LEU B 1 52 ? 12.859 -5.605 6.164 1 90.75 52 LEU B CA 1
ATOM 5420 C C . LEU B 1 52 ? 12.391 -7.035 6.398 1 90.75 52 LEU B C 1
ATOM 5422 O O . LEU B 1 52 ? 11.219 -7.262 6.723 1 90.75 52 LEU B O 1
ATOM 5426 N N . GLU B 1 53 ? 13.289 -8.047 6.25 1 91.62 53 GLU B N 1
ATOM 5427 C CA . GLU B 1 53 ? 12.914 -9.445 6.43 1 91.62 53 GLU B CA 1
ATOM 5428 C C . GLU B 1 53 ? 12.398 -9.703 7.844 1 91.62 53 GLU B C 1
ATOM 5430 O O . GLU B 1 53 ? 11.43 -10.445 8.039 1 91.62 53 GLU B O 1
ATOM 5435 N N . SER B 1 54 ? 13.039 -9.07 8.773 1 87.88 54 SER B N 1
ATOM 5436 C CA . SER B 1 54 ? 12.617 -9.211 10.164 1 87.88 54 SER B CA 1
ATOM 5437 C C . SER B 1 54 ? 11.234 -8.602 10.383 1 87.88 54 SER B C 1
ATOM 5439 O O . SER B 1 54 ? 10.406 -9.172 11.102 1 87.88 54 SER B O 1
ATOM 5441 N N . GLU B 1 55 ? 11.062 -7.473 9.773 1 86.75 55 GLU B N 1
ATOM 5442 C CA . GLU B 1 55 ? 9.742 -6.848 9.867 1 86.75 55 GLU B CA 1
ATOM 5443 C C . GLU B 1 55 ? 8.672 -7.73 9.234 1 86.75 55 GLU B C 1
ATOM 5445 O O . GLU B 1 55 ? 7.586 -7.891 9.797 1 86.75 55 GLU B O 1
ATOM 5450 N N . LEU B 1 56 ? 8.945 -8.281 8.07 1 91.5 56 LEU B N 1
ATOM 5451 C CA . LEU B 1 56 ? 8.008 -9.148 7.367 1 91.5 56 LEU B CA 1
ATOM 5452 C C . LEU B 1 56 ? 7.684 -10.391 8.195 1 91.5 56 LEU B C 1
ATOM 5454 O O . LEU B 1 56 ? 6.52 -10.781 8.297 1 91.5 56 LEU B O 1
ATOM 5458 N N . MET B 1 57 ? 8.656 -10.984 8.805 1 88.12 57 MET B N 1
ATOM 5459 C CA . MET B 1 57 ? 8.453 -12.18 9.625 1 88.12 57 MET B CA 1
ATOM 5460 C C . MET B 1 57 ? 7.598 -11.859 10.844 1 88.12 57 MET B C 1
ATOM 5462 O O . MET B 1 57 ? 6.777 -12.672 11.258 1 88.12 57 MET B O 1
ATOM 5466 N N . ALA B 1 58 ? 7.762 -10.648 11.297 1 80 58 ALA B N 1
ATOM 5467 C CA . ALA B 1 58 ? 7.078 -10.25 12.523 1 80 58 ALA B CA 1
ATOM 5468 C C . ALA B 1 58 ? 5.633 -9.852 12.242 1 80 58 ALA B C 1
ATOM 5470 O O . ALA B 1 58 ? 4.727 -10.203 13 1 80 58 ALA B O 1
ATOM 5471 N N . ARG B 1 59 ? 5.461 -9.172 11.172 1 80.88 59 ARG B N 1
ATOM 5472 C CA . ARG B 1 59 ? 4.16 -8.555 10.945 1 80.88 59 ARG B CA 1
ATOM 5473 C C . ARG B 1 59 ? 3.348 -9.352 9.922 1 80.88 59 ARG B C 1
ATOM 5475 O O . ARG B 1 59 ? 2.123 -9.227 9.867 1 80.88 59 ARG B O 1
ATOM 5482 N N . HIS B 1 60 ? 4.004 -10.117 9.148 1 86.94 60 HIS B N 1
ATOM 5483 C CA . HIS B 1 60 ? 3.369 -10.867 8.078 1 86.94 60 HIS B CA 1
ATOM 5484 C C . HIS B 1 60 ? 3.846 -12.32 8.062 1 86.94 60 HIS B C 1
ATOM 5486 O O . HIS B 1 60 ? 4.309 -12.82 7.039 1 86.94 60 HIS B O 1
ATOM 5492 N N . SER B 1 61 ? 3.564 -13 9.102 1 85.25 61 SER B N 1
ATOM 5493 C CA . SER B 1 61 ? 4.148 -14.312 9.352 1 85.25 61 SER B CA 1
ATOM 5494 C C . SER B 1 61 ? 3.492 -15.383 8.492 1 85.25 61 SER B C 1
ATOM 5496 O O . SER B 1 61 ? 4.07 -16.453 8.281 1 85.25 61 SER B O 1
ATOM 5498 N N . LEU B 1 62 ? 2.375 -15.141 7.996 1 87.12 62 LEU B N 1
ATOM 5499 C CA . LEU B 1 62 ? 1.727 -16.156 7.176 1 87.12 62 LEU B CA 1
ATOM 5500 C C . LEU B 1 62 ? 2.396 -16.25 5.809 1 87.12 62 LEU B C 1
ATOM 5502 O O . LEU B 1 62 ? 2.549 -17.344 5.266 1 87.12 62 LEU B O 1
ATOM 5506 N N . ALA B 1 63 ? 2.779 -15.102 5.344 1 90.94 63 ALA B N 1
ATOM 5507 C CA . ALA B 1 63 ? 3.484 -15.078 4.062 1 90.94 63 ALA B CA 1
ATOM 5508 C C . ALA B 1 63 ? 4.98 -15.312 4.258 1 90.94 63 ALA B C 1
ATOM 5510 O O . ALA B 1 63 ? 5.645 -15.875 3.387 1 90.94 63 ALA B O 1
ATOM 5511 N N . PHE B 1 64 ? 5.477 -14.781 5.371 1 93.12 64 PHE B N 1
ATOM 5512 C CA . PHE B 1 64 ? 6.902 -14.867 5.672 1 93.12 64 PHE B CA 1
ATOM 5513 C C . PHE B 1 64 ? 7.129 -15.5 7.039 1 93.12 64 PHE B C 1
ATOM 5515 O O . PHE B 1 64 ? 7.645 -14.844 7.953 1 93.12 64 PHE B O 1
ATOM 5522 N N . PRO B 1 65 ? 6.852 -16.75 7.051 1 90.06 65 PRO B N 1
ATOM 5523 C CA . PRO B 1 65 ? 7.074 -17.422 8.336 1 90.06 65 PRO B CA 1
ATOM 5524 C C . PRO B 1 65 ? 8.555 -17.531 8.695 1 90.06 65 PRO B C 1
ATOM 5526 O O . PRO B 1 65 ? 9.391 -17.734 7.809 1 90.06 65 PRO B O 1
ATOM 5529 N N . PRO B 1 66 ? 8.82 -17.406 9.953 1 84.81 66 PRO B N 1
ATOM 5530 C CA . PRO B 1 66 ? 10.203 -17.672 10.352 1 84.81 66 PRO B CA 1
ATOM 5531 C C . PRO B 1 66 ? 10.602 -19.141 10.133 1 84.81 66 PRO B C 1
ATOM 5533 O O . PRO B 1 66 ? 9.742 -19.984 9.906 1 84.81 66 PRO B O 1
ATOM 5536 N N . LEU B 1 67 ? 11.875 -19.359 10.086 1 83.19 67 LEU B N 1
ATOM 5537 C CA . LEU B 1 67 ? 12.391 -20.719 9.891 1 83.19 67 LEU B CA 1
ATOM 5538 C C . LEU B 1 67 ? 11.883 -21.656 10.984 1 83.19 67 LEU B C 1
ATOM 5540 O O . LEU B 1 67 ? 12.141 -21.422 12.172 1 83.19 67 LEU B O 1
ATOM 5544 N N . GLN B 1 68 ? 11.156 -22.625 10.555 1 78 68 GLN B N 1
ATOM 5545 C CA . GLN B 1 68 ? 10.617 -23.594 11.5 1 78 68 GLN B CA 1
ATOM 5546 C C . GLN B 1 68 ? 11.648 -24.688 11.812 1 78 68 GLN B C 1
ATOM 5548 O O . GLN B 1 68 ? 12.562 -24.922 11.023 1 78 68 GLN B O 1
ATOM 5553 N N . HIS B 1 69 ? 11.484 -25.266 12.875 1 72.69 69 HIS B N 1
ATOM 5554 C CA . HIS B 1 69 ? 12.43 -26.297 13.312 1 72.69 69 HIS B CA 1
ATOM 5555 C C . HIS B 1 69 ? 12.539 -27.422 12.297 1 72.69 69 HIS B C 1
ATOM 5557 O O . HIS B 1 69 ? 13.641 -27.875 11.977 1 72.69 69 HIS B O 1
ATOM 5563 N N . LEU B 1 70 ? 11.484 -27.812 11.875 1 73.75 70 LEU B N 1
ATOM 5564 C CA . LEU B 1 70 ? 11.477 -28.906 10.906 1 73.75 70 LEU B CA 1
ATOM 5565 C C . LEU B 1 70 ? 12.234 -28.516 9.648 1 73.75 70 LEU B C 1
ATOM 5567 O O . LEU B 1 70 ? 12.984 -29.328 9.094 1 73.75 70 LEU B O 1
ATOM 5571 N N . GLU B 1 71 ? 12 -27.359 9.227 1 80.38 71 GLU B N 1
ATOM 5572 C CA . GLU B 1 71 ? 12.695 -26.875 8.039 1 80.38 71 GLU B CA 1
ATOM 5573 C C . GLU B 1 71 ? 14.203 -26.797 8.273 1 80.38 71 GLU B C 1
ATOM 5575 O O . GLU B 1 71 ? 14.992 -27.156 7.398 1 80.38 71 GLU B O 1
ATOM 5580 N N . SER B 1 72 ? 14.484 -26.328 9.453 1 78.31 72 SER B N 1
ATOM 5581 C CA . SER B 1 72 ? 15.898 -26.219 9.805 1 78.31 72 SER B CA 1
ATOM 5582 C C . SER B 1 72 ? 16.578 -27.578 9.805 1 78.31 72 SER B C 1
ATOM 5584 O O . SER B 1 72 ? 17.703 -27.703 9.328 1 78.31 72 SER B O 1
ATOM 5586 N N . ASP B 1 73 ? 15.898 -28.484 10.297 1 77.75 73 ASP B N 1
ATOM 5587 C CA . ASP B 1 73 ? 16.438 -29.828 10.336 1 77.75 73 ASP B CA 1
ATOM 5588 C C . ASP B 1 73 ? 16.641 -30.391 8.93 1 77.75 73 ASP B C 1
ATOM 5590 O O . ASP B 1 73 ? 17.672 -31.016 8.648 1 77.75 73 ASP B O 1
ATOM 5594 N N . ILE B 1 74 ? 15.773 -30.109 8.164 1 79.62 74 ILE B N 1
ATOM 5595 C CA . ILE B 1 74 ? 15.844 -30.594 6.785 1 79.62 74 ILE B CA 1
ATOM 5596 C C . ILE B 1 74 ? 17 -29.922 6.059 1 79.62 74 ILE B C 1
ATOM 5598 O O . ILE B 1 74 ? 17.781 -30.578 5.375 1 79.62 74 ILE B O 1
ATOM 5602 N N . LEU B 1 75 ? 17.109 -28.75 6.266 1 82.12 75 LEU B N 1
ATOM 5603 C CA . LEU B 1 75 ? 18.172 -27.984 5.605 1 82.12 75 LEU B CA 1
ATOM 5604 C C . LEU B 1 75 ? 19.547 -28.422 6.094 1 82.12 75 LEU B C 1
ATOM 5606 O O . LEU B 1 75 ? 20.469 -28.578 5.289 1 82.12 75 LEU B O 1
ATOM 5610 N N . LYS B 1 76 ? 19.578 -28.641 7.379 1 74.06 76 LYS B N 1
ATOM 5611 C CA . LYS B 1 76 ? 20.844 -29.109 7.949 1 74.06 76 LYS B CA 1
ATOM 5612 C C . LYS B 1 76 ? 21.219 -30.484 7.383 1 74.06 76 LYS B C 1
ATOM 5614 O O . LYS B 1 76 ? 22.391 -30.719 7.062 1 74.06 76 LYS B O 1
ATOM 5619 N N . GLU B 1 77 ? 20.266 -31.219 7.312 1 76.75 77 GLU B N 1
ATOM 5620 C CA . GLU B 1 77 ? 20.5 -32.562 6.773 1 76.75 77 GLU B CA 1
ATOM 5621 C C . GLU B 1 77 ? 20.953 -32.5 5.32 1 76.75 77 GLU B C 1
ATOM 5623 O O . GLU B 1 77 ? 21.906 -33.188 4.934 1 76.75 77 GLU B O 1
ATOM 5628 N N . VAL B 1 78 ? 20.359 -31.656 4.609 1 74.81 78 VAL B N 1
ATOM 5629 C CA . VAL B 1 78 ? 20.641 -31.562 3.178 1 74.81 78 VAL B CA 1
ATOM 5630 C C . VAL B 1 78 ? 22 -30.906 2.955 1 74.81 78 VAL B C 1
ATOM 5632 O O . VAL B 1 78 ? 22.75 -31.297 2.068 1 74.81 78 VAL B O 1
ATOM 5635 N N . PHE B 1 79 ? 22.297 -29.984 3.779 1 73 79 PHE B N 1
ATOM 5636 C CA . PHE B 1 79 ? 23.562 -29.281 3.65 1 73 79 PHE B CA 1
ATOM 5637 C C . PHE B 1 79 ? 24.734 -30.156 4.102 1 73 79 PHE B C 1
ATOM 5639 O O . PHE B 1 79 ? 25.828 -30.094 3.535 1 73 79 PHE B O 1
ATOM 5646 N N . ASN B 1 80 ? 24.484 -30.891 5.18 1 65.06 80 ASN B N 1
ATOM 5647 C CA . ASN B 1 80 ? 25.516 -31.797 5.695 1 65.06 80 ASN B CA 1
ATOM 5648 C C . ASN B 1 80 ? 25.797 -32.938 4.734 1 65.06 80 ASN B C 1
ATOM 5650 O O . ASN B 1 80 ? 26.938 -33.375 4.59 1 65.06 80 ASN B O 1
ATOM 5654 N N . THR B 1 81 ? 24.797 -33.438 4.289 1 56 81 THR B N 1
ATOM 5655 C CA . THR B 1 81 ? 24.984 -34.5 3.32 1 56 81 THR B CA 1
ATOM 5656 C C . THR B 1 81 ? 25.734 -34 2.092 1 56 81 THR B C 1
ATOM 5658 O O . THR B 1 81 ? 26.531 -34.75 1.503 1 56 81 THR B O 1
ATOM 5661 N N . GLY B 1 82 ? 25.641 -32.812 1.899 1 51.16 82 GLY B N 1
ATOM 5662 C CA . GLY B 1 82 ? 26.391 -32.25 0.804 1 51.16 82 GLY B CA 1
ATOM 5663 C C . GLY B 1 82 ? 27.875 -32.031 1.128 1 51.16 82 GLY B C 1
ATOM 5664 O O . GLY B 1 82 ? 28.734 -32.219 0.264 1 51.16 82 GLY B O 1
ATOM 5665 N N . HIS B 1 83 ? 28.234 -31.781 2.535 1 46.59 83 HIS B N 1
ATOM 5666 C CA . HIS B 1 83 ? 29.625 -31.625 2.988 1 46.59 83 HIS B CA 1
ATOM 5667 C C . HIS B 1 83 ? 30.297 -33 3.191 1 46.59 83 HIS B C 1
ATOM 5669 O O . HIS B 1 83 ? 31.484 -33.125 2.953 1 46.59 83 HIS B O 1
ATOM 5675 N N . ALA B 1 84 ? 29.688 -34.062 3.826 1 42.53 84 ALA B N 1
ATOM 5676 C CA . ALA B 1 84 ? 30.281 -35.344 4.121 1 42.53 84 ALA B CA 1
ATOM 5677 C C . ALA B 1 84 ? 30.781 -36.031 2.848 1 42.53 84 ALA B C 1
ATOM 5679 O O . ALA B 1 84 ? 31.781 -36.75 2.861 1 42.53 84 ALA B O 1
ATOM 5680 N N . SER B 1 85 ? 30.203 -35.812 1.924 1 39.38 85 SER B N 1
ATOM 5681 C CA . SER B 1 85 ? 30.75 -36.469 0.739 1 39.38 85 SER B CA 1
ATOM 5682 C C . SER B 1 85 ? 32.094 -35.844 0.349 1 39.38 85 SER B C 1
ATOM 5684 O O . SER B 1 85 ? 32.844 -36.438 -0.45 1 39.38 85 SER B O 1
ATOM 5686 N N . THR B 1 86 ? 32.5 -34.75 1.022 1 35.84 86 THR B N 1
ATOM 5687 C CA . THR B 1 86 ? 33.781 -34.156 0.7 1 35.84 86 THR B CA 1
ATOM 5688 C C . THR B 1 86 ? 34.875 -34.719 1.615 1 35.84 86 THR B C 1
ATOM 5690 O O . THR B 1 86 ? 36.031 -34.781 1.232 1 35.84 86 THR B O 1
ATOM 5693 N N . THR B 1 87 ? 34.688 -35.125 2.854 1 34.28 87 THR B N 1
ATOM 5694 C CA . THR B 1 87 ? 35.781 -35.406 3.758 1 34.28 87 THR B CA 1
ATOM 5695 C C . THR B 1 87 ? 36.281 -36.844 3.584 1 34.28 87 THR B C 1
ATOM 5697 O O . THR B 1 87 ? 37.406 -37.188 3.932 1 34.28 87 THR B O 1
ATOM 5700 N N . ASP B 1 88 ? 35.438 -37.875 3.48 1 33.44 88 ASP B N 1
ATOM 5701 C CA . ASP B 1 88 ? 36.031 -39.219 3.621 1 33.44 88 ASP B CA 1
ATOM 5702 C C . ASP B 1 88 ? 36.969 -39.531 2.459 1 33.44 88 ASP B C 1
ATOM 5704 O O . ASP B 1 88 ? 37.5 -40.656 2.361 1 33.44 88 ASP B O 1
ATOM 5708 N N . SER B 1 89 ? 36.969 -38.875 1.313 1 33.59 89 SER B N 1
ATOM 5709 C CA . SER B 1 89 ? 37.844 -39.344 0.25 1 33.59 89 SER B CA 1
ATOM 5710 C C . SER B 1 89 ? 39.281 -38.938 0.501 1 33.59 89 SER B C 1
ATOM 5712 O O . SER B 1 89 ? 40.031 -38.688 -0.443 1 33.59 89 SER B O 1
ATOM 5714 N N . GLU B 1 90 ? 39.688 -38.594 1.633 1 30.67 90 GLU B N 1
ATOM 5715 C CA . GLU B 1 90 ? 41.094 -38.25 1.675 1 30.67 90 GLU B CA 1
ATOM 5716 C C . GLU B 1 90 ? 41.969 -39.5 1.436 1 30.67 90 GLU B C 1
ATOM 5718 O O . GLU B 1 90 ? 43.188 -39.406 1.419 1 30.67 90 GLU B O 1
ATOM 5723 N N . ASN B 1 91 ? 41.625 -40.719 1.83 1 29.48 91 ASN B N 1
ATOM 5724 C CA . ASN B 1 91 ? 42.844 -41.562 1.817 1 29.48 91 ASN B CA 1
ATOM 5725 C C . ASN B 1 91 ? 43.344 -41.75 0.399 1 29.48 91 ASN B C 1
ATOM 5727 O O . ASN B 1 91 ? 44.562 -41.844 0.187 1 29.48 91 ASN B O 1
ATOM 5731 N N . ASP B 1 92 ? 42.844 -42.781 -0.392 1 30.84 92 ASP B N 1
ATOM 5732 C CA . ASP B 1 92 ? 43.625 -43.281 -1.53 1 30.84 92 ASP B CA 1
ATOM 5733 C C . ASP B 1 92 ? 43.781 -42.188 -2.598 1 30.84 92 ASP B C 1
ATOM 5735 O O . ASP B 1 92 ? 42.812 -41.469 -2.922 1 30.84 92 ASP B O 1
ATOM 5739 N N . SER B 1 93 ? 45.094 -41.688 -2.965 1 29.28 93 SER B N 1
ATOM 5740 C CA . SER B 1 93 ? 45.719 -40.625 -3.723 1 29.28 93 SER B CA 1
ATOM 5741 C C . SER B 1 93 ? 45.156 -40.5 -5.125 1 29.28 93 SER B C 1
ATOM 5743 O O . SER B 1 93 ? 45.594 -39.688 -5.926 1 29.28 93 SER B O 1
ATOM 5745 N N . SER B 1 94 ? 44.938 -41.688 -5.859 1 28.53 94 SER B N 1
ATOM 5746 C CA . SER B 1 94 ? 44.812 -41.375 -7.281 1 28.53 94 SER B CA 1
ATOM 5747 C C . SER B 1 94 ? 43.688 -40.375 -7.535 1 28.53 94 SER B C 1
ATOM 5749 O O . SER B 1 94 ? 42.594 -40.5 -7.004 1 28.53 94 SER B O 1
ATOM 5751 N N . MET B 1 95 ? 44.094 -39.062 -7.852 1 27.34 95 MET B N 1
ATOM 5752 C CA . MET B 1 95 ? 43.375 -37.844 -8.156 1 27.34 95 MET B CA 1
ATOM 5753 C C . MET B 1 95 ? 42.156 -38.125 -9.039 1 27.34 95 MET B C 1
ATOM 5755 O O . MET B 1 95 ? 42.031 -37.5 -10.102 1 27.34 95 MET B O 1
ATOM 5759 N N . THR B 1 96 ? 41.781 -39.375 -9.344 1 28.86 96 THR B N 1
ATOM 5760 C CA . THR B 1 96 ? 40.688 -39.125 -10.25 1 28.86 96 THR B CA 1
ATOM 5761 C C . THR B 1 96 ? 39.656 -38.188 -9.594 1 28.86 96 THR B C 1
ATOM 5763 O O . THR B 1 96 ? 39.156 -38.5 -8.508 1 28.86 96 THR B O 1
ATOM 5766 N N . ASN B 1 97 ? 39.969 -36.844 -9.625 1 30 97 ASN B N 1
ATOM 5767 C CA . ASN B 1 97 ? 39.219 -35.656 -9.297 1 30 97 ASN B CA 1
ATOM 5768 C C . ASN B 1 97 ? 37.719 -35.844 -9.445 1 30 97 ASN B C 1
ATOM 5770 O O . ASN B 1 97 ? 37.094 -35.312 -10.352 1 30 97 ASN B O 1
ATOM 5774 N N . GLU B 1 98 ? 37.312 -37.094 -9.531 1 30.64 98 GLU B N 1
ATOM 5775 C CA . GLU B 1 98 ? 35.844 -37.094 -9.641 1 30.64 98 GLU B CA 1
ATOM 5776 C C . GLU B 1 98 ? 35.219 -36.438 -8.414 1 30.64 98 GLU B C 1
ATOM 5778 O O . GLU B 1 98 ? 35.281 -37 -7.312 1 30.64 98 GLU B O 1
ATOM 5783 N N . GLU B 1 99 ? 35.469 -35.156 -8.234 1 33.47 99 GLU B N 1
ATOM 5784 C CA . GLU B 1 99 ? 34.719 -34.469 -7.203 1 33.47 99 GLU B CA 1
ATOM 5785 C C . GLU B 1 99 ? 33.344 -35.125 -7.012 1 33.47 99 GLU B C 1
ATOM 5787 O O . GLU B 1 99 ? 32.594 -35.281 -7.973 1 33.47 99 GLU B O 1
ATOM 5792 N N . PRO B 1 100 ? 33.312 -36 -6.027 1 32.72 100 PRO B N 1
ATOM 5793 C CA . PRO B 1 100 ? 32.031 -36.719 -5.832 1 32.72 100 PRO B CA 1
ATOM 5794 C C . PRO B 1 100 ? 30.828 -35.781 -5.898 1 32.72 100 PRO B C 1
ATOM 5796 O O . PRO B 1 100 ? 30.953 -34.594 -5.602 1 32.72 100 PRO B O 1
ATOM 5799 N N . ASN B 1 101 ? 30 -36 -6.879 1 35.03 101 ASN B N 1
ATOM 5800 C CA . ASN B 1 101 ? 28.688 -35.375 -6.926 1 35.03 101 ASN B CA 1
ATOM 5801 C C . ASN B 1 101 ? 28.078 -35.25 -5.535 1 35.03 101 ASN B C 1
ATOM 5803 O O . ASN B 1 101 ? 27.875 -36.25 -4.844 1 35.03 101 ASN B O 1
ATOM 5807 N N . PRO B 1 102 ? 28.531 -34.25 -4.828 1 37.47 102 PRO B N 1
ATOM 5808 C CA . PRO B 1 102 ? 28.094 -34.094 -3.439 1 37.47 102 PRO B CA 1
ATOM 5809 C C . PRO B 1 102 ? 26.625 -34.5 -3.234 1 37.47 102 PRO B C 1
ATOM 5811 O O . PRO B 1 102 ? 26.156 -34.531 -2.096 1 37.47 102 PRO B O 1
ATOM 5814 N N . PHE B 1 103 ? 25.812 -34.281 -4.137 1 34.25 103 PHE B N 1
ATOM 5815 C CA . PHE B 1 103 ? 24.422 -34.688 -3.996 1 34.25 103 PHE B CA 1
ATOM 5816 C C . PHE B 1 103 ? 24.234 -36.125 -4.43 1 34.25 103 PHE B C 1
ATOM 5818 O O . PHE B 1 103 ? 24.094 -36.406 -5.621 1 34.25 103 PHE B O 1
ATOM 5825 N N . PRO B 1 104 ? 24.875 -37.094 -3.701 1 34.84 104 PRO B N 1
ATOM 5826 C CA . PRO B 1 104 ? 24.531 -38.438 -4.16 1 34.84 104 PRO B CA 1
ATOM 5827 C C . PRO B 1 104 ? 23.062 -38.594 -4.543 1 34.84 104 PRO B C 1
ATOM 5829 O O . PRO B 1 104 ? 22.219 -37.812 -4.074 1 34.84 104 PRO B O 1
ATOM 5832 N N . ALA B 1 105 ? 22.812 -39.25 -5.688 1 34.53 105 ALA B N 1
ATOM 5833 C CA . ALA B 1 105 ? 21.438 -39.594 -6.035 1 34.53 105 ALA B CA 1
ATOM 5834 C C . ALA B 1 105 ? 20.625 -39.969 -4.793 1 34.53 105 ALA B C 1
ATOM 5836 O O . ALA B 1 105 ? 21 -40.875 -4.051 1 34.53 105 ALA B O 1
ATOM 5837 N N . HIS B 1 106 ? 20.391 -39.062 -3.92 1 33.06 106 HIS B N 1
ATOM 5838 C CA . HIS B 1 106 ? 19.438 -39.5 -2.908 1 33.06 106 HIS B CA 1
ATOM 5839 C C . HIS B 1 106 ? 18.609 -40.688 -3.418 1 33.06 106 HIS B C 1
ATOM 5841 O O . HIS B 1 106 ? 17.891 -40.562 -4.41 1 33.06 106 HIS B O 1
ATOM 5847 N N . ASN B 1 107 ? 19.172 -41.875 -3.346 1 30.34 107 ASN B N 1
ATOM 5848 C CA . ASN B 1 107 ? 18.281 -43.031 -3.473 1 30.34 107 ASN B CA 1
ATOM 5849 C C . ASN B 1 107 ? 16.953 -42.781 -2.777 1 30.34 107 ASN B C 1
ATOM 5851 O O . ASN B 1 107 ? 16.875 -42.781 -1.548 1 30.34 107 ASN B O 1
ATOM 5855 N N . THR B 1 108 ? 16.25 -41.781 -3.131 1 33.72 108 THR B N 1
ATOM 5856 C CA . THR B 1 108 ? 14.883 -41.875 -2.605 1 33.72 108 THR B CA 1
ATOM 5857 C C . THR B 1 108 ? 14.492 -43.312 -2.307 1 33.72 108 THR B C 1
ATOM 5859 O O . THR B 1 108 ? 14.531 -44.156 -3.189 1 33.72 108 THR B O 1
ATOM 5862 N N . ILE B 1 109 ? 14.938 -43.875 -1.209 1 32.62 109 ILE B N 1
ATOM 5863 C CA . ILE B 1 109 ? 14.328 -45.125 -0.775 1 32.62 109 ILE B CA 1
ATOM 5864 C C . ILE B 1 109 ? 12.977 -45.312 -1.457 1 32.62 109 ILE B C 1
ATOM 5866 O O . ILE B 1 109 ? 12.078 -44.5 -1.296 1 32.62 109 ILE B O 1
ATOM 5870 N N . ARG B 1 110 ? 12.969 -45.969 -2.578 1 36.5 110 ARG B N 1
ATOM 5871 C CA . ARG B 1 110 ? 11.805 -46.562 -3.223 1 36.5 110 ARG B CA 1
ATOM 5872 C C . ARG B 1 110 ? 10.812 -47.094 -2.188 1 36.5 110 ARG B C 1
ATOM 5874 O O . ARG B 1 110 ? 10.914 -48.25 -1.758 1 36.5 110 ARG B O 1
ATOM 5881 N N . SER B 1 111 ? 10.695 -46.5 -1.033 1 33.69 111 SER B N 1
ATOM 5882 C CA . SER B 1 111 ? 9.57 -47.219 -0.432 1 33.69 111 SER B CA 1
ATOM 5883 C C . SER B 1 111 ? 8.523 -47.594 -1.479 1 33.69 111 SER B C 1
ATOM 5885 O O . SER B 1 111 ? 8.211 -46.781 -2.359 1 33.69 111 SER B O 1
ATOM 5887 N N . PRO B 1 112 ? 8.445 -48.781 -1.799 1 34.03 112 PRO B N 1
ATOM 5888 C CA . PRO B 1 112 ? 7.336 -49.125 -2.691 1 34.03 112 PRO B CA 1
ATOM 5889 C C . PRO B 1 112 ? 6.145 -48.188 -2.525 1 34.03 112 PRO B C 1
ATOM 5891 O O . PRO B 1 112 ? 5.809 -47.781 -1.401 1 34.03 112 PRO B O 1
ATOM 5894 N N . VAL B 1 113 ? 6.016 -47.219 -3.361 1 41.16 113 VAL B N 1
ATOM 5895 C CA . VAL B 1 113 ? 4.75 -46.469 -3.355 1 41.16 113 VAL B CA 1
ATOM 5896 C C . VAL B 1 113 ? 3.643 -47.375 -2.811 1 41.16 113 VAL B C 1
ATOM 5898 O O . VAL B 1 113 ? 3.344 -48.438 -3.387 1 41.16 113 VAL B O 1
ATOM 5901 N N . PRO B 1 114 ? 3.51 -47.562 -1.57 1 40.88 114 PRO B N 1
ATOM 5902 C CA . PRO B 1 114 ? 2.342 -48.375 -1.226 1 40.88 114 PRO B CA 1
ATOM 5903 C C . PRO B 1 114 ? 1.225 -48.25 -2.262 1 40.88 114 PRO B C 1
ATOM 5905 O O . PRO B 1 114 ? 1.129 -47.25 -2.975 1 40.88 114 PRO B O 1
ATOM 5908 N N . ALA B 1 115 ? 0.762 -49.312 -2.771 1 45.5 115 ALA B N 1
ATOM 5909 C CA . ALA B 1 115 ? -0.449 -49.375 -3.584 1 45.5 115 ALA B CA 1
ATOM 5910 C C . ALA B 1 115 ? -1.415 -48.25 -3.23 1 45.5 115 ALA B C 1
ATOM 5912 O O . ALA B 1 115 ? -1.967 -48.219 -2.127 1 45.5 115 ALA B O 1
ATOM 5913 N N . LEU B 1 116 ? -1.125 -47 -3.613 1 53.44 116 LEU B N 1
ATOM 5914 C CA . LEU B 1 116 ? -1.94 -45.844 -3.314 1 53.44 116 LEU B CA 1
ATOM 5915 C C . LEU B 1 116 ? -3.426 -46.188 -3.402 1 53.44 116 LEU B C 1
ATOM 5917 O O . LEU B 1 116 ? -3.891 -46.688 -4.422 1 53.44 116 LEU B O 1
ATOM 5921 N N . ASP B 1 117 ? -4.039 -46.438 -2.322 1 65.38 117 ASP B N 1
ATOM 5922 C CA . ASP B 1 117 ? -5.5 -46.469 -2.34 1 65.38 117 ASP B CA 1
ATOM 5923 C C . ASP B 1 117 ? -6.055 -45.312 -3.145 1 65.38 117 ASP B C 1
ATOM 5925 O O . ASP B 1 117 ? -5.504 -44.188 -3.109 1 65.38 117 ASP B O 1
ATOM 5929 N N . PRO B 1 118 ? -6.805 -45.656 -4.105 1 77.38 118 PRO B N 1
ATOM 5930 C CA . PRO B 1 118 ? -7.414 -44.594 -4.898 1 77.38 118 PRO B CA 1
ATOM 5931 C C . PRO B 1 118 ? -7.973 -43.469 -4.035 1 77.38 118 PRO B C 1
ATOM 5933 O O . PRO B 1 118 ? -8.445 -43.719 -2.922 1 77.38 118 PRO B O 1
ATOM 5936 N N . CYS B 1 119 ? -7.73 -42.312 -4.441 1 82.12 119 CYS B N 1
ATOM 5937 C CA . CYS B 1 119 ? -8.227 -41.156 -3.727 1 82.12 119 CYS B CA 1
ATOM 5938 C C . CYS B 1 119 ? -9.75 -41.156 -3.656 1 82.12 119 CYS B C 1
ATOM 5940 O O . CYS B 1 119 ? -10.344 -40.5 -2.791 1 82.12 119 CYS B O 1
ATOM 5942 N N . ASP B 1 120 ? -10.383 -41.844 -4.57 1 85.19 120 ASP B N 1
ATOM 5943 C CA . ASP B 1 120 ? -11.828 -42 -4.672 1 85.19 120 ASP B CA 1
ATOM 5944 C C . ASP B 1 120 ? -12.195 -43.469 -4.898 1 85.19 120 ASP B C 1
ATOM 5946 O O . ASP B 1 120 ? -11.797 -44.062 -5.906 1 85.19 120 ASP B O 1
ATOM 5950 N N . GLU B 1 121 ? -13.023 -44 -4.086 1 86.88 121 GLU B N 1
ATOM 5951 C CA . GLU B 1 121 ? -13.367 -45.438 -4.137 1 86.88 121 GLU B CA 1
ATOM 5952 C C . GLU B 1 121 ? -14.141 -45.75 -5.402 1 86.88 121 GLU B C 1
ATOM 5954 O O . GLU B 1 121 ? -14.07 -46.875 -5.902 1 86.88 121 GLU B O 1
ATOM 5959 N N . ARG B 1 122 ? -14.758 -44.812 -6.012 1 90.38 122 ARG B N 1
ATOM 5960 C CA . ARG B 1 122 ? -15.547 -45.031 -7.219 1 90.38 122 ARG B CA 1
ATOM 5961 C C . ARG B 1 122 ? -14.664 -45.469 -8.383 1 90.38 122 ARG B C 1
ATOM 5963 O O . ARG B 1 122 ? -15.148 -46.094 -9.344 1 90.38 122 ARG B O 1
ATOM 5970 N N . LEU B 1 123 ? -13.461 -45.188 -8.289 1 92.69 123 LEU B N 1
ATOM 5971 C CA . LEU B 1 123 ? -12.531 -45.438 -9.391 1 92.69 123 LEU B CA 1
ATOM 5972 C C . LEU B 1 123 ? -12.281 -46.906 -9.578 1 92.69 123 LEU B C 1
ATOM 5974 O O . LEU B 1 123 ? -11.781 -47.344 -10.625 1 92.69 123 LEU B O 1
ATOM 5978 N N . GLU B 1 124 ? -1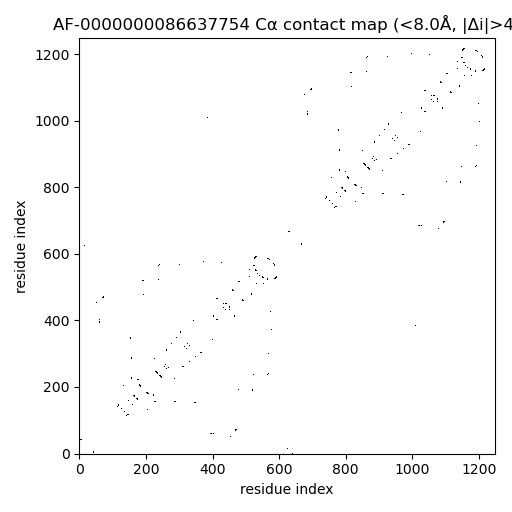2.68 -47.719 -8.617 1 91.69 124 GLU B N 1
ATOM 5979 C CA . GLU B 1 124 ? -12.523 -49.156 -8.727 1 91.69 124 GLU B CA 1
ATOM 5980 C C . GLU B 1 124 ? -13.453 -49.719 -9.789 1 91.69 124 GLU B C 1
ATOM 5982 O O . GLU B 1 124 ? -13.195 -50.812 -10.328 1 91.69 124 GLU B O 1
ATOM 5987 N N . GLU B 1 125 ? -14.461 -48.969 -10.109 1 93.94 125 GLU B N 1
ATOM 5988 C CA . GLU B 1 125 ? -15.469 -49.438 -11.047 1 93.94 125 GLU B CA 1
ATOM 5989 C C . GLU B 1 125 ? -15.234 -48.875 -12.445 1 93.94 125 GLU B C 1
ATOM 5991 O O . GLU B 1 125 ? -16.078 -49.031 -13.328 1 93.94 125 GLU B O 1
ATOM 5996 N N . LEU B 1 126 ? -14.102 -48.344 -12.656 1 96.06 126 LEU B N 1
ATOM 5997 C CA . LEU B 1 126 ? -13.805 -47.688 -13.914 1 96.06 126 LEU B CA 1
ATOM 5998 C C . LEU B 1 126 ? -13.711 -48.688 -15.055 1 96.06 126 LEU B C 1
ATOM 6000 O O . LEU B 1 126 ? -13.117 -49.75 -14.891 1 96.06 126 LEU B O 1
ATOM 6004 N N . ASP B 1 127 ? -14.352 -48.375 -16.172 1 95.44 127 ASP B N 1
ATOM 6005 C CA . ASP B 1 127 ? -14.25 -49.125 -17.406 1 95.44 127 ASP B CA 1
ATOM 6006 C C . ASP B 1 127 ? -13.672 -48.312 -18.531 1 95.44 127 ASP B C 1
ATOM 6008 O O . ASP B 1 127 ? -14.391 -47.531 -19.188 1 95.44 127 ASP B O 1
ATOM 6012 N N . MET B 1 128 ? -12.469 -48.531 -18.938 1 96.69 128 MET B N 1
ATOM 6013 C CA . MET B 1 128 ? -11.758 -47.688 -19.906 1 96.69 128 MET B CA 1
ATOM 6014 C C . MET B 1 128 ? -12.133 -48.094 -21.328 1 96.69 128 MET B C 1
ATOM 6016 O O . MET B 1 128 ? -11.922 -47.312 -22.266 1 96.69 128 MET B O 1
ATOM 6020 N N . SER B 1 129 ? -12.742 -49.219 -21.453 1 95.94 129 SER B N 1
ATOM 6021 C CA . SER B 1 129 ? -13.102 -49.656 -22.781 1 95.94 129 SER B CA 1
ATOM 6022 C C . SER B 1 129 ? -14.141 -48.75 -23.422 1 95.94 129 SER B C 1
ATOM 6024 O O . SER B 1 129 ? -14.188 -48.625 -24.656 1 95.94 129 SER B O 1
ATOM 6026 N N . PHE B 1 130 ? -14.852 -48.188 -22.625 1 96.69 130 PHE B N 1
ATOM 6027 C CA . PHE B 1 130 ? -15.867 -47.25 -23.125 1 96.69 130 PHE B CA 1
ATOM 6028 C C . PHE B 1 130 ? -15.234 -45.969 -23.609 1 96.69 130 PHE B C 1
ATOM 6030 O O . PHE B 1 130 ? -15.711 -45.344 -24.562 1 96.69 130 PHE B O 1
ATOM 6037 N N . TRP B 1 131 ? -14.211 -45.5 -23.047 1 97.75 131 TRP B N 1
ATOM 6038 C CA . TRP B 1 131 ? -13.727 -44.125 -23.188 1 97.75 131 TRP B CA 1
ATOM 6039 C C . TRP B 1 131 ? -12.602 -44.031 -24.219 1 97.75 131 TRP B C 1
ATOM 6041 O O . TRP B 1 131 ? -12.391 -42.969 -24.812 1 97.75 131 TRP B O 1
ATOM 6051 N N . THR B 1 132 ? -11.852 -45.094 -24.391 1 97.69 132 THR B N 1
ATOM 6052 C CA . THR B 1 132 ? -10.656 -44.969 -25.219 1 97.69 132 THR B CA 1
ATOM 6053 C C . THR B 1 132 ? -10.414 -46.25 -26.016 1 97.69 132 THR B C 1
ATOM 6055 O O . THR B 1 132 ? -10.883 -47.344 -25.625 1 97.69 132 THR B O 1
ATOM 6058 N N . ALA B 1 133 ? -9.719 -46.094 -27.094 1 96.5 133 ALA B N 1
ATOM 6059 C CA . ALA B 1 133 ? -9.305 -47.25 -27.906 1 96.5 133 ALA B CA 1
ATOM 6060 C C . ALA B 1 133 ? -7.922 -47.75 -27.484 1 96.5 133 ALA B C 1
ATOM 6062 O O . ALA B 1 133 ? -7.488 -48.812 -27.906 1 96.5 133 ALA B O 1
ATOM 6063 N N . VAL B 1 134 ? -7.281 -46.969 -26.641 1 97.62 134 VAL B N 1
ATOM 6064 C CA . VAL B 1 134 ? -5.973 -47.375 -26.141 1 97.62 134 VAL B CA 1
ATOM 6065 C C . VAL B 1 134 ? -6.121 -48.562 -25.203 1 97.62 134 VAL B C 1
ATOM 6067 O O . VAL B 1 134 ? -6.945 -48.562 -24.281 1 97.62 134 VAL B O 1
ATOM 6070 N N . PRO B 1 135 ? -5.383 -49.594 -25.438 1 95.94 135 PRO B N 1
ATOM 6071 C CA . PRO B 1 135 ? -5.555 -50.844 -24.641 1 95.94 135 PRO B CA 1
ATOM 6072 C C . PRO B 1 135 ? -4.918 -50.75 -23.266 1 95.94 135 PRO B C 1
ATOM 6074 O O . PRO B 1 135 ? -4.09 -51.594 -22.906 1 95.94 135 PRO B O 1
ATOM 6077 N N . ILE B 1 136 ? -5.285 -49.844 -22.453 1 96.75 136 ILE B N 1
ATOM 6078 C CA . ILE B 1 136 ? -4.789 -49.719 -21.078 1 96.75 136 ILE B CA 1
ATOM 6079 C C . ILE B 1 136 ? -5.742 -50.438 -20.125 1 96.75 136 ILE B C 1
ATOM 6081 O O . ILE B 1 136 ? -6.961 -50.312 -20.25 1 96.75 136 ILE B O 1
ATOM 6085 N N . PRO B 1 137 ? -5.195 -51.219 -19.219 1 96.31 137 PRO B N 1
ATOM 6086 C CA . PRO B 1 137 ? -6.062 -51.812 -18.203 1 96.31 137 PRO B CA 1
ATOM 6087 C C . PRO B 1 137 ? -6.773 -50.781 -17.344 1 96.31 137 PRO B C 1
ATOM 6089 O O . PRO B 1 137 ? -6.168 -49.781 -16.953 1 96.31 137 PRO B O 1
ATOM 6092 N N . SER B 1 138 ? -8.016 -51.062 -17.016 1 96.06 138 SER B N 1
ATOM 6093 C CA . SER B 1 138 ? -8.836 -50.125 -16.281 1 96.06 138 SER B CA 1
ATOM 6094 C C . SER B 1 138 ? -8.258 -49.844 -14.891 1 96.06 138 SER B C 1
ATOM 6096 O O . SER B 1 138 ? -8.344 -48.719 -14.375 1 96.06 138 SER B O 1
ATOM 6098 N N . ASP B 1 139 ? -7.688 -50.875 -14.336 1 93.69 139 ASP B N 1
ATOM 6099 C CA . ASP B 1 139 ? -7.113 -50.719 -13.008 1 93.69 139 ASP B CA 1
ATOM 6100 C C . ASP B 1 139 ? -5.918 -49.75 -13.031 1 93.69 139 ASP B C 1
ATOM 6102 O O . ASP B 1 139 ? -5.754 -48.938 -12.125 1 93.69 139 ASP B O 1
ATOM 6106 N N . LEU B 1 140 ? -5.121 -49.906 -14.047 1 95.06 140 LEU B N 1
ATOM 6107 C CA . LEU B 1 140 ? -3.979 -49 -14.203 1 95.06 140 LEU B CA 1
ATOM 6108 C C . LEU B 1 140 ? -4.441 -47.562 -14.5 1 95.06 140 LEU B C 1
ATOM 6110 O O . LEU B 1 140 ? -3.896 -46.625 -13.953 1 95.06 140 LEU B O 1
ATOM 6114 N N . ALA B 1 141 ? -5.375 -47.469 -15.352 1 96.88 141 ALA B N 1
ATOM 6115 C CA . ALA B 1 141 ? -5.922 -46.156 -15.68 1 96.88 141 ALA B CA 1
ATOM 6116 C C . ALA B 1 141 ? -6.484 -45.469 -14.43 1 96.88 141 ALA B C 1
ATOM 6118 O O . ALA B 1 141 ? -6.328 -44.281 -14.258 1 96.88 141 ALA B O 1
ATOM 6119 N N . ALA B 1 142 ? -7.125 -46.219 -13.609 1 95.5 142 ALA B N 1
ATOM 6120 C CA . ALA B 1 142 ? -7.699 -45.688 -12.375 1 95.5 142 ALA B CA 1
ATOM 6121 C C . ALA B 1 142 ? -6.609 -45.125 -11.469 1 95.5 142 ALA B C 1
ATOM 6123 O O . ALA B 1 142 ? -6.805 -44.062 -10.844 1 95.5 142 ALA B O 1
ATOM 6124 N N . LYS B 1 143 ? -5.555 -45.75 -11.438 1 94.38 143 LYS B N 1
ATOM 6125 C CA . LYS B 1 143 ? -4.438 -45.281 -10.625 1 94.38 143 LYS B CA 1
ATOM 6126 C C . LYS B 1 143 ? -3.873 -43.969 -11.188 1 94.38 143 LYS B C 1
ATOM 6128 O O . LYS B 1 143 ? -3.531 -43.062 -10.422 1 94.38 143 LYS B O 1
ATOM 6133 N N . ILE B 1 144 ? -3.766 -43.906 -12.438 1 96 144 ILE B N 1
ATOM 6134 C CA . ILE B 1 144 ? -3.232 -42.75 -13.102 1 96 144 ILE B CA 1
ATOM 6135 C C . ILE B 1 144 ? -4.168 -41.562 -12.867 1 96 144 ILE B C 1
ATOM 6137 O O . ILE B 1 144 ? -3.717 -40.469 -12.523 1 96 144 ILE B O 1
ATOM 6141 N N . ILE B 1 145 ? -5.395 -41.75 -13.047 1 95.5 145 ILE B N 1
ATOM 6142 C CA . ILE B 1 145 ? -6.387 -40.719 -12.859 1 95.5 145 ILE B CA 1
ATOM 6143 C C . ILE B 1 145 ? -6.406 -40.281 -11.391 1 95.5 145 ILE B C 1
ATOM 6145 O O . ILE B 1 145 ? -6.512 -39.094 -11.086 1 95.5 145 ILE B O 1
ATOM 6149 N N . SER B 1 146 ? -6.309 -41.25 -10.523 1 92.94 146 SER B N 1
ATOM 6150 C CA . SER B 1 146 ? -6.254 -40.938 -9.102 1 92.94 146 SER B CA 1
ATOM 6151 C C . SER B 1 146 ? -5.059 -40.062 -8.766 1 92.94 146 SER B C 1
ATOM 6153 O O . SER B 1 146 ? -5.184 -39.125 -7.988 1 92.94 146 SER B O 1
ATOM 6155 N N . LEU B 1 147 ? -3.959 -40.344 -9.359 1 92.88 147 LEU B N 1
ATOM 6156 C CA . LEU B 1 147 ? -2.76 -39.562 -9.133 1 92.88 147 LEU B CA 1
ATOM 6157 C C . LEU B 1 147 ? -2.975 -38.125 -9.586 1 92.88 147 LEU B C 1
ATOM 6159 O O . LEU B 1 147 ? -2.621 -37.188 -8.875 1 92.88 147 LEU B O 1
ATOM 6163 N N . TYR B 1 148 ? -3.535 -37.938 -10.727 1 94.06 148 TYR B N 1
ATOM 6164 C CA . TYR B 1 148 ? -3.82 -36.625 -11.25 1 94.06 148 TYR B CA 1
ATOM 6165 C C . TYR B 1 148 ? -4.754 -35.844 -10.32 1 94.06 148 TYR B C 1
ATOM 6167 O O . TYR B 1 148 ? -4.52 -34.688 -10.016 1 94.06 148 TYR B O 1
ATOM 6175 N N . LEU B 1 149 ? -5.805 -36.469 -9.914 1 92.5 149 LEU B N 1
ATOM 6176 C CA . LEU B 1 149 ? -6.828 -35.812 -9.086 1 92.5 149 LEU B CA 1
ATOM 6177 C C . LEU B 1 149 ? -6.25 -35.406 -7.738 1 92.5 149 LEU B C 1
ATOM 6179 O O . LEU B 1 149 ? -6.672 -34.406 -7.168 1 92.5 149 LEU B O 1
ATOM 6183 N N . GLU B 1 150 ? -5.266 -36.062 -7.34 1 88.88 150 GLU B N 1
ATOM 6184 C CA . GLU B 1 150 ? -4.691 -35.812 -6.023 1 88.88 150 GLU B CA 1
ATOM 6185 C C . GLU B 1 150 ? -3.598 -34.75 -6.105 1 88.88 150 GLU B C 1
ATOM 6187 O O . GLU B 1 150 ? -3.418 -33.969 -5.172 1 88.88 150 GLU B O 1
ATOM 6192 N N . THR B 1 151 ? -2.873 -34.719 -7.16 1 91 151 THR B N 1
ATOM 6193 C CA . THR B 1 151 ? -1.662 -33.906 -7.184 1 91 151 THR B CA 1
ATOM 6194 C C . THR B 1 151 ? -1.897 -32.594 -7.953 1 91 151 THR B C 1
ATOM 6196 O O . THR B 1 151 ? -1.707 -31.516 -7.414 1 91 151 THR B O 1
ATOM 6199 N N . ASP B 1 152 ? -2.381 -32.719 -9.156 1 94.31 152 ASP B N 1
ATOM 6200 C CA . ASP B 1 152 ? -2.385 -31.531 -10.023 1 94.31 152 ASP B CA 1
ATOM 6201 C C . ASP B 1 152 ? -3.764 -30.875 -10.047 1 94.31 152 ASP B C 1
ATOM 6203 O O . ASP B 1 152 ? -3.875 -29.656 -10.227 1 94.31 152 ASP B O 1
ATOM 6207 N N . HIS B 1 153 ? -4.789 -31.672 -9.922 1 94 153 HIS B N 1
ATOM 6208 C CA . HIS B 1 153 ? -6.129 -31.109 -10.07 1 94 153 HIS B CA 1
ATOM 6209 C C . HIS B 1 153 ? -6.398 -30.031 -9.031 1 94 153 HIS B C 1
ATOM 6211 O O . HIS B 1 153 ? -7.035 -29.016 -9.336 1 94 153 HIS B O 1
ATOM 6217 N N . PRO B 1 154 ? -5.953 -30.203 -7.797 1 92.38 154 PRO B N 1
ATOM 6218 C CA . PRO B 1 154 ? -6.195 -29.156 -6.809 1 92.38 154 PRO B CA 1
ATOM 6219 C C . PRO B 1 154 ? -5.57 -27.812 -7.211 1 92.38 154 PRO B C 1
ATOM 6221 O O . PRO B 1 154 ? -6.039 -26.75 -6.781 1 92.38 154 PRO B O 1
ATOM 6224 N N . LEU B 1 155 ? -4.562 -27.875 -8.023 1 95.38 155 LEU B N 1
ATOM 6225 C CA . LEU B 1 155 ? -3.842 -26.672 -8.43 1 95.38 155 LEU B CA 1
ATOM 6226 C C . LEU B 1 155 ? -4.418 -26.109 -9.727 1 95.38 155 LEU B C 1
ATOM 6228 O O . LEU B 1 155 ? -4.43 -24.891 -9.922 1 95.38 155 LEU B O 1
ATOM 6232 N N . LEU B 1 156 ? -4.914 -26.969 -10.578 1 95.62 156 LEU B N 1
ATOM 6233 C CA . LEU B 1 156 ? -5.344 -26.562 -11.906 1 95.62 156 LEU B CA 1
ATOM 6234 C C . LEU B 1 156 ? -6.852 -26.344 -11.953 1 95.62 156 LEU B C 1
ATOM 6236 O O . LEU B 1 156 ? -7.328 -25.406 -12.602 1 95.62 156 LEU B O 1
ATOM 6240 N N . GLY B 1 157 ? -7.582 -27.203 -11.32 1 93.88 157 GLY B N 1
ATOM 6241 C CA . GLY B 1 157 ? -9.023 -27.078 -11.211 1 93.88 157 GLY B CA 1
ATOM 6242 C C . GLY B 1 157 ? -9.719 -26.953 -12.555 1 93.88 157 GLY B C 1
ATOM 6243 O O . GLY B 1 157 ? -10.633 -26.141 -12.719 1 93.88 157 GLY B O 1
ATOM 6244 N N . ALA B 1 158 ? -9.383 -27.719 -13.523 1 94.88 158 ALA B N 1
ATOM 6245 C CA . ALA B 1 158 ? -9.859 -27.609 -14.898 1 94.88 158 ALA B CA 1
ATOM 6246 C C . ALA B 1 158 ? -11.336 -28 -15 1 94.88 158 ALA B C 1
ATOM 6248 O O . ALA B 1 158 ? -12.039 -27.547 -15.906 1 94.88 158 ALA B O 1
ATOM 6249 N N . PHE B 1 159 ? -11.82 -28.844 -14.156 1 95.56 159 PHE B N 1
ATOM 6250 C CA . PHE B 1 159 ? -13.203 -29.312 -14.133 1 95.56 159 PHE B CA 1
ATOM 6251 C C . PHE B 1 159 ? -13.625 -29.688 -12.719 1 95.56 159 PHE B C 1
ATOM 6253 O O . PHE B 1 159 ? -12.789 -29.781 -11.82 1 95.56 159 PHE B O 1
ATOM 6260 N N . ASP B 1 160 ? -14.93 -29.797 -12.531 1 92.38 160 ASP B N 1
ATOM 6261 C CA . ASP B 1 160 ? -15.422 -30.281 -11.242 1 92.38 160 ASP B CA 1
ATOM 6262 C C . ASP B 1 160 ? -15.094 -31.766 -11.055 1 92.38 160 ASP B C 1
ATOM 6264 O O . ASP B 1 160 ? -15.625 -32.625 -11.773 1 92.38 160 ASP B O 1
ATOM 6268 N N . PRO B 1 161 ? -14.266 -32.094 -10.039 1 92.06 161 PRO B N 1
ATOM 6269 C CA . PRO B 1 161 ? -13.773 -33.469 -9.938 1 92.06 161 PRO B CA 1
ATOM 6270 C C . PRO B 1 161 ? -14.867 -34.469 -9.562 1 92.06 161 PRO B C 1
ATOM 6272 O O . PRO B 1 161 ? -14.844 -35.594 -10.016 1 92.06 161 PRO B O 1
ATOM 6275 N N . ASP B 1 162 ? -15.789 -34.031 -8.805 1 89.69 162 ASP B N 1
ATOM 6276 C CA . ASP B 1 162 ? -16.859 -34.938 -8.391 1 89.69 162 ASP B CA 1
ATOM 6277 C C . ASP B 1 162 ? -17.766 -35.281 -9.578 1 89.69 162 ASP B C 1
ATOM 6279 O O . ASP B 1 162 ? -18.109 -36.438 -9.773 1 89.69 162 ASP B O 1
ATOM 6283 N N . LEU B 1 163 ? -18.141 -34.281 -10.32 1 93.06 163 LEU B N 1
ATOM 6284 C CA . LEU B 1 163 ? -18.984 -34.531 -11.484 1 93.06 163 LEU B CA 1
ATOM 6285 C C . LEU B 1 163 ? -18.25 -35.344 -12.547 1 93.06 163 LEU B C 1
ATOM 6287 O O . LEU B 1 163 ? -18.844 -36.219 -13.18 1 93.06 163 LEU B O 1
ATOM 6291 N N . PHE B 1 164 ? -17.047 -35.094 -12.68 1 95.56 164 PHE B N 1
ATOM 6292 C CA . PHE B 1 164 ? -16.203 -35.812 -13.633 1 95.56 164 PHE B CA 1
ATOM 6293 C C . PHE B 1 164 ? -16.125 -37.281 -13.281 1 95.56 164 PHE B C 1
ATOM 6295 O O . PHE B 1 164 ? -16.359 -38.156 -14.141 1 95.56 164 PHE B O 1
ATOM 6302 N N . VAL B 1 165 ? -15.82 -37.562 -12.055 1 94.25 165 VAL B N 1
ATOM 6303 C CA . VAL B 1 165 ? -15.656 -38.969 -11.617 1 94.25 165 VAL B CA 1
ATOM 6304 C C . VAL B 1 165 ? -17 -39.688 -11.734 1 94.25 165 VAL B C 1
ATOM 6306 O O . VAL B 1 165 ? -17.047 -40.844 -12.188 1 94.25 165 VAL B O 1
ATOM 6309 N N . ASN B 1 166 ? -18.016 -39 -11.352 1 93.69 166 ASN B N 1
ATOM 6310 C CA . ASN B 1 166 ? -19.328 -39.625 -11.422 1 93.69 166 ASN B CA 1
ATOM 6311 C C . ASN B 1 166 ? -19.703 -40 -12.852 1 93.69 166 ASN B C 1
ATOM 6313 O O . ASN B 1 166 ? -20.172 -41.125 -13.102 1 93.69 166 ASN B O 1
ATOM 6317 N N . ASP B 1 167 ? -19.516 -39.094 -13.727 1 96.69 167 ASP B N 1
ATOM 6318 C CA . ASP B 1 167 ? -19.859 -39.375 -15.117 1 96.69 167 ASP B CA 1
ATOM 6319 C C . ASP B 1 167 ? -18.906 -40.406 -15.727 1 96.69 167 ASP B C 1
ATOM 6321 O O . ASP B 1 167 ? -19.312 -41.25 -16.531 1 96.69 167 ASP B O 1
ATOM 6325 N N . MET B 1 168 ? -17.703 -40.375 -15.398 1 97 168 MET B N 1
ATOM 6326 C CA . MET B 1 168 ? -16.719 -41.312 -15.922 1 97 168 MET B CA 1
ATOM 6327 C C . MET B 1 168 ? -17.078 -42.719 -15.531 1 97 168 MET B C 1
ATOM 6329 O O . MET B 1 168 ? -17.047 -43.625 -16.375 1 97 168 MET B O 1
ATOM 6333 N N . ILE B 1 169 ? -17.453 -42.906 -14.297 1 96.06 169 ILE B N 1
ATOM 6334 C CA . ILE B 1 169 ? -17.75 -44.25 -13.781 1 96.06 169 ILE B CA 1
ATOM 6335 C C . ILE B 1 169 ? -19.062 -44.75 -14.383 1 96.06 169 ILE B C 1
ATOM 6337 O O . ILE B 1 169 ? -19.188 -45.938 -14.688 1 96.06 169 ILE B O 1
ATOM 6341 N N . ASN B 1 170 ? -19.969 -43.875 -14.633 1 96.62 170 ASN B N 1
ATOM 6342 C CA . ASN B 1 170 ? -21.297 -44.25 -15.125 1 96.62 170 ASN B CA 1
ATOM 6343 C C . ASN B 1 170 ? -21.375 -44.156 -16.641 1 96.62 170 ASN B C 1
ATOM 6345 O O . ASN B 1 170 ? -22.453 -44.281 -17.219 1 96.62 170 ASN B O 1
ATOM 6349 N N . CYS B 1 171 ? -20.344 -43.844 -17.266 1 96.62 171 CYS B N 1
ATOM 6350 C CA . CYS B 1 171 ? -20.25 -43.781 -18.719 1 96.62 171 CYS B CA 1
ATOM 6351 C C . CYS B 1 171 ? -21.25 -42.781 -19.297 1 96.62 171 CYS B C 1
ATOM 6353 O O . CYS B 1 171 ? -21.984 -43.094 -20.234 1 96.62 171 CYS B O 1
ATOM 6355 N N . ARG B 1 172 ? -21.266 -41.656 -18.625 1 96.62 172 ARG B N 1
ATOM 6356 C CA . ARG B 1 172 ? -22.094 -40.531 -19.078 1 96.62 172 ARG B CA 1
ATOM 6357 C C . ARG B 1 172 ? -21.219 -39.438 -19.672 1 96.62 172 ARG B C 1
ATOM 6359 O O . ARG B 1 172 ? -20.078 -39.25 -19.281 1 96.62 172 ARG B O 1
ATOM 6366 N N . THR B 1 173 ? -21.812 -38.625 -20.562 1 95.5 173 THR B N 1
ATOM 6367 C CA . THR B 1 173 ? -20.984 -37.688 -21.297 1 95.5 173 THR B CA 1
ATOM 6368 C C . THR B 1 173 ? -21.406 -36.25 -20.984 1 95.5 173 THR B C 1
ATOM 6370 O O . THR B 1 173 ? -21.094 -35.312 -21.734 1 95.5 173 THR B O 1
ATOM 6373 N N . GLU B 1 174 ? -22.062 -36.031 -19.938 1 95.75 174 GLU B N 1
ATOM 6374 C CA . GLU B 1 174 ? -22.5 -34.688 -19.578 1 95.75 174 GLU B CA 1
ATOM 6375 C C . GLU B 1 174 ? -21.344 -33.906 -18.984 1 95.75 174 GLU B C 1
ATOM 6377 O O . GLU B 1 174 ? -21.172 -32.719 -19.312 1 95.75 174 GLU B O 1
ATOM 6382 N N . TYR B 1 175 ? -20.594 -34.531 -18.062 1 96.81 175 TYR B N 1
ATOM 6383 C CA . TYR B 1 175 ? -19.5 -33.844 -17.391 1 96.81 175 TYR B CA 1
ATOM 6384 C C . TYR B 1 175 ? -18.172 -34.562 -17.641 1 96.81 175 TYR B C 1
ATOM 6386 O O . TYR B 1 175 ? -17.188 -34.312 -16.953 1 96.81 175 TYR B O 1
ATOM 6394 N N . CYS B 1 176 ? -18.188 -35.438 -18.516 1 97.38 176 CYS B N 1
ATOM 6395 C CA . CYS B 1 176 ? -17.016 -36.188 -18.969 1 97.38 176 CYS B CA 1
ATOM 6396 C C . CYS B 1 176 ? -17.094 -36.438 -20.469 1 97.38 176 CYS B C 1
ATOM 6398 O O . CYS B 1 176 ? -18.188 -36.5 -21.047 1 97.38 176 CYS B O 1
ATOM 6400 N N . SER B 1 177 ? -15.992 -36.469 -21.125 1 97.5 177 SER B N 1
ATOM 6401 C CA . SER B 1 177 ? -15.961 -36.75 -22.562 1 97.5 177 SER B CA 1
ATOM 6402 C C . SER B 1 177 ? -14.758 -37.625 -22.938 1 97.5 177 SER B C 1
ATOM 6404 O O . SER B 1 177 ? -13.805 -37.719 -22.172 1 97.5 177 SER B O 1
ATOM 6406 N N . HIS B 1 178 ? -14.836 -38.188 -24.109 1 97.69 178 HIS B N 1
ATOM 6407 C CA . HIS B 1 178 ? -13.734 -39 -24.609 1 97.69 178 HIS B CA 1
ATOM 6408 C C . HIS B 1 178 ? -12.461 -38.156 -24.75 1 97.69 178 HIS B C 1
ATOM 6410 O 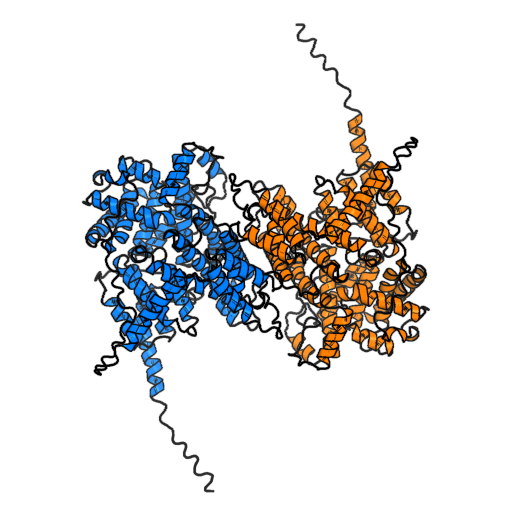O . HIS B 1 178 ? -11.367 -38.625 -24.406 1 97.69 178 HIS B O 1
ATOM 6416 N N . LEU B 1 179 ? -12.648 -37 -25.234 1 97.88 179 LEU B N 1
ATOM 6417 C CA . LEU B 1 179 ? -11.508 -36.094 -25.406 1 97.88 179 LEU B CA 1
ATOM 6418 C C . LEU B 1 179 ? -10.875 -35.75 -24.062 1 97.88 179 LEU B C 1
ATOM 6420 O O . LEU B 1 179 ? -9.648 -35.781 -23.922 1 97.88 179 LEU B O 1
ATOM 6424 N N . LEU B 1 180 ? -11.703 -35.406 -23.094 1 98.31 180 LEU B N 1
ATOM 6425 C CA . LEU B 1 180 ? -11.195 -35.031 -21.781 1 98.31 180 LEU B CA 1
ATOM 6426 C C . LEU B 1 180 ? -10.445 -36.188 -21.141 1 98.31 180 LEU B C 1
ATOM 6428 O O . LEU B 1 180 ? -9.383 -36 -20.547 1 98.31 180 LEU B O 1
ATOM 6432 N N . ILE B 1 181 ? -10.969 -37.375 -21.25 1 98.25 181 ILE B N 1
ATOM 6433 C CA . ILE B 1 181 ? -10.305 -38.562 -20.703 1 98.25 181 ILE B CA 1
ATOM 6434 C C . ILE B 1 181 ? -8.961 -38.781 -21.391 1 98.25 181 ILE B C 1
ATOM 6436 O O . ILE B 1 181 ? -7.957 -39.062 -20.719 1 98.25 181 ILE B O 1
ATOM 6440 N N . SER B 1 182 ? -8.945 -38.656 -22.656 1 98.25 182 SER B N 1
ATOM 6441 C CA . SER B 1 182 ? -7.691 -38.812 -23.391 1 98.25 182 SER B CA 1
ATOM 6442 C C . SER B 1 182 ? -6.656 -37.781 -22.953 1 98.25 182 SER B C 1
ATOM 6444 O O . SER B 1 182 ? -5.473 -38.094 -22.828 1 98.25 182 SER B O 1
ATOM 6446 N N . ALA B 1 183 ? -7.117 -36.562 -22.781 1 98.06 183 ALA B N 1
ATOM 6447 C CA . ALA B 1 183 ? -6.215 -35.5 -22.359 1 98.06 183 ALA B CA 1
ATOM 6448 C C . ALA B 1 183 ? -5.699 -35.75 -20.938 1 98.06 183 ALA B C 1
ATOM 6450 O O . ALA B 1 183 ? -4.512 -35.594 -20.656 1 98.06 183 ALA B O 1
ATOM 6451 N N . VAL B 1 184 ? -6.59 -36.156 -20.031 1 98.19 184 VAL B N 1
ATOM 6452 C CA . VAL B 1 184 ? -6.223 -36.469 -18.641 1 98.19 184 VAL B CA 1
ATOM 6453 C C . VAL B 1 184 ? -5.219 -37.594 -18.625 1 98.19 184 VAL B C 1
ATOM 6455 O O . VAL B 1 184 ? -4.242 -37.562 -17.875 1 98.19 184 VAL B O 1
ATOM 6458 N N . MET B 1 185 ? -5.492 -38.562 -19.438 1 98.31 185 MET B N 1
ATOM 6459 C CA . MET B 1 185 ? -4.617 -39.75 -19.484 1 98.31 185 MET B CA 1
ATOM 6460 C C . MET B 1 185 ? -3.262 -39.375 -20.078 1 98.31 185 MET B C 1
ATOM 6462 O O . MET B 1 185 ? -2.229 -39.875 -19.656 1 98.31 185 MET B O 1
ATOM 6466 N N . TYR B 1 186 ? -3.299 -38.531 -21.094 1 97.44 186 TYR B N 1
ATOM 6467 C CA . TYR B 1 186 ? -2.039 -38.062 -21.672 1 97.44 186 TYR B CA 1
ATOM 6468 C C . TYR B 1 186 ? -1.175 -37.406 -20.609 1 97.44 186 TYR B C 1
ATOM 6470 O O . TYR B 1 186 ? -0.01 -37.75 -20.438 1 97.44 186 TYR B O 1
ATOM 6478 N N . TRP B 1 187 ? -1.737 -36.5 -19.875 1 96.69 187 TRP B N 1
ATOM 6479 C CA . TRP B 1 187 ? -1.046 -35.812 -18.797 1 96.69 187 TRP B CA 1
ATOM 6480 C C . TRP B 1 187 ? -0.701 -36.75 -17.656 1 96.69 187 TRP B C 1
ATOM 6482 O O . TRP B 1 187 ? 0.428 -36.75 -17.172 1 96.69 187 TRP B O 1
ATOM 6492 N N . GLY B 1 188 ? -1.635 -37.562 -17.312 1 96.19 188 GLY B N 1
ATOM 6493 C CA . GLY B 1 188 ? -1.451 -38.5 -16.219 1 96.19 188 GLY B CA 1
ATOM 6494 C C . GLY B 1 188 ? -0.359 -39.531 -16.469 1 96.19 188 GLY B C 1
ATOM 6495 O O . GLY B 1 188 ? 0.377 -39.906 -15.562 1 96.19 188 GLY B O 1
ATOM 6496 N N . CYS B 1 189 ? -0.277 -39.969 -17.688 1 96.31 189 CYS B N 1
ATOM 6497 C CA . CYS B 1 189 ? 0.76 -40.938 -18.047 1 96.31 189 CYS B CA 1
ATOM 6498 C C . CYS B 1 189 ? 2.148 -40.312 -17.891 1 96.31 189 CYS B C 1
ATOM 6500 O O . CYS B 1 189 ? 3.096 -41 -17.516 1 96.31 189 CYS B O 1
ATOM 6502 N N . GLN B 1 190 ? 2.262 -39.094 -18.188 1 94.75 190 GLN B N 1
ATOM 6503 C CA . GLN B 1 190 ? 3.541 -38.406 -17.984 1 94.75 190 GLN B CA 1
ATOM 6504 C C . GLN B 1 190 ? 3.932 -38.406 -16.516 1 94.75 190 GLN B C 1
ATOM 6506 O O . GLN B 1 190 ? 5.07 -38.75 -16.172 1 94.75 190 GLN B O 1
ATOM 6511 N N . LEU B 1 191 ? 2.975 -38.125 -15.68 1 94.19 191 LEU B N 1
ATOM 6512 C CA . LEU B 1 191 ? 3.213 -38.062 -14.242 1 94.19 191 LEU B CA 1
ATOM 6513 C C . LEU B 1 191 ? 3.578 -39.469 -13.703 1 94.19 191 LEU B C 1
ATOM 6515 O O . LEU B 1 191 ? 4.5 -39.594 -12.898 1 94.19 191 LEU B O 1
ATOM 6519 N N . TYR B 1 192 ? 2.863 -40.406 -14.211 1 94 192 TYR B N 1
ATOM 6520 C CA . TYR B 1 192 ? 2.916 -41.75 -13.633 1 94 192 TYR B CA 1
ATOM 6521 C C . TYR B 1 192 ? 4.141 -42.5 -14.133 1 94 192 TYR B C 1
ATOM 6523 O O . TYR B 1 192 ? 4.523 -43.531 -13.555 1 94 192 TYR B O 1
ATOM 6531 N N . THR B 1 193 ? 4.805 -42.062 -15.078 1 92 193 THR B N 1
ATOM 6532 C CA . THR B 1 193 ? 5.941 -42.75 -15.695 1 92 193 THR B CA 1
ATOM 6533 C C . THR B 1 193 ? 7.062 -42.969 -14.68 1 92 193 THR B C 1
ATOM 6535 O O . THR B 1 193 ? 7.77 -43.969 -14.727 1 92 193 THR B O 1
ATOM 6538 N N . THR B 1 194 ? 7.25 -42.031 -13.836 1 89.81 194 THR B N 1
ATOM 6539 C CA . THR B 1 194 ? 8.289 -42.125 -12.812 1 89.81 194 THR B CA 1
ATOM 6540 C C . THR B 1 194 ? 7.965 -43.219 -11.812 1 89.81 194 THR B C 1
ATOM 6542 O O . THR B 1 194 ? 8.875 -43.844 -11.273 1 89.81 194 THR B O 1
ATOM 6545 N N . LEU B 1 195 ? 6.73 -43.438 -11.617 1 89.44 195 LEU B N 1
ATOM 6546 C CA . LEU B 1 195 ? 6.305 -44.469 -10.664 1 89.44 195 LEU B CA 1
ATOM 6547 C C . LEU B 1 195 ? 6.301 -45.844 -11.305 1 89.44 195 LEU B C 1
ATOM 6549 O O . LEU B 1 195 ? 6.609 -46.844 -10.641 1 89.44 195 LEU B O 1
ATOM 6553 N N . ASP B 1 196 ? 5.848 -45.844 -12.531 1 91.62 196 ASP B N 1
ATOM 6554 C CA . ASP B 1 196 ? 5.773 -47.062 -13.312 1 91.62 196 ASP B CA 1
ATOM 6555 C C . ASP B 1 196 ? 6.211 -46.844 -14.758 1 91.62 196 ASP B C 1
ATOM 6557 O O . ASP B 1 196 ? 5.445 -46.312 -15.562 1 91.62 196 ASP B O 1
ATOM 6561 N N . SER B 1 197 ? 7.305 -47.281 -15.109 1 88.81 197 SER B N 1
ATOM 6562 C CA . SER B 1 197 ? 7.926 -47.031 -16.406 1 88.81 197 SER B CA 1
ATOM 6563 C C . SER B 1 197 ? 7.168 -47.719 -17.531 1 88.81 197 SER B C 1
ATOM 6565 O O . SER B 1 197 ? 7.289 -47.312 -18.688 1 88.81 197 SER B O 1
ATOM 6567 N N . THR B 1 198 ? 6.395 -48.625 -17.188 1 88.94 198 THR B N 1
ATOM 6568 C CA . THR B 1 198 ? 5.648 -49.344 -18.219 1 88.94 198 THR B CA 1
ATOM 6569 C C . THR B 1 198 ? 4.57 -48.469 -18.828 1 88.94 198 THR B C 1
ATOM 6571 O O . THR B 1 198 ? 4.086 -48.75 -19.922 1 88.94 198 THR B O 1
ATOM 6574 N N . VAL B 1 199 ? 4.246 -47.469 -18.156 1 93.69 199 VAL B N 1
ATOM 6575 C CA . VAL B 1 199 ? 3.182 -46.562 -18.594 1 93.69 199 VAL B CA 1
ATOM 6576 C C . VAL B 1 199 ? 3.686 -45.688 -19.734 1 93.69 199 VAL B C 1
ATOM 6578 O O . VAL B 1 199 ? 2.889 -45.125 -20.484 1 93.69 199 VAL B O 1
ATOM 6581 N N . LYS B 1 200 ? 4.945 -45.656 -19.969 1 90.88 200 LYS B N 1
ATOM 6582 C CA . LYS B 1 200 ? 5.578 -44.812 -20.969 1 90.88 200 LYS B CA 1
ATOM 6583 C C . LYS B 1 200 ? 5.051 -45.156 -22.359 1 90.88 200 LYS B C 1
ATOM 6585 O O . LYS B 1 200 ? 4.934 -44.25 -23.219 1 90.88 200 LYS B O 1
ATOM 6590 N N . HIS B 1 201 ? 4.723 -46.344 -22.516 1 92.5 201 HIS B N 1
ATOM 6591 C CA . HIS B 1 201 ? 4.316 -46.75 -23.859 1 92.5 201 HIS B CA 1
ATOM 6592 C C . HIS B 1 201 ? 2.92 -46.25 -24.188 1 92.5 201 HIS B C 1
ATOM 6594 O O . HIS B 1 201 ? 2.562 -46.156 -25.375 1 92.5 201 HIS B O 1
ATOM 6600 N N . TYR B 1 202 ? 2.129 -45.938 -23.203 1 96.25 202 TYR B N 1
ATOM 6601 C CA . TYR B 1 202 ? 0.77 -45.469 -23.438 1 96.25 202 TYR B CA 1
ATOM 6602 C C . TYR B 1 202 ? 0.764 -43.969 -23.766 1 96.25 202 TYR B C 1
ATOM 6604 O O . TYR B 1 202 ? -0.191 -43.469 -24.359 1 96.25 202 TYR B O 1
ATOM 6612 N N . ARG B 1 203 ? 1.773 -43.281 -23.453 1 94.56 203 ARG B N 1
ATOM 6613 C CA . ARG B 1 203 ? 1.845 -41.812 -23.578 1 94.56 203 ARG B CA 1
ATOM 6614 C C . ARG B 1 203 ? 1.644 -41.375 -25.016 1 94.56 203 ARG B C 1
ATOM 6616 O O . ARG B 1 203 ? 0.751 -40.594 -25.312 1 94.56 203 ARG B O 1
ATOM 6623 N N . PRO B 1 204 ? 2.4 -41.906 -25.953 1 94.12 204 PRO B N 1
ATOM 6624 C CA . PRO B 1 204 ? 2.201 -41.5 -27.344 1 94.12 204 PRO B CA 1
ATOM 6625 C C . PRO B 1 204 ? 0.828 -41.875 -27.891 1 94.12 204 PRO B C 1
ATOM 6627 O O . PRO B 1 204 ? 0.27 -41.188 -28.734 1 94.12 204 PRO B O 1
ATOM 6630 N N . GLN B 1 205 ? 0.282 -42.938 -27.391 1 97.25 205 GLN B N 1
ATOM 6631 C CA . GLN B 1 205 ? -1.03 -43.406 -27.844 1 97.25 205 GLN B CA 1
ATOM 6632 C C . GLN B 1 205 ? -2.125 -42.438 -27.406 1 97.25 205 GLN B C 1
ATOM 6634 O O . GLN B 1 205 ? -2.984 -42.062 -28.203 1 97.25 205 GLN B O 1
ATOM 6639 N N . PHE B 1 206 ? -2.049 -42.031 -26.219 1 97.75 206 PHE B N 1
ATOM 6640 C CA . PHE B 1 206 ? -3.037 -41.094 -25.703 1 97.75 206 PHE B CA 1
ATOM 6641 C C . PHE B 1 206 ? -2.834 -39.719 -26.328 1 97.75 206 PHE B C 1
ATOM 6643 O O . PHE B 1 206 ? -3.799 -38.969 -26.562 1 97.75 206 PHE B O 1
ATOM 6650 N N . CYS B 1 207 ? -1.584 -39.344 -26.609 1 95.88 207 CYS B N 1
ATOM 6651 C CA . CYS B 1 207 ? -1.302 -38.094 -27.312 1 95.88 207 CYS B CA 1
ATOM 6652 C C . CYS B 1 207 ? -1.989 -38.062 -28.672 1 95.88 207 CYS B C 1
ATOM 6654 O O . CYS B 1 207 ? -2.703 -37.125 -29 1 95.88 207 CYS B O 1
ATOM 6656 N N . GLU B 1 208 ? -1.82 -39.125 -29.359 1 96.56 208 GLU B N 1
ATOM 6657 C CA . GLU B 1 208 ? -2.393 -39.219 -30.703 1 96.56 208 GLU B CA 1
ATOM 6658 C C . GLU B 1 208 ? -3.918 -39.188 -30.656 1 96.56 208 GLU B C 1
ATOM 6660 O O . GLU B 1 208 ? -4.559 -38.5 -31.438 1 96.56 208 GLU B O 1
ATOM 6665 N N . GLU B 1 209 ? -4.422 -39.938 -29.75 1 97.88 209 GLU B N 1
ATOM 6666 C CA . GLU B 1 209 ? -5.875 -40 -29.625 1 97.88 209 GLU B CA 1
ATOM 6667 C C . GLU B 1 209 ? -6.453 -38.656 -29.219 1 97.88 209 GLU B C 1
ATOM 6669 O O . GLU B 1 209 ? -7.461 -38.188 -29.781 1 97.88 209 GLU B O 1
ATOM 6674 N N . ALA B 1 210 ? -5.852 -38.031 -28.266 1 96.62 210 ALA B N 1
ATOM 6675 C CA . ALA B 1 210 ? -6.32 -36.719 -27.781 1 96.62 210 ALA B CA 1
ATOM 6676 C C . ALA B 1 210 ? -6.242 -35.656 -28.875 1 96.62 210 ALA B C 1
ATOM 6678 O O . ALA B 1 210 ? -7.156 -34.844 -29.031 1 96.62 210 ALA B O 1
ATOM 6679 N N . GLU B 1 211 ? -5.203 -35.656 -29.656 1 95 211 GLU B N 1
ATOM 6680 C CA . GLU B 1 211 ? -5.016 -34.688 -30.734 1 95 211 GLU B CA 1
ATOM 6681 C C . GLU B 1 211 ? -6.062 -34.875 -31.828 1 95 211 GLU B C 1
ATOM 6683 O O . GLU B 1 211 ? -6.594 -33.906 -32.375 1 95 211 GLU B O 1
ATOM 6688 N N . LYS B 1 212 ? -6.238 -36.062 -32.156 1 96.5 212 LYS B N 1
ATOM 6689 C CA . LYS B 1 212 ? -7.234 -36.375 -33.188 1 96.5 212 LYS B CA 1
ATOM 6690 C C . LYS B 1 212 ? -8.617 -35.875 -32.75 1 96.5 212 LYS B C 1
ATOM 6692 O O . LYS B 1 212 ? -9.32 -35.219 -33.531 1 96.5 212 LYS B O 1
ATOM 6697 N N . ARG B 1 213 ? -8.961 -36.219 -31.578 1 96.94 213 ARG B N 1
ATOM 6698 C CA . ARG B 1 213 ? -10.266 -35.844 -31.062 1 96.94 213 ARG B CA 1
ATOM 6699 C C . ARG B 1 213 ? -10.375 -34.312 -30.938 1 96.94 213 ARG B C 1
ATOM 6701 O O . ARG B 1 213 ? -11.422 -33.75 -31.234 1 96.94 213 ARG B O 1
ATOM 6708 N N . TRP B 1 214 ? -9.32 -33.719 -30.5 1 96.38 214 TRP B N 1
ATOM 6709 C CA . TRP B 1 214 ? -9.312 -32.25 -30.344 1 96.38 214 TRP B CA 1
ATOM 6710 C C . TRP B 1 214 ? -9.484 -31.562 -31.688 1 96.38 214 TRP B C 1
ATOM 6712 O O . TRP B 1 214 ? -10.203 -30.562 -31.781 1 96.38 214 TRP B O 1
ATOM 6722 N N . THR B 1 215 ? -8.859 -32.062 -32.688 1 94.5 215 THR B N 1
ATOM 6723 C CA . THR B 1 215 ? -8.961 -31.469 -34.031 1 94.5 215 THR B CA 1
ATOM 6724 C C . THR B 1 215 ? -10.398 -31.531 -34.531 1 94.5 215 THR B C 1
ATOM 6726 O O . THR B 1 215 ? -10.852 -30.625 -35.219 1 94.5 215 THR B O 1
ATOM 6729 N N . GLU B 1 216 ? -11.047 -32.469 -34.031 1 93.69 216 GLU B N 1
ATOM 6730 C CA . GLU B 1 216 ? -12.43 -32.656 -34.469 1 93.69 216 GLU B CA 1
ATOM 6731 C C . GLU B 1 216 ? -13.383 -31.797 -33.625 1 93.69 216 GLU B C 1
ATOM 6733 O O . GLU B 1 216 ? -14.422 -31.344 -34.125 1 93.69 216 GLU B O 1
ATOM 6738 N N . GLU B 1 217 ? -13.023 -31.594 -32.406 1 92.94 217 GLU B N 1
ATOM 6739 C CA . GLU B 1 217 ? -13.992 -31.031 -31.484 1 92.94 217 GLU B CA 1
ATOM 6740 C C . GLU B 1 217 ? -13.688 -29.562 -31.188 1 92.94 217 GLU B C 1
ATOM 6742 O O . GLU B 1 217 ? -14.523 -28.844 -30.656 1 92.94 217 GLU B O 1
ATOM 6747 N N . LYS B 1 218 ? -12.586 -29.062 -31.531 1 89.62 218 LYS B N 1
ATOM 6748 C CA . LYS B 1 218 ? -12.125 -27.719 -31.156 1 89.62 218 LYS B CA 1
ATOM 6749 C C . LYS B 1 218 ? -13.078 -26.641 -31.656 1 89.62 218 LYS B C 1
ATOM 6751 O O . LYS B 1 218 ? -13.133 -25.547 -31.094 1 89.62 218 LYS B O 1
ATOM 6756 N N . TRP B 1 219 ? -13.883 -26.922 -32.562 1 89.62 219 TRP B N 1
ATOM 6757 C CA . TRP B 1 219 ? -14.758 -25.938 -33.188 1 89.62 219 TRP B CA 1
ATOM 6758 C C . TRP B 1 219 ? -16.047 -25.781 -32.375 1 89.62 219 TRP B C 1
ATOM 6760 O O . TRP B 1 219 ? -16.781 -24.812 -32.562 1 89.62 219 TRP B O 1
ATOM 6770 N N . ARG B 1 220 ? -16.25 -26.688 -31.531 1 91.88 220 ARG B N 1
ATOM 6771 C CA . ARG B 1 220 ? -17.438 -26.625 -30.703 1 91.88 220 ARG B CA 1
ATOM 6772 C C . ARG B 1 220 ? -17.094 -26.188 -29.281 1 91.88 220 ARG B C 1
ATOM 6774 O O . ARG B 1 220 ? -16.438 -26.938 -28.547 1 91.88 220 ARG B O 1
ATOM 6781 N N . ASP B 1 221 ? -17.656 -25.078 -28.953 1 94.38 221 ASP B N 1
ATOM 6782 C CA . ASP B 1 221 ? -17.391 -24.578 -27.609 1 94.38 221 ASP B CA 1
ATOM 6783 C C . ASP B 1 221 ? -18.109 -25.406 -26.562 1 94.38 221 ASP B C 1
ATOM 6785 O O . ASP B 1 221 ? -19.312 -25.672 -26.688 1 94.38 221 ASP B O 1
ATOM 6789 N N . SER B 1 222 ? -17.406 -25.938 -25.656 1 95.69 222 SER B N 1
ATOM 6790 C CA . SER B 1 222 ? -17.953 -26.656 -24.516 1 95.69 222 SER B CA 1
ATOM 6791 C C . SER B 1 222 ? -17.016 -26.609 -23.312 1 95.69 222 SER B C 1
ATOM 6793 O O . SER B 1 222 ? -15.812 -26.406 -23.469 1 95.69 222 SER B O 1
ATOM 6795 N N . LEU B 1 223 ? -17.594 -26.812 -22.172 1 96.38 223 LEU B N 1
ATOM 6796 C CA . LEU B 1 223 ? -16.781 -26.797 -20.953 1 96.38 223 LEU B CA 1
ATOM 6797 C C . LEU B 1 223 ? -15.75 -27.922 -20.984 1 96.38 223 LEU B C 1
ATOM 6799 O O . LEU B 1 223 ? -14.617 -27.734 -20.547 1 96.38 223 LEU B O 1
ATOM 6803 N N . LEU B 1 224 ? -16.141 -29.016 -21.5 1 97.19 224 LEU B N 1
ATOM 6804 C CA . LEU B 1 224 ? -15.281 -30.203 -21.516 1 97.19 224 LEU B CA 1
ATOM 6805 C C . LEU B 1 224 ? -14.148 -30.031 -22.516 1 97.19 224 LEU B C 1
ATOM 6807 O O . LEU B 1 224 ? -13.008 -30.422 -22.25 1 97.19 224 LEU B O 1
ATOM 6811 N N . THR B 1 225 ? -14.445 -29.422 -23.641 1 97.38 225 THR B N 1
ATOM 6812 C CA . THR B 1 225 ? -13.406 -29.141 -24.641 1 97.38 225 THR B CA 1
ATOM 6813 C C . THR B 1 225 ? -12.406 -28.125 -24.094 1 97.38 225 THR B C 1
ATOM 6815 O O . THR B 1 225 ? -11.211 -28.219 -24.359 1 97.38 225 THR B O 1
ATOM 6818 N N . LEU B 1 226 ? -12.953 -27.203 -23.406 1 97.38 226 LEU B N 1
ATOM 6819 C CA . LEU B 1 226 ? -12.102 -26.203 -22.781 1 97.38 226 LEU B CA 1
ATOM 6820 C C . LEU B 1 226 ? -11.117 -26.844 -21.812 1 97.38 226 LEU B C 1
ATOM 6822 O O . LEU B 1 226 ? -9.914 -26.578 -21.891 1 97.38 226 LEU B O 1
ATOM 6826 N N . ALA B 1 227 ? -11.617 -27.641 -20.938 1 97.5 227 ALA B N 1
ATOM 6827 C CA . ALA B 1 227 ? -10.789 -28.344 -19.953 1 97.5 227 ALA B CA 1
ATOM 6828 C C . ALA B 1 227 ? -9.773 -29.25 -20.625 1 97.5 227 ALA B C 1
ATOM 6830 O O . ALA B 1 227 ? -8.609 -29.297 -20.219 1 97.5 227 ALA B O 1
ATOM 6831 N N . ALA B 1 228 ? -10.203 -29.922 -21.609 1 98 228 ALA B N 1
ATOM 6832 C CA . ALA B 1 228 ? -9.32 -30.828 -22.328 1 98 228 ALA B CA 1
ATOM 6833 C C . ALA B 1 228 ? -8.195 -30.062 -23.031 1 98 228 ALA B C 1
ATOM 6835 O O . ALA B 1 228 ? -7.051 -30.516 -23.062 1 98 228 ALA B O 1
ATOM 6836 N N . THR B 1 229 ? -8.562 -28.969 -23.625 1 97.38 229 THR B N 1
ATOM 6837 C CA . THR B 1 229 ? -7.578 -28.141 -24.328 1 97.38 229 THR B CA 1
ATOM 6838 C C . THR B 1 229 ? -6.496 -27.656 -23.359 1 97.38 229 THR B C 1
ATOM 6840 O O . THR B 1 229 ? -5.312 -27.656 -23.703 1 97.38 229 THR B O 1
ATOM 6843 N N . GLN B 1 230 ? -6.914 -27.25 -22.234 1 96.81 230 GLN B N 1
ATOM 6844 C CA . GLN B 1 230 ? -5.973 -26.828 -21.203 1 96.81 230 GLN B CA 1
ATOM 6845 C C . GLN B 1 230 ? -5.004 -27.953 -20.844 1 96.81 230 GLN B C 1
ATOM 6847 O O . GLN B 1 230 ? -3.789 -27.75 -20.797 1 96.81 230 GLN B O 1
ATOM 6852 N N . LEU B 1 231 ? -5.512 -29.109 -20.578 1 97.38 231 LEU B N 1
ATOM 6853 C CA . LEU B 1 231 ? -4.695 -30.25 -20.172 1 97.38 231 LEU B CA 1
ATOM 6854 C C . LEU B 1 231 ? -3.791 -30.703 -21.312 1 97.38 231 LEU B C 1
ATOM 6856 O O . LEU B 1 231 ? -2.656 -31.125 -21.078 1 97.38 231 LEU B O 1
ATOM 6860 N N . LEU B 1 232 ? -4.324 -30.609 -22.516 1 96.31 232 LEU B N 1
ATOM 6861 C CA . LEU B 1 232 ? -3.508 -30.922 -23.688 1 96.31 232 LEU B CA 1
ATOM 6862 C C . LEU B 1 232 ? -2.318 -29.969 -23.797 1 96.31 232 LEU B C 1
ATOM 6864 O O . LEU B 1 232 ? -1.2 -30.391 -24.078 1 96.31 232 LEU B O 1
ATOM 6868 N N . GLY B 1 233 ? -2.598 -28.703 -23.594 1 94.31 233 GLY B N 1
ATOM 6869 C CA . GLY B 1 233 ? -1.52 -27.734 -23.594 1 94.31 233 GLY B CA 1
ATOM 6870 C C . GLY B 1 233 ? -0.449 -28.031 -22.562 1 94.31 233 GLY B C 1
ATOM 6871 O O . GLY B 1 233 ? 0.745 -27.906 -22.844 1 94.31 233 GLY B O 1
ATOM 6872 N N . LEU B 1 234 ? -0.847 -28.438 -21.406 1 94.56 234 LEU B N 1
ATOM 6873 C CA . LEU B 1 234 ? 0.084 -28.781 -20.328 1 94.56 234 LEU B CA 1
ATOM 6874 C C . LEU B 1 234 ? 0.91 -30 -20.688 1 94.56 234 LEU B C 1
ATOM 6876 O O . LEU B 1 234 ? 2.111 -30.047 -20.422 1 94.56 234 LEU B O 1
ATOM 6880 N N . ALA B 1 235 ? 0.215 -30.984 -21.234 1 95.12 235 ALA B N 1
ATOM 6881 C CA . ALA B 1 235 ? 0.903 -32.219 -21.609 1 95.12 235 ALA B CA 1
ATOM 6882 C C . ALA B 1 235 ? 1.949 -31.953 -22.688 1 95.12 235 ALA B C 1
ATOM 6884 O O . ALA B 1 235 ? 3.045 -32.5 -22.641 1 95.12 235 ALA B O 1
ATOM 6885 N N . TYR B 1 236 ? 1.599 -31.094 -23.578 1 93.31 236 TYR B N 1
ATOM 6886 C CA . TYR B 1 236 ? 2.551 -30.734 -24.625 1 93.31 236 TYR B CA 1
ATOM 6887 C C . TYR B 1 236 ? 3.742 -29.984 -24.047 1 93.31 236 TYR B C 1
ATOM 6889 O O . TYR B 1 236 ? 4.875 -30.141 -24.516 1 93.31 236 TYR B O 1
ATOM 6897 N N . LEU B 1 237 ? 3.496 -29.172 -23.109 1 91.38 237 LEU B N 1
ATOM 6898 C CA . LEU B 1 237 ? 4.59 -28.5 -22.422 1 91.38 237 LEU B CA 1
ATOM 6899 C C . LEU B 1 237 ? 5.539 -29.516 -21.781 1 91.38 237 LEU B C 1
ATOM 6901 O O . LEU B 1 237 ? 6.758 -29.375 -21.891 1 91.38 237 LEU B O 1
ATOM 6905 N N . GLY B 1 238 ? 4.949 -30.531 -21.156 1 90.94 238 GLY B N 1
ATOM 6906 C CA . GLY B 1 238 ? 5.758 -31.578 -20.562 1 90.94 238 GLY B CA 1
ATOM 6907 C C . GLY B 1 238 ? 6.613 -32.312 -21.562 1 90.94 238 GLY B C 1
ATOM 6908 O O . GLY B 1 238 ? 7.711 -32.781 -21.234 1 90.94 238 GLY B O 1
ATOM 6909 N N . ASP B 1 239 ? 6.094 -32.344 -22.75 1 88.69 239 ASP B N 1
ATOM 6910 C CA . ASP B 1 239 ? 6.789 -33.062 -23.812 1 88.69 239 ASP B CA 1
ATOM 6911 C C . ASP B 1 239 ? 7.773 -32.156 -24.547 1 88.69 239 ASP B C 1
ATOM 6913 O O . ASP B 1 239 ? 8.438 -32.562 -25.484 1 88.69 239 ASP B O 1
ATOM 6917 N N . GLY B 1 240 ? 7.805 -30.906 -24.141 1 84.62 240 GLY B N 1
ATOM 6918 C CA . GLY B 1 240 ? 8.758 -29.984 -24.719 1 84.62 240 GLY B CA 1
ATOM 6919 C C . GLY B 1 240 ? 8.32 -29.453 -26.078 1 84.62 240 GLY B C 1
ATOM 6920 O O . GLY B 1 240 ? 9.148 -29.188 -26.953 1 84.62 240 GLY B O 1
ATOM 6921 N N . LYS B 1 241 ? 7.105 -29.438 -26.312 1 81.88 241 LYS B N 1
ATOM 6922 C CA . LYS B 1 241 ? 6.555 -28.922 -27.562 1 81.88 241 LYS B CA 1
ATOM 6923 C C . LYS B 1 241 ? 5.887 -27.562 -27.344 1 81.88 241 LYS B C 1
ATOM 6925 O O . LYS B 1 241 ? 4.68 -27.422 -27.547 1 81.88 241 LYS B O 1
ATOM 6930 N N . ASP B 1 242 ? 6.656 -26.594 -27.219 1 75.88 242 ASP B N 1
ATOM 6931 C CA . ASP B 1 242 ? 6.242 -25.281 -26.719 1 75.88 242 ASP B CA 1
ATOM 6932 C C . ASP B 1 242 ? 5.395 -24.547 -27.75 1 75.88 242 ASP B C 1
ATOM 6934 O O . ASP B 1 242 ? 4.523 -23.75 -27.391 1 75.88 242 ASP B O 1
ATOM 6938 N N . HIS B 1 243 ? 5.605 -24.672 -28.984 1 76.06 243 HIS B N 1
ATOM 6939 C CA . HIS B 1 243 ? 4.828 -23.969 -29.984 1 76.06 243 HIS B CA 1
ATOM 6940 C C . HIS B 1 243 ? 3.346 -24.312 -29.891 1 76.06 243 HIS B C 1
ATOM 6942 O O . HIS B 1 243 ? 2.486 -23.453 -30.094 1 76.06 243 HIS B O 1
ATOM 6948 N N . TYR B 1 244 ? 3.137 -25.406 -29.422 1 80.94 244 TYR B N 1
ATOM 6949 C CA . TYR B 1 244 ? 1.75 -25.828 -29.297 1 80.94 244 TYR B CA 1
ATOM 6950 C C . TYR B 1 244 ? 1.107 -25.25 -28.047 1 80.94 244 TYR B C 1
ATOM 6952 O O . TYR B 1 244 ? -0.089 -24.953 -28.031 1 80.94 244 TYR B O 1
ATOM 6960 N N . VAL B 1 245 ? 1.916 -25.047 -27.109 1 85.88 245 VAL B N 1
ATOM 6961 C CA . VAL B 1 245 ? 1.38 -24.578 -25.828 1 85.88 245 VAL B CA 1
ATOM 6962 C C . VAL B 1 245 ? 0.762 -23.188 -26 1 85.88 245 VAL B C 1
ATOM 6964 O O . VAL B 1 245 ? -0.342 -22.938 -25.516 1 85.88 245 VAL B O 1
ATOM 6967 N N . LEU B 1 246 ? 1.423 -22.297 -26.688 1 85.19 246 LEU B N 1
ATOM 6968 C CA . LEU B 1 246 ? 0.938 -20.938 -26.891 1 85.19 246 LEU B CA 1
ATOM 6969 C C . LEU B 1 246 ? -0.333 -20.922 -27.719 1 85.19 246 LEU B C 1
ATOM 6971 O O . LEU B 1 246 ? -1.226 -20.109 -27.5 1 85.19 246 LEU B O 1
ATOM 6975 N N . THR B 1 247 ? -0.344 -21.906 -28.609 1 87.75 247 THR B N 1
ATOM 6976 C CA . THR B 1 247 ? -1.551 -22.047 -29.406 1 87.75 247 THR B CA 1
ATOM 6977 C C . THR B 1 247 ? -2.732 -22.469 -28.547 1 87.75 247 THR B C 1
ATOM 6979 O O . THR B 1 247 ? -3.836 -21.938 -28.688 1 87.75 247 THR B O 1
ATOM 6982 N N . TYR B 1 248 ? -2.494 -23.375 -27.703 1 92.31 248 TYR B N 1
ATOM 6983 C CA . TYR B 1 248 ? -3.564 -23.875 -26.844 1 92.31 248 TYR B CA 1
ATOM 6984 C C . TYR B 1 248 ? -4.008 -22.812 -25.859 1 92.31 248 TYR B C 1
ATOM 6986 O O . TYR B 1 248 ? -5.199 -22.703 -25.531 1 92.31 248 TYR B O 1
ATOM 6994 N N . VAL B 1 249 ? -3.074 -22.016 -25.406 1 93.12 249 VAL B N 1
ATOM 6995 C CA . VAL B 1 249 ? -3.414 -20.922 -24.5 1 93.12 249 VAL B CA 1
ATOM 6996 C C . VAL B 1 249 ? -4.305 -19.906 -25.219 1 93.12 249 VAL B C 1
ATOM 6998 O O . VAL B 1 249 ? -5.301 -19.438 -24.656 1 93.12 249 VAL B O 1
ATOM 7001 N N . SER B 1 250 ? -3.938 -19.594 -26.391 1 92.06 250 SER B N 1
ATOM 7002 C CA . SER B 1 250 ? -4.734 -18.672 -27.188 1 92.06 250 SER B CA 1
ATOM 7003 C C . SER B 1 250 ? -6.125 -19.234 -27.469 1 92.06 250 SER B C 1
ATOM 7005 O O . SER B 1 250 ? -7.117 -18.5 -27.422 1 92.06 250 SER B O 1
ATOM 7007 N N . GLU B 1 251 ? -6.133 -20.5 -27.719 1 94.12 251 GLU B N 1
ATOM 7008 C CA . GLU B 1 251 ? -7.402 -21.156 -28.031 1 94.12 251 GLU B CA 1
ATOM 7009 C C . GLU B 1 251 ? -8.328 -21.172 -26.828 1 94.12 251 GLU B C 1
ATOM 7011 O O . GLU B 1 251 ? -9.531 -20.922 -26.953 1 94.12 251 GLU B O 1
ATOM 7016 N N . VAL B 1 252 ? -7.832 -21.516 -25.719 1 95.75 252 VAL B N 1
ATOM 7017 C CA . VAL B 1 252 ? -8.664 -21.578 -24.531 1 95.75 252 VAL B CA 1
ATOM 7018 C C . VAL B 1 252 ? -9.148 -20.172 -24.156 1 95.75 252 VAL B C 1
ATOM 7020 O O . VAL B 1 252 ? -10.273 -20 -23.672 1 95.75 252 VAL B O 1
ATOM 7023 N N . ASN B 1 253 ? -8.273 -19.188 -24.328 1 95.56 253 ASN B N 1
ATOM 7024 C CA . ASN B 1 253 ? -8.68 -17.812 -24.062 1 95.56 253 ASN B CA 1
ATOM 7025 C C . ASN B 1 253 ? -9.836 -17.391 -24.953 1 95.56 253 ASN B C 1
ATOM 7027 O O . ASN B 1 253 ? -10.805 -16.797 -24.484 1 95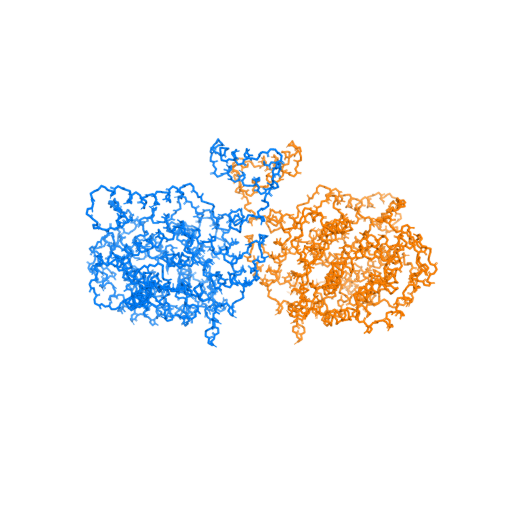.56 253 ASN B O 1
ATOM 7031 N N . SER B 1 254 ? -9.695 -17.688 -26.203 1 94.44 254 SER B N 1
ATOM 7032 C CA . SER B 1 254 ? -10.734 -17.328 -27.172 1 94.44 254 SER B CA 1
ATOM 7033 C C . SER B 1 254 ? -12.031 -18.078 -26.891 1 94.44 254 SER B C 1
ATOM 7035 O O . SER B 1 254 ? -13.109 -17.484 -26.891 1 94.44 254 SER B O 1
ATOM 7037 N N . MET B 1 255 ? -11.93 -19.375 -26.672 1 95.06 255 MET B N 1
ATOM 7038 C CA . MET B 1 255 ? -13.102 -20.203 -26.391 1 95.06 255 MET B CA 1
ATOM 7039 C C . MET B 1 255 ? -13.805 -19.734 -25.125 1 95.06 255 MET B C 1
ATOM 7041 O O . MET B 1 255 ? -15.031 -19.609 -25.094 1 95.06 255 MET B O 1
ATOM 7045 N N . GLY B 1 256 ? -13.016 -19.547 -24.062 1 93.94 256 GLY B N 1
ATOM 7046 C CA . GLY B 1 256 ? -13.586 -19.078 -22.828 1 93.94 256 GLY B CA 1
ATOM 7047 C C . GLY B 1 256 ? -14.297 -17.734 -22.969 1 93.94 256 GLY B C 1
ATOM 7048 O O . GLY B 1 256 ? -15.344 -17.516 -22.359 1 93.94 256 GLY B O 1
ATOM 7049 N N . THR B 1 257 ? -13.734 -16.859 -23.75 1 92.06 257 THR B N 1
ATOM 7050 C CA . THR B 1 257 ? -14.32 -15.539 -24 1 92.06 257 THR B CA 1
ATOM 7051 C C . THR B 1 257 ? -15.625 -15.672 -24.781 1 92.06 257 THR B C 1
ATOM 7053 O O . THR B 1 257 ? -16.609 -15.008 -24.469 1 92.06 257 THR B O 1
ATOM 7056 N N . ARG B 1 258 ? -15.633 -16.547 -25.781 1 91.31 258 ARG B N 1
ATOM 7057 C CA . ARG B 1 258 ? -16.828 -16.766 -26.578 1 91.31 258 ARG B CA 1
ATOM 7058 C C . ARG B 1 258 ? -17.953 -17.344 -25.734 1 91.31 258 ARG B C 1
ATOM 7060 O O . ARG B 1 258 ? -19.125 -17.031 -25.953 1 91.31 258 ARG B O 1
ATOM 7067 N N . MET B 1 259 ? -17.578 -18.141 -24.781 1 91.12 259 MET B N 1
ATOM 7068 C CA . MET B 1 259 ? -18.562 -18.781 -23.922 1 91.12 259 MET B CA 1
ATOM 7069 C C . MET B 1 259 ? -19.031 -17.844 -22.812 1 91.12 259 MET B C 1
ATOM 7071 O O . MET B 1 259 ? -19.953 -18.156 -22.062 1 91.12 259 MET B O 1
ATOM 7075 N N . GLY B 1 260 ? -18.297 -16.672 -22.688 1 88.69 260 GLY B N 1
ATOM 7076 C CA . GLY B 1 260 ? -18.672 -15.672 -21.688 1 88.69 260 GLY B CA 1
ATOM 7077 C C . GLY B 1 260 ? -18.172 -16.016 -20.297 1 88.69 260 GLY B C 1
ATOM 7078 O O . GLY B 1 260 ? -18.719 -15.523 -19.312 1 88.69 260 GLY B O 1
ATOM 7079 N N . LEU B 1 261 ? -17.203 -16.859 -20.234 1 90.56 261 LEU B N 1
ATOM 7080 C CA . LEU B 1 261 ? -16.703 -17.297 -18.922 1 90.56 261 LEU B CA 1
ATOM 7081 C C . LEU B 1 261 ? -15.812 -16.234 -18.297 1 90.56 261 LEU B C 1
ATOM 7083 O O . LEU B 1 261 ? -15.805 -16.062 -17.078 1 90.56 261 LEU B O 1
ATOM 7087 N N . PHE B 1 262 ? -15.039 -15.539 -19.047 1 87.94 262 PHE B N 1
ATOM 7088 C CA . PHE B 1 262 ? -14.172 -14.43 -18.656 1 87.94 262 PHE B CA 1
ATOM 7089 C C . PHE B 1 262 ? -13.875 -13.523 -19.844 1 87.94 262 PHE B C 1
ATOM 7091 O O . PHE B 1 262 ? -14.281 -13.82 -20.969 1 87.94 262 PHE B O 1
ATOM 7098 N N . GLY B 1 263 ? -13.289 -12.352 -19.578 1 83.69 263 GLY B N 1
ATOM 7099 C CA . GLY B 1 263 ? -12.922 -11.43 -20.641 1 83.69 263 GLY B CA 1
ATOM 7100 C C . GLY B 1 263 ? -14.062 -10.523 -21.062 1 83.69 263 GLY B C 1
ATOM 7101 O O . GLY B 1 263 ? -13.898 -9.695 -21.953 1 83.69 263 GLY B O 1
ATOM 7102 N N . VAL B 1 264 ? -15.172 -10.766 -20.5 1 76.12 264 VAL B N 1
ATOM 7103 C CA . VAL B 1 264 ? -16.328 -9.961 -20.875 1 76.12 264 VAL B CA 1
ATOM 7104 C C . VAL B 1 264 ? -16.797 -9.141 -19.672 1 76.12 264 VAL B C 1
ATOM 7106 O O . VAL B 1 264 ? -16.688 -9.578 -18.531 1 76.12 264 VAL B O 1
ATOM 7109 N N . GLU B 1 265 ? -17.047 -7.77 -19.844 1 66.81 265 GLU B N 1
ATOM 7110 C CA . GLU B 1 265 ? -17.453 -6.863 -18.766 1 66.81 265 GLU B CA 1
ATOM 7111 C C . GLU B 1 265 ? -18.844 -7.203 -18.25 1 66.81 265 GLU B C 1
ATOM 7113 O O . GLU B 1 265 ? -19.172 -6.918 -17.109 1 66.81 265 GLU B O 1
ATOM 7118 N N . SER B 1 266 ? -19.656 -7.859 -19.016 1 63.31 266 SER B N 1
ATOM 7119 C CA . SER B 1 266 ? -21.094 -7.719 -18.828 1 63.31 266 SER B CA 1
ATOM 7120 C C . SER B 1 266 ? -21.625 -8.766 -17.844 1 63.31 266 SER B C 1
ATOM 7122 O O . SER B 1 266 ? -21.094 -9.875 -17.766 1 63.31 266 SER B O 1
ATOM 7124 N N . SER B 1 267 ? -22.375 -8.273 -16.797 1 62.28 267 SER B N 1
ATOM 7125 C CA . SER B 1 267 ? -23.25 -8.922 -15.812 1 62.28 267 SER B CA 1
ATOM 7126 C C . SER B 1 267 ? -24.188 -9.906 -16.5 1 62.28 267 SER B C 1
ATOM 7128 O O . SER B 1 267 ? -24.875 -10.68 -15.82 1 62.28 267 SER B O 1
ATOM 7130 N N . ILE B 1 268 ? -24.203 -9.945 -17.75 1 60.47 268 ILE B N 1
ATOM 7131 C CA . ILE B 1 268 ? -25.156 -10.828 -18.422 1 60.47 268 ILE B CA 1
ATOM 7132 C C . ILE B 1 268 ? -24.75 -12.289 -18.188 1 60.47 268 ILE B C 1
ATOM 7134 O O . ILE B 1 268 ? -25.609 -13.141 -17.969 1 60.47 268 ILE B O 1
ATOM 7138 N N . ALA B 1 269 ? -23.484 -12.523 -18.062 1 62.91 269 ALA B N 1
ATOM 7139 C CA . ALA B 1 269 ? -23.016 -13.898 -17.875 1 62.91 269 ALA B CA 1
ATOM 7140 C C . ALA B 1 269 ? -23.453 -14.445 -16.516 1 62.91 269 ALA B C 1
ATOM 7142 O O . ALA B 1 269 ? -23.828 -15.609 -16.406 1 62.91 269 ALA B O 1
ATOM 7143 N N . ILE B 1 270 ? -23.562 -13.594 -15.648 1 67.69 270 ILE B N 1
ATOM 7144 C CA . ILE B 1 270 ? -23.938 -14.023 -14.305 1 67.69 270 ILE B CA 1
ATOM 7145 C C . ILE B 1 270 ? -25.406 -14.398 -14.258 1 67.69 270 ILE B C 1
ATOM 7147 O O . ILE B 1 270 ? -25.797 -15.383 -13.625 1 67.69 270 ILE B O 1
ATOM 7151 N N . THR B 1 271 ? -26.125 -13.609 -14.93 1 69.38 271 THR B N 1
ATOM 7152 C CA . THR B 1 271 ? -27.562 -13.875 -14.922 1 69.38 271 THR B CA 1
ATOM 7153 C C . THR B 1 271 ? -27.875 -15.211 -15.602 1 69.38 271 THR B C 1
ATOM 7155 O O . THR B 1 271 ? -28.703 -15.984 -15.117 1 69.38 271 THR B O 1
ATOM 7158 N N . LYS B 1 272 ? -27.219 -15.508 -16.609 1 70.38 272 LYS B N 1
ATOM 7159 C CA . LYS B 1 272 ? -27.422 -16.766 -17.312 1 70.38 272 LYS B CA 1
ATOM 7160 C C . LYS B 1 272 ? -26.938 -17.953 -16.484 1 70.38 272 LYS B C 1
ATOM 7162 O O . LYS B 1 272 ? -27.562 -19.016 -16.469 1 70.38 272 LYS B O 1
ATOM 7167 N N . ALA B 1 273 ? -25.938 -17.719 -15.773 1 76.06 273 ALA B N 1
ATOM 7168 C CA . ALA B 1 273 ? -25.344 -18.781 -14.961 1 76.06 273 ALA B CA 1
ATOM 7169 C C . ALA B 1 273 ? -26.25 -19.125 -13.773 1 76.06 273 ALA B C 1
ATOM 7171 O O . ALA B 1 273 ? -26.297 -20.281 -13.336 1 76.06 273 ALA B O 1
ATOM 7172 N N . ARG B 1 274 ? -27 -18.188 -13.375 1 75 274 ARG B N 1
ATOM 7173 C CA . ARG B 1 274 ? -27.859 -18.391 -12.219 1 75 274 ARG B CA 1
ATOM 7174 C C . ARG B 1 274 ? -29.047 -19.281 -12.578 1 75 274 ARG B C 1
ATOM 7176 O O . ARG B 1 274 ? -29.625 -19.938 -11.703 1 75 274 ARG B O 1
ATOM 7183 N N . GLU B 1 275 ? -29.281 -19.328 -13.844 1 81 275 GLU B N 1
ATOM 7184 C CA . GLU B 1 275 ? -30.438 -20.109 -14.305 1 81 275 GLU B CA 1
ATOM 7185 C C . GLU B 1 275 ? -30.047 -21.562 -14.516 1 81 275 GLU B C 1
ATOM 7187 O O . GLU B 1 275 ? -30.922 -22.422 -14.648 1 81 275 GLU B O 1
ATOM 7192 N N . LEU B 1 276 ? -28.859 -21.906 -14.359 1 83.5 276 LEU B N 1
ATOM 7193 C CA . LEU B 1 276 ? -28.375 -23.266 -14.578 1 83.5 276 LEU B CA 1
ATOM 7194 C C . LEU B 1 276 ? -28.594 -24.141 -13.344 1 83.5 276 LEU B C 1
ATOM 7196 O O . LEU B 1 276 ? -28.812 -23.625 -12.25 1 83.5 276 LEU B O 1
ATOM 7200 N N . SER B 1 277 ? -28.594 -25.422 -13.586 1 86.31 277 SER B N 1
ATOM 7201 C CA . SER B 1 277 ? -28.641 -26.359 -12.461 1 86.31 277 SER B CA 1
ATOM 7202 C C . SER B 1 277 ? -27.406 -26.188 -11.57 1 86.31 277 SER B C 1
ATOM 7204 O O . SER B 1 277 ? -26.359 -25.719 -12.023 1 86.31 277 SER B O 1
ATOM 7206 N N . PRO B 1 278 ? -27.531 -26.562 -10.336 1 84 278 PRO B N 1
ATOM 7207 C CA . PRO B 1 278 ? -26.391 -26.438 -9.43 1 84 278 PRO B CA 1
ATOM 7208 C C . PRO B 1 278 ? -25.156 -27.172 -9.938 1 84 278 PRO B C 1
ATOM 7210 O O . PRO B 1 278 ? -24.031 -26.688 -9.75 1 84 278 PRO B O 1
ATOM 7213 N N . GLU B 1 279 ? -25.391 -28.297 -10.531 1 88 279 GLU B N 1
ATOM 7214 C CA . GLU B 1 279 ? -24.281 -29.062 -11.086 1 88 279 GLU B CA 1
ATOM 7215 C C . GLU B 1 279 ? -23.609 -28.312 -12.227 1 88 279 GLU B C 1
ATOM 7217 O O . GLU B 1 279 ? -22.375 -28.219 -12.281 1 88 279 GLU B O 1
ATOM 7222 N N . MET B 1 280 ? -24.438 -27.766 -13.016 1 90.5 280 MET B N 1
ATOM 7223 C CA . MET B 1 280 ? -23.906 -27.031 -14.148 1 90.5 280 MET B CA 1
ATOM 7224 C C . MET B 1 280 ? -23.25 -25.734 -13.695 1 90.5 280 MET B C 1
ATOM 7226 O O . MET B 1 280 ? -22.266 -25.281 -14.297 1 90.5 280 MET B O 1
ATOM 7230 N N . GLN B 1 281 ? -23.766 -25.188 -12.672 1 88.5 281 GLN B N 1
ATOM 7231 C CA . GLN B 1 281 ? -23.141 -24 -12.094 1 88.5 281 GLN B CA 1
ATOM 7232 C C . GLN B 1 281 ? -21.734 -24.297 -11.586 1 88.5 281 GLN B C 1
ATOM 7234 O O . GLN B 1 281 ? -20.797 -23.547 -11.836 1 88.5 281 GLN B O 1
ATOM 7239 N N . SER B 1 282 ? -21.625 -25.375 -10.922 1 89.5 282 SER B N 1
ATOM 7240 C CA . SER B 1 282 ? -20.328 -25.781 -10.406 1 89.5 282 SER B CA 1
ATOM 7241 C C . SER B 1 282 ? -19.344 -26.078 -11.531 1 89.5 282 SER B C 1
ATOM 7243 O O . SER B 1 282 ? -18.203 -25.625 -11.5 1 89.5 282 SER B O 1
ATOM 7245 N N . ALA B 1 283 ? -19.812 -26.812 -12.516 1 93 283 ALA B N 1
ATOM 7246 C CA . ALA B 1 283 ? -18.969 -27.156 -13.656 1 93 283 ALA B CA 1
ATOM 7247 C C . ALA B 1 283 ? -18.5 -25.906 -14.391 1 93 283 ALA B C 1
ATOM 7249 O O . ALA B 1 283 ? -17.344 -25.828 -14.805 1 93 283 ALA B O 1
ATOM 7250 N N . THR B 1 284 ? -19.391 -24.984 -14.484 1 92.69 284 THR B N 1
ATOM 7251 C CA . THR B 1 284 ? -19.078 -23.75 -15.195 1 92.69 284 THR B CA 1
ATOM 7252 C C . THR B 1 284 ? -18.062 -22.922 -14.406 1 92.69 284 THR B C 1
ATOM 7254 O O . THR B 1 284 ? -17.141 -22.344 -14.984 1 92.69 284 THR B O 1
ATOM 7257 N N . SER B 1 285 ? -18.203 -22.891 -13.125 1 91.75 285 SER B N 1
ATOM 7258 C CA . SER B 1 285 ? -17.266 -22.156 -12.281 1 91.75 285 SER B CA 1
ATOM 7259 C C . SER B 1 285 ? -15.867 -22.766 -12.344 1 91.75 285 SER B C 1
ATOM 7261 O O . SER B 1 285 ? -14.883 -22.031 -12.453 1 91.75 285 SER B O 1
ATOM 7263 N N . TYR B 1 286 ? -15.812 -24.016 -12.312 1 93.31 286 TYR B N 1
ATOM 7264 C CA . TYR B 1 286 ? -14.516 -24.688 -12.398 1 93.31 286 TYR B CA 1
ATOM 7265 C C . TYR B 1 286 ? -13.844 -24.406 -13.742 1 93.31 286 TYR B C 1
ATOM 7267 O O . TYR B 1 286 ? -12.656 -24.078 -13.789 1 93.31 286 TYR B O 1
ATOM 7275 N N . ALA B 1 287 ? -14.602 -24.516 -14.719 1 95.06 287 ALA B N 1
ATOM 7276 C CA . ALA B 1 287 ? -14.055 -24.297 -16.062 1 95.06 287 ALA B CA 1
ATOM 7277 C C . ALA B 1 287 ? -13.562 -22.859 -16.219 1 95.06 287 ALA B C 1
ATOM 7279 O O . ALA B 1 287 ? -12.492 -22.625 -16.781 1 95.06 287 ALA B O 1
ATOM 7280 N N . ALA B 1 288 ? -14.359 -21.984 -15.781 1 94.38 288 ALA B N 1
ATOM 7281 C CA . ALA B 1 288 ? -14.023 -20.578 -15.914 1 94.38 288 ALA B CA 1
ATOM 7282 C C . ALA B 1 288 ? -12.75 -20.234 -15.148 1 94.38 288 ALA B C 1
ATOM 7284 O O . ALA B 1 288 ? -11.797 -19.703 -15.719 1 94.38 288 ALA B O 1
ATOM 7285 N N . TRP B 1 289 ? -12.727 -20.578 -13.898 1 95.44 289 TRP B N 1
ATOM 7286 C CA . TRP B 1 289 ? -11.609 -20.203 -13.039 1 95.44 289 TRP B CA 1
ATOM 7287 C C . TRP B 1 289 ? -10.375 -21.047 -13.352 1 95.44 289 TRP B C 1
ATOM 7289 O O . TRP B 1 289 ? -9.25 -20.547 -13.336 1 95.44 289 TRP B O 1
ATOM 7299 N N . GLY B 1 290 ? -10.602 -22.344 -13.602 1 96.94 290 GLY B N 1
ATOM 7300 C CA . GLY B 1 290 ? -9.477 -23.188 -13.953 1 96.94 290 GLY B CA 1
ATOM 7301 C C . GLY B 1 290 ? -8.727 -22.703 -15.18 1 96.94 290 GLY B C 1
ATOM 7302 O O . GLY B 1 290 ? -7.496 -22.641 -15.172 1 96.94 290 GLY B O 1
ATOM 7303 N N . THR B 1 291 ? -9.453 -22.359 -16.156 1 97.06 291 THR B N 1
ATOM 7304 C CA . THR B 1 291 ? -8.852 -21.891 -17.391 1 97.06 291 THR B CA 1
ATOM 7305 C C . THR B 1 291 ? -8.211 -20.516 -17.203 1 97.06 291 THR B C 1
ATOM 7307 O O . THR B 1 291 ? -7.094 -20.281 -17.672 1 97.06 291 THR B O 1
ATOM 7310 N N . PHE B 1 292 ? -8.906 -19.703 -16.562 1 96.69 292 PHE B N 1
ATOM 7311 C CA . PHE B 1 292 ? -8.383 -18.375 -16.266 1 96.69 292 PHE B CA 1
ATOM 7312 C C . PHE B 1 292 ? -7.062 -18.469 -15.523 1 96.69 292 PHE B C 1
ATOM 7314 O O . PHE B 1 292 ? -6.09 -17.812 -15.891 1 96.69 292 PHE B O 1
ATOM 7321 N N . ASN B 1 293 ? -7.047 -19.266 -14.484 1 97.56 293 ASN B N 1
ATOM 7322 C CA . ASN B 1 293 ? -5.848 -19.438 -13.672 1 97.56 293 ASN B CA 1
ATOM 7323 C C . ASN B 1 293 ? -4.676 -19.953 -14.5 1 97.56 293 ASN B C 1
ATOM 7325 O O . ASN B 1 293 ? -3.545 -19.484 -14.344 1 97.56 293 ASN B O 1
ATOM 7329 N N . TRP B 1 294 ? -4.977 -20.812 -15.32 1 96.75 294 TRP B N 1
ATOM 7330 C CA . TRP B 1 294 ? -3.92 -21.406 -16.141 1 96.75 294 TRP B CA 1
ATOM 7331 C C . TRP B 1 294 ? -3.334 -20.375 -17.094 1 96.75 294 TRP B C 1
ATOM 7333 O O . TRP B 1 294 ? -2.117 -20.312 -17.281 1 96.75 294 TRP B O 1
ATOM 7343 N N . ILE B 1 295 ? -4.141 -19.562 -17.719 1 95.94 295 ILE B N 1
ATOM 7344 C CA . ILE B 1 295 ? -3.662 -18.547 -18.641 1 95.94 295 ILE B CA 1
ATOM 7345 C C . ILE B 1 295 ? -2.721 -17.594 -17.906 1 95.94 295 ILE B C 1
ATOM 7347 O O . ILE B 1 295 ? -1.653 -17.25 -18.406 1 95.94 295 ILE B O 1
ATOM 7351 N N . VAL B 1 296 ? -3.125 -17.219 -16.734 1 96.5 296 VAL B N 1
ATOM 7352 C CA . VAL B 1 296 ? -2.32 -16.297 -15.945 1 96.5 296 VAL B CA 1
ATOM 7353 C C . VAL B 1 296 ? -1.006 -16.953 -15.547 1 96.5 296 VAL B C 1
ATOM 7355 O O . VAL B 1 296 ? 0.052 -16.328 -15.57 1 96.5 296 VAL B O 1
ATOM 7358 N N . LEU B 1 297 ? -1.1 -18.203 -15.156 1 96.06 297 LEU B N 1
ATOM 7359 C CA . LEU B 1 297 ? 0.097 -18.969 -14.812 1 96.06 297 LEU B CA 1
ATOM 7360 C C . LEU B 1 297 ? 1.064 -19.016 -15.992 1 96.06 297 LEU B C 1
ATOM 7362 O O . LEU B 1 297 ? 2.268 -18.797 -15.82 1 96.06 297 LEU B O 1
ATOM 7366 N N . MET B 1 298 ? 0.558 -19.234 -17.156 1 94 298 MET B N 1
ATOM 7367 C CA . MET B 1 298 ? 1.398 -19.297 -18.344 1 94 298 MET B CA 1
ATOM 7368 C C . MET B 1 298 ? 2.002 -17.938 -18.656 1 94 298 MET B C 1
ATOM 7370 O O . MET B 1 298 ? 3.15 -17.844 -19.109 1 94 298 MET B O 1
ATOM 7374 N N . ALA B 1 299 ? 1.216 -16.938 -18.422 1 92.69 299 ALA B N 1
ATOM 7375 C CA . ALA B 1 299 ? 1.725 -15.594 -18.656 1 92.69 299 ALA B CA 1
ATOM 7376 C C . ALA B 1 299 ? 2.908 -15.281 -17.75 1 92.69 299 ALA B C 1
ATOM 7378 O O . ALA B 1 299 ? 3.902 -14.703 -18.188 1 92.69 299 ALA B O 1
ATOM 7379 N N . LEU B 1 300 ? 2.775 -15.664 -16.531 1 92.25 300 LEU B N 1
ATOM 7380 C CA . LEU B 1 300 ? 3.832 -15.422 -15.562 1 92.25 300 LEU B CA 1
ATOM 7381 C C . LEU B 1 300 ? 5.066 -16.266 -15.867 1 92.25 300 LEU B C 1
ATOM 7383 O O . LEU B 1 300 ? 6.195 -15.812 -15.648 1 92.25 300 LEU B O 1
ATOM 7387 N N . PHE B 1 301 ? 4.816 -17.453 -16.328 1 90.06 301 PHE B N 1
ATOM 7388 C CA . PHE B 1 301 ? 5.891 -18.391 -16.609 1 90.06 301 PHE B CA 1
ATOM 7389 C C . PHE B 1 301 ? 6.645 -17.969 -17.875 1 90.06 301 PHE B C 1
ATOM 7391 O O . PHE B 1 301 ? 7.879 -17.953 -17.891 1 90.06 301 PHE B O 1
ATOM 7398 N N . TYR B 1 302 ? 5.945 -17.641 -18.891 1 85.38 302 TYR B N 1
ATOM 7399 C CA . TYR B 1 302 ? 6.57 -17.375 -20.188 1 85.38 302 TYR B CA 1
ATOM 7400 C C . TYR B 1 302 ? 7.109 -15.945 -20.234 1 85.38 302 TYR B C 1
ATOM 7402 O O . TYR B 1 302 ? 8.141 -15.688 -20.859 1 85.38 302 TYR B O 1
ATOM 7410 N N . GLN B 1 303 ? 6.512 -15.016 -19.578 1 80.62 303 GLN B N 1
ATOM 7411 C CA . GLN B 1 303 ? 6.895 -13.609 -19.5 1 80.62 303 GLN B CA 1
ATOM 7412 C C . GLN B 1 303 ? 7.168 -13.047 -20.891 1 80.62 303 GLN B C 1
ATOM 7414 O O . GLN B 1 303 ? 8.156 -12.336 -21.094 1 80.62 303 GLN B O 1
ATOM 7419 N N . GLN B 1 304 ? 6.43 -13.5 -21.906 1 74.81 304 GLN B N 1
ATOM 7420 C CA . GLN B 1 304 ? 6.656 -13.078 -23.281 1 74.81 304 GLN B CA 1
ATOM 7421 C C . GLN B 1 304 ? 5.516 -12.195 -23.781 1 74.81 304 GLN B C 1
ATOM 7423 O O . GLN B 1 304 ? 4.375 -12.336 -23.328 1 74.81 304 GLN B O 1
ATOM 7428 N N . PRO B 1 305 ? 6.051 -11.266 -24.578 1 64.25 305 PRO B N 1
ATOM 7429 C CA . PRO B 1 305 ? 4.98 -10.516 -25.234 1 64.25 305 PRO B CA 1
ATOM 7430 C C . PRO B 1 305 ? 4.191 -11.359 -26.234 1 64.25 305 PRO B C 1
ATOM 7432 O O . PRO B 1 305 ? 4.711 -12.352 -26.75 1 64.25 305 PRO B O 1
ATOM 7435 N N . GLY B 1 306 ? 3.025 -11.133 -26.375 1 69.75 306 GLY B N 1
ATOM 7436 C CA . GLY B 1 306 ? 2.238 -11.766 -27.422 1 69.75 306 GLY B CA 1
ATOM 7437 C C . GLY B 1 306 ? 1.338 -12.867 -26.906 1 69.75 306 GLY B C 1
ATOM 7438 O O . GLY B 1 306 ? 0.611 -13.492 -27.688 1 69.75 306 GLY B O 1
ATOM 7439 N N . LEU B 1 307 ? 1.486 -13.102 -25.672 1 81.56 307 LEU B N 1
ATOM 7440 C CA . LEU B 1 307 ? 0.548 -14.07 -25.109 1 81.56 307 LEU B CA 1
ATOM 7441 C C . LEU B 1 307 ? -0.857 -13.484 -25.031 1 81.56 307 LEU B C 1
ATOM 7443 O O . LEU B 1 307 ? -1.03 -12.266 -25.109 1 81.56 307 LEU B O 1
ATOM 7447 N N . SER B 1 308 ? -1.743 -14.391 -25.156 1 86.25 308 SER B N 1
ATOM 7448 C CA . SER B 1 308 ? -3.129 -13.961 -25 1 86.25 308 SER B CA 1
ATOM 7449 C C . SER B 1 308 ? -3.5 -13.812 -23.516 1 86.25 308 SER B C 1
ATOM 7451 O O . SER B 1 308 ? -3.15 -14.664 -22.703 1 86.25 308 SER B O 1
ATOM 7453 N N . TYR B 1 309 ? -4.109 -12.711 -23.25 1 89.75 309 TYR B N 1
ATOM 7454 C CA . TYR B 1 309 ? -4.527 -12.406 -21.891 1 89.75 309 TYR B CA 1
ATOM 7455 C C . TYR B 1 309 ? -6.031 -12.164 -21.812 1 89.75 309 TYR B C 1
ATOM 7457 O O . TYR B 1 309 ? -6.602 -11.508 -22.688 1 89.75 309 TYR B O 1
ATOM 7465 N N . PRO B 1 310 ? -6.613 -12.789 -20.766 1 93.12 310 PRO B N 1
ATOM 7466 C CA . PRO B 1 310 ? -8 -12.359 -20.562 1 93.12 310 PRO B CA 1
ATOM 7467 C C . PRO B 1 310 ? -8.109 -10.914 -20.109 1 93.12 310 PRO B C 1
ATOM 7469 O O . PRO B 1 310 ? -7.352 -10.484 -19.234 1 93.12 310 PRO B O 1
ATOM 7472 N N . ASP B 1 311 ? -9.039 -10.203 -20.578 1 90.5 311 ASP B N 1
ATOM 7473 C CA . ASP B 1 311 ? -9.188 -8.797 -20.219 1 90.5 311 ASP B CA 1
ATOM 7474 C C . ASP B 1 311 ? -9.75 -8.656 -18.797 1 90.5 311 ASP B C 1
ATOM 7476 O O . ASP B 1 311 ? -9.398 -7.719 -18.078 1 90.5 311 ASP B O 1
ATOM 7480 N N . TYR B 1 312 ? -10.641 -9.57 -18.5 1 91.31 312 TYR B N 1
ATOM 7481 C CA . TYR B 1 312 ? -11.281 -9.523 -17.188 1 91.31 312 TYR B CA 1
ATOM 7482 C C . TYR B 1 312 ? -11.352 -10.914 -16.562 1 91.31 312 TYR B C 1
ATOM 7484 O O . TYR B 1 312 ? -11.469 -11.914 -17.281 1 91.31 312 TYR B O 1
ATOM 7492 N N . PRO B 1 313 ? -11.227 -10.969 -15.227 1 93.69 313 PRO B N 1
ATOM 7493 C CA . PRO B 1 313 ? -11.438 -12.258 -14.555 1 93.69 313 PRO B CA 1
ATOM 7494 C C . PRO B 1 313 ? -12.891 -12.727 -14.625 1 93.69 313 PRO B C 1
ATOM 7496 O O . PRO B 1 313 ? -13.773 -11.953 -14.992 1 93.69 313 PRO B O 1
ATOM 7499 N N . PRO B 1 314 ? -13.031 -13.984 -14.328 1 92.12 314 PRO B N 1
ATOM 7500 C CA . PRO B 1 314 ? -14.406 -14.477 -14.297 1 92.12 314 PRO B CA 1
ATOM 7501 C C . PRO B 1 314 ? -15.273 -13.734 -13.281 1 92.12 314 PRO B C 1
ATOM 7503 O O . PRO B 1 314 ? -14.797 -13.352 -12.211 1 92.12 314 PRO B O 1
ATOM 7506 N N . LEU B 1 315 ? -16.516 -13.602 -13.586 1 86 315 LEU B N 1
ATOM 7507 C CA . LEU B 1 315 ? -17.469 -12.992 -12.672 1 86 315 LEU B CA 1
ATOM 7508 C C . LEU B 1 315 ? -18.25 -14.055 -11.906 1 86 315 LEU B C 1
ATOM 7510 O O . LEU B 1 315 ? -18.938 -13.742 -10.938 1 86 315 LEU B O 1
ATOM 7514 N N . LEU B 1 316 ? -18.078 -15.258 -12.383 1 86.88 316 LEU B N 1
ATOM 7515 C CA . LEU B 1 316 ? -18.734 -16.375 -11.711 1 86.88 316 LEU B CA 1
ATOM 7516 C C . LEU B 1 316 ? -18.141 -16.594 -10.32 1 86.88 316 LEU B C 1
ATOM 7518 O O . LEU B 1 316 ? -16.969 -16.281 -10.086 1 86.88 316 LEU B O 1
ATOM 7522 N N . PRO B 1 317 ? -18.938 -17.125 -9.453 1 85.44 317 PRO B N 1
ATOM 7523 C CA . PRO B 1 317 ? -18.406 -17.406 -8.117 1 85.44 317 PRO B CA 1
ATOM 7524 C C . PRO B 1 317 ? -17.25 -18.391 -8.141 1 85.44 317 PRO B C 1
ATOM 7526 O O . PRO B 1 317 ? -17.25 -19.328 -8.945 1 85.44 317 PRO B O 1
ATOM 7529 N N . ILE B 1 318 ? -16.344 -18.203 -7.293 1 89 318 ILE B N 1
ATOM 7530 C CA . ILE B 1 318 ? -15.227 -19.141 -7.113 1 89 318 ILE B CA 1
ATOM 7531 C C . ILE B 1 318 ? -15.758 -20.469 -6.598 1 89 318 ILE B C 1
ATOM 7533 O O . ILE B 1 318 ? -16.625 -20.516 -5.727 1 89 318 ILE B O 1
ATOM 7537 N N . PRO B 1 319 ? -15.273 -21.484 -7.188 1 84.88 319 PRO B N 1
ATOM 7538 C CA . PRO B 1 319 ? -15.727 -22.797 -6.699 1 84.88 319 PRO B CA 1
ATOM 7539 C C . PRO B 1 319 ? -15.578 -22.938 -5.188 1 84.88 319 PRO B C 1
ATOM 7541 O O . PRO B 1 319 ? -14.555 -22.562 -4.621 1 84.88 319 PRO B O 1
ATOM 7544 N N . GLY B 1 320 ? -16.594 -23.469 -4.504 1 74.06 320 GLY B N 1
ATOM 7545 C CA . GLY B 1 320 ? -16.625 -23.594 -3.057 1 74.06 320 GLY B CA 1
ATOM 7546 C C . GLY B 1 320 ? -17.391 -22.484 -2.375 1 74.06 320 GLY B C 1
ATOM 7547 O O . GLY B 1 320 ? -17.781 -22.609 -1.216 1 74.06 320 GLY B O 1
ATOM 7548 N N . HIS B 1 321 ? -17.391 -21.297 -2.971 1 66.12 321 HIS B N 1
ATOM 7549 C CA . HIS B 1 321 ? -18.188 -20.203 -2.426 1 66.12 321 HIS B CA 1
ATOM 7550 C C . HIS B 1 321 ? -19.641 -20.281 -2.893 1 66.12 321 HIS B C 1
ATOM 7552 O O . HIS B 1 321 ? -19.906 -20.734 -4.004 1 66.12 321 HIS B O 1
ATOM 7558 N N . ALA B 1 322 ? -20.406 -20.203 -1.851 1 54.84 322 ALA B N 1
ATOM 7559 C CA . ALA B 1 322 ? -21.828 -20.406 -2.109 1 54.84 322 ALA B CA 1
ATOM 7560 C C . ALA B 1 322 ? -22.359 -19.406 -3.135 1 54.84 322 ALA B C 1
ATOM 7562 O O . ALA B 1 322 ? -22.047 -18.219 -3.068 1 54.84 322 ALA B O 1
ATOM 7563 N N . TRP B 1 323 ? -22.797 -19.875 -4.27 1 42.38 323 TRP B N 1
ATOM 7564 C CA . TRP B 1 323 ? -23.531 -19.062 -5.223 1 42.38 323 TRP B CA 1
ATOM 7565 C C . TRP B 1 323 ? -24.688 -18.344 -4.539 1 42.38 323 TRP B C 1
ATOM 7567 O O . TRP B 1 323 ? -24.984 -17.188 -4.863 1 42.38 323 TRP B O 1
ATOM 7577 N N . HIS B 1 324 ? -25.406 -19.109 -3.652 1 45.12 324 HIS B N 1
ATOM 7578 C CA . HIS B 1 324 ? -26.547 -18.672 -2.855 1 45.12 324 HIS B CA 1
ATOM 7579 C C . HIS B 1 324 ? -26.312 -18.906 -1.37 1 45.12 324 HIS B C 1
ATOM 7581 O O . HIS B 1 324 ? -25.438 -19.703 -1 1 45.12 324 HIS B O 1
ATOM 7587 N N . HIS B 1 325 ? -26.672 -18 -0.397 1 40.97 325 HIS B N 1
ATOM 7588 C CA . HIS B 1 325 ? -26.719 -18.281 1.033 1 40.97 325 HIS B CA 1
ATOM 7589 C C . HIS B 1 325 ? -27.141 -19.719 1.297 1 40.97 325 HIS B C 1
ATOM 7591 O O . HIS B 1 325 ? -28.266 -20.109 1.013 1 40.97 325 HIS B O 1
ATOM 7597 N N . VAL B 1 326 ? -26.312 -20.641 1.224 1 44.94 326 VAL B N 1
ATOM 7598 C CA . VAL B 1 326 ? -26.672 -22.047 1.276 1 44.94 326 VAL B CA 1
ATOM 7599 C C . VAL B 1 326 ? -26.875 -22.469 2.729 1 44.94 326 VAL B C 1
ATOM 7601 O O . VAL B 1 326 ? -26.047 -22.172 3.594 1 44.94 326 VAL B O 1
ATOM 7604 N N . THR B 1 327 ? -28.031 -22.844 3.146 1 41.62 327 THR B N 1
ATOM 7605 C CA . THR B 1 327 ? -28.453 -23.453 4.406 1 41.62 327 THR B CA 1
ATOM 7606 C C . THR B 1 327 ? -27.688 -24.75 4.648 1 41.62 327 THR B C 1
ATOM 7608 O O . THR B 1 327 ? -27.453 -25.516 3.713 1 41.62 327 THR B O 1
ATOM 7611 N N . ASP B 1 328 ? -27.25 -25.047 5.789 1 45.97 328 ASP B N 1
ATOM 7612 C CA . ASP B 1 328 ? -26.625 -26.266 6.277 1 45.97 328 ASP B CA 1
ATOM 7613 C C . ASP B 1 328 ? -27.5 -27.484 5.957 1 45.97 328 ASP B C 1
ATOM 7615 O O . ASP B 1 328 ? -28.703 -27.484 6.223 1 45.97 328 ASP B O 1
ATOM 7619 N N . GLY B 1 329 ? -26.938 -28.562 5.293 1 47.47 329 GLY B N 1
ATOM 7620 C CA . GLY B 1 329 ? -27.609 -29.812 4.992 1 47.47 329 GLY B CA 1
ATOM 7621 C C . GLY B 1 329 ? -28.109 -29.906 3.561 1 47.47 329 GLY B C 1
ATOM 7622 O O . GLY B 1 329 ? -28.609 -30.938 3.139 1 47.47 329 GLY B O 1
ATOM 7623 N N . SER B 1 330 ? -28 -28.953 2.863 1 50.03 330 SER B N 1
ATOM 7624 C CA . SER B 1 330 ? -28.484 -28.938 1.488 1 50.03 330 SER B CA 1
ATOM 7625 C C . SER B 1 330 ? -27.531 -29.672 0.554 1 50.03 330 SER B C 1
ATOM 7627 O O . SER B 1 330 ? -26.344 -29.844 0.878 1 50.03 330 SER B O 1
ATOM 7629 N N . PRO B 1 331 ? -28.078 -30.312 -0.443 1 50.5 331 PRO B N 1
ATOM 7630 C CA . PRO B 1 331 ? -27.219 -30.969 -1.425 1 50.5 331 PRO B CA 1
ATOM 7631 C C . PRO B 1 331 ? -26.016 -30.109 -1.82 1 50.5 331 PRO B C 1
ATOM 7633 O O . PRO B 1 331 ? -24.938 -30.625 -2.082 1 50.5 331 PRO B O 1
ATOM 7636 N N . GLU B 1 332 ? -26.172 -28.922 -1.696 1 53.66 332 GLU B N 1
ATOM 7637 C CA . GLU B 1 332 ? -25.094 -27.984 -1.992 1 53.66 332 GLU B CA 1
ATOM 7638 C C . GLU B 1 332 ? -24.031 -28 -0.896 1 53.66 332 GLU B C 1
ATOM 7640 O O . GLU B 1 332 ? -22.828 -27.938 -1.183 1 53.66 332 GLU B O 1
ATOM 7645 N N . SER B 1 333 ? -24.469 -28.125 0.27 1 52.22 333 SER B N 1
ATOM 7646 C CA . SER B 1 333 ? -23.547 -28.234 1.397 1 52.22 333 SER B CA 1
ATOM 7647 C C . SER B 1 333 ? -22.75 -29.531 1.334 1 52.22 333 SER B C 1
ATOM 7649 O O . SER B 1 333 ? -21.547 -29.547 1.643 1 52.22 333 SER B O 1
ATOM 7651 N N . ILE B 1 334 ? -23.344 -30.609 0.917 1 46.78 334 ILE B N 1
ATOM 7652 C CA . ILE B 1 334 ? -22.688 -31.906 0.777 1 46.78 334 ILE B CA 1
ATOM 7653 C C . ILE B 1 334 ? -21.641 -31.844 -0.331 1 46.78 334 ILE B C 1
ATOM 7655 O O . ILE B 1 334 ? -20.516 -32.344 -0.177 1 46.78 334 ILE B O 1
ATOM 7659 N N . ARG B 1 335 ? -22.031 -31.25 -1.379 1 51.78 335 ARG B N 1
ATOM 7660 C CA . ARG B 1 335 ? -21.094 -31.094 -2.494 1 51.78 335 ARG B CA 1
ATOM 7661 C C . ARG B 1 335 ? -19.891 -30.266 -2.084 1 51.78 335 ARG B C 1
ATOM 7663 O O . ARG B 1 335 ? -18.766 -30.562 -2.479 1 51.78 335 ARG B O 1
ATOM 7670 N N . GLN B 1 336 ? -20.203 -29.344 -1.313 1 56.19 336 GLN B N 1
ATOM 7671 C CA . GLN B 1 336 ? -19.109 -28.531 -0.798 1 56.19 336 GLN B CA 1
ATOM 7672 C C . GLN B 1 336 ? -18.156 -29.359 0.053 1 56.19 336 GLN B C 1
ATOM 7674 O O . GLN B 1 336 ? -16.938 -29.203 -0.031 1 56.19 336 GLN B O 1
ATOM 7679 N N . THR B 1 337 ? -18.734 -30.234 0.703 1 50.81 337 THR B N 1
ATOM 7680 C CA . THR B 1 337 ? -17.938 -31.109 1.554 1 50.81 337 THR B CA 1
ATOM 7681 C C . THR B 1 337 ? -17.094 -32.062 0.71 1 50.81 337 THR B C 1
ATOM 7683 O O . THR B 1 337 ? -15.938 -32.312 1.025 1 50.81 337 THR B O 1
ATOM 7686 N N . LEU B 1 338 ? -17.734 -32.594 -0.332 1 49.81 338 LEU B N 1
ATOM 7687 C CA . LEU B 1 338 ? -17.016 -33.531 -1.199 1 49.81 338 LEU B CA 1
ATOM 7688 C C . LEU B 1 338 ? -15.906 -32.812 -1.959 1 49.81 338 LEU B C 1
ATOM 7690 O O . LEU B 1 338 ? -14.82 -33.344 -2.145 1 49.81 338 LEU B O 1
ATOM 7694 N N . GLN B 1 339 ? -16.234 -31.672 -2.396 1 53.12 339 GLN B N 1
ATOM 7695 C CA . GLN B 1 339 ? -15.242 -30.859 -3.096 1 53.12 339 GLN B CA 1
ATOM 7696 C C . GLN B 1 339 ? -14.047 -30.547 -2.197 1 53.12 339 GLN B C 1
ATOM 7698 O O . GLN B 1 339 ? -12.898 -30.578 -2.654 1 53.12 339 GLN B O 1
ATOM 7703 N N . LEU B 1 340 ? -14.414 -30.422 -0.996 1 54.47 340 LEU B N 1
ATOM 7704 C CA . LEU B 1 340 ? -13.367 -30.156 -0.019 1 54.47 340 LEU B CA 1
ATOM 7705 C C . LEU B 1 340 ? -12.477 -31.375 0.187 1 54.47 340 LEU B C 1
ATOM 7707 O O . LEU B 1 340 ? -11.305 -31.234 0.528 1 54.47 340 LEU B O 1
ATOM 7711 N N . ARG B 1 341 ? -13.039 -32.469 -0.173 1 53.47 341 ARG B N 1
ATOM 7712 C CA . ARG B 1 341 ? -12.297 -33.719 -0.04 1 53.47 341 ARG B CA 1
ATOM 7713 C C . ARG B 1 341 ? -11.148 -33.781 -1.042 1 53.47 341 ARG B C 1
ATOM 7715 O O . ARG B 1 341 ? -10.055 -34.25 -0.719 1 53.47 341 ARG B O 1
ATOM 7722 N N . TYR B 1 342 ? -11.43 -33.344 -2.277 1 55.5 342 TYR B N 1
ATOM 7723 C CA . TYR B 1 342 ? -10.391 -33.469 -3.297 1 55.5 342 TYR B CA 1
ATOM 7724 C C . TYR B 1 342 ? -9.391 -32.312 -3.184 1 55.5 342 TYR B C 1
ATOM 7726 O O . TYR B 1 342 ? -8.18 -32.531 -3.322 1 55.5 342 TYR B O 1
ATOM 7734 N N . MET B 1 343 ? -9.922 -31.25 -2.986 1 64.19 343 MET B N 1
ATOM 7735 C CA . MET B 1 343 ? -9.125 -30.062 -3.289 1 64.19 343 MET B CA 1
ATOM 7736 C C . MET B 1 343 ? -8.93 -29.203 -2.043 1 64.19 343 MET B C 1
ATOM 7738 O O . MET B 1 343 ? -8.031 -28.359 -1.997 1 64.19 343 MET B O 1
ATOM 7742 N N . GLY B 1 344 ? -9.492 -29.578 -1.031 1 67.31 344 GLY B N 1
ATOM 7743 C CA . GLY B 1 344 ? -9.484 -28.703 0.125 1 67.31 344 GLY B CA 1
ATOM 7744 C C . GLY B 1 344 ? -9.758 -27.25 -0.23 1 67.31 344 GLY B C 1
ATOM 7745 O O . GLY B 1 344 ? -10.609 -26.969 -1.069 1 67.31 344 GLY B O 1
ATOM 7746 N N . ASP B 1 345 ? -9.117 -26.281 0.348 1 81.31 345 ASP B N 1
ATOM 7747 C CA . ASP B 1 345 ? -9.281 -24.844 0.143 1 81.31 345 ASP B CA 1
ATOM 7748 C C . ASP B 1 345 ? -8.266 -24.312 -0.857 1 81.31 345 ASP B C 1
ATOM 7750 O O . ASP B 1 345 ? -8.203 -23.109 -1.102 1 81.31 345 ASP B O 1
ATOM 7754 N N . THR B 1 346 ? -7.566 -25.219 -1.552 1 91.12 346 THR B N 1
ATOM 7755 C CA . THR B 1 346 ? -6.434 -24.766 -2.348 1 91.12 346 THR B CA 1
ATOM 7756 C C . THR B 1 346 ? -6.91 -24.062 -3.611 1 91.12 346 THR B C 1
ATOM 7758 O O . THR B 1 346 ? -6.48 -22.938 -3.904 1 91.12 346 THR B O 1
ATOM 7761 N N . PHE B 1 347 ? -7.867 -24.656 -4.258 1 93.06 347 PHE B N 1
ATOM 7762 C CA . PHE B 1 347 ? -8.258 -24.109 -5.551 1 93.06 347 PHE B CA 1
ATOM 7763 C C . PHE B 1 347 ? -8.961 -22.781 -5.383 1 93.06 347 PHE B C 1
ATOM 7765 O O . PHE B 1 347 ? -8.664 -21.812 -6.094 1 93.06 347 PHE B O 1
ATOM 7772 N N . PRO B 1 348 ? -9.852 -22.641 -4.426 1 91.06 348 PRO B N 1
ATOM 7773 C CA . PRO B 1 348 ? -10.469 -21.328 -4.203 1 91.06 348 PRO B CA 1
ATOM 7774 C C . PRO B 1 348 ? -9.445 -20.266 -3.85 1 91.06 348 PRO B C 1
ATOM 7776 O O . PRO B 1 348 ? -9.555 -19.125 -4.312 1 91.06 348 PRO B O 1
ATOM 7779 N N . VAL B 1 349 ? -8.516 -20.609 -3.074 1 93.19 349 VAL B N 1
ATOM 7780 C CA . VAL B 1 349 ? -7.473 -19.672 -2.684 1 93.19 349 VAL B CA 1
ATOM 7781 C C . VAL B 1 349 ? -6.645 -19.281 -3.906 1 93.19 349 VAL B C 1
ATOM 7783 O O . VAL B 1 349 ? -6.301 -18.109 -4.082 1 93.19 349 VAL B O 1
ATOM 7786 N N . LEU B 1 350 ? -6.422 -20.234 -4.738 1 96.31 350 LEU B N 1
ATOM 7787 C CA . LEU B 1 350 ? -5.637 -19.984 -5.941 1 96.31 350 LEU B CA 1
ATOM 7788 C C . LEU B 1 350 ? -6.387 -19.047 -6.891 1 96.31 350 LEU B C 1
ATOM 7790 O O . LEU B 1 350 ? -5.77 -18.234 -7.586 1 96.31 350 LEU B O 1
ATOM 7794 N N . CYS B 1 351 ? -7.664 -19.219 -6.926 1 95.94 351 CYS B N 1
ATOM 7795 C CA . CYS B 1 351 ? -8.453 -18.344 -7.785 1 95.94 351 CYS B CA 1
ATOM 7796 C C . CYS B 1 351 ? -8.273 -16.875 -7.391 1 95.94 351 CYS B C 1
ATOM 7798 O O . CYS B 1 351 ? -8.086 -16.016 -8.258 1 95.94 351 CYS B O 1
ATOM 7800 N N . ARG B 1 352 ? -8.266 -16.625 -6.164 1 94.56 352 ARG B N 1
ATOM 7801 C CA . ARG B 1 352 ? -8.055 -15.258 -5.68 1 94.56 352 ARG B CA 1
ATOM 7802 C C . ARG B 1 352 ? -6.625 -14.797 -5.938 1 94.56 352 ARG B C 1
ATOM 7804 O O . ARG B 1 352 ? -6.395 -13.633 -6.285 1 94.56 352 ARG B O 1
ATOM 7811 N N . PHE B 1 353 ? -5.77 -15.68 -5.727 1 97.19 353 PHE B N 1
ATOM 7812 C CA . PHE B 1 353 ? -4.355 -15.398 -5.945 1 97.19 353 PHE B CA 1
ATOM 7813 C C . PHE B 1 353 ? -4.105 -14.992 -7.395 1 97.19 353 PHE B C 1
ATOM 7815 O O . PHE B 1 353 ? -3.5 -13.953 -7.656 1 97.19 353 PHE B O 1
ATOM 7822 N N . TRP B 1 354 ? -4.582 -15.789 -8.258 1 97.88 354 TRP B N 1
ATOM 7823 C CA . TRP B 1 354 ? -4.312 -15.547 -9.672 1 97.88 354 TRP B CA 1
ATOM 7824 C C . TRP B 1 354 ? -5.043 -14.305 -10.164 1 97.88 354 TRP B C 1
ATOM 7826 O O . TRP B 1 354 ? -4.59 -13.641 -11.102 1 97.88 354 TRP B O 1
ATOM 7836 N N . ARG B 1 355 ? -6.125 -13.984 -9.539 1 96.31 355 ARG B N 1
ATOM 7837 C CA . ARG B 1 355 ? -6.805 -12.734 -9.859 1 96.31 355 ARG B CA 1
ATOM 7838 C C . ARG B 1 355 ? -5.898 -11.539 -9.602 1 96.31 355 ARG B C 1
ATOM 7840 O O . ARG B 1 355 ? -5.852 -10.602 -10.406 1 96.31 355 ARG B O 1
ATOM 7847 N N . ILE B 1 356 ? -5.184 -11.539 -8.523 1 96.56 356 ILE B N 1
ATOM 7848 C CA . ILE B 1 356 ? -4.25 -10.469 -8.195 1 96.56 356 ILE B CA 1
ATOM 7849 C C . ILE B 1 356 ? -3.121 -10.438 -9.219 1 96.56 356 ILE B C 1
ATOM 7851 O O . ILE B 1 356 ? -2.764 -9.375 -9.734 1 96.56 356 ILE B O 1
ATOM 7855 N N . ILE B 1 357 ? -2.617 -11.602 -9.594 1 97.81 357 ILE B N 1
ATOM 7856 C CA . ILE B 1 357 ? -1.466 -11.68 -10.484 1 97.81 357 ILE B CA 1
ATOM 7857 C C . ILE B 1 357 ? -1.885 -11.305 -11.906 1 97.81 357 ILE B C 1
ATOM 7859 O O . ILE B 1 357 ? -1.072 -10.797 -12.688 1 97.81 357 ILE B O 1
ATOM 7863 N N . HIS B 1 358 ? -3.166 -11.57 -12.203 1 97.19 358 HIS B N 1
ATOM 7864 C CA . HIS B 1 358 ? -3.686 -11.164 -13.5 1 97.19 358 HIS B CA 1
ATOM 7865 C C . HIS B 1 358 ? -3.465 -9.68 -13.742 1 97.19 358 HIS B C 1
ATOM 7867 O O . HIS B 1 358 ? -3.037 -9.281 -14.828 1 97.19 358 HIS B O 1
ATOM 7873 N N . GLU B 1 359 ? -3.703 -8.859 -12.758 1 95.5 359 GLU B N 1
ATOM 7874 C CA . GLU B 1 359 ? -3.486 -7.426 -12.883 1 95.5 359 GLU B CA 1
ATOM 7875 C C . GLU B 1 359 ? -2.016 -7.105 -13.133 1 95.5 359 GLU B C 1
ATOM 7877 O O . GLU B 1 359 ? -1.692 -6.184 -13.883 1 95.5 359 GLU B O 1
ATOM 7882 N N . VAL B 1 360 ? -1.158 -7.848 -12.531 1 95.62 360 VAL B N 1
ATOM 7883 C CA . VAL B 1 360 ? 0.28 -7.66 -12.695 1 95.62 360 VAL B CA 1
ATOM 7884 C C . VAL B 1 360 ? 0.688 -8 -14.125 1 95.62 360 VAL B C 1
ATOM 7886 O O . VAL B 1 360 ? 1.422 -7.246 -14.766 1 95.62 360 VAL B O 1
ATOM 7889 N N . THR B 1 361 ? 0.183 -9.156 -14.617 1 94.44 361 THR B N 1
ATOM 7890 C CA . THR B 1 361 ? 0.584 -9.609 -15.945 1 94.44 361 THR B CA 1
ATOM 7891 C C . THR B 1 361 ? 0.092 -8.641 -17.016 1 94.44 361 THR B C 1
ATOM 7893 O O . THR B 1 361 ? 0.755 -8.445 -18.031 1 94.44 361 THR B O 1
ATOM 7896 N N . LEU B 1 362 ? -1.043 -8.031 -16.812 1 93.12 362 LEU B N 1
ATOM 7897 C CA . LEU B 1 362 ? -1.54 -7.047 -17.766 1 93.12 362 LEU B CA 1
ATOM 7898 C C . LEU B 1 362 ? -0.6 -5.848 -17.844 1 93.12 362 LEU B C 1
ATOM 7900 O O . LEU B 1 362 ? -0.201 -5.441 -18.938 1 93.12 362 LEU B O 1
ATOM 7904 N N . LYS B 1 363 ? -0.222 -5.348 -16.688 1 91.81 363 LYS B N 1
ATOM 7905 C CA . LYS B 1 363 ? 0.615 -4.152 -16.641 1 91.81 363 LYS B CA 1
ATOM 7906 C C . LYS B 1 363 ? 2.043 -4.465 -17.078 1 91.81 363 LYS B C 1
ATOM 7908 O O . LYS B 1 363 ? 2.678 -3.654 -17.766 1 91.81 363 LYS B O 1
ATOM 7913 N N . TYR B 1 364 ? 2.58 -5.598 -16.688 1 90 364 TYR B N 1
ATOM 7914 C CA . TYR B 1 364 ? 3.98 -5.938 -16.922 1 90 364 TYR B CA 1
ATOM 7915 C C . TYR B 1 364 ? 4.203 -6.395 -18.359 1 90 364 TYR B C 1
ATOM 7917 O O . TYR B 1 364 ? 5.227 -6.074 -18.969 1 90 364 TYR B O 1
ATOM 7925 N N . TYR B 1 365 ? 3.205 -7.133 -18.891 1 87.62 365 TYR B N 1
ATOM 7926 C CA . TYR B 1 365 ? 3.504 -7.812 -20.156 1 87.62 365 TYR B CA 1
ATOM 7927 C C . TYR B 1 365 ? 2.529 -7.395 -21.25 1 87.62 365 TYR B C 1
ATOM 7929 O O . TYR B 1 365 ? 2.941 -7.031 -22.344 1 87.62 365 TYR B O 1
ATOM 7937 N N . ARG B 1 366 ? 1.279 -7.461 -21 1 87.06 366 ARG B N 1
ATOM 7938 C CA . ARG B 1 366 ? 0.304 -7.129 -22.031 1 87.06 366 ARG B CA 1
ATOM 7939 C C . ARG B 1 366 ? 0.463 -5.684 -22.484 1 87.06 366 ARG B C 1
ATOM 7941 O O . ARG B 1 366 ? 0.444 -5.406 -23.688 1 87.06 366 ARG B O 1
ATOM 7948 N N . ASP B 1 367 ? 0.611 -4.723 -21.562 1 84.62 367 ASP B N 1
ATOM 7949 C CA . ASP B 1 367 ? 0.614 -3.291 -21.844 1 84.62 367 ASP B CA 1
ATOM 7950 C C . ASP B 1 367 ? 2.031 -2.787 -22.109 1 84.62 367 ASP B C 1
ATOM 7952 O O . ASP B 1 367 ? 2.266 -1.579 -22.172 1 84.62 367 ASP B O 1
ATOM 7956 N N . GLN B 1 368 ? 2.918 -3.707 -22.156 1 82.06 368 GLN B N 1
ATOM 7957 C CA . GLN B 1 368 ? 4.281 -3.271 -22.438 1 82.06 368 GLN B CA 1
ATOM 7958 C C . GLN B 1 368 ? 4.359 -2.549 -23.781 1 82.06 368 GLN B C 1
ATOM 7960 O O . GLN B 1 368 ? 3.898 -3.068 -24.797 1 82.06 368 GLN B O 1
ATOM 7965 N N . PRO B 1 369 ? 4.871 -1.307 -23.625 1 77.62 369 PRO B N 1
ATOM 7966 C CA . PRO B 1 369 ? 4.953 -0.538 -24.875 1 77.62 369 PRO B CA 1
ATOM 7967 C C . PRO B 1 369 ? 5.945 -1.132 -25.875 1 77.62 369 PRO B C 1
ATOM 7969 O O . PRO B 1 369 ? 6.859 -1.858 -25.484 1 77.62 369 PRO B O 1
ATOM 7972 N N . PHE B 1 370 ? 5.734 -0.869 -27.109 1 71.5 370 PHE B N 1
ATOM 7973 C CA . PHE B 1 370 ? 6.652 -1.216 -28.188 1 71.5 370 PHE B CA 1
ATOM 7974 C C . PHE B 1 370 ? 7.426 0.011 -28.656 1 71.5 370 PHE B C 1
ATOM 7976 O O . PHE B 1 370 ? 6.84 1.075 -28.875 1 71.5 370 PHE B O 1
ATOM 7983 N N . PRO B 1 371 ? 8.805 0.084 -28.781 1 69.44 371 PRO B N 1
ATOM 7984 C CA . PRO B 1 371 ? 9.688 -1.071 -28.578 1 69.44 371 PRO B CA 1
ATOM 7985 C C . PRO B 1 371 ? 9.875 -1.42 -27.094 1 69.44 371 PRO B C 1
ATOM 7987 O O . PRO B 1 371 ? 9.734 -0.552 -26.234 1 69.44 371 PRO B O 1
ATOM 7990 N N . ARG B 1 372 ? 10.117 -2.67 -27.016 1 71.12 372 ARG B N 1
ATOM 7991 C CA . ARG B 1 372 ? 10.219 -3.166 -25.656 1 71.12 372 ARG B CA 1
ATOM 7992 C C . ARG B 1 372 ? 11.414 -2.545 -24.938 1 71.12 372 ARG B C 1
ATOM 7994 O O . ARG B 1 372 ? 12.531 -2.537 -25.469 1 71.12 372 ARG B O 1
ATOM 8001 N N . GLU B 1 373 ? 11.055 -1.741 -23.984 1 71.38 373 GLU B N 1
ATOM 8002 C CA . GLU B 1 373 ? 12.078 -1.267 -23.062 1 71.38 373 GLU B CA 1
ATOM 8003 C C . GLU B 1 373 ? 12.039 -2.039 -21.734 1 71.38 373 GLU B C 1
ATOM 8005 O O . GLU B 1 373 ? 11.188 -2.914 -21.562 1 71.38 373 GLU B O 1
ATOM 8010 N N . GLY B 1 374 ? 13.07 -1.995 -21.016 1 72 374 GLY B N 1
ATOM 8011 C CA . GLY B 1 374 ? 13.062 -2.643 -19.703 1 72 374 GLY B CA 1
ATOM 8012 C C . GLY B 1 374 ? 11.797 -2.385 -18.922 1 72 374 GLY B C 1
ATOM 8013 O O . GLY B 1 374 ? 11.164 -1.339 -19.078 1 72 374 GLY B O 1
ATOM 8014 N N . LEU B 1 375 ? 11.188 -3.355 -18.266 1 75.81 375 LEU B N 1
ATOM 8015 C CA . LEU B 1 375 ? 9.938 -3.279 -17.516 1 75.81 375 LEU B CA 1
ATOM 8016 C C . LEU B 1 375 ? 9.922 -2.061 -16.594 1 75.81 375 LEU B C 1
ATOM 8018 O O . LEU B 1 375 ? 8.883 -1.433 -16.406 1 75.81 375 LEU B O 1
ATOM 8022 N N . SER B 1 376 ? 11.055 -1.693 -16.141 1 73.5 376 SER B N 1
ATOM 8023 C CA . SER B 1 376 ? 11.141 -0.594 -15.18 1 73.5 376 SER B CA 1
ATOM 8024 C C . SER B 1 376 ? 10.898 0.75 -15.859 1 73.5 376 SER B C 1
ATOM 8026 O O . SER B 1 376 ? 10.656 1.757 -15.188 1 73.5 376 SER B O 1
ATOM 8028 N N . SER B 1 377 ? 10.867 0.688 -17.109 1 77 377 SER B N 1
ATOM 8029 C CA . SER B 1 377 ? 10.633 1.927 -17.844 1 77 377 SER B CA 1
ATOM 8030 C C . SER B 1 377 ? 9.148 2.234 -17.953 1 77 377 SER B C 1
ATOM 8032 O O . SER B 1 377 ? 8.758 3.396 -18.094 1 77 377 SER B O 1
ATOM 8034 N N . HIS B 1 378 ? 8.391 1.195 -17.891 1 83.69 378 HIS B N 1
ATOM 8035 C CA . HIS B 1 378 ? 6.965 1.457 -18.078 1 83.69 378 HIS B CA 1
ATOM 8036 C C . HIS B 1 378 ? 6.176 1.153 -16.812 1 83.69 378 HIS B C 1
ATOM 8038 O O . HIS B 1 378 ? 5.059 1.643 -16.641 1 83.69 378 HIS B O 1
ATOM 8044 N N . VAL B 1 379 ? 6.688 0.314 -15.984 1 89.81 379 VAL B N 1
ATOM 8045 C CA . VAL B 1 379 ? 6.035 0.014 -14.711 1 89.81 379 VAL B CA 1
ATOM 8046 C C . VAL B 1 379 ? 6.691 0.822 -13.594 1 89.81 379 VAL B C 1
ATOM 8048 O O . VAL B 1 379 ? 7.918 0.862 -13.484 1 89.81 379 VAL B O 1
ATOM 8051 N N . THR B 1 380 ? 5.879 1.498 -12.773 1 91.81 380 THR B N 1
ATOM 8052 C CA . THR B 1 380 ? 6.406 2.314 -11.688 1 91.81 380 THR B CA 1
ATOM 8053 C C . THR B 1 380 ? 6.672 1.461 -10.453 1 91.81 380 THR B C 1
ATOM 8055 O O . THR B 1 380 ? 6.02 0.437 -10.242 1 91.81 380 THR B O 1
ATOM 8058 N N . LEU B 1 381 ? 7.602 1.835 -9.688 1 93.25 381 LEU B N 1
ATOM 8059 C CA . LEU B 1 381 ? 7.875 1.163 -8.422 1 93.25 381 LEU B CA 1
ATOM 8060 C C . LEU B 1 381 ? 6.656 1.221 -7.508 1 93.25 381 LEU B C 1
ATOM 8062 O O . LEU B 1 381 ? 6.402 0.281 -6.75 1 93.25 381 LEU B O 1
ATOM 8066 N N . SER B 1 382 ? 5.859 2.326 -7.574 1 92.31 382 SER B N 1
ATOM 8067 C CA . SER B 1 382 ? 4.668 2.467 -6.746 1 92.31 382 SER B CA 1
ATOM 8068 C C . SER B 1 382 ? 3.65 1.372 -7.051 1 92.31 382 SER B C 1
ATOM 8070 O O . SER B 1 382 ? 2.982 0.869 -6.148 1 92.31 382 SER B O 1
ATOM 8072 N N . PHE B 1 383 ? 3.561 0.989 -8.297 1 94 383 PHE B N 1
ATOM 8073 C CA . PHE B 1 383 ? 2.658 -0.09 -8.68 1 94 383 PHE B CA 1
ATOM 8074 C C . PHE B 1 383 ? 3.143 -1.423 -8.117 1 94 383 PHE B C 1
ATOM 8076 O O . PHE B 1 383 ? 2.357 -2.186 -7.555 1 94 383 PHE B O 1
ATOM 8083 N N . ALA B 1 384 ? 4.418 -1.671 -8.375 1 96.06 384 ALA B N 1
ATOM 8084 C CA . ALA B 1 384 ? 4.996 -2.914 -7.867 1 96.06 384 ALA B CA 1
ATOM 8085 C C . ALA B 1 384 ? 4.816 -3.027 -6.359 1 96.06 384 ALA B C 1
ATOM 8087 O O . ALA B 1 384 ? 4.445 -4.09 -5.848 1 96.06 384 ALA B O 1
ATOM 8088 N N . GLU B 1 385 ? 5.09 -1.897 -5.684 1 96.44 385 GLU B N 1
ATOM 8089 C CA . GLU B 1 385 ? 4.949 -1.881 -4.23 1 96.44 385 GLU B CA 1
ATOM 8090 C C . GLU B 1 385 ? 3.496 -2.096 -3.812 1 96.44 385 GLU B C 1
ATOM 8092 O O . GLU B 1 385 ? 3.223 -2.785 -2.83 1 96.44 385 GLU B O 1
ATOM 8097 N N . TYR B 1 386 ? 2.617 -1.518 -4.516 1 95.25 386 TYR B N 1
ATOM 8098 C CA . TYR B 1 386 ? 1.194 -1.675 -4.23 1 95.25 386 TYR B CA 1
ATOM 8099 C C . TYR B 1 386 ? 0.771 -3.133 -4.359 1 95.25 386 TYR B C 1
ATOM 8101 O O . TYR B 1 386 ? 0.059 -3.658 -3.498 1 95.25 386 TYR B O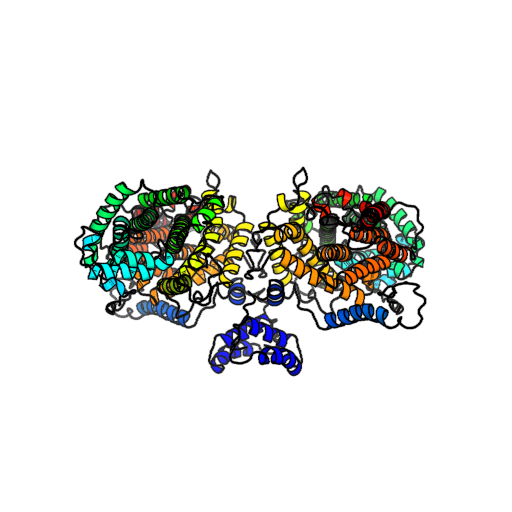 1
ATOM 8109 N N . LYS B 1 387 ? 1.129 -3.781 -5.422 1 96.81 387 LYS B N 1
ATOM 8110 C CA . LYS B 1 387 ? 0.77 -5.18 -5.645 1 96.81 387 LYS B CA 1
ATOM 8111 C C . LYS B 1 387 ? 1.455 -6.09 -4.629 1 96.81 387 LYS B C 1
ATOM 8113 O O . LYS B 1 387 ? 0.876 -7.09 -4.195 1 96.81 387 LYS B O 1
ATOM 8118 N N . TYR B 1 388 ? 2.738 -5.746 -4.332 1 97.38 388 TYR B N 1
ATOM 8119 C CA . TYR B 1 388 ? 3.457 -6.48 -3.295 1 97.38 388 TYR B CA 1
ATOM 8120 C C . TYR B 1 388 ? 2.709 -6.418 -1.969 1 97.38 388 TYR B C 1
ATOM 8122 O O . TYR B 1 388 ? 2.504 -7.445 -1.316 1 97.38 388 TYR B O 1
ATOM 8130 N N . ARG B 1 389 ? 2.213 -5.223 -1.606 1 95.56 389 ARG B N 1
ATOM 8131 C CA . ARG B 1 389 ? 1.455 -5.031 -0.374 1 95.56 389 ARG B CA 1
ATOM 8132 C C . ARG B 1 389 ? 0.119 -5.766 -0.433 1 95.56 389 ARG B C 1
ATOM 8134 O O . ARG B 1 389 ? -0.357 -6.281 0.58 1 95.56 389 ARG B O 1
ATOM 8141 N N . GLU B 1 390 ? -0.493 -5.723 -1.549 1 95.62 390 GLU B N 1
ATOM 8142 C CA . GLU B 1 390 ? -1.766 -6.41 -1.729 1 95.62 390 GLU B CA 1
ATOM 8143 C C . GLU B 1 390 ? -1.617 -7.914 -1.499 1 95.62 390 GLU B C 1
ATOM 8145 O O . GLU B 1 390 ? -2.451 -8.531 -0.832 1 95.62 390 GLU B O 1
ATOM 8150 N N . LEU B 1 391 ? -0.558 -8.484 -2.043 1 97.06 391 LEU B N 1
ATOM 8151 C CA . LEU B 1 391 ? -0.313 -9.914 -1.89 1 97.06 391 LEU B CA 1
ATOM 8152 C C . LEU B 1 391 ? -0.082 -10.273 -0.426 1 97.06 391 LEU B C 1
ATOM 8154 O O . LEU B 1 391 ? -0.611 -11.273 0.063 1 97.06 391 LEU B O 1
ATOM 8158 N N . ILE B 1 392 ? 0.705 -9.438 0.222 1 95.06 392 ILE B N 1
ATOM 8159 C CA . ILE B 1 392 ? 1.019 -9.695 1.623 1 95.06 392 ILE B CA 1
ATOM 8160 C C . ILE B 1 392 ? -0.255 -9.609 2.461 1 95.06 392 ILE B C 1
ATOM 8162 O O . ILE B 1 392 ? -0.508 -10.469 3.309 1 95.06 392 ILE B O 1
ATOM 8166 N N . ALA B 1 393 ? -1.053 -8.578 2.205 1 91.19 393 ALA B N 1
ATOM 8167 C CA . ALA B 1 393 ? -2.303 -8.398 2.939 1 91.19 393 ALA B CA 1
ATOM 8168 C C . ALA B 1 393 ? -3.262 -9.555 2.68 1 91.19 393 ALA B C 1
ATOM 8170 O O . ALA B 1 393 ? -3.916 -10.047 3.602 1 91.19 393 ALA B O 1
ATOM 8171 N N . TRP B 1 394 ? -3.342 -9.945 1.475 1 93.44 394 TRP B N 1
ATOM 8172 C CA . TRP B 1 394 ? -4.207 -11.055 1.103 1 93.44 394 TRP B CA 1
ATOM 8173 C C . TRP B 1 394 ? -3.746 -12.352 1.771 1 93.44 394 TRP B C 1
ATOM 8175 O O . TRP B 1 394 ? -4.57 -13.125 2.258 1 93.44 394 TRP B O 1
ATOM 8185 N N . ALA B 1 395 ? -2.451 -12.594 1.778 1 93.06 395 ALA B N 1
ATOM 8186 C CA . ALA B 1 395 ? -1.906 -13.812 2.375 1 93.06 395 ALA B CA 1
ATOM 8187 C C . ALA B 1 395 ? -2.277 -13.906 3.854 1 93.06 395 ALA B C 1
ATOM 8189 O O . ALA B 1 395 ? -2.426 -15.008 4.391 1 93.06 395 ALA B O 1
ATOM 8190 N N . GLU B 1 396 ? -2.486 -12.781 4.434 1 85.81 396 GLU B N 1
ATOM 8191 C CA . GLU B 1 396 ? -2.846 -12.758 5.848 1 85.81 396 GLU B CA 1
ATOM 8192 C C . GLU B 1 396 ? -4.285 -13.219 6.059 1 85.81 396 GLU B C 1
ATOM 8194 O O . GLU B 1 396 ? -4.688 -13.523 7.188 1 85.81 396 GLU B O 1
ATOM 8199 N N . THR B 1 397 ? -4.992 -13.359 5.023 1 83.25 397 THR B N 1
ATOM 8200 C CA . THR B 1 397 ? -6.387 -13.773 5.125 1 83.25 397 THR B CA 1
ATOM 8201 C C . THR B 1 397 ? -6.535 -15.258 4.789 1 83.25 397 THR B C 1
ATOM 8203 O O . THR B 1 397 ? -7.652 -15.773 4.707 1 83.25 397 THR B O 1
ATOM 8206 N N . LEU B 1 398 ? -5.441 -15.938 4.594 1 87.62 398 LEU B N 1
ATOM 8207 C CA . LEU B 1 398 ? -5.492 -17.359 4.246 1 87.62 398 LEU B CA 1
ATOM 8208 C C . LEU B 1 398 ? -6.176 -18.156 5.348 1 87.62 398 LEU B C 1
ATOM 8210 O O . LEU B 1 398 ? -5.957 -17.906 6.535 1 87.62 398 LEU B O 1
ATOM 8214 N N . PRO B 1 399 ? -7.023 -19.094 4.977 1 82.31 399 PRO B N 1
ATOM 8215 C CA . PRO B 1 399 ? -7.582 -20 5.984 1 82.31 399 PRO B CA 1
ATOM 8216 C C . PRO B 1 399 ? -6.523 -20.891 6.621 1 82.31 399 PRO B C 1
ATOM 8218 O O . PRO B 1 399 ? -5.457 -21.109 6.043 1 82.31 399 PRO B O 1
ATOM 8221 N N . PRO B 1 400 ? -6.816 -21.406 7.742 1 78.88 400 PRO B N 1
ATOM 8222 C CA . PRO B 1 400 ? -5.844 -22.234 8.461 1 78.88 400 PRO B CA 1
ATOM 8223 C C . PRO B 1 400 ? -5.363 -23.422 7.641 1 78.88 400 PRO B C 1
ATOM 8225 O O . PRO B 1 400 ? -4.203 -23.828 7.758 1 78.88 400 PRO B O 1
ATOM 8228 N N . SER B 1 401 ? -6.207 -23.922 6.793 1 83.25 401 SER B N 1
ATOM 8229 C CA . SER B 1 401 ? -5.859 -25.094 5.984 1 83.25 401 SER B CA 1
ATOM 8230 C C . SER B 1 401 ? -4.789 -24.75 4.953 1 83.25 401 SER B C 1
ATOM 8232 O O . SER B 1 401 ? -4.152 -25.641 4.391 1 83.25 401 SER B O 1
ATOM 8234 N N . MET B 1 402 ? -4.582 -23.484 4.777 1 90.88 402 MET B N 1
ATOM 8235 C CA . MET B 1 402 ? -3.654 -23.062 3.73 1 90.88 402 MET B CA 1
ATOM 8236 C C . MET B 1 402 ? -2.389 -22.453 4.332 1 90.88 402 MET B C 1
ATOM 8238 O O . MET B 1 402 ? -1.551 -21.922 3.609 1 90.88 402 MET B O 1
ATOM 8242 N N . VAL B 1 403 ? -2.295 -22.594 5.621 1 85.81 403 VAL B N 1
ATOM 8243 C CA . VAL B 1 403 ? -1.097 -22.094 6.297 1 85.81 403 VAL B CA 1
ATOM 8244 C C . VAL B 1 403 ? 0.012 -23.141 6.203 1 85.81 403 VAL B C 1
ATOM 8246 O O . VAL B 1 403 ? -0.249 -24.344 6.309 1 85.81 403 VAL B O 1
ATOM 8249 N N . ARG B 1 404 ? 1.15 -22.656 5.938 1 87.12 404 ARG B N 1
ATOM 8250 C CA . ARG B 1 404 ? 2.307 -23.531 5.832 1 87.12 404 ARG B CA 1
ATOM 8251 C C . ARG B 1 404 ? 2.602 -24.219 7.168 1 87.12 404 ARG B C 1
ATOM 8253 O O . ARG B 1 404 ? 2.793 -23.531 8.18 1 87.12 404 ARG B O 1
ATOM 8260 N N . SER B 1 405 ? 2.514 -25.516 7.117 1 77.56 405 SER B N 1
ATOM 8261 C CA . SER B 1 405 ? 2.814 -26.312 8.305 1 77.56 405 SER B CA 1
ATOM 8262 C C . SER B 1 405 ? 3.422 -27.656 7.941 1 77.56 405 SER B C 1
ATOM 8264 O O . SER B 1 405 ? 3.465 -28.031 6.766 1 77.56 405 SER B O 1
ATOM 8266 N N . GLU B 1 406 ? 3.842 -28.391 8.898 1 75.25 406 GLU B N 1
ATOM 8267 C CA . GLU B 1 406 ? 4.434 -29.703 8.688 1 75.25 406 GLU B CA 1
ATOM 8268 C C . GLU B 1 406 ? 3.4 -30.688 8.164 1 75.25 406 GLU B C 1
ATOM 8270 O O . GLU B 1 406 ? 3.75 -31.656 7.484 1 75.25 406 GLU B O 1
ATOM 8275 N N . GLN B 1 407 ? 2.27 -30.328 8.438 1 77.88 407 GLN B N 1
ATOM 8276 C CA . GLN B 1 407 ? 1.205 -31.266 8.086 1 77.88 407 GLN B CA 1
ATOM 8277 C C . GLN B 1 407 ? 0.466 -30.812 6.832 1 77.88 407 GLN B C 1
ATOM 8279 O O . GLN B 1 407 ? -0.49 -31.453 6.398 1 77.88 407 GLN B O 1
ATOM 8284 N N . SER B 1 408 ? 0.968 -29.844 6.246 1 85.06 408 SER B N 1
ATOM 8285 C CA . SER B 1 408 ? 0.29 -29.312 5.07 1 85.06 408 SER B CA 1
ATOM 8286 C C . SER B 1 408 ? 0.431 -30.25 3.877 1 85.06 408 SER B C 1
ATOM 8288 O O . SER B 1 408 ? 1.492 -30.844 3.672 1 85.06 408 SER B O 1
ATOM 8290 N N . PRO B 1 409 ? -0.697 -30.469 3.191 1 88.44 409 PRO B N 1
ATOM 8291 C CA . PRO B 1 409 ? -0.569 -31.25 1.961 1 88.44 409 PRO B CA 1
ATOM 8292 C C . PRO B 1 409 ? 0.355 -30.594 0.937 1 88.44 409 PRO B C 1
ATOM 8294 O O . PRO B 1 409 ? 0.679 -29.406 1.059 1 88.44 409 PRO B O 1
ATOM 8297 N N . HIS B 1 410 ? 0.797 -31.359 -0.06 1 91.81 410 HIS B N 1
ATOM 8298 C CA . HIS B 1 410 ? 1.794 -30.922 -1.026 1 91.81 410 HIS B CA 1
ATOM 8299 C C . HIS B 1 410 ? 1.302 -29.703 -1.802 1 91.81 410 HIS B C 1
ATOM 8301 O O . HIS B 1 410 ? 2.082 -28.797 -2.1 1 91.81 410 HIS B O 1
ATOM 8307 N N . HIS B 1 411 ? 0.01 -29.688 -2.141 1 92.62 411 HIS B N 1
ATOM 8308 C CA . HIS B 1 411 ? -0.502 -28.625 -2.984 1 92.62 411 HIS B CA 1
ATOM 8309 C C . HIS B 1 411 ? -0.518 -27.297 -2.236 1 92.62 411 HIS B C 1
ATOM 8311 O O . HIS B 1 411 ? -0.451 -26.219 -2.854 1 92.62 411 HIS B O 1
ATOM 8317 N N . VAL B 1 412 ? -0.554 -27.312 -0.904 1 93.12 412 VAL B N 1
ATOM 8318 C CA . VAL B 1 412 ? -0.451 -26.094 -0.107 1 93.12 412 VAL B CA 1
ATOM 8319 C C . VAL B 1 412 ? 0.958 -25.516 -0.225 1 93.12 412 VAL B C 1
ATOM 8321 O O . VAL B 1 412 ? 1.131 -24.312 -0.321 1 93.12 412 VAL B O 1
ATOM 8324 N N . LEU B 1 413 ? 1.947 -26.328 -0.246 1 94.25 413 LEU B N 1
ATOM 8325 C CA . LEU B 1 413 ? 3.32 -25.875 -0.397 1 94.25 413 LEU B CA 1
ATOM 8326 C C . LEU B 1 413 ? 3.547 -25.281 -1.788 1 94.25 413 LEU B C 1
ATOM 8328 O O . LEU B 1 413 ? 4.285 -24.312 -1.945 1 94.25 413 LEU B O 1
ATOM 8332 N N . VAL B 1 414 ? 2.938 -25.953 -2.732 1 96.06 414 VAL B N 1
ATOM 8333 C CA . VAL B 1 414 ? 3.066 -25.438 -4.094 1 96.06 414 VAL B CA 1
ATOM 8334 C C . VAL B 1 414 ? 2.459 -24.047 -4.184 1 96.06 414 VAL B C 1
ATOM 8336 O O . VAL B 1 414 ? 2.992 -23.172 -4.875 1 96.06 414 VAL B O 1
ATOM 8339 N N . PHE B 1 415 ? 1.352 -23.891 -3.479 1 96.44 415 PHE B N 1
ATOM 8340 C CA . PHE B 1 415 ? 0.767 -22.562 -3.416 1 96.44 415 PHE B CA 1
ATOM 8341 C C . PHE B 1 415 ? 1.775 -21.547 -2.877 1 96.44 415 PHE B C 1
ATOM 8343 O O . PHE B 1 415 ? 1.949 -20.469 -3.449 1 96.44 415 PHE B O 1
ATOM 8350 N N . HIS B 1 416 ? 2.4 -21.812 -1.843 1 97.19 416 HIS B N 1
ATOM 8351 C CA . HIS B 1 416 ? 3.363 -20.906 -1.237 1 97.19 416 HIS B CA 1
ATOM 8352 C C . HIS B 1 416 ? 4.566 -20.688 -2.15 1 97.19 416 HIS B C 1
ATOM 8354 O O . HIS B 1 416 ? 5.145 -19.594 -2.172 1 97.19 416 HIS B O 1
ATOM 8360 N N . ILE B 1 417 ? 4.93 -21.703 -2.863 1 97.75 417 ILE B N 1
ATOM 8361 C CA . ILE B 1 417 ? 5.977 -21.547 -3.871 1 97.75 417 ILE B CA 1
ATOM 8362 C C . ILE B 1 417 ? 5.543 -20.531 -4.922 1 97.75 417 ILE B C 1
ATOM 8364 O O . ILE B 1 417 ? 6.289 -19.609 -5.238 1 97.75 417 ILE B O 1
ATOM 8368 N N . TRP B 1 418 ? 4.32 -20.719 -5.379 1 98.31 418 TRP B N 1
ATOM 8369 C CA . TRP B 1 418 ? 3.807 -19.797 -6.391 1 98.31 418 TRP B CA 1
ATOM 8370 C C . TRP B 1 418 ? 3.715 -18.391 -5.836 1 98.31 418 TRP B C 1
ATOM 8372 O O . TRP B 1 418 ? 3.943 -17.422 -6.562 1 98.31 418 TRP B O 1
ATOM 8382 N N . LEU B 1 419 ? 3.359 -18.266 -4.598 1 98.12 419 LEU B N 1
ATOM 8383 C CA . LEU B 1 419 ? 3.271 -16.953 -3.951 1 98.12 419 LEU B CA 1
ATOM 8384 C C . LEU B 1 419 ? 4.609 -16.219 -4.02 1 98.12 419 LEU B C 1
ATOM 8386 O O . LEU B 1 419 ? 4.668 -15.07 -4.445 1 98.12 419 LEU B O 1
ATOM 8390 N N . HIS B 1 420 ? 5.609 -16.891 -3.676 1 98.19 420 HIS B N 1
ATOM 8391 C CA . HIS B 1 420 ? 6.91 -16.234 -3.631 1 98.19 420 HIS B CA 1
ATOM 8392 C C . HIS B 1 420 ? 7.48 -16.047 -5.031 1 98.19 420 HIS B C 1
ATOM 8394 O O . HIS B 1 420 ? 8.18 -15.07 -5.297 1 98.19 420 HIS B O 1
ATOM 8400 N N . VAL B 1 421 ? 7.16 -16.938 -5.926 1 98.12 421 VAL B N 1
ATOM 8401 C CA . VAL B 1 421 ? 7.543 -16.734 -7.32 1 98.12 421 VAL B CA 1
ATOM 8402 C C . VAL B 1 421 ? 6.891 -15.469 -7.859 1 98.12 421 VAL B C 1
ATOM 8404 O O . VAL B 1 421 ? 7.523 -14.695 -8.578 1 98.12 421 VAL B O 1
ATOM 8407 N N . ALA B 1 422 ? 5.66 -15.336 -7.504 1 98.25 422 ALA B N 1
ATOM 8408 C CA . ALA B 1 422 ? 4.945 -14.141 -7.934 1 98.25 422 ALA B CA 1
ATOM 8409 C C . ALA B 1 422 ? 5.582 -12.883 -7.355 1 98.25 422 ALA B C 1
ATOM 8411 O O . ALA B 1 422 ? 5.746 -11.883 -8.062 1 98.25 422 ALA B O 1
ATOM 8412 N N . ILE B 1 423 ? 5.91 -12.938 -6.109 1 98.19 423 ILE B N 1
ATOM 8413 C CA . ILE B 1 423 ? 6.539 -11.797 -5.453 1 98.19 423 ILE B CA 1
ATOM 8414 C C . ILE B 1 423 ? 7.867 -11.477 -6.137 1 98.19 423 ILE B C 1
ATOM 8416 O O . ILE B 1 423 ? 8.164 -10.312 -6.406 1 98.19 423 ILE B O 1
ATOM 8420 N N . LEU B 1 424 ? 8.617 -12.477 -6.43 1 97.44 424 LEU B N 1
ATOM 8421 C CA . LEU B 1 424 ? 9.891 -12.266 -7.113 1 97.44 424 LEU B CA 1
ATOM 8422 C C . LEU B 1 424 ? 9.672 -11.633 -8.484 1 97.44 424 LEU B C 1
ATOM 8424 O O . LEU B 1 424 ? 10.414 -10.734 -8.891 1 97.44 424 LEU B O 1
ATOM 8428 N N . SER B 1 425 ? 8.672 -12.109 -9.141 1 95.69 425 SER B N 1
ATOM 8429 C CA . SER B 1 425 ? 8.383 -11.586 -10.469 1 95.69 425 SER B CA 1
ATOM 8430 C C . SER B 1 425 ? 7.996 -10.117 -10.414 1 95.69 425 SER B C 1
ATOM 8432 O O . SER B 1 425 ? 8.312 -9.352 -11.336 1 95.69 425 SER B O 1
ATOM 8434 N N . ILE B 1 426 ? 7.387 -9.711 -9.398 1 96.69 426 ILE B N 1
ATOM 8435 C CA . ILE B 1 426 ? 6.918 -8.336 -9.234 1 96.69 426 ILE B CA 1
ATOM 8436 C C . ILE B 1 426 ? 8.102 -7.426 -8.922 1 96.69 426 ILE B C 1
ATOM 8438 O O . ILE B 1 426 ? 8.188 -6.309 -9.438 1 96.69 426 ILE B O 1
ATOM 8442 N N . LEU B 1 427 ? 9.031 -7.898 -8.133 1 96.44 427 LEU B N 1
ATOM 8443 C CA . LEU B 1 427 ? 10.055 -7.027 -7.566 1 96.44 427 LEU B CA 1
ATOM 8444 C C . LEU B 1 427 ? 11.328 -7.059 -8.406 1 96.44 427 LEU B C 1
ATOM 8446 O O . LEU B 1 427 ? 12.117 -6.109 -8.383 1 96.44 427 LEU B O 1
ATOM 8450 N N . ARG B 1 428 ? 11.555 -8.055 -9.18 1 93 428 ARG B N 1
ATOM 8451 C CA . ARG B 1 428 ? 12.812 -8.32 -9.867 1 93 428 ARG B CA 1
ATOM 8452 C C . ARG B 1 428 ? 13.195 -7.152 -10.766 1 93 428 ARG B C 1
ATOM 8454 O O . ARG B 1 428 ? 14.352 -6.715 -10.773 1 93 428 ARG B O 1
ATOM 8461 N N . PRO B 1 429 ? 12.32 -6.582 -11.523 1 91.12 429 PRO B N 1
ATOM 8462 C CA . PRO B 1 429 ? 12.688 -5.504 -12.445 1 91.12 429 PRO B CA 1
ATOM 8463 C C . PRO B 1 429 ? 13.297 -4.297 -11.727 1 91.12 429 PRO B C 1
ATOM 8465 O O . PRO B 1 429 ? 13.953 -3.469 -12.359 1 91.12 429 PRO B O 1
ATOM 8468 N N . PHE B 1 430 ? 13.133 -4.223 -10.453 1 93 430 PHE B N 1
ATOM 8469 C CA . PHE B 1 430 ? 13.547 -3.027 -9.727 1 93 430 PHE B CA 1
ATOM 8470 C C . PHE B 1 430 ? 14.781 -3.309 -8.883 1 93 430 PHE B C 1
ATOM 8472 O O . PHE B 1 430 ? 15.312 -2.406 -8.227 1 93 430 PHE B O 1
ATOM 8479 N N . THR B 1 431 ? 15.219 -4.512 -8.859 1 89.94 431 THR B N 1
ATOM 8480 C CA . THR B 1 431 ? 16.328 -4.883 -7.984 1 89.94 431 THR B CA 1
ATOM 8481 C C . THR B 1 431 ? 17.641 -4.293 -8.492 1 89.94 431 THR B C 1
ATOM 8483 O O . THR B 1 431 ? 18.453 -3.826 -7.703 1 89.94 431 THR B O 1
ATOM 8486 N N . VAL B 1 432 ? 17.797 -4.359 -9.797 1 80.44 432 VAL B N 1
ATOM 8487 C CA . VAL B 1 432 ? 19.031 -3.824 -10.359 1 80.44 432 VAL B CA 1
ATOM 8488 C C . VAL B 1 432 ? 19.109 -2.32 -10.102 1 80.44 432 VAL B C 1
ATOM 8490 O O . VAL B 1 432 ? 20.141 -1.813 -9.656 1 80.44 432 VAL B O 1
ATOM 8493 N N . ARG B 1 433 ? 18.062 -1.637 -10.352 1 80.94 433 ARG B N 1
ATOM 8494 C CA . ARG B 1 433 ? 18 -0.2 -10.102 1 80.94 433 ARG B CA 1
ATOM 8495 C C . ARG B 1 433 ? 18.203 0.11 -8.625 1 80.94 433 ARG B C 1
ATOM 8497 O O . ARG B 1 433 ? 18.828 1.121 -8.281 1 80.94 433 ARG B O 1
ATOM 8504 N N . ALA B 1 434 ? 17.672 -0.689 -7.844 1 83.44 434 ALA B N 1
ATOM 8505 C CA . ALA B 1 434 ? 17.797 -0.485 -6.402 1 83.44 434 ALA B CA 1
ATOM 8506 C C . ALA B 1 434 ? 19.25 -0.642 -5.953 1 83.44 434 ALA B C 1
ATOM 8508 O O . ALA B 1 434 ? 19.703 0.06 -5.047 1 83.44 434 ALA B O 1
ATOM 8509 N N . ARG B 1 435 ? 19.953 -1.486 -6.555 1 78.25 435 ARG B N 1
ATOM 8510 C CA . ARG B 1 435 ? 21.344 -1.744 -6.188 1 78.25 435 ARG B CA 1
ATOM 8511 C C . ARG B 1 435 ? 22.266 -0.669 -6.746 1 78.25 435 ARG B C 1
ATOM 8513 O O . ARG B 1 435 ? 23.234 -0.273 -6.094 1 78.25 435 ARG B O 1
ATOM 8520 N N . ASP B 1 436 ? 21.875 -0.219 -7.898 1 76.25 436 ASP B N 1
ATOM 8521 C CA . ASP B 1 436 ? 22.781 0.671 -8.625 1 76.25 436 ASP B CA 1
ATOM 8522 C C . ASP B 1 436 ? 22.469 2.135 -8.32 1 76.25 436 ASP B C 1
ATOM 8524 O O . ASP B 1 436 ? 23.297 3.014 -8.547 1 76.25 436 ASP B O 1
ATOM 8528 N N . SER B 1 437 ? 21.344 2.406 -7.797 1 75.38 437 SER B N 1
ATOM 8529 C CA . SER B 1 437 ? 20.969 3.797 -7.582 1 75.38 437 SER B CA 1
ATOM 8530 C C . SER B 1 437 ? 21.703 4.398 -6.391 1 75.38 437 SER B C 1
ATOM 8532 O O . SER B 1 437 ? 21.859 3.744 -5.355 1 75.38 437 SER B O 1
ATOM 8534 N N . PRO B 1 438 ? 22.266 5.523 -6.703 1 70.69 438 PRO B N 1
ATOM 8535 C CA . PRO B 1 438 ? 22.922 6.211 -5.59 1 70.69 438 PRO B CA 1
ATOM 8536 C C . PRO B 1 438 ? 21.953 6.574 -4.469 1 70.69 438 PRO B C 1
ATOM 8538 O O . PRO B 1 438 ? 22.344 6.625 -3.299 1 70.69 438 PRO B O 1
ATOM 8541 N N . LYS B 1 439 ? 20.781 6.805 -4.883 1 73.12 439 LYS B N 1
ATOM 8542 C CA . LYS B 1 439 ? 19.75 7.055 -3.883 1 73.12 439 LYS B CA 1
ATOM 8543 C C . LYS B 1 439 ? 18.953 5.785 -3.58 1 73.12 439 LYS B C 1
ATOM 8545 O O . LYS B 1 439 ? 18.5 5.098 -4.496 1 73.12 439 LYS B O 1
ATOM 8550 N N . PRO B 1 440 ? 18.969 5.449 -2.383 1 77.62 440 PRO B N 1
ATOM 8551 C CA . PRO B 1 440 ? 18.25 4.215 -2.039 1 77.62 440 PRO B CA 1
ATOM 8552 C C . PRO B 1 440 ? 16.781 4.246 -2.457 1 77.62 440 PRO B C 1
ATOM 8554 O O . PRO B 1 440 ? 16.078 5.219 -2.174 1 77.62 440 PRO B O 1
ATOM 8557 N N . LEU B 1 441 ? 16.5 3.307 -3.326 1 86.69 441 LEU B N 1
ATOM 8558 C CA . LEU B 1 441 ? 15.086 3.127 -3.664 1 86.69 441 LEU B CA 1
ATOM 8559 C C . LEU B 1 441 ? 14.328 2.516 -2.494 1 86.69 441 LEU B C 1
ATOM 8561 O O . LEU B 1 441 ? 14.586 1.375 -2.104 1 86.69 441 LEU B O 1
ATOM 8565 N N . ARG B 1 442 ? 13.477 3.275 -1.924 1 89.5 442 ARG B N 1
ATOM 8566 C CA . ARG B 1 442 ? 12.797 2.834 -0.713 1 89.5 442 ARG B CA 1
ATOM 8567 C C . ARG B 1 442 ? 11.352 2.445 -1.01 1 89.5 442 ARG B C 1
ATOM 8569 O O . ARG B 1 442 ? 10.68 3.1 -1.812 1 89.5 442 ARG B O 1
ATOM 8576 N N . LEU B 1 443 ? 10.953 1.327 -0.406 1 93.56 443 LEU B N 1
ATOM 8577 C CA . LEU B 1 443 ? 9.531 1.02 -0.363 1 93.56 443 LEU B CA 1
ATOM 8578 C C . LEU B 1 443 ? 8.82 1.886 0.672 1 93.56 443 LEU B C 1
ATOM 8580 O O . LEU B 1 443 ? 9.086 1.776 1.87 1 93.56 443 LEU B O 1
ATOM 8584 N N . LYS B 1 444 ? 7.879 2.633 0.277 1 92.06 444 LYS B N 1
ATOM 8585 C CA . LYS B 1 444 ? 7.34 3.725 1.084 1 92.06 444 LYS B CA 1
ATOM 8586 C C . LYS B 1 444 ? 6.277 3.217 2.055 1 92.06 444 LYS B C 1
ATOM 8588 O O . LYS B 1 444 ? 5.918 3.912 3.006 1 92.06 444 LYS B O 1
ATOM 8593 N N . THR B 1 445 ? 5.754 2.07 1.892 1 93.5 445 THR B N 1
ATOM 8594 C CA . THR B 1 445 ? 4.617 1.606 2.68 1 93.5 445 THR B CA 1
ATOM 8595 C C . THR B 1 445 ? 5.082 0.7 3.816 1 93.5 445 THR B C 1
ATOM 8597 O O . THR B 1 445 ? 4.266 0.031 4.457 1 93.5 445 THR B O 1
ATOM 8600 N N . PHE B 1 446 ? 6.371 0.639 4.008 1 91.44 446 PHE B N 1
ATOM 8601 C CA . PHE B 1 446 ? 6.949 -0.118 5.113 1 91.44 446 PHE B CA 1
ATOM 8602 C C . PHE B 1 446 ? 7.691 0.806 6.074 1 91.44 446 PHE B C 1
ATOM 8604 O O . PHE B 1 446 ? 8.398 1.718 5.645 1 91.44 446 PHE B O 1
ATOM 8611 N N . PRO B 1 447 ? 7.555 0.589 7.328 1 84.12 447 PRO B N 1
ATOM 8612 C CA . PRO B 1 447 ? 8.234 1.436 8.312 1 84.12 447 PRO B CA 1
ATOM 8613 C C . PRO B 1 447 ? 9.75 1.244 8.305 1 84.12 447 PRO B C 1
ATOM 8615 O O . PRO B 1 447 ? 10.5 2.174 8.625 1 84.12 447 PRO B O 1
ATOM 8618 N N . CYS B 1 448 ? 10.195 0.137 7.906 1 84.06 448 CYS B N 1
ATOM 8619 C CA . CYS B 1 448 ? 11.625 -0.146 7.887 1 84.06 448 CYS B CA 1
ATOM 8620 C C . CYS B 1 448 ? 12.352 0.797 6.941 1 84.06 448 CYS B C 1
ATOM 8622 O O . CYS B 1 448 ? 12.008 0.886 5.762 1 84.06 448 CYS B O 1
ATOM 8624 N N . LYS B 1 449 ? 13.375 1.488 7.453 1 78.44 449 LYS B N 1
ATOM 8625 C CA . LYS B 1 449 ? 14.117 2.48 6.676 1 78.44 449 LYS B CA 1
ATOM 8626 C C . LYS B 1 449 ? 14.898 1.818 5.543 1 78.44 449 LYS B C 1
ATOM 8628 O O . LYS B 1 449 ? 15.133 2.434 4.5 1 78.44 449 LYS B O 1
ATOM 8633 N N . ARG B 1 450 ? 15.273 0.644 5.789 1 81.56 450 ARG B N 1
ATOM 8634 C CA . ARG B 1 450 ? 16.094 -0.054 4.805 1 81.56 450 ARG B CA 1
ATOM 8635 C C . ARG B 1 450 ? 15.227 -0.923 3.893 1 81.56 450 ARG B C 1
ATOM 8637 O O . ARG B 1 450 ? 15.711 -1.896 3.312 1 81.56 450 ARG B O 1
ATOM 8644 N N . SER B 1 451 ? 13.992 -0.559 3.803 1 91 451 SER B N 1
ATOM 8645 C CA . SER B 1 451 ? 13.094 -1.303 2.924 1 91 451 SER B CA 1
ATOM 8646 C C . SER B 1 451 ? 13.32 -0.931 1.462 1 91 451 SER B C 1
ATOM 8648 O O . SER B 1 451 ? 13.18 0.234 1.083 1 91 451 SER B O 1
ATOM 8650 N N . SER B 1 452 ? 13.859 -1.821 0.686 1 93.25 452 SER B N 1
ATOM 8651 C CA . SER B 1 452 ? 14.094 -1.662 -0.747 1 93.25 452 SER B CA 1
ATOM 8652 C C . SER B 1 452 ? 13.539 -2.85 -1.53 1 93.25 452 SER B C 1
ATOM 8654 O O . SER B 1 452 ? 13.273 -3.908 -0.957 1 93.25 452 SER B O 1
ATOM 8656 N N . PRO B 1 453 ? 13.312 -2.684 -2.828 1 94.19 453 PRO B N 1
ATOM 8657 C CA . PRO B 1 453 ? 12.883 -3.83 -3.633 1 94.19 453 PRO B CA 1
ATOM 8658 C C . PRO B 1 453 ? 13.867 -4.996 -3.566 1 94.19 453 PRO B C 1
ATOM 8660 O O . PRO B 1 453 ? 13.453 -6.16 -3.561 1 94.19 453 PRO B O 1
ATOM 8663 N N . ASP B 1 454 ? 15.117 -4.656 -3.449 1 92.81 454 ASP B N 1
ATOM 8664 C CA . ASP B 1 454 ? 16.141 -5.703 -3.352 1 92.81 454 ASP B CA 1
ATOM 8665 C C . ASP B 1 454 ? 16.016 -6.457 -2.029 1 92.81 454 ASP B C 1
ATOM 8667 O O . ASP B 1 454 ? 16.141 -7.684 -1.998 1 92.81 454 ASP B O 1
ATOM 8671 N N . ALA B 1 455 ? 15.805 -5.715 -0.98 1 93.19 455 ALA B N 1
ATOM 8672 C CA . ALA B 1 455 ? 15.641 -6.352 0.324 1 93.19 455 ALA B CA 1
ATOM 8673 C C . ALA B 1 455 ? 14.406 -7.25 0.344 1 93.19 455 ALA B C 1
ATOM 8675 O O . ALA B 1 455 ? 14.438 -8.352 0.898 1 93.19 455 ALA B O 1
ATOM 8676 N N . ALA B 1 456 ? 13.328 -6.73 -0.179 1 96.5 456 ALA B N 1
ATOM 8677 C CA . ALA B 1 456 ? 12.094 -7.512 -0.26 1 96.5 456 ALA B CA 1
ATOM 8678 C C . ALA B 1 456 ? 12.289 -8.75 -1.123 1 96.5 456 ALA B C 1
ATOM 8680 O O . ALA B 1 456 ? 11.797 -9.836 -0.787 1 96.5 456 ALA B O 1
ATOM 8681 N N . TYR B 1 457 ? 12.945 -8.578 -2.26 1 96.31 457 TYR B N 1
ATOM 8682 C CA . TYR B 1 457 ? 13.266 -9.68 -3.164 1 96.31 457 TYR B CA 1
ATOM 8683 C C . TYR B 1 457 ? 14.07 -10.758 -2.447 1 96.31 457 TYR B C 1
ATOM 8685 O O . TYR B 1 457 ? 13.742 -11.945 -2.531 1 96.31 457 TYR B O 1
ATOM 8693 N N . LYS B 1 458 ? 15.055 -10.344 -1.713 1 93.69 458 LYS B N 1
ATOM 8694 C CA . LYS B 1 458 ? 15.922 -11.281 -1 1 93.69 458 LYS B CA 1
ATOM 8695 C C . LYS B 1 458 ? 15.141 -12.039 0.069 1 93.69 458 LYS B C 1
ATOM 8697 O O . LYS B 1 458 ? 15.367 -13.234 0.272 1 93.69 458 LYS B O 1
ATOM 8702 N N . ALA B 1 459 ? 14.273 -11.336 0.733 1 95.69 459 ALA B N 1
ATOM 8703 C CA . ALA B 1 459 ? 13.453 -11.992 1.745 1 95.69 459 ALA B CA 1
ATOM 8704 C C . ALA B 1 459 ? 12.633 -13.117 1.135 1 95.69 459 ALA B C 1
ATOM 8706 O O . ALA B 1 459 ? 12.508 -14.195 1.728 1 95.69 459 ALA B O 1
ATOM 8707 N N . SER B 1 460 ? 12.094 -12.875 0.007 1 97.5 460 SER B N 1
ATOM 8708 C CA . SER B 1 460 ? 11.273 -13.875 -0.659 1 97.5 460 SER B CA 1
ATOM 8709 C C . SER B 1 460 ? 12.133 -15 -1.228 1 97.5 460 SER B C 1
ATOM 8711 O O . SER B 1 460 ? 11.703 -16.156 -1.277 1 97.5 460 SER B O 1
ATOM 8713 N N . VAL B 1 461 ? 13.312 -14.68 -1.7 1 96.19 461 VAL B N 1
ATOM 8714 C CA . VAL B 1 461 ? 14.242 -15.703 -2.172 1 96.19 461 VAL B CA 1
ATOM 8715 C C . VAL B 1 461 ? 14.562 -16.672 -1.037 1 96.19 461 VAL B C 1
ATOM 8717 O O . VAL B 1 461 ? 14.602 -17.891 -1.243 1 96.19 461 VAL B O 1
ATOM 8720 N N . HIS B 1 462 ? 14.758 -16.125 0.122 1 94.38 462 HIS B N 1
ATOM 8721 C CA . HIS B 1 462 ? 15.055 -16.969 1.28 1 94.38 462 HIS B CA 1
ATOM 8722 C C . HIS B 1 462 ? 13.914 -17.938 1.561 1 94.38 462 HIS B C 1
ATOM 8724 O O . HIS B 1 462 ? 14.148 -19.109 1.859 1 94.38 462 HIS B O 1
ATOM 8730 N N . GLN B 1 463 ? 12.719 -17.391 1.467 1 95.88 463 GLN B N 1
ATOM 8731 C CA . GLN B 1 463 ? 11.562 -18.25 1.65 1 95.88 463 GLN B CA 1
ATOM 8732 C C . GLN B 1 463 ? 11.516 -19.344 0.584 1 95.88 463 GLN B C 1
ATOM 8734 O O . GLN B 1 463 ? 11.266 -20.516 0.893 1 95.88 463 GLN B O 1
ATOM 8739 N N . LEU B 1 464 ? 11.711 -18.969 -0.637 1 97.06 464 LEU B N 1
ATOM 8740 C CA . LEU B 1 464 ? 11.602 -19.891 -1.764 1 97.06 464 LEU B CA 1
ATOM 8741 C C . LEU B 1 464 ? 12.672 -20.969 -1.683 1 97.06 464 LEU B C 1
ATOM 8743 O O . LEU B 1 464 ? 12.398 -22.141 -1.988 1 97.06 464 LEU B O 1
ATOM 8747 N N . LYS B 1 465 ? 13.898 -20.594 -1.322 1 94.06 465 LYS B N 1
ATOM 8748 C CA . LYS B 1 465 ? 14.984 -21.547 -1.133 1 94.06 465 LYS B CA 1
ATOM 8749 C C . LYS B 1 465 ? 14.602 -22.625 -0.12 1 94.06 465 LYS B C 1
ATOM 8751 O O . LYS B 1 465 ? 14.844 -23.812 -0.345 1 94.06 465 LYS B O 1
ATOM 8756 N N . ARG B 1 466 ? 13.992 -22.203 0.912 1 93.31 466 ARG B N 1
ATOM 8757 C CA . ARG B 1 466 ? 13.539 -23.141 1.937 1 93.31 466 ARG B CA 1
ATOM 8758 C C . ARG B 1 466 ? 12.43 -24.047 1.401 1 93.31 466 ARG B C 1
ATOM 8760 O O . ARG B 1 466 ? 12.461 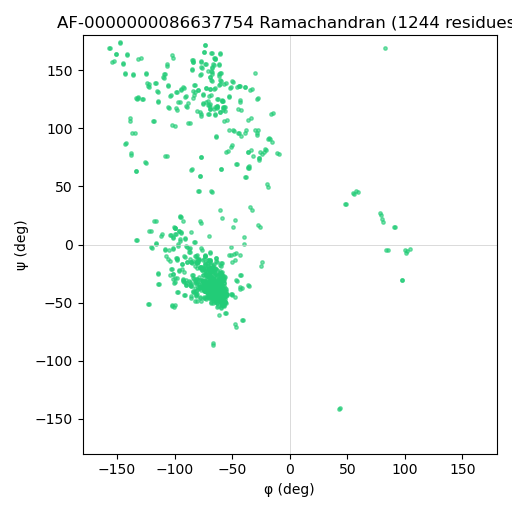-25.266 1.61 1 93.31 466 ARG B O 1
ATOM 8767 N N . LEU B 1 467 ? 11.539 -23.469 0.724 1 95.75 467 LEU B N 1
ATOM 8768 C CA . LEU B 1 467 ? 10.344 -24.172 0.265 1 95.75 467 LEU B CA 1
ATOM 8769 C C . LEU B 1 467 ? 10.711 -25.266 -0.724 1 95.75 467 LEU B C 1
ATOM 8771 O O . LEU B 1 467 ? 10.164 -26.375 -0.656 1 95.75 467 LEU B O 1
ATOM 8775 N N . ILE B 1 468 ? 11.625 -25 -1.621 1 95.81 468 ILE B N 1
ATOM 8776 C CA . ILE B 1 468 ? 11.93 -25.984 -2.643 1 95.81 468 ILE B CA 1
ATOM 8777 C C . ILE B 1 468 ? 12.633 -27.188 -2.004 1 95.81 468 ILE B C 1
ATOM 8779 O O . ILE B 1 468 ? 12.391 -28.328 -2.383 1 95.81 468 ILE B O 1
ATOM 8783 N N . VAL B 1 469 ? 13.461 -26.938 -0.997 1 93.44 469 VAL B N 1
ATOM 8784 C CA . VAL B 1 469 ? 14.172 -28.016 -0.322 1 93.44 469 VAL B CA 1
ATOM 8785 C C . VAL B 1 469 ? 13.195 -28.844 0.509 1 93.44 469 VAL B C 1
ATOM 8787 O O . VAL B 1 469 ? 13.203 -30.078 0.454 1 93.44 469 VAL B O 1
ATOM 8790 N N . VAL B 1 470 ? 12.352 -28.156 1.19 1 92.12 470 VAL B N 1
ATOM 8791 C CA . VAL B 1 470 ? 11.383 -28.844 2.043 1 92.12 470 VAL B CA 1
ATOM 8792 C C . VAL B 1 470 ? 10.406 -29.641 1.183 1 92.12 470 VAL B C 1
ATOM 8794 O O . VAL B 1 470 ? 10.047 -30.766 1.523 1 92.12 470 VAL B O 1
ATOM 8797 N N . TYR B 1 471 ? 9.984 -29.094 0.113 1 94.31 471 TYR B N 1
ATOM 8798 C CA . TYR B 1 471 ? 9.055 -29.766 -0.79 1 94.31 471 TYR B CA 1
ATOM 8799 C C . TYR B 1 471 ? 9.672 -31.047 -1.345 1 94.31 471 TYR B C 1
ATOM 8801 O O . TYR B 1 471 ? 9.023 -32.094 -1.358 1 94.31 471 TYR B O 1
ATOM 8809 N N . ARG B 1 472 ? 10.867 -30.969 -1.775 1 93 472 ARG B N 1
ATOM 8810 C CA . ARG B 1 472 ? 11.555 -32.125 -2.361 1 93 472 ARG B CA 1
ATOM 8811 C C . ARG B 1 472 ? 11.781 -33.219 -1.323 1 93 472 ARG B C 1
ATOM 8813 O O . ARG B 1 472 ? 11.688 -34.406 -1.637 1 93 472 ARG B O 1
ATOM 8820 N N . LYS B 1 473 ? 12.039 -32.781 -0.176 1 89.5 473 LYS B N 1
ATOM 8821 C CA . LYS B 1 473 ? 12.375 -33.75 0.872 1 89.5 473 LYS B CA 1
ATOM 8822 C C . LYS B 1 473 ? 11.109 -34.406 1.441 1 89.5 473 LYS B C 1
ATOM 8824 O O . LYS B 1 473 ? 11.117 -35.594 1.783 1 89.5 473 LYS B O 1
ATOM 8829 N N . ASN B 1 474 ? 10.07 -33.625 1.541 1 88.81 474 ASN B N 1
ATOM 8830 C CA . ASN B 1 474 ? 8.898 -34.094 2.279 1 88.81 474 ASN B CA 1
ATOM 8831 C C . ASN B 1 474 ? 7.887 -34.781 1.357 1 88.81 474 ASN B C 1
ATOM 8833 O O . ASN B 1 474 ? 7.047 -35.562 1.812 1 88.81 474 ASN B O 1
ATOM 8837 N N . TYR B 1 475 ? 7.926 -34.469 0.129 1 91.19 475 TYR B N 1
ATOM 8838 C CA . TYR B 1 475 ? 6.863 -34.969 -0.741 1 91.19 475 TYR B CA 1
ATOM 8839 C C . TYR B 1 475 ? 7.438 -35.688 -1.957 1 91.19 475 TYR B C 1
ATOM 8841 O O . TYR B 1 475 ? 8.102 -35.062 -2.793 1 91.19 475 TYR B O 1
ATOM 8849 N N . LYS B 1 476 ? 7.035 -36.781 -2.082 1 89.88 476 LYS B N 1
ATOM 8850 C CA . LYS B 1 476 ? 7.516 -37.625 -3.186 1 89.88 476 LYS B CA 1
ATOM 8851 C C . LYS B 1 476 ? 7.004 -37.094 -4.527 1 89.88 476 LYS B C 1
ATOM 8853 O O . LYS B 1 476 ? 7.672 -37.25 -5.551 1 89.88 476 LYS B O 1
ATOM 8858 N N . CYS B 1 477 ? 5.875 -36.5 -4.512 1 91.5 477 CYS B N 1
ATOM 8859 C CA . CYS B 1 477 ? 5.273 -36.031 -5.75 1 91.5 477 CYS B CA 1
ATOM 8860 C C . CYS B 1 477 ? 6.129 -34.938 -6.391 1 91.5 477 CYS B C 1
ATOM 8862 O O . CYS B 1 477 ? 5.988 -34.656 -7.578 1 91.5 477 CYS B O 1
ATOM 8864 N N . SER B 1 478 ? 7.07 -34.375 -5.672 1 93.06 478 SER B N 1
ATOM 8865 C CA . SER B 1 478 ? 7.945 -33.344 -6.199 1 93.06 478 SER B CA 1
ATOM 8866 C C . SER B 1 478 ? 8.82 -33.875 -7.324 1 93.06 478 SER B C 1
ATOM 8868 O O . SER B 1 478 ? 9.383 -33.094 -8.109 1 93.06 478 SER B O 1
ATOM 8870 N N . THR B 1 479 ? 8.828 -35.156 -7.473 1 91.25 479 THR B N 1
ATOM 8871 C CA . THR B 1 479 ? 9.703 -35.75 -8.477 1 91.25 479 THR B CA 1
ATOM 8872 C C . THR B 1 479 ? 8.922 -36.031 -9.758 1 91.25 479 THR B C 1
ATOM 8874 O O . THR B 1 479 ? 9.516 -36.312 -10.805 1 91.25 479 THR B O 1
ATOM 8877 N N . TYR B 1 480 ? 7.621 -35.969 -9.656 1 92.19 480 TYR B N 1
ATOM 8878 C CA . TYR B 1 480 ? 6.922 -36.344 -10.875 1 92.19 480 TYR B CA 1
ATOM 8879 C C . TYR B 1 480 ? 5.828 -35.344 -11.211 1 92.19 480 TYR B C 1
ATOM 8881 O O . TYR B 1 480 ? 5.047 -35.562 -12.148 1 92.19 480 TYR B O 1
ATOM 8889 N N . THR B 1 481 ? 5.66 -34.281 -10.492 1 93.75 481 THR B N 1
ATOM 8890 C CA . THR B 1 481 ? 4.832 -33.156 -10.891 1 93.75 481 THR B CA 1
ATOM 8891 C C . THR B 1 481 ? 5.703 -31.938 -11.25 1 93.75 481 THR B C 1
ATOM 8893 O O . THR B 1 481 ? 6.746 -31.719 -10.633 1 93.75 481 THR B O 1
ATOM 8896 N N . MET B 1 482 ? 5.262 -31.188 -12.164 1 93.38 482 MET B N 1
ATOM 8897 C CA . MET B 1 482 ? 6.156 -30.141 -12.648 1 93.38 482 MET B CA 1
ATOM 8898 C C . MET B 1 482 ? 5.586 -28.766 -12.352 1 93.38 482 MET B C 1
ATOM 8900 O O . MET B 1 482 ? 6.227 -27.75 -12.641 1 93.38 482 MET B O 1
ATOM 8904 N N . LEU B 1 483 ? 4.512 -28.625 -11.75 1 95.25 483 LEU B N 1
ATOM 8905 C CA . LEU B 1 483 ? 3.828 -27.344 -11.617 1 95.25 483 LEU B CA 1
ATOM 8906 C C . LEU B 1 483 ? 4.605 -26.406 -10.688 1 95.25 483 LEU B C 1
ATOM 8908 O O . LEU B 1 483 ? 4.402 -25.188 -10.711 1 95.25 483 LEU B O 1
ATOM 8912 N N . TRP B 1 484 ? 5.555 -26.875 -9.914 1 96.62 484 TRP B N 1
ATOM 8913 C CA . TRP B 1 484 ? 6.289 -26.078 -8.945 1 96.62 484 TRP B CA 1
ATOM 8914 C C . TRP B 1 484 ? 7.66 -25.688 -9.484 1 96.62 484 TRP B C 1
ATOM 8916 O O . TRP B 1 484 ? 8.375 -24.891 -8.867 1 96.62 484 TRP B O 1
ATOM 8926 N N . HIS B 1 485 ? 8.07 -26.125 -10.648 1 94.94 485 HIS B N 1
ATOM 8927 C CA . HIS B 1 485 ? 9.453 -26.094 -11.102 1 94.94 485 HIS B CA 1
ATOM 8928 C C . HIS B 1 485 ? 9.914 -24.656 -11.367 1 94.94 485 HIS B C 1
ATOM 8930 O O . HIS B 1 485 ? 11.117 -24.375 -11.336 1 94.94 485 HIS B O 1
ATOM 8936 N N . THR B 1 486 ? 8.961 -23.781 -11.625 1 94.81 486 THR B N 1
ATOM 8937 C CA . THR B 1 486 ? 9.336 -22.391 -11.883 1 94.81 486 THR B CA 1
ATOM 8938 C C . THR B 1 486 ? 10.125 -21.812 -10.711 1 94.81 486 THR B C 1
ATOM 8940 O O . THR B 1 486 ? 10.93 -20.906 -10.891 1 94.81 486 THR B O 1
ATOM 8943 N N . ALA B 1 487 ? 9.875 -22.344 -9.57 1 97.56 487 ALA B N 1
ATOM 8944 C CA . ALA B 1 487 ? 10.617 -21.922 -8.391 1 97.56 487 ALA B CA 1
ATOM 8945 C C . ALA B 1 487 ? 12.117 -22.141 -8.586 1 97.56 487 ALA B C 1
ATOM 8947 O O . ALA B 1 487 ? 12.93 -21.312 -8.156 1 97.56 487 ALA B O 1
ATOM 8948 N N . LEU B 1 488 ? 12.477 -23.219 -9.273 1 96.94 488 LEU B N 1
ATOM 8949 C CA . LEU B 1 488 ? 13.875 -23.562 -9.5 1 96.94 488 LEU B CA 1
ATOM 8950 C C . LEU B 1 488 ? 14.547 -22.547 -10.422 1 96.94 488 LEU B C 1
ATOM 8952 O O . LEU B 1 488 ? 15.688 -22.156 -10.188 1 96.94 488 LEU B O 1
ATOM 8956 N N . ILE B 1 489 ? 13.789 -22.141 -11.375 1 95.88 489 ILE B N 1
ATOM 8957 C CA . ILE B 1 489 ? 14.312 -21.141 -12.297 1 95.88 489 ILE B CA 1
ATOM 8958 C C . ILE B 1 489 ? 14.547 -19.828 -11.547 1 95.88 489 ILE B C 1
ATOM 8960 O O . ILE B 1 489 ? 15.586 -19.188 -11.719 1 95.88 489 ILE B O 1
ATOM 8964 N N . HIS B 1 490 ? 13.664 -19.469 -10.727 1 96.94 490 HIS B N 1
ATOM 8965 C CA . HIS B 1 490 ? 13.766 -18.234 -9.984 1 96.94 490 HIS B CA 1
ATOM 8966 C C . HIS B 1 490 ? 14.906 -18.281 -8.961 1 96.94 490 HIS B C 1
ATOM 8968 O O . HIS B 1 490 ? 15.641 -17.312 -8.789 1 96.94 490 HIS B O 1
ATOM 8974 N N . VAL B 1 491 ? 15.031 -19.391 -8.289 1 96.44 491 VAL B N 1
ATOM 8975 C CA . VAL B 1 491 ? 16.109 -19.547 -7.316 1 96.44 491 VAL B CA 1
ATOM 8976 C C . VAL B 1 491 ? 17.453 -19.5 -8.031 1 96.44 491 VAL B C 1
ATOM 8978 O O . VAL B 1 491 ? 18.391 -18.844 -7.57 1 96.44 491 VAL B O 1
ATOM 8981 N N . ALA B 1 492 ? 17.516 -20.156 -9.148 1 95.19 492 ALA B N 1
ATOM 8982 C CA . ALA B 1 492 ? 18.766 -20.156 -9.914 1 95.19 492 ALA B CA 1
ATOM 8983 C C . ALA B 1 492 ? 19.141 -18.75 -10.336 1 95.19 492 ALA B C 1
ATOM 8985 O O . ALA B 1 492 ? 20.312 -18.359 -10.242 1 95.19 492 ALA B O 1
ATOM 8986 N N . ASN B 1 493 ? 18.203 -18.016 -10.805 1 93.81 493 ASN B N 1
ATOM 8987 C CA . ASN B 1 493 ? 18.453 -16.641 -11.203 1 93.81 493 ASN B CA 1
ATOM 8988 C C . ASN B 1 493 ? 18.875 -15.781 -10.008 1 93.81 493 ASN B C 1
ATOM 8990 O O . ASN B 1 493 ? 19.734 -14.914 -10.141 1 93.81 493 ASN B O 1
ATOM 8994 N N . ALA B 1 494 ? 18.266 -16.031 -8.906 1 93.44 494 ALA B N 1
ATOM 8995 C CA . ALA B 1 494 ? 18.562 -15.242 -7.715 1 93.44 494 ALA B CA 1
ATOM 8996 C C . ALA B 1 494 ? 19.969 -15.516 -7.207 1 93.44 494 ALA B C 1
ATOM 8998 O O . ALA B 1 494 ? 20.688 -14.594 -6.812 1 93.44 494 ALA B O 1
ATOM 8999 N N . ILE B 1 495 ? 20.359 -16.719 -7.215 1 91.12 495 ILE B N 1
ATOM 9000 C CA . ILE B 1 495 ? 21.656 -17.078 -6.641 1 91.12 495 ILE B CA 1
ATOM 9001 C C . ILE B 1 495 ? 22.781 -16.656 -7.578 1 91.12 495 ILE B C 1
ATOM 9003 O O . ILE B 1 495 ? 23.875 -16.281 -7.125 1 91.12 495 ILE B O 1
ATOM 9007 N N . LEU B 1 496 ? 22.531 -16.672 -8.812 1 87.75 496 LEU B N 1
ATOM 9008 C CA . LEU B 1 496 ? 23.547 -16.266 -9.766 1 87.75 496 LEU B CA 1
ATOM 9009 C C . LEU B 1 496 ? 23.75 -14.758 -9.734 1 87.75 496 LEU B C 1
ATOM 9011 O O . LEU B 1 496 ? 24.828 -14.258 -10.07 1 87.75 496 LEU B O 1
ATOM 9015 N N . GLY B 1 497 ? 22.766 -14.023 -9.289 1 80.06 497 GLY B N 1
ATOM 9016 C CA . GLY B 1 497 ? 22.891 -12.586 -9.125 1 80.06 497 GLY B CA 1
ATOM 9017 C C . GLY B 1 497 ? 23.594 -12.188 -7.836 1 80.06 497 GLY B C 1
ATOM 9018 O O . GLY B 1 497 ? 24.016 -11.039 -7.68 1 80.06 497 GLY B O 1
ATOM 9019 N N . ASP B 1 498 ? 23.688 -13.18 -6.941 1 79.38 498 ASP B N 1
ATOM 9020 C CA . ASP B 1 498 ? 24.328 -12.938 -5.648 1 79.38 498 ASP B CA 1
ATOM 9021 C C . ASP B 1 498 ? 25.234 -14.094 -5.254 1 79.38 498 ASP B C 1
ATOM 9023 O O . ASP B 1 498 ? 24.938 -14.844 -4.328 1 79.38 498 ASP B O 1
ATOM 9027 N N . THR B 1 499 ? 26.406 -14.172 -5.789 1 75.19 499 THR B N 1
ATOM 9028 C CA . THR B 1 499 ? 27.328 -15.289 -5.543 1 75.19 499 THR B CA 1
ATOM 9029 C C . THR B 1 499 ? 28.094 -15.07 -4.25 1 75.19 499 THR B C 1
ATOM 9031 O O . THR B 1 499 ? 28.953 -15.883 -3.889 1 75.19 499 THR B O 1
ATOM 9034 N N . LYS B 1 500 ? 27.734 -13.969 -3.607 1 75.75 500 LYS B N 1
ATOM 9035 C CA . LYS B 1 500 ? 28.328 -13.758 -2.289 1 75.75 500 LYS B CA 1
ATOM 9036 C C . LYS B 1 500 ? 27.719 -14.695 -1.253 1 75.75 500 LYS B C 1
ATOM 9038 O O . LYS B 1 500 ? 28.312 -14.938 -0.198 1 75.75 500 LYS B O 1
ATOM 9043 N N . ASP B 1 501 ? 26.625 -15.234 -1.598 1 79.5 501 ASP B N 1
ATOM 9044 C CA . ASP B 1 501 ? 26 -16.25 -0.756 1 79.5 501 ASP B CA 1
ATOM 9045 C C . ASP B 1 501 ? 26.812 -17.547 -0.767 1 79.5 501 ASP B C 1
ATOM 9047 O O . ASP B 1 501 ? 27.031 -18.141 -1.824 1 79.5 501 ASP B O 1
ATOM 9051 N N . PRO B 1 502 ? 27.219 -17.906 0.33 1 79.25 502 PRO B N 1
ATOM 9052 C CA . PRO B 1 502 ? 28.062 -19.094 0.374 1 79.25 502 PRO B CA 1
ATOM 9053 C C . PRO B 1 502 ? 27.328 -20.359 -0.077 1 79.25 502 PRO B C 1
ATOM 9055 O O . PRO B 1 502 ? 27.969 -21.328 -0.493 1 79.25 502 PRO B O 1
ATOM 9058 N N . ALA B 1 503 ? 26.031 -20.344 -0.038 1 83 50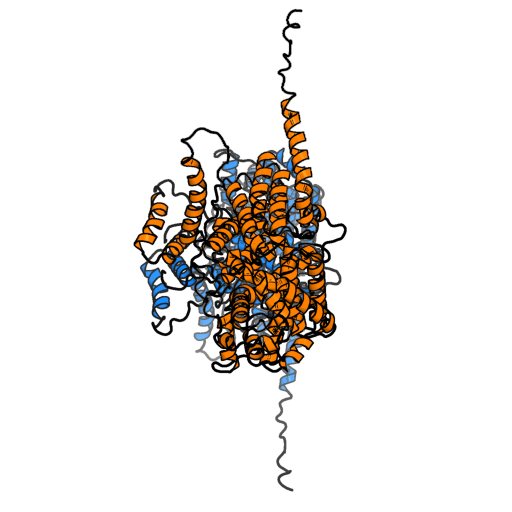3 ALA B N 1
ATOM 9059 C CA . ALA B 1 503 ? 25.266 -21.547 -0.359 1 83 503 ALA B CA 1
ATOM 9060 C C . ALA B 1 503 ? 24.844 -21.547 -1.825 1 83 503 ALA B C 1
ATOM 9062 O O . ALA B 1 503 ? 24.062 -22.422 -2.252 1 83 503 ALA B O 1
ATOM 9063 N N . TRP B 1 504 ? 25.375 -20.641 -2.631 1 87.81 504 TRP B N 1
ATOM 9064 C CA . TRP B 1 504 ? 24.875 -20.516 -3.998 1 87.81 504 TRP B CA 1
ATOM 9065 C C . TRP B 1 504 ? 25.172 -21.766 -4.809 1 87.81 504 TRP B C 1
ATOM 9067 O O . TRP B 1 504 ? 24.344 -22.203 -5.602 1 87.81 504 TRP B O 1
ATOM 9077 N N . ARG B 1 505 ? 26.312 -22.422 -4.574 1 84.94 505 ARG B N 1
ATOM 9078 C CA . ARG B 1 505 ? 26.672 -23.625 -5.32 1 84.94 505 ARG B CA 1
ATOM 9079 C C . ARG B 1 505 ? 25.75 -24.797 -4.965 1 84.94 505 ARG B C 1
ATOM 9081 O O . ARG B 1 505 ? 25.375 -25.578 -5.836 1 84.94 505 ARG B O 1
ATOM 9088 N N . PHE B 1 506 ? 25.469 -24.844 -3.719 1 86.94 506 PHE B N 1
ATOM 9089 C CA . PHE B 1 506 ? 24.531 -25.875 -3.277 1 86.94 506 PHE B CA 1
ATOM 9090 C C . PHE B 1 506 ? 23.203 -25.766 -4.012 1 86.94 506 PHE B C 1
ATOM 9092 O O . PHE B 1 506 ? 22.688 -26.75 -4.539 1 86.94 506 PHE B O 1
ATOM 9099 N N . TYR B 1 507 ? 22.672 -24.641 -3.977 1 91.69 507 TYR B N 1
ATOM 9100 C CA . TYR B 1 507 ? 21.359 -24.438 -4.559 1 91.69 507 TYR B CA 1
ATOM 9101 C C . TYR B 1 507 ? 21.391 -24.609 -6.074 1 91.69 507 TYR B C 1
ATOM 9103 O O . TYR B 1 507 ? 20.422 -25.078 -6.684 1 91.69 507 TYR B O 1
ATOM 9111 N N . LEU B 1 508 ? 22.516 -24.203 -6.691 1 91.06 508 LEU B N 1
ATOM 9112 C CA . LEU B 1 508 ? 22.656 -24.422 -8.125 1 91.06 508 LEU B CA 1
ATOM 9113 C C . LEU B 1 508 ? 22.609 -25.922 -8.445 1 91.06 508 LEU B C 1
ATOM 9115 O O . LEU B 1 508 ? 21.859 -26.344 -9.328 1 91.06 508 LEU B O 1
ATOM 9119 N N . PHE B 1 509 ? 23.297 -26.641 -7.707 1 88.88 509 PHE B N 1
ATOM 9120 C CA . PHE B 1 509 ? 23.328 -28.094 -7.914 1 88.88 509 PHE B CA 1
ATOM 9121 C C . PHE B 1 509 ? 21.984 -28.719 -7.594 1 88.88 509 PHE B C 1
ATOM 9123 O O . PHE B 1 509 ? 21.547 -29.641 -8.273 1 88.88 509 PHE B O 1
ATOM 9130 N N . PHE B 1 510 ? 21.422 -28.203 -6.574 1 91.56 510 PHE B N 1
ATOM 9131 C CA . PHE B 1 510 ? 20.109 -28.688 -6.184 1 91.56 510 PHE B CA 1
ATOM 9132 C C . PHE B 1 510 ? 19.109 -28.5 -7.328 1 91.56 510 PHE B C 1
ATOM 9134 O O . PHE B 1 510 ? 18.344 -29.406 -7.629 1 91.56 510 PHE B O 1
ATOM 9141 N N . CYS B 1 511 ? 19.109 -27.359 -7.961 1 94.5 511 CYS B N 1
ATOM 9142 C CA . CYS B 1 511 ? 18.203 -27.078 -9.07 1 94.5 511 CYS B CA 1
ATOM 9143 C C . CYS B 1 511 ? 18.484 -28 -10.25 1 94.5 511 CYS B C 1
ATOM 9145 O O . CYS B 1 511 ? 17.547 -28.578 -10.812 1 94.5 511 CYS B O 1
ATOM 9147 N N . ILE B 1 512 ? 19.719 -28.172 -10.539 1 90.56 512 ILE B N 1
ATOM 9148 C CA . ILE B 1 512 ? 20.094 -29 -11.68 1 90.56 512 ILE B CA 1
ATOM 9149 C C . ILE B 1 512 ? 19.719 -30.453 -11.422 1 90.56 512 ILE B C 1
ATOM 9151 O O . ILE B 1 512 ? 19.172 -31.125 -12.297 1 90.56 512 ILE B O 1
ATOM 9155 N N . GLN B 1 513 ? 19.953 -30.891 -10.242 1 89.31 513 GLN B N 1
ATOM 9156 C CA . GLN B 1 513 ? 19.609 -32.281 -9.891 1 89.31 513 GLN B CA 1
ATOM 9157 C C . GLN B 1 513 ? 18.109 -32.5 -9.898 1 89.31 513 GLN B C 1
ATOM 9159 O O . GLN B 1 513 ? 17.625 -33.562 -10.289 1 89.31 513 GLN B O 1
ATOM 9164 N N . THR B 1 514 ? 17.453 -31.562 -9.391 1 93.62 514 THR B N 1
ATOM 9165 C CA . THR B 1 514 ? 15.992 -31.672 -9.383 1 93.62 514 THR B CA 1
ATOM 9166 C C . THR B 1 514 ? 15.453 -31.781 -10.805 1 93.62 514 THR B C 1
ATOM 9168 O O . THR B 1 514 ? 14.547 -32.594 -11.07 1 93.62 514 THR B O 1
ATOM 9171 N N . TYR B 1 515 ? 15.977 -31.031 -11.711 1 93.06 515 TYR B N 1
ATOM 9172 C CA . TYR B 1 515 ? 15.547 -31.125 -13.102 1 93.06 515 TYR B CA 1
ATOM 9173 C C . TYR B 1 515 ? 15.961 -32.469 -13.703 1 93.06 515 TYR B C 1
ATOM 9175 O O . TYR B 1 515 ? 15.266 -33 -14.562 1 93.06 515 TYR B O 1
ATOM 9183 N N . ALA B 1 516 ? 17.062 -32.969 -13.266 1 89.88 516 ALA B N 1
ATOM 9184 C CA . ALA B 1 516 ? 17.484 -34.281 -13.711 1 89.88 516 ALA B CA 1
ATOM 9185 C C . ALA B 1 516 ? 16.453 -35.344 -13.312 1 89.88 516 ALA B C 1
ATOM 9187 O O . ALA B 1 516 ? 16.172 -36.281 -14.086 1 89.88 516 ALA B O 1
ATOM 9188 N N . ASP B 1 517 ? 15.922 -35.188 -12.164 1 89.12 517 ASP B N 1
ATOM 9189 C CA . ASP B 1 517 ? 14.906 -36.125 -11.703 1 89.12 517 ASP B CA 1
ATOM 9190 C C . ASP B 1 517 ? 13.602 -35.969 -12.469 1 89.12 517 ASP B C 1
ATOM 9192 O O . ASP B 1 517 ? 12.93 -36.938 -12.805 1 89.12 517 ASP B O 1
ATOM 9196 N N . LEU B 1 518 ? 13.266 -34.781 -12.727 1 92.19 518 LEU B N 1
ATOM 9197 C CA . LEU B 1 518 ? 12.008 -34.469 -13.406 1 92.19 518 LEU B CA 1
ATOM 9198 C C . LEU B 1 518 ? 12.062 -34.906 -14.867 1 92.19 518 LEU B C 1
ATOM 9200 O O . LEU B 1 518 ? 11.023 -35.094 -15.5 1 92.19 518 LEU B O 1
ATOM 9204 N N . ARG B 1 519 ? 13.219 -35.062 -15.406 1 89.19 519 ARG B N 1
ATOM 9205 C CA . ARG B 1 519 ? 13.398 -35.406 -16.812 1 89.19 519 ARG B CA 1
ATOM 9206 C C . ARG B 1 519 ? 12.828 -36.812 -17.078 1 89.19 519 ARG B C 1
ATOM 9208 O O . ARG B 1 519 ? 12.477 -37.125 -18.219 1 89.19 519 ARG B O 1
ATOM 9215 N N . ARG B 1 520 ? 12.703 -37.562 -16.078 1 84.62 520 ARG B N 1
ATOM 9216 C CA . ARG B 1 520 ? 12.148 -38.906 -16.234 1 84.62 520 ARG B CA 1
ATOM 9217 C C . ARG B 1 520 ? 10.695 -38.844 -16.688 1 84.62 520 ARG B C 1
ATOM 9219 O O . ARG B 1 520 ? 10.242 -39.688 -17.469 1 84.62 520 ARG B O 1
ATOM 9226 N N . SER B 1 521 ? 10.07 -37.844 -16.219 1 88.69 521 SER B N 1
ATOM 9227 C CA . SER B 1 521 ? 8.648 -37.688 -16.516 1 88.69 521 SER B CA 1
ATOM 9228 C C . SER B 1 521 ? 8.422 -36.656 -17.609 1 88.69 521 SER B C 1
ATOM 9230 O O . SER B 1 521 ? 7.453 -36.719 -18.359 1 88.69 521 SER B O 1
ATOM 9232 N N . PHE B 1 522 ? 9.328 -35.688 -17.656 1 91.44 522 PHE B N 1
ATOM 9233 C CA . PHE B 1 522 ? 9.078 -34.531 -18.516 1 91.44 522 PHE B CA 1
ATOM 9234 C C . PHE B 1 522 ? 10.297 -34.219 -19.359 1 91.44 522 PHE B C 1
ATOM 9236 O O . PHE B 1 522 ? 11.359 -33.875 -18.844 1 91.44 522 PHE B O 1
ATOM 9243 N N . ARG B 1 523 ? 10.125 -34.125 -20.594 1 86.44 523 ARG B N 1
ATOM 9244 C CA . ARG B 1 523 ? 11.219 -33.938 -21.531 1 86.44 523 ARG B CA 1
ATOM 9245 C C . ARG B 1 523 ? 11.734 -32.5 -21.453 1 86.44 523 ARG B C 1
ATOM 9247 O O . ARG B 1 523 ? 12.93 -32.25 -21.656 1 86.44 523 ARG B O 1
ATOM 9254 N N . PHE B 1 524 ? 10.914 -31.578 -21.25 1 87.62 524 PHE B N 1
ATOM 9255 C CA . PHE B 1 524 ? 11.328 -30.188 -21.234 1 87.62 524 PHE B CA 1
ATOM 9256 C C . PHE B 1 524 ? 12.375 -29.938 -20.156 1 87.62 524 PHE B C 1
ATOM 9258 O O . PHE B 1 524 ? 13.172 -29.016 -20.25 1 87.62 524 PHE B O 1
ATOM 9265 N N . ALA B 1 525 ? 12.32 -30.734 -19.062 1 90.06 525 ALA B N 1
ATOM 9266 C CA . ALA B 1 525 ? 13.242 -30.578 -17.938 1 90.06 525 ALA B CA 1
ATOM 9267 C C . ALA B 1 525 ? 14.688 -30.766 -18.391 1 90.06 525 ALA B C 1
ATOM 9269 O O . ALA B 1 525 ? 15.602 -30.188 -17.797 1 90.06 525 ALA B O 1
ATOM 9270 N N . GLU B 1 526 ? 14.867 -31.484 -19.406 1 86.81 526 GLU B N 1
ATOM 9271 C CA . GLU B 1 526 ? 16.203 -31.719 -19.938 1 86.81 526 GLU B CA 1
ATOM 9272 C C . GLU B 1 526 ? 16.812 -30.422 -20.469 1 86.81 526 GLU B C 1
ATOM 9274 O O . GLU B 1 526 ? 17.969 -30.109 -20.188 1 86.81 526 GLU B O 1
ATOM 9279 N N . THR B 1 527 ? 16.062 -29.719 -21.125 1 88.31 527 THR B N 1
ATOM 9280 C CA . THR B 1 527 ? 16.547 -28.484 -21.734 1 88.31 527 THR B CA 1
ATOM 9281 C C . THR B 1 527 ? 16.75 -27.391 -20.688 1 88.31 527 THR B C 1
ATOM 9283 O O . THR B 1 527 ? 17.656 -26.562 -20.812 1 88.31 527 THR B O 1
ATOM 9286 N N . ILE B 1 528 ? 15.945 -27.406 -19.703 1 91.19 528 ILE B N 1
ATOM 9287 C CA . ILE B 1 528 ? 16.078 -26.391 -18.672 1 91.19 528 ILE B CA 1
ATOM 9288 C C . ILE B 1 528 ? 17.375 -26.594 -17.891 1 91.19 528 ILE B C 1
ATOM 9290 O O . ILE B 1 528 ? 18.094 -25.625 -17.625 1 91.19 528 ILE B O 1
ATOM 9294 N N . GLY B 1 529 ? 17.656 -27.859 -17.531 1 89.81 529 GLY B N 1
ATOM 9295 C CA . GLY B 1 529 ? 18.906 -28.141 -16.859 1 89.81 529 GLY B CA 1
ATOM 9296 C C . GLY B 1 529 ? 20.141 -27.672 -17.625 1 89.81 529 GLY B C 1
ATOM 9297 O O . GLY B 1 529 ? 21.031 -27.062 -17.062 1 89.81 529 GLY B O 1
ATOM 9298 N N . ARG B 1 530 ? 20.078 -27.906 -18.844 1 89.44 530 ARG B N 1
ATOM 9299 C CA . ARG B 1 530 ? 21.172 -27.469 -19.719 1 89.44 530 ARG B CA 1
ATOM 9300 C C . ARG B 1 530 ? 21.281 -25.953 -19.75 1 89.44 530 ARG B C 1
ATOM 9302 O O . ARG B 1 530 ? 22.391 -25.406 -19.734 1 89.44 530 ARG B O 1
ATOM 9309 N N . SER B 1 531 ? 20.188 -25.391 -19.859 1 92.38 531 SER B N 1
ATOM 9310 C CA . SER B 1 531 ? 20.156 -23.938 -19.922 1 92.38 531 SER B CA 1
ATOM 9311 C C . SER B 1 531 ? 20.703 -23.312 -18.656 1 92.38 531 SER B C 1
ATOM 9313 O O . SER B 1 531 ? 21.359 -22.25 -18.703 1 92.38 531 SER B O 1
ATOM 9315 N N . LEU B 1 532 ? 20.438 -23.906 -17.531 1 92.81 532 LEU B N 1
ATOM 9316 C CA . LEU B 1 532 ? 20.938 -23.391 -16.25 1 92.81 532 LEU B CA 1
ATOM 9317 C C . LEU B 1 532 ? 22.453 -23.469 -16.188 1 92.81 532 LEU B C 1
ATOM 9319 O O . LEU B 1 532 ? 23.109 -22.531 -15.711 1 92.81 532 LEU B O 1
ATOM 9323 N N . VAL B 1 533 ? 22.969 -24.516 -16.688 1 91.38 533 VAL B N 1
ATOM 9324 C CA . VAL B 1 533 ? 24.422 -24.656 -16.719 1 91.38 533 VAL B CA 1
ATOM 9325 C C . VAL B 1 533 ? 25.031 -23.625 -17.656 1 91.38 533 VAL B C 1
ATOM 9327 O O . VAL B 1 533 ? 26.031 -22.984 -17.328 1 91.38 533 VAL B O 1
ATOM 9330 N N . SER B 1 534 ? 24.406 -23.484 -18.75 1 90.69 534 SER B N 1
ATOM 9331 C CA . SER B 1 534 ? 24.875 -22.5 -19.719 1 90.69 534 SER B CA 1
ATOM 9332 C C . SER B 1 534 ? 24.859 -21.094 -19.141 1 90.69 534 SER B C 1
ATOM 9334 O O . SER B 1 534 ? 25.797 -20.312 -19.359 1 90.69 534 SER B O 1
ATOM 9336 N N . MET B 1 535 ? 23.797 -20.812 -18.547 1 91.56 535 MET B N 1
ATOM 9337 C CA . MET B 1 535 ? 23.641 -19.5 -17.938 1 91.56 535 MET B CA 1
ATOM 9338 C C . MET B 1 535 ? 24.703 -19.25 -16.891 1 91.56 535 MET B C 1
ATOM 9340 O O . MET B 1 535 ? 25.266 -18.156 -16.812 1 91.56 535 MET B O 1
ATOM 9344 N N . THR B 1 536 ? 24.984 -20.203 -16.094 1 89.88 536 THR B N 1
ATOM 9345 C CA . THR B 1 536 ? 26 -20.094 -15.047 1 89.88 536 THR B CA 1
ATOM 9346 C C . THR B 1 536 ? 27.391 -19.922 -15.656 1 89.88 536 THR B C 1
ATOM 9348 O O . THR B 1 536 ? 28.203 -19.156 -15.133 1 89.88 536 THR B O 1
ATOM 9351 N N . LEU B 1 537 ? 27.578 -20.594 -16.672 1 89.88 537 LEU B N 1
ATOM 9352 C CA . LEU B 1 537 ? 28.844 -20.484 -17.391 1 89.88 537 LEU B CA 1
ATOM 9353 C C . LEU B 1 537 ? 29 -19.109 -18.031 1 89.88 537 LEU B C 1
ATOM 9355 O O . LEU B 1 537 ? 30.078 -18.5 -17.969 1 89.88 537 LEU B O 1
ATOM 9359 N N . GLN B 1 538 ? 28.047 -18.656 -18.594 1 87.69 538 GLN B N 1
ATOM 9360 C CA . GLN B 1 538 ? 28.047 -17.359 -19.266 1 87.69 538 GLN B CA 1
ATOM 9361 C C . GLN B 1 538 ? 28.344 -16.234 -18.266 1 87.69 538 GLN B C 1
ATOM 9363 O O . GLN B 1 538 ? 29.016 -15.25 -18.625 1 87.69 538 GLN B O 1
ATOM 9368 N N . GLN B 1 539 ? 27.844 -16.375 -17.109 1 85.56 539 GLN B N 1
ATOM 9369 C CA . GLN B 1 539 ? 28.047 -15.352 -16.094 1 85.56 539 GLN B CA 1
ATOM 9370 C C . GLN B 1 539 ? 29.422 -15.461 -15.453 1 85.56 539 GLN B C 1
ATOM 9372 O O . GLN B 1 539 ? 29.828 -14.578 -14.703 1 85.56 539 GLN B O 1
ATOM 9377 N N . GLY B 1 540 ? 30.109 -16.578 -15.711 1 78.19 540 GLY B N 1
ATOM 9378 C CA . GLY B 1 540 ? 31.484 -16.734 -15.266 1 78.19 540 GLY B CA 1
ATOM 9379 C C . GLY B 1 540 ? 31.594 -17.359 -13.883 1 78.19 540 GLY B C 1
ATOM 9380 O O . GLY B 1 540 ? 32.656 -17.328 -13.266 1 78.19 540 GLY B O 1
ATOM 9381 N N . ASP B 1 541 ? 30.547 -17.922 -13.453 1 84.31 541 ASP B N 1
ATOM 9382 C CA . ASP B 1 541 ? 30.516 -18.438 -12.094 1 84.31 541 ASP B CA 1
ATOM 9383 C C . ASP B 1 541 ? 31.016 -19.891 -12.055 1 84.31 541 ASP B C 1
ATOM 9385 O O . ASP B 1 541 ? 31.25 -20.438 -10.977 1 84.31 541 ASP B O 1
ATOM 9389 N N . LEU B 1 542 ? 31.062 -20.5 -13.312 1 84.88 542 LEU B N 1
ATOM 9390 C CA . LEU B 1 542 ? 31.641 -21.828 -13.477 1 84.88 542 LEU B CA 1
ATOM 9391 C C . LEU B 1 542 ? 32.75 -21.828 -14.531 1 84.88 542 LEU B C 1
ATOM 9393 O O . LEU B 1 542 ? 32.688 -21.047 -15.484 1 84.88 542 LEU B O 1
ATOM 9397 N N . THR B 1 543 ? 33.688 -22.656 -14.297 1 85.19 543 THR B N 1
ATOM 9398 C CA . THR B 1 543 ? 34.656 -22.859 -15.352 1 85.19 543 THR B CA 1
ATOM 9399 C C . THR B 1 543 ? 34.094 -23.766 -16.453 1 85.19 543 THR B C 1
ATOM 9401 O O . THR B 1 543 ? 33.125 -24.5 -16.219 1 85.19 543 THR B O 1
ATOM 9404 N N . ALA B 1 544 ? 34.656 -23.656 -17.609 1 86.94 544 ALA B N 1
ATOM 9405 C CA . ALA B 1 544 ? 34.219 -24.469 -18.719 1 86.94 544 ALA B CA 1
ATOM 9406 C C . ALA B 1 544 ? 34.312 -25.953 -18.406 1 86.94 544 ALA B C 1
ATOM 9408 O O . ALA B 1 544 ? 33.438 -26.734 -18.75 1 86.94 544 ALA B O 1
ATOM 9409 N N . ASN B 1 545 ? 35.344 -26.328 -17.734 1 86.12 545 ASN B N 1
ATOM 9410 C CA . ASN B 1 545 ? 35.562 -27.734 -17.375 1 86.12 545 ASN B CA 1
ATOM 9411 C C . ASN B 1 545 ? 34.531 -28.203 -16.359 1 86.12 545 ASN B C 1
ATOM 9413 O O . ASN B 1 545 ? 33.969 -29.297 -16.484 1 86.12 545 ASN B O 1
ATOM 9417 N N . GLU B 1 546 ? 34.312 -27.422 -15.414 1 86.62 546 GLU B N 1
ATOM 9418 C CA . GLU B 1 546 ? 33.281 -27.75 -14.414 1 86.62 546 GLU B CA 1
ATOM 9419 C C . GLU B 1 546 ? 31.906 -27.844 -15.055 1 86.62 546 GLU B C 1
ATOM 9421 O O . GLU B 1 546 ? 31.125 -28.734 -14.703 1 86.62 546 GLU B O 1
ATOM 9426 N N . ALA B 1 547 ? 31.641 -26.969 -15.938 1 89.75 547 ALA B N 1
ATOM 9427 C CA . ALA B 1 547 ? 30.359 -26.953 -16.625 1 89.75 547 ALA B CA 1
ATOM 9428 C C . ALA B 1 547 ? 30.156 -28.219 -17.453 1 89.75 547 ALA B C 1
ATOM 9430 O O . ALA B 1 547 ? 29.062 -28.797 -17.484 1 89.75 547 ALA B O 1
ATOM 9431 N N . ARG B 1 548 ? 31.203 -28.625 -18.109 1 88.75 548 ARG B N 1
ATOM 9432 C CA . ARG B 1 548 ? 31.125 -29.828 -18.922 1 88.75 548 ARG B CA 1
ATOM 9433 C C . ARG B 1 548 ? 30.922 -31.062 -18.047 1 88.75 548 ARG B C 1
ATOM 9435 O O . ARG B 1 548 ? 30.234 -32 -18.453 1 88.75 548 ARG B O 1
ATOM 9442 N N . ARG B 1 549 ? 31.469 -31.062 -17.016 1 84.69 549 ARG B N 1
ATOM 9443 C CA . ARG B 1 549 ? 31.297 -32.156 -16.078 1 84.69 549 ARG B CA 1
ATOM 9444 C C . ARG B 1 549 ? 29.859 -32.219 -15.57 1 84.69 549 ARG B C 1
ATOM 9446 O O . ARG B 1 549 ? 29.266 -33.312 -15.477 1 84.69 549 ARG B O 1
ATOM 9453 N N . LEU B 1 550 ? 29.438 -31.125 -15.242 1 85.69 550 LEU B N 1
ATOM 9454 C CA . LEU B 1 550 ? 28.047 -31.047 -14.773 1 85.69 550 LEU B CA 1
ATOM 9455 C C . LEU B 1 550 ? 27.078 -31.5 -15.867 1 85.69 550 LEU B C 1
ATOM 9457 O O . LEU B 1 550 ? 26.094 -32.188 -15.586 1 85.69 550 LEU B O 1
ATOM 9461 N N . MET B 1 551 ? 27.422 -31.094 -17.016 1 87.06 551 MET B N 1
ATOM 9462 C CA . MET B 1 551 ? 26.594 -31.469 -18.156 1 87.06 551 MET B CA 1
ATOM 9463 C C . MET B 1 551 ? 26.609 -32.969 -18.375 1 87.06 551 MET B C 1
ATOM 9465 O O . MET B 1 551 ? 25.594 -33.594 -18.688 1 87.06 551 MET B O 1
ATOM 9469 N N . GLU B 1 552 ? 27.719 -33.5 -18.25 1 82.94 552 GLU B N 1
ATOM 9470 C CA . GLU B 1 552 ? 27.859 -34.938 -18.391 1 82.94 552 GLU B CA 1
ATOM 9471 C C . GLU B 1 552 ? 27.062 -35.688 -17.328 1 82.94 552 GLU B C 1
ATOM 9473 O O . GLU B 1 552 ? 26.406 -36.688 -17.625 1 82.94 552 GLU B O 1
ATOM 9478 N N . GLN B 1 553 ? 27.172 -35.25 -16.219 1 78.31 553 GLN B N 1
ATOM 9479 C CA . GLN B 1 553 ? 26.406 -35.844 -15.125 1 78.31 553 GLN B CA 1
ATOM 9480 C C . GLN B 1 553 ? 24.906 -35.719 -15.359 1 78.31 553 GLN B C 1
ATOM 9482 O O . GLN B 1 553 ? 24.141 -36.625 -15.055 1 78.31 553 GLN B O 1
ATOM 9487 N N . PHE B 1 554 ? 24.578 -34.656 -15.883 1 82.12 554 PHE B N 1
ATOM 9488 C CA . PHE B 1 554 ? 23.172 -34.375 -16.156 1 82.12 554 PHE B CA 1
ATOM 9489 C C . PHE B 1 554 ? 22.656 -35.25 -17.281 1 82.12 554 PHE B C 1
ATOM 9491 O O . PHE B 1 554 ? 21.516 -35.719 -17.219 1 82.12 554 PHE B O 1
ATOM 9498 N N . GLU B 1 555 ? 23.531 -35.5 -18.281 1 75.5 555 GLU B N 1
ATOM 9499 C CA . GLU B 1 555 ? 23.094 -36.188 -19.484 1 75.5 555 GLU B CA 1
ATOM 9500 C C . GLU B 1 555 ? 23.266 -37.719 -19.328 1 75.5 555 GLU B C 1
ATOM 9502 O O . GLU B 1 555 ? 22.688 -38.469 -20.094 1 75.5 555 GLU B O 1
ATOM 9507 N N . GLU B 1 556 ? 24.25 -38.156 -18.562 1 63.25 556 GLU B N 1
ATOM 9508 C CA . GLU B 1 556 ? 24.469 -39.594 -18.406 1 63.25 556 GLU B CA 1
ATOM 9509 C C . GLU B 1 556 ? 23.141 -40.312 -18.203 1 63.25 556 GLU B C 1
ATOM 9511 O O . GLU B 1 556 ? 22.969 -41.438 -18.672 1 63.25 556 GLU B O 1
ATOM 9516 N N . ASN B 1 557 ? 22.328 -39.75 -17.562 1 53.12 557 ASN B N 1
ATOM 9517 C CA . ASN B 1 557 ? 21.078 -40.469 -17.312 1 53.12 557 ASN B CA 1
ATOM 9518 C C . ASN B 1 557 ? 20.031 -40.094 -18.359 1 53.12 557 ASN B C 1
ATOM 9520 O O . ASN B 1 557 ? 18.828 -40.188 -18.094 1 53.12 557 ASN B O 1
ATOM 9524 N N . ARG B 1 558 ? 20.625 -39.625 -19.531 1 54.69 558 ARG B N 1
ATOM 9525 C CA . ARG B 1 558 ? 19.703 -39.281 -20.609 1 54.69 558 ARG B CA 1
ATOM 9526 C C . ARG B 1 558 ? 18.953 -40.5 -21.109 1 54.69 558 ARG B C 1
ATOM 9528 O O . ARG B 1 558 ? 19.562 -41.469 -21.562 1 54.69 558 ARG B O 1
ATOM 9535 N N . LEU B 1 559 ? 17.828 -40.656 -20.531 1 48.22 559 LEU B N 1
ATOM 9536 C CA . LEU B 1 559 ? 16.953 -41.75 -20.953 1 48.22 559 LEU B CA 1
ATOM 9537 C C . LEU B 1 559 ? 16.672 -41.656 -22.453 1 48.22 559 LEU B C 1
ATOM 9539 O O . LEU B 1 559 ? 16.422 -42.688 -23.094 1 48.22 559 LEU B O 1
ATOM 9543 N N . SER B 1 560 ? 16.078 -40.562 -23.031 1 50.16 560 SER B N 1
ATOM 9544 C CA . SER B 1 560 ? 15.445 -40.656 -24.344 1 50.16 560 SER B CA 1
ATOM 9545 C C . SER B 1 560 ? 16.328 -40.062 -25.422 1 50.16 560 SER B C 1
ATOM 9547 O O . SER B 1 560 ? 16.859 -38.938 -25.25 1 50.16 560 SER B O 1
ATOM 9549 N N . SER B 1 561 ? 16.922 -40.938 -26.125 1 46.25 561 SER B N 1
ATOM 9550 C CA . SER B 1 561 ? 17.594 -40.688 -27.391 1 46.25 561 SER B CA 1
ATOM 9551 C C . SER B 1 561 ? 16.688 -39.938 -28.375 1 46.25 561 SER B C 1
ATOM 9553 O O . SER B 1 561 ? 16.984 -39.875 -29.562 1 46.25 561 SER B O 1
ATOM 9555 N N . SER B 1 562 ? 15.461 -39.656 -28.031 1 49.09 562 SER B N 1
ATOM 9556 C CA . SER B 1 562 ? 14.594 -39.25 -29.125 1 49.09 562 SER B CA 1
ATOM 9557 C C . SER B 1 562 ? 15.078 -37.969 -29.766 1 49.09 562 SER B C 1
ATOM 9559 O O . SER B 1 562 ? 15.477 -37.031 -29.047 1 49.09 562 SER B O 1
ATOM 9561 N N . SER B 1 563 ? 15.414 -38 -31.062 1 49.06 563 SER B N 1
ATOM 9562 C CA . SER B 1 563 ? 15.914 -37.094 -32.094 1 49.06 563 SER B CA 1
ATOM 9563 C C . SER B 1 563 ? 15.07 -35.812 -32.125 1 49.06 563 SER B C 1
ATOM 9565 O O . SER B 1 563 ? 15.438 -34.844 -32.812 1 49.06 563 SER B O 1
ATOM 9567 N N . ASP B 1 564 ? 13.898 -35.75 -31.531 1 58.34 564 ASP B N 1
ATOM 9568 C CA . ASP B 1 564 ? 13.07 -34.594 -31.859 1 58.34 564 ASP B CA 1
ATOM 9569 C C . ASP B 1 564 ? 13.477 -33.375 -31.031 1 58.34 564 ASP B C 1
ATOM 9571 O O . ASP B 1 564 ? 13.727 -33.5 -29.828 1 58.34 564 ASP B O 1
ATOM 9575 N N . ASN B 1 565 ? 13.641 -32.312 -31.688 1 66.25 565 ASN B N 1
ATOM 9576 C CA . ASN B 1 565 ? 14.086 -31.031 -31.156 1 66.25 565 ASN B CA 1
ATOM 9577 C C . ASN B 1 565 ? 13.125 -30.5 -30.094 1 66.25 565 ASN B C 1
ATOM 9579 O O . ASN B 1 565 ? 11.914 -30.422 -30.328 1 66.25 565 ASN B O 1
ATOM 9583 N N . ILE B 1 566 ? 13.547 -30.391 -28.797 1 78.81 566 ILE B N 1
ATOM 9584 C CA . ILE B 1 566 ? 12.781 -29.797 -27.703 1 78.81 566 ILE B CA 1
ATOM 9585 C C . ILE B 1 566 ? 12.672 -28.297 -27.906 1 78.81 566 ILE B C 1
ATOM 9587 O O . ILE B 1 566 ? 13.672 -27.609 -28.141 1 78.81 566 ILE B O 1
ATOM 9591 N N . ARG B 1 567 ? 11.445 -27.781 -28.062 1 76.69 567 ARG B N 1
ATOM 9592 C CA . ARG B 1 567 ? 11.203 -26.344 -28.141 1 76.69 567 ARG B CA 1
ATOM 9593 C C . ARG B 1 567 ? 10.773 -25.781 -26.797 1 76.69 567 ARG B C 1
ATOM 9595 O O . ARG B 1 567 ? 9.844 -26.312 -26.172 1 76.69 567 ARG B O 1
ATOM 9602 N N . ALA B 1 568 ? 11.516 -24.938 -26.219 1 79.31 568 ALA B N 1
ATOM 9603 C CA . ALA B 1 568 ? 11.234 -24.281 -24.938 1 79.31 568 ALA B CA 1
ATOM 9604 C C . ALA B 1 568 ? 11.516 -22.781 -25.016 1 79.31 568 ALA B C 1
ATOM 9606 O O . ALA B 1 568 ? 12.609 -22.344 -24.672 1 79.31 568 ALA B O 1
ATOM 9607 N N . THR B 1 569 ? 10.5 -21.953 -25.266 1 78.56 569 THR B N 1
ATOM 9608 C CA . THR B 1 569 ? 10.695 -20.531 -25.547 1 78.56 569 THR B CA 1
ATOM 9609 C C . THR B 1 569 ? 10.5 -19.703 -24.297 1 78.56 569 THR B C 1
ATOM 9611 O O . THR B 1 569 ? 10.594 -18.469 -24.328 1 78.56 569 THR B O 1
ATOM 9614 N N . PHE B 1 570 ? 10.18 -20.391 -23.219 1 83.44 570 PHE B N 1
ATOM 9615 C CA . PHE B 1 570 ? 10.078 -19.656 -21.969 1 83.44 570 PHE B CA 1
ATOM 9616 C C . PHE B 1 570 ? 11.453 -19.266 -21.453 1 83.44 570 PHE B C 1
ATOM 9618 O O . PHE B 1 570 ? 12.477 -19.719 -21.984 1 83.44 570 PHE B O 1
ATOM 9625 N N . MET B 1 571 ? 11.461 -18.469 -20.453 1 86.88 571 MET B N 1
ATOM 9626 C CA . MET B 1 571 ? 12.688 -17.75 -20.094 1 86.88 571 MET B CA 1
ATOM 9627 C C . MET B 1 571 ? 13.484 -18.547 -19.062 1 86.88 571 MET B C 1
ATOM 9629 O O . MET B 1 571 ? 12.914 -19.125 -18.141 1 86.88 571 MET B O 1
ATOM 9633 N N . ALA B 1 572 ? 14.75 -18.609 -19.297 1 89.44 572 ALA B N 1
ATOM 9634 C CA . ALA B 1 572 ? 15.672 -19.156 -18.312 1 89.44 572 ALA B CA 1
ATOM 9635 C C . ALA B 1 572 ? 16.375 -18.047 -17.547 1 89.44 572 ALA B C 1
ATOM 9637 O O . ALA B 1 572 ? 16.375 -18.031 -16.312 1 89.44 572 ALA B O 1
ATOM 9638 N N . ASP B 1 573 ? 16.953 -17.188 -18.297 1 90.38 573 ASP B N 1
ATOM 9639 C CA . ASP B 1 573 ? 17.562 -15.992 -17.719 1 90.38 573 ASP B CA 1
ATOM 9640 C C . ASP B 1 573 ? 16.547 -14.859 -17.578 1 90.38 573 ASP B C 1
ATOM 9642 O O . ASP B 1 573 ? 16.328 -14.102 -18.516 1 90.38 573 ASP B O 1
ATOM 9646 N N . LEU B 1 574 ? 16.156 -14.656 -16.438 1 90.06 574 LEU B N 1
ATOM 9647 C CA . LEU B 1 574 ? 15.023 -13.758 -16.203 1 90.06 574 LEU B CA 1
ATOM 9648 C C . LEU B 1 574 ? 15.469 -12.297 -16.266 1 90.06 574 LEU B C 1
ATOM 9650 O O . LEU B 1 574 ? 14.672 -11.422 -16.625 1 90.06 574 LEU B O 1
ATOM 9654 N N . ASN B 1 575 ? 16.672 -12 -15.914 1 84.12 575 ASN B N 1
ATOM 9655 C CA . ASN B 1 575 ? 17.172 -10.633 -16.031 1 84.12 575 ASN B CA 1
ATOM 9656 C C . ASN B 1 575 ? 17.391 -10.227 -17.484 1 84.12 575 ASN B C 1
ATOM 9658 O O . ASN B 1 575 ? 17.031 -9.117 -17.875 1 84.12 575 ASN B O 1
ATOM 9662 N N . LEU B 1 576 ? 17.969 -11.117 -18.219 1 83.81 576 LEU B N 1
ATOM 9663 C CA . LEU B 1 576 ? 18.203 -10.859 -19.625 1 83.81 576 LEU B CA 1
ATOM 9664 C C . LEU B 1 576 ? 16.875 -10.773 -20.391 1 83.81 576 LEU B C 1
ATOM 9666 O O . LEU B 1 576 ? 16.781 -10.07 -21.391 1 83.81 576 LEU B O 1
ATOM 9670 N N . ALA B 1 577 ? 15.891 -11.492 -19.891 1 84.94 577 ALA B N 1
ATOM 9671 C CA . ALA B 1 577 ? 14.586 -11.547 -20.531 1 84.94 577 ALA B CA 1
ATOM 9672 C C . ALA B 1 577 ? 13.953 -10.156 -20.625 1 84.94 577 ALA B C 1
ATOM 9674 O O . ALA B 1 577 ? 13.164 -9.883 -21.531 1 84.94 577 ALA B O 1
ATOM 9675 N N . MET B 1 578 ? 14.328 -9.297 -19.75 1 78.19 578 MET B N 1
ATOM 9676 C CA . MET B 1 578 ? 13.734 -7.961 -19.703 1 78.19 578 MET B CA 1
ATOM 9677 C C . MET B 1 578 ? 14.227 -7.105 -20.859 1 78.19 578 MET B C 1
ATOM 9679 O O . MET B 1 578 ? 13.531 -6.188 -21.297 1 78.19 578 MET B O 1
ATOM 9683 N N . THR B 1 579 ? 15.383 -7.414 -21.359 1 76.31 579 THR B N 1
ATOM 9684 C CA . THR B 1 579 ? 15.969 -6.609 -22.422 1 76.31 579 THR B CA 1
ATOM 9685 C C . THR B 1 579 ? 16.062 -7.406 -23.719 1 76.31 579 THR B C 1
ATOM 9687 O O . THR B 1 579 ? 15.859 -6.855 -24.812 1 76.31 579 THR B O 1
ATOM 9690 N N . ASP B 1 580 ? 16.312 -8.711 -23.547 1 83.19 580 ASP B N 1
ATOM 9691 C CA . ASP B 1 580 ? 16.469 -9.578 -24.719 1 83.19 580 ASP B CA 1
ATOM 9692 C C . ASP B 1 580 ? 15.844 -10.945 -24.469 1 83.19 580 ASP B C 1
ATOM 9694 O O . ASP B 1 580 ? 16.562 -11.922 -24.234 1 83.19 580 ASP B O 1
ATOM 9698 N N . PRO B 1 581 ? 14.594 -11.055 -24.75 1 82 581 PRO B N 1
ATOM 9699 C CA . PRO B 1 581 ? 13.898 -12.32 -24.469 1 82 581 PRO B CA 1
ATOM 9700 C C . PRO B 1 581 ? 14.367 -13.461 -25.359 1 82 581 PRO B C 1
ATOM 9702 O O . PRO B 1 581 ? 14.383 -14.617 -24.938 1 82 581 PRO B O 1
ATOM 9705 N N . GLU B 1 582 ? 14.805 -13.195 -26.516 1 82.25 582 GLU B N 1
ATOM 9706 C CA . GLU B 1 582 ? 15.219 -14.25 -27.438 1 82.25 582 GLU B CA 1
ATOM 9707 C C . GLU B 1 582 ? 16.484 -14.945 -26.953 1 82.25 582 GLU B C 1
ATOM 9709 O O . GLU B 1 582 ? 16.562 -16.172 -26.953 1 82.25 582 GLU B O 1
ATOM 9714 N N . GLU B 1 583 ? 17.375 -14.211 -26.516 1 84.19 583 GLU B N 1
ATOM 9715 C CA . GLU B 1 583 ? 18.625 -14.773 -26.031 1 84.19 583 GLU B CA 1
ATOM 9716 C C . GLU B 1 583 ? 18.469 -15.367 -24.625 1 84.19 583 GLU B C 1
ATOM 9718 O O . GLU B 1 583 ? 19.234 -16.234 -24.219 1 84.19 583 GLU B O 1
ATOM 9723 N N . ALA B 1 584 ? 17.406 -14.914 -23.953 1 87.38 584 ALA B N 1
ATOM 9724 C CA . ALA B 1 584 ? 17.219 -15.312 -22.562 1 87.38 584 ALA B CA 1
ATOM 9725 C C . ALA B 1 584 ? 16.453 -16.625 -22.469 1 87.38 584 ALA B C 1
ATOM 9727 O O . ALA B 1 584 ? 16.391 -17.25 -21.391 1 87.38 584 ALA B O 1
ATOM 9728 N N . SER B 1 585 ? 15.977 -17.141 -23.547 1 88.31 585 SER B N 1
ATOM 9729 C CA . SER B 1 585 ? 15.094 -18.312 -23.547 1 88.31 585 SER B CA 1
ATOM 9730 C C . SER B 1 585 ? 15.859 -19.578 -23.234 1 88.31 585 SER B C 1
ATOM 9732 O O . SER B 1 585 ? 17.062 -19.672 -23.469 1 88.31 585 SER B O 1
ATOM 9734 N N . VAL B 1 586 ? 15.172 -20.531 -22.734 1 88.31 586 VAL B N 1
ATOM 9735 C CA . VAL B 1 586 ? 15.727 -21.844 -22.391 1 88.31 586 VAL B CA 1
ATOM 9736 C C . VAL B 1 586 ? 16.312 -22.484 -23.641 1 88.31 586 VAL B C 1
ATOM 9738 O O . VAL B 1 586 ? 17.422 -23.031 -23.609 1 88.31 586 VAL B O 1
ATOM 9741 N N . GLU B 1 587 ? 15.609 -22.406 -24.703 1 85.5 587 GLU B N 1
ATOM 9742 C CA . GLU B 1 587 ? 16.047 -23.016 -25.953 1 85.5 587 GLU B CA 1
ATOM 9743 C C . GLU B 1 587 ? 17.344 -22.391 -26.438 1 85.5 587 GLU B C 1
ATOM 9745 O O . GLU B 1 587 ? 18.266 -23.109 -26.828 1 85.5 587 GLU B O 1
ATOM 9750 N N . SER B 1 588 ? 17.422 -21.125 -26.391 1 86.94 588 SER B N 1
ATOM 9751 C CA . SER B 1 588 ? 18.609 -20.422 -26.859 1 86.94 588 SER B CA 1
ATOM 9752 C C . SER B 1 588 ? 19.828 -20.734 -25.984 1 86.94 588 SER B C 1
ATOM 9754 O O . SER B 1 588 ? 20.891 -21.078 -26.516 1 86.94 588 SER B O 1
ATOM 9756 N N . LEU B 1 589 ? 19.672 -20.719 -24.75 1 88.94 589 LEU B N 1
ATOM 9757 C CA . LEU B 1 589 ? 20.781 -20.953 -23.828 1 88.94 589 LEU B CA 1
ATOM 9758 C C . LEU B 1 589 ? 21.234 -22.406 -23.875 1 88.94 589 LEU B C 1
ATOM 9760 O O . LEU B 1 589 ? 22.438 -22.688 -23.797 1 88.94 589 LEU B O 1
ATOM 9764 N N . SER B 1 590 ? 20.281 -23.25 -23.938 1 87.81 590 SER B N 1
ATOM 9765 C CA . SER B 1 590 ? 20.609 -24.672 -24.016 1 87.81 590 SER B CA 1
ATOM 9766 C C . SER B 1 590 ? 21.406 -24.984 -25.281 1 87.81 590 SER B C 1
ATOM 9768 O O . SER B 1 590 ? 22.359 -25.75 -25.234 1 87.81 590 SER B O 1
ATOM 9770 N N . GLY B 1 591 ? 21.078 -24.375 -26.359 1 85.25 591 GLY B N 1
ATOM 9771 C CA . GLY B 1 591 ? 21.719 -24.625 -27.641 1 85.25 591 GLY B CA 1
ATOM 9772 C C . GLY B 1 591 ? 23.094 -23.984 -27.75 1 85.25 591 GLY B C 1
ATOM 9773 O O . GLY B 1 591 ? 23.953 -24.469 -28.5 1 85.25 591 GLY B O 1
ATOM 9774 N N . ARG B 1 592 ? 23.359 -23.031 -27 1 87.12 592 ARG B N 1
ATOM 9775 C CA . ARG B 1 592 ? 24.594 -22.266 -27.141 1 87.12 592 ARG B CA 1
ATOM 9776 C C . ARG B 1 592 ? 25.625 -22.703 -26.109 1 87.12 592 ARG B C 1
ATOM 9778 O O . ARG B 1 592 ? 26.641 -22.031 -25.922 1 87.12 592 ARG B O 1
ATOM 9785 N N . PHE B 1 593 ? 25.406 -23.797 -25.516 1 88.25 593 PHE B N 1
ATOM 9786 C CA . PHE B 1 593 ? 26.297 -24.203 -24.438 1 88.25 593 PHE B CA 1
ATOM 9787 C C . PHE B 1 593 ? 27.734 -24.297 -24.922 1 88.25 593 PHE B C 1
ATOM 9789 O O . PHE B 1 593 ? 28.641 -23.703 -24.328 1 88.25 593 PHE B O 1
ATOM 9796 N N . GLU B 1 594 ? 27.891 -25.047 -26.016 1 84.38 594 GLU B N 1
ATOM 9797 C CA . GLU B 1 594 ? 29.25 -25.266 -26.5 1 84.38 594 GLU B CA 1
ATOM 9798 C C . GLU B 1 594 ? 29.891 -23.969 -26.984 1 84.38 594 GLU B C 1
ATOM 9800 O O . GLU B 1 594 ? 31.094 -23.766 -26.797 1 84.38 594 GLU B O 1
ATOM 9805 N N . ASP B 1 595 ? 29.125 -23.125 -27.578 1 86.38 595 ASP B N 1
ATOM 9806 C CA . ASP B 1 595 ? 29.641 -21.828 -28.016 1 86.38 595 ASP B CA 1
ATOM 9807 C C . ASP B 1 595 ? 30.094 -20.984 -26.828 1 86.38 595 ASP B C 1
ATOM 9809 O O . ASP B 1 595 ? 31.156 -20.359 -26.891 1 86.38 595 ASP B O 1
ATOM 9813 N N . ILE B 1 596 ? 29.312 -21.031 -25.844 1 86.19 596 ILE B N 1
ATOM 9814 C CA . ILE B 1 596 ? 29.625 -20.25 -24.641 1 86.19 596 ILE B CA 1
ATOM 9815 C C . ILE B 1 596 ? 30.875 -20.828 -23.969 1 86.19 596 ILE B C 1
ATOM 9817 O O . ILE B 1 596 ? 31.734 -20.078 -23.5 1 86.19 596 ILE B O 1
ATOM 9821 N N . ALA B 1 597 ? 30.938 -22.094 -23.875 1 84.56 597 ALA B N 1
ATOM 9822 C CA . ALA B 1 597 ? 32.062 -22.766 -23.25 1 84.56 597 ALA B CA 1
ATOM 9823 C C . ALA B 1 597 ? 33.375 -22.453 -24 1 84.56 597 ALA B C 1
ATOM 9825 O O . ALA B 1 597 ? 34.406 -22.141 -23.375 1 84.56 597 ALA B O 1
ATOM 9826 N N . LEU B 1 598 ? 33.281 -22.5 -25.25 1 83.19 598 LEU B N 1
ATOM 9827 C CA . LEU B 1 598 ? 34.469 -22.203 -26.078 1 83.19 598 LEU B CA 1
ATOM 9828 C C . LEU B 1 598 ? 34.906 -20.75 -25.922 1 83.19 598 LEU B C 1
ATOM 9830 O O . LEU B 1 598 ? 36.094 -20.469 -25.844 1 83.19 598 LEU B O 1
ATOM 9834 N N . PHE B 1 599 ? 33.969 -19.969 -25.969 1 82.38 599 PHE B N 1
ATOM 9835 C CA . PHE B 1 599 ? 34.25 -18.547 -25.781 1 82.38 599 PHE B CA 1
ATOM 9836 C C . PHE B 1 599 ? 34.969 -18.297 -24.453 1 82.38 599 PHE B C 1
ATOM 9838 O O . PHE B 1 599 ? 35.938 -17.531 -24.375 1 82.38 599 PHE B O 1
ATOM 9845 N N . ARG B 1 600 ? 34.531 -18.953 -23.422 1 80.69 600 ARG B N 1
ATOM 9846 C CA . ARG B 1 600 ? 35.094 -18.766 -22.078 1 80.69 600 ARG B CA 1
ATOM 9847 C C . ARG B 1 600 ? 36.5 -19.359 -21.984 1 80.69 600 ARG B C 1
ATOM 9849 O O . ARG B 1 600 ? 37.344 -18.859 -21.234 1 80.69 600 ARG B O 1
ATOM 9856 N N . GLU B 1 601 ? 36.75 -20.375 -22.641 1 77.62 601 GLU B N 1
ATOM 9857 C CA . GLU B 1 601 ? 38.062 -20.984 -22.672 1 77.62 601 GLU B CA 1
ATOM 9858 C C . GLU B 1 601 ? 39.062 -20.078 -23.406 1 77.62 601 GLU B C 1
ATOM 9860 O O . GLU B 1 601 ? 40.219 -19.969 -22.984 1 77.62 601 GLU B O 1
ATOM 9865 N N . PHE B 1 602 ? 38.594 -19.516 -24.406 1 70.88 602 PHE B N 1
ATOM 9866 C CA . PHE B 1 602 ? 39.438 -18.625 -25.188 1 70.88 602 PHE B CA 1
ATOM 9867 C C . PHE B 1 602 ? 39.75 -17.359 -24.406 1 70.88 602 PHE B C 1
ATOM 9869 O O . PHE B 1 602 ? 40.875 -16.844 -24.453 1 70.88 602 PHE B O 1
ATOM 9876 N N . THR B 1 603 ? 38.844 -16.781 -23.703 1 68.31 603 THR B N 1
ATOM 9877 C CA . THR B 1 603 ? 39.031 -15.555 -22.953 1 68.31 603 THR B CA 1
ATOM 9878 C C . THR B 1 603 ? 39.875 -15.812 -21.703 1 68.31 603 THR B C 1
ATOM 9880 O O . THR B 1 603 ? 40.656 -14.961 -21.281 1 68.31 603 THR B O 1
ATOM 9883 N N . ASN B 1 604 ? 39.781 -16.953 -21 1 59.91 604 ASN B N 1
ATOM 9884 C CA . ASN B 1 604 ? 40.594 -17.281 -19.844 1 59.91 604 ASN B CA 1
ATOM 9885 C C . ASN B 1 604 ? 41.969 -17.797 -20.25 1 59.91 604 ASN B C 1
ATOM 9887 O O . ASN B 1 604 ? 42.969 -17.625 -19.531 1 59.91 604 ASN B O 1
ATOM 9891 N N . GLY B 1 605 ? 42.281 -18.531 -21.328 1 52.22 605 GLY B N 1
ATOM 9892 C CA . GLY B 1 605 ? 43.562 -18.938 -21.844 1 52.22 605 GLY B CA 1
ATOM 9893 C C . GLY B 1 605 ? 44.406 -17.766 -22.297 1 52.22 605 GLY B C 1
ATOM 9894 O O . GLY B 1 605 ? 45.656 -17.859 -22.344 1 52.22 605 GLY B O 1
ATOM 9895 N N . GLY B 1 606 ? 43.875 -16.719 -22.797 1 44.03 606 GLY B N 1
ATOM 9896 C CA . GLY B 1 606 ? 44.688 -15.586 -23.203 1 44.03 606 GLY B CA 1
ATOM 9897 C C . GLY B 1 606 ? 45.344 -14.883 -22.031 1 44.03 606 GLY B C 1
ATOM 9898 O O . GLY B 1 606 ? 46.312 -14.117 -22.219 1 44.03 606 GLY B O 1
ATOM 9899 N N . ASP B 1 607 ? 44.688 -14.812 -20.906 1 40.88 607 ASP B N 1
ATOM 9900 C CA . ASP B 1 607 ? 45.344 -14.094 -19.828 1 40.88 607 ASP B CA 1
ATOM 9901 C C . ASP B 1 607 ? 46.531 -14.898 -19.281 1 40.88 607 ASP B C 1
ATOM 9903 O O . ASP B 1 607 ? 47.25 -14.445 -18.375 1 40.88 607 ASP B O 1
ATOM 9907 N N . SER B 1 608 ? 46.719 -16.172 -19.516 1 38.25 608 SER B N 1
ATOM 9908 C CA . SER B 1 608 ? 47.906 -16.781 -18.938 1 38.25 608 SER B CA 1
ATOM 9909 C C . SER B 1 608 ? 49.156 -16.375 -19.703 1 38.25 608 SER B C 1
ATOM 9911 O O . SER B 1 608 ? 50.281 -16.672 -19.281 1 38.25 608 SER B O 1
ATOM 9913 N N . SER B 1 609 ? 49.156 -16.016 -20.984 1 33.84 609 SER B N 1
ATOM 9914 C CA . SER B 1 609 ? 50.469 -15.852 -21.578 1 33.84 609 SER B CA 1
ATOM 9915 C C . SER B 1 609 ? 51.125 -14.531 -21.156 1 33.84 609 SER B C 1
ATOM 9917 O O . SER B 1 609 ? 52.312 -14.328 -21.359 1 33.84 609 SER B O 1
ATOM 9919 N N . GLU B 1 610 ? 50.438 -13.43 -21.047 1 32.75 610 GLU B N 1
ATOM 9920 C CA . GLU B 1 610 ? 51.219 -12.203 -21.109 1 32.75 610 GLU B CA 1
ATOM 9921 C C . GLU B 1 610 ? 51.938 -11.93 -19.781 1 32.75 610 GLU B C 1
ATOM 9923 O O . GLU B 1 610 ? 52.656 -10.938 -19.641 1 32.75 610 GLU B O 1
ATOM 9928 N N . ASP B 1 611 ? 51.625 -12.445 -18.625 1 31.64 611 ASP B N 1
ATOM 9929 C CA . ASP B 1 611 ? 52.406 -11.898 -17.531 1 31.64 611 ASP B CA 1
ATOM 9930 C C . ASP B 1 611 ? 53.781 -12.523 -17.484 1 31.64 611 ASP B C 1
ATOM 9932 O O . ASP B 1 611 ? 54.031 -13.477 -16.734 1 31.64 611 ASP B O 1
ATOM 9936 N N . GLU B 1 612 ? 54.5 -12.656 -18.656 1 29.75 612 GLU B N 1
ATOM 9937 C CA . GLU B 1 612 ? 55.938 -12.609 -18.422 1 29.75 612 GLU B CA 1
ATOM 9938 C C . GLU B 1 612 ? 56.344 -11.297 -17.766 1 29.75 612 GLU B C 1
ATOM 9940 O O . GLU B 1 612 ? 55.844 -10.227 -18.109 1 29.75 612 GLU B O 1
ATOM 9945 N N . PRO B 1 613 ? 57.031 -11.32 -16.562 1 32.53 613 PRO B N 1
ATOM 9946 C CA . PRO B 1 613 ? 57.562 -10.117 -15.938 1 32.53 613 PRO B CA 1
ATOM 9947 C C . PRO B 1 613 ? 58.406 -9.258 -16.891 1 32.53 613 PRO B C 1
ATOM 9949 O O . PRO B 1 613 ? 59.281 -9.781 -17.594 1 32.53 613 PRO B O 1
ATOM 9952 N N . MET B 1 614 ? 57.875 -8.383 -17.719 1 27.84 614 MET B N 1
ATOM 9953 C CA . MET B 1 614 ? 58.75 -7.402 -18.312 1 27.84 614 MET B CA 1
ATOM 9954 C C . MET B 1 614 ? 59.688 -6.789 -17.266 1 27.84 614 MET B C 1
ATOM 9956 O O . MET B 1 614 ? 59.219 -6.254 -16.266 1 27.84 614 MET B O 1
ATOM 9960 N N . GLU B 1 615 ? 60.938 -7.324 -17.141 1 26.97 615 GLU B N 1
ATOM 9961 C CA . GLU B 1 615 ? 62.125 -6.742 -16.469 1 26.97 615 GLU B CA 1
ATOM 9962 C C . GLU B 1 615 ? 62.312 -5.285 -16.875 1 26.97 615 GLU B C 1
ATOM 9964 O O . GLU B 1 615 ? 62.5 -4.977 -18.047 1 26.97 615 GLU B O 1
ATOM 9969 N N . SER B 1 616 ? 61.406 -4.344 -16.453 1 25.03 616 SER B N 1
ATOM 9970 C CA . SER B 1 616 ? 61.75 -2.934 -16.578 1 25.03 616 SER B CA 1
ATOM 9971 C C . SER B 1 616 ? 63.156 -2.668 -16.016 1 25.03 616 SER B C 1
ATOM 9973 O O . SER B 1 616 ? 63.438 -3.029 -14.867 1 25.03 616 SER B O 1
ATOM 9975 N N . ASP B 1 617 ? 64.312 -2.594 -16.875 1 24.78 617 ASP B N 1
ATOM 9976 C CA . ASP B 1 617 ? 65.625 -2.07 -16.859 1 24.78 617 ASP B CA 1
ATOM 9977 C C . ASP B 1 617 ? 65.688 -0.61 -16.406 1 24.78 617 ASP B C 1
ATOM 9979 O O . ASP B 1 617 ? 66.625 0.113 -16.688 1 24.78 617 ASP B O 1
ATOM 9983 N N . ASP B 1 618 ? 64.812 0.074 -15.828 1 24.98 618 ASP B N 1
ATOM 9984 C CA . ASP B 1 618 ? 65.062 1.425 -15.336 1 24.98 618 ASP B CA 1
ATOM 9985 C C . ASP B 1 618 ? 66.188 1.438 -14.336 1 24.98 618 ASP B C 1
ATOM 9987 O O . ASP B 1 618 ? 66.375 2.404 -13.586 1 24.98 618 ASP B O 1
ATOM 9991 N N . ASN B 1 619 ? 67.188 0.503 -14.211 1 23.33 619 ASN B N 1
ATOM 9992 C CA . ASN B 1 619 ? 68.5 0.882 -13.781 1 23.33 619 ASN B CA 1
ATOM 9993 C C . ASN B 1 619 ? 69.188 1.808 -14.797 1 23.33 619 ASN B C 1
ATOM 9995 O O . ASN B 1 619 ? 70.25 2.42 -14.5 1 23.33 619 ASN B O 1
ATOM 9999 N N . ALA B 1 620 ? 69.25 1.85 -16.078 1 24.16 620 ALA B N 1
ATOM 10000 C CA . ALA B 1 620 ? 70.312 2.654 -16.656 1 24.16 620 ALA B CA 1
ATOM 10001 C C . ALA B 1 620 ? 70.062 4.145 -16.438 1 24.16 620 ALA B C 1
ATOM 10003 O O . ALA B 1 620 ? 71 4.938 -16.391 1 24.16 620 ALA B O 1
ATOM 10004 N N . TRP B 1 621 ? 68.938 4.785 -16.5 1 23.52 621 TRP B N 1
ATOM 10005 C CA . TRP B 1 621 ? 69.188 6.23 -16.562 1 23.52 621 TRP B CA 1
ATOM 10006 C C . TRP B 1 621 ? 69.562 6.781 -15.195 1 23.52 621 TRP B C 1
ATOM 10008 O O . TRP B 1 621 ? 69.812 7.98 -15.047 1 23.52 621 TRP B O 1
ATOM 10018 N N . ASP B 1 622 ? 69.625 6.148 -14.023 1 20.83 622 ASP B N 1
ATOM 10019 C CA . ASP B 1 622 ? 70.438 6.746 -12.984 1 20.83 622 ASP B CA 1
ATOM 10020 C C . ASP B 1 622 ? 71.938 6.5 -13.25 1 20.83 622 ASP B C 1
ATOM 10022 O O . ASP B 1 622 ? 72.75 6.824 -12.414 1 20.83 622 ASP B O 1
ATOM 10026 N N . THR B 1 623 ? 72.438 5.77 -14.219 1 21.33 623 THR B N 1
ATOM 10027 C CA . THR B 1 623 ? 73.812 6.098 -14.602 1 21.33 623 THR B CA 1
ATOM 10028 C C . THR B 1 623 ? 73.875 7.387 -15.422 1 21.33 623 THR B C 1
ATOM 10030 O O . THR B 1 623 ? 74.875 8.055 -15.5 1 21.33 623 THR B O 1
ATOM 10033 N N . LEU B 1 624 ? 73.25 8.203 -16.312 1 21.38 624 LEU B N 1
ATOM 10034 C CA . LEU B 1 624 ? 73.812 9.547 -16.422 1 21.38 624 LEU B CA 1
ATOM 10035 C C . LEU B 1 624 ? 73.25 10.445 -15.32 1 21.38 624 LEU B C 1
ATOM 10037 O O . LEU B 1 624 ? 72.062 10.367 -14.992 1 21.38 624 LEU B O 1
#

pLDDT: mean 79.34, std 20.48, range [20.77, 98.31]

InterPro domains:
  IPR053187 Notoamide biosynthesis regulator [PTHR47256] (1-598)